Protein 5VXZ (pdb70)

Organism: Homo sapiens (NCBI:txid9606)

Radius of gyration: 40.59 Å; Cα contacts (8 Å, |Δi|>4): 2617; chains: 4; bounding box: 88×79×119 Å

CATH classification: 2.60.120.200 (+1 more: 2.60.120.200)

Solvent-accessible surface area: 42677 Å² total; per-residue (Å²): 215,49,61,10,80,16,16,131,53,78,42,81,162,1,1,41,4,28,33,7,95,60,9,25,1,0,0,45,9,84,3,30,39,84,128,99,36,139,1,25,1,76,0,23,0,17,5,30,1,44,48,0,0,0,0,0,0,0,16,102,66,111,25,10,0,0,1,0,0,0,57,87,4,110,0,3,0,1,4,53,27,128,64,115,27,136,47,52,70,47,21,60,72,0,27,60,17,130,74,9,36,0,19,0,28,10,88,112,178,33,0,12,0,73,10,75,201,94,66,26,15,135,15,65,21,96,45,96,0,4,65,91,96,158,46,1,43,38,3,54,0,4,0,1,0,10,57,27,116,44,128,55,9,43,76,75,13,22,2,71,3,13,3,4,0,84,81,38,38,21,21,108,41,129,40,54,0,9,88,87,6,0,129,113,39,85,174,2,12,6,37,41,83,27,62,156,12,11,16,4,46,23,59,6,31,0,50,15,90,54,123,8,110,139,5,58,0,44,4,44,4,69,0,63,0,0,15,54,48,0,0,0,2,0,0,20,7,44,142,128,125,15,1,0,0,3,5,2,0,34,132,95,49,0,4,0,0,0,40,78,32,26,4,6,46,29,125,5,109,1,47,70,9,98,89,6,45,2,32,3,23,0,73,104,40,71,26,19,2,44,7,76,62,84,153,16,144,79,93,22,56,81,79,93,32,90,93,22,5,57,34,0,37,170,17,10,157,66,106,14,38,0,4,1,0,0,3,26,111,5,12,40,10,15,0,45,8,45,41,77,0,69,0,8,2,43,8,64,5,33,192,185,122,27,42,9,17,104,19,76,79,37,44,68,62,3,26,5,28,7,1,4,28,42,79,164,226,50,58,8,74,14,16,132,54,72,39,86,143,1,1,47,4,24,13,8,98,67,11,24,2,1,1,53,7,80,4,18,43,73,129,91,36,108,1,25,0,74,0,20,0,16,5,34,0,41,44,0,0,0,1,0,0,0,16,107,59,106,33,12,0,0,1,0,1,0,55,89,3,97,0,4,0,1,2,51,12,131,54,16,16,58,54,63,63,46,26,60,70,0,28,52,16,119,73,8,47,0,10,0,19,12,87,90,132,20,0,9,0,64,11,85,216,89,57,24,12,153,15,15,4,59,19,63,0,6,65,84,106,182,56,5,56,32,4,51,0,4,0,4,0,8,49,32,117,42,124,56,9,41,68,74,8,24,4,78,4,11,5,4,0,89,84,51,46,19,19,104,45,124,40,66,2,11,73,81,8,0,138,120,33,86,142,3,8,5,42,44,81,26,58,157,11,12,15,4,43,27,58,6,36,0,46,13,93,50,126,11,103,158,19,40,0,40,4,39,3,68,0,56,2,0,24,44,40,0,0,1,0,0,0,31,9,50,142,128,147,14,0,0,0,2,4,1,0,35,124,93,47,0,4,0,0,0,36,110,30,32,3,6,51,34,130,11,145,1,46,63,12,103,84,17,47,2,38,1,19,0,75,107,61,58,26,32,2,44,6,78,66,80,173,16,158,62,95,24,59,79,77,94,32,118,87,22,6,60,39,0,36,166,19,9,139,66,118,10,41,0,4,2,0,0,6,26,143,13,77,149,103,16,2,57,8,49,43,76,0,60,0,9,2,41,8,56,5,26,169,171,122,30,35,8,20,107,19,77,90,58,48,62,65,4,26,7,23,8,1,6,27,41,81,162,207,75,18,20,102,41,60,7,42,94,30,96,24,71,157,42,68,74,15,49,5,58,0,26,0,76,9,144,12,110,15,15,62,10,43,5,15,66,94,60,113,66,19,96,101,8,23,7,21,12,2,24,0,0,48,24,125,67,51,118,21,52,0,15,0,1,2,19,5,73,14,83,63,7,76,117,70,34,46,10,61,4,27,0,15,0,103,52,70,200,115,62,40,67,3,123,38,0,76,0,114,94,209,77,19,18,102,40,64,8,41,96,28,98,22,79,184,44,80,71,19,49,6,60,0,23,0,72,11,147,20,146,20,13,55,3,35,3,16,70,92,62,130,70,28,79,106,10,20,5,20,10,2,22,0,0,40,26,38,80,56,129,16,56,4,25,0,1,1,17,4,74,11,86,65,3,94,121,66,30,37,19,63,4,25,0,17,0,112,39,94,186,122,73,50,67,7,120,35,0,79,0,132,91

Structure (mmCIF, N/CA/C/O backbone):
data_5VXZ
#
_entry.id   5VXZ
#
_cell.length_a   77.220
_cell.length_b   80.470
_cell.length_c   249.650
_cell.angle_alpha   90.000
_cell.angle_beta   90.000
_cell.angle_gamma   90.000
#
_symmetry.space_group_name_H-M   'P 21 21 21'
#
loop_
_entity.id
_entity.type
_entity.pdbx_description
1 polymer 'Growth arrest-specific protein 6'
2 polymer 'Tyrosine-protein kinase receptor UFO'
3 branched 2-acetamido-2-deoxy-beta-D-glucopyranose-(1-4)-2-acetamido-2-deoxy-beta-D-glucopyranose
4 non-polymer 'CALCIUM ION'
5 non-polymer 'CHLORIDE ION'
6 water water
#
loop_
_atom_site.group_PDB
_atom_site.id
_atom_site.type_symbol
_atom_site.label_atom_id
_atom_site.label_alt_id
_atom_site.label_comp_id
_atom_site.label_asym_id
_atom_site.label_entity_id
_atom_site.label_seq_id
_atom_site.pdbx_PDB_ins_code
_atom_site.Cartn_x
_atom_site.Cartn_y
_atom_site.Cartn_z
_atom_site.occupancy
_atom_site.B_iso_or_equiv
_atom_site.auth_seq_id
_atom_site.auth_comp_id
_atom_site.auth_asym_id
_atom_site.auth_atom_id
_atom_site.pdbx_PDB_model_num
ATOM 1 N N . LEU A 1 1 ? 30.779 -3.294 29.771 1.00 105.62 281 LEU A N 1
ATOM 2 C CA . LEU A 1 1 ? 31.938 -3.876 29.023 1.00 106.83 281 LEU A CA 1
ATOM 3 C C . LEU A 1 1 ? 31.482 -5.133 28.273 1.00 106.89 281 LEU A C 1
ATOM 4 O O . LEU A 1 1 ? 30.984 -6.061 28.912 1.00 105.61 281 LEU A O 1
ATOM 9 N N . PRO A 1 2 ? 31.627 -5.173 26.927 1.00 101.93 282 PRO A N 1
ATOM 10 C CA . PRO A 1 2 ? 31.101 -6.328 26.141 1.00 98.58 282 PRO A CA 1
ATOM 11 C C . PRO A 1 2 ? 31.669 -7.692 26.523 1.00 94.83 282 PRO A C 1
ATOM 12 O O . PRO A 1 2 ? 32.876 -7.832 26.582 1.00 92.15 282 PRO A O 1
ATOM 16 N N . CYS A 1 3 ? 30.810 -8.695 26.738 1.00 91.41 283 CYS A N 1
ATOM 17 C CA . CYS A 1 3 ? 31.295 -10.040 27.131 1.00 92.59 283 CYS A CA 1
ATOM 18 C C . CYS A 1 3 ? 32.148 -10.751 26.044 1.00 90.42 283 CYS A C 1
ATOM 19 O O . CYS A 1 3 ? 33.002 -11.552 26.376 1.00 97.59 283 CYS A O 1
ATOM 22 N N . VAL A 1 4 ? 31.957 -10.413 24.770 1.00 84.44 284 VAL A N 1
ATOM 23 C CA . VAL A 1 4 ? 32.599 -11.112 23.651 1.00 82.82 284 VAL A CA 1
ATOM 24 C C . VAL A 1 4 ? 33.255 -10.089 22.692 1.00 82.18 284 VAL A C 1
ATOM 25 O O . VAL A 1 4 ? 32.572 -9.468 21.881 1.00 78.87 284 VAL A O 1
ATOM 29 N N . PRO A 1 5 ? 34.586 -9.919 22.781 1.00 84.86 285 PRO A N 1
ATOM 30 C CA . PRO A 1 5 ? 35.326 -8.955 21.951 1.00 81.26 285 PRO A CA 1
ATOM 31 C C . PRO A 1 5 ? 35.434 -9.375 20.480 1.00 77.54 285 PRO A C 1
ATOM 32 O O . PRO A 1 5 ? 35.630 -10.553 20.179 1.00 75.58 285 PRO A O 1
ATOM 36 N N . PHE A 1 6 ? 35.292 -8.414 19.571 1.00 74.84 286 PHE A N 1
ATOM 37 C CA . PHE A 1 6 ? 35.471 -8.687 18.142 1.00 74.58 286 PHE A CA 1
ATOM 38 C C . PHE A 1 6 ? 36.827 -8.190 17.652 1.00 75.37 286 PHE A C 1
ATOM 39 O O . PHE A 1 6 ? 37.339 -7.213 18.194 1.00 77.81 286 PHE A O 1
ATOM 47 N N . SER A 1 7 ? 37.406 -8.890 16.663 1.00 74.45 287 SER A N 1
ATOM 48 C CA . SER A 1 7 ? 38.635 -8.454 15.958 1.00 73.27 287 SER A CA 1
ATOM 49 C C . SER A 1 7 ? 38.582 -7.013 15.420 1.00 72.32 287 SER A C 1
ATOM 50 O O . SER A 1 7 ? 37.647 -6.578 14.717 1.00 65.88 287 SER A O 1
ATOM 53 N N . VAL A 1 8 ? 39.669 -6.318 15.694 1.00 75.91 288 VAL A N 1
ATOM 54 C CA . VAL A 1 8 ? 39.809 -4.920 15.402 1.00 77.66 288 VAL A CA 1
ATOM 55 C C . VAL A 1 8 ? 40.893 -4.736 14.348 1.00 77.88 288 VAL A C 1
ATOM 56 O O . VAL A 1 8 ? 41.253 -3.602 13.976 1.00 78.28 288 VAL A O 1
ATOM 60 N N . ALA A 1 9 ? 41.357 -5.862 13.814 1.00 78.00 289 ALA A N 1
ATOM 61 C CA . ALA A 1 9 ? 42.507 -5.875 12.925 1.00 79.37 289 ALA A CA 1
ATOM 62 C C . ALA A 1 9 ? 42.134 -5.321 11.538 1.00 77.24 289 ALA A C 1
ATOM 63 O O . ALA A 1 9 ? 41.115 -5.696 10.964 1.00 74.98 289 ALA A O 1
ATOM 65 N N . LYS A 1 10 ? 42.961 -4.415 11.017 1.00 77.99 290 LYS A N 1
ATOM 66 C CA . LYS A 1 10 ? 42.749 -3.848 9.695 1.00 76.87 290 LYS A CA 1
ATOM 67 C C . LYS A 1 10 ? 43.972 -4.136 8.876 1.00 76.33 290 LYS A C 1
ATOM 68 O O . LYS A 1 10 ? 45.064 -4.251 9.433 1.00 82.60 290 LYS A O 1
ATOM 74 N N . SER A 1 11 ? 43.814 -4.286 7.564 1.00 72.40 291 SER A N 1
ATOM 75 C CA . SER A 1 11 ? 44.987 -4.426 6.696 1.00 74.94 291 SER A CA 1
ATOM 76 C C . SER A 1 11 ? 45.494 -3.034 6.211 1.00 76.62 291 SER A C 1
ATOM 77 O O . SER A 1 11 ? 44.713 -2.199 5.736 1.00 65.46 291 SER A O 1
ATOM 80 N N . VAL A 1 12 ? 46.793 -2.772 6.385 1.00 82.05 292 VAL A N 1
ATOM 81 C CA . VAL A 1 12 ? 47.338 -1.420 6.152 1.00 82.42 292 VAL A CA 1
ATOM 82 C C . VAL A 1 12 ? 47.352 -1.075 4.665 1.00 79.18 292 VAL A C 1
ATOM 83 O O . VAL A 1 12 ? 47.180 0.081 4.318 1.00 72.84 292 VAL A O 1
ATOM 87 N N . LYS A 1 13 ? 47.523 -2.098 3.819 1.00 80.40 293 LYS A N 1
ATOM 88 C CA . LYS A 1 13 ? 47.656 -1.957 2.361 1.00 78.60 293 LYS A CA 1
ATOM 89 C C . LYS A 1 13 ? 46.343 -2.221 1.641 1.00 72.75 293 LYS A C 1
ATOM 90 O O . LYS A 1 13 ? 46.312 -2.857 0.593 1.00 73.24 293 LYS A O 1
ATOM 96 N N . SER A 1 14 ? 45.249 -1.742 2.191 1.00 68.14 294 SER A N 1
ATOM 97 C CA . SER A 1 14 ? 43.964 -1.912 1.514 1.00 68.47 294 SER A CA 1
ATOM 98 C C . SER A 1 14 ? 43.332 -0.531 1.324 1.00 64.84 294 SER A C 1
ATOM 99 O O . SER A 1 14 ? 43.929 0.482 1.694 1.00 62.56 294 SER A O 1
ATOM 102 N N . LEU A 1 15 ? 42.172 -0.508 0.684 1.00 60.32 295 LEU A N 1
ATOM 103 C CA . LEU A 1 15 ? 41.409 0.695 0.482 1.00 57.56 295 LEU A CA 1
ATOM 104 C C . LEU A 1 15 ? 39.947 0.347 0.664 1.00 56.41 295 LEU A C 1
ATOM 105 O O . LEU A 1 15 ? 39.390 -0.493 -0.063 1.00 51.64 295 LEU A O 1
ATOM 110 N N . TYR A 1 16 ? 39.311 0.990 1.636 1.00 58.34 296 TYR A N 1
ATOM 111 C CA . TYR A 1 16 ? 37.893 0.754 1.855 1.00 56.91 296 TYR A CA 1
ATOM 112 C C . TYR A 1 16 ? 37.061 1.621 0.972 1.00 55.65 296 TYR A C 1
ATOM 113 O O . TYR A 1 16 ? 37.178 2.861 1.018 1.00 54.79 296 TYR A O 1
ATOM 122 N N . LEU A 1 17 ? 36.226 0.973 0.157 1.00 56.07 297 LEU A N 1
ATOM 123 C CA . LEU A 1 17 ? 35.385 1.690 -0.795 1.00 53.54 297 LEU A CA 1
ATOM 124 C C . LEU A 1 17 ? 34.077 2.248 -0.199 1.00 56.96 297 LEU A C 1
ATOM 125 O O . LEU A 1 17 ? 33.469 3.161 -0.773 1.00 59.00 297 LEU A O 1
ATOM 130 N N . GLY A 1 18 ? 33.620 1.696 0.927 1.00 58.75 298 GLY A N 1
ATOM 131 C CA . GLY A 1 18 ? 32.306 2.070 1.483 1.00 55.97 298 GLY A CA 1
ATOM 132 C C . GLY A 1 18 ? 32.345 3.142 2.551 1.00 55.95 298 GLY A C 1
ATOM 133 O O . GLY A 1 18 ? 31.384 3.302 3.273 1.00 60.71 298 GLY A O 1
ATOM 134 N N . ARG A 1 19 ? 33.431 3.905 2.630 1.00 55.14 299 ARG A N 1
ATOM 135 C CA . ARG A 1 19 ? 33.676 4.810 3.758 1.00 55.12 299 ARG A CA 1
ATOM 136 C C . ARG A 1 19 ? 32.839 6.105 3.730 1.00 61.19 299 ARG A C 1
ATOM 137 O O . ARG A 1 19 ? 32.559 6.670 4.793 1.00 60.25 299 ARG A O 1
ATOM 145 N N . MET A 1 20 ? 32.526 6.593 2.525 1.00 61.14 300 MET A N 1
ATOM 146 C CA . MET A 1 20 ? 31.769 7.822 2.315 1.00 60.27 300 MET A CA 1
ATOM 147 C C . MET A 1 20 ? 30.295 7.524 2.352 1.00 64.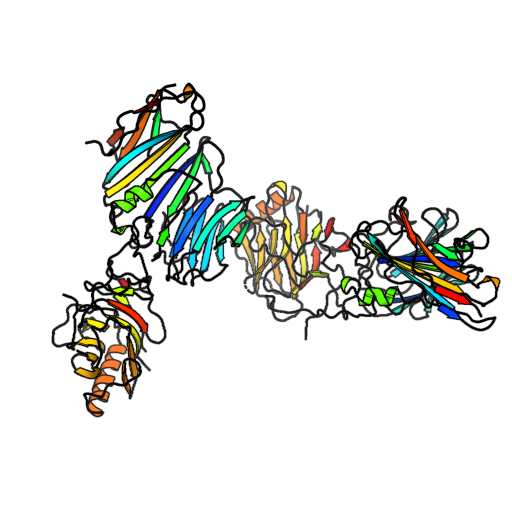13 300 MET A C 1
ATOM 148 O O . MET A 1 20 ? 29.855 6.471 1.899 1.00 67.60 300 MET A O 1
ATOM 153 N N . PHE A 1 21 ? 29.527 8.447 2.922 1.00 79.14 301 PHE A N 1
ATOM 154 C CA . PHE A 1 21 ? 28.166 8.136 3.354 1.00 95.36 301 PHE A CA 1
ATOM 155 C C . PHE A 1 21 ? 27.262 7.870 2.158 1.00 90.38 301 PHE A C 1
ATOM 156 O O . PHE A 1 21 ? 26.332 7.015 2.240 1.00 84.36 301 PHE A O 1
ATOM 164 N N . SER A 1 22 ? 27.573 8.538 1.046 1.00 79.28 302 SER A N 1
ATOM 165 C CA . SER A 1 22 ? 26.623 8.648 -0.024 1.00 81.26 302 SER A CA 1
ATOM 166 C C . SER A 1 22 ? 26.967 8.022 -1.373 1.00 79.54 302 SER A C 1
ATOM 167 O O . SER A 1 22 ? 26.271 8.295 -2.330 1.00 90.56 302 SER A O 1
ATOM 170 N N . GLY A 1 23 ? 27.987 7.169 -1.471 1.00 72.64 303 GLY A N 1
ATOM 171 C CA . GLY A 1 23 ? 28.475 6.720 -2.793 1.00 74.71 303 GLY A CA 1
ATOM 172 C C . GLY A 1 23 ? 29.193 7.814 -3.602 1.00 74.77 303 GLY A C 1
ATOM 173 O O . GLY A 1 23 ? 29.241 7.792 -4.851 1.00 90.03 303 GLY A O 1
ATOM 174 N N . THR A 1 24 ? 29.662 8.811 -2.858 1.00 64.04 304 THR A N 1
ATOM 175 C CA . THR A 1 24 ? 30.775 9.685 -3.149 1.00 57.51 304 THR A CA 1
ATOM 176 C C . THR A 1 24 ? 32.107 8.886 -3.191 1.00 56.52 304 THR A C 1
ATOM 177 O O . THR A 1 24 ? 32.386 8.057 -2.319 1.00 56.43 304 THR A O 1
ATOM 181 N N . PRO A 1 25 ? 32.939 9.114 -4.209 1.00 57.06 305 PRO A N 1
ATOM 182 C CA . PRO A 1 25 ? 34.163 8.318 -4.309 1.00 54.87 305 PRO A CA 1
ATOM 183 C C . PRO A 1 25 ? 35.158 8.551 -3.204 1.00 53.73 305 PRO A C 1
ATOM 184 O O . PRO A 1 25 ? 35.178 9.618 -2.627 1.00 54.75 305 PRO A O 1
ATOM 188 N N . VAL A 1 26 ? 35.950 7.528 -2.877 1.00 51.44 306 VAL A N 1
ATOM 189 C CA . VAL A 1 26 ? 36.950 7.635 -1.817 1.00 50.37 306 VAL A CA 1
ATOM 190 C C . VAL A 1 26 ? 38.294 8.100 -2.360 1.00 49.92 306 VAL A C 1
ATOM 191 O O . VAL A 1 26 ? 39.193 8.449 -1.606 1.00 47.77 306 VAL A O 1
ATOM 195 N N . ILE A 1 27 ? 38.433 8.063 -3.683 1.00 49.58 307 ILE A N 1
ATOM 196 C CA . ILE A 1 27 ? 39.599 8.587 -4.363 1.00 51.02 307 ILE A CA 1
ATOM 197 C C . ILE A 1 27 ? 39.200 9.260 -5.664 1.00 49.38 307 ILE A C 1
ATOM 198 O O . ILE A 1 27 ? 38.409 8.716 -6.415 1.00 49.86 307 ILE A O 1
ATOM 203 N N . ARG A 1 28 ? 39.767 10.423 -5.935 1.00 49.50 308 ARG A N 1
ATOM 204 C CA . ARG A 1 28 ? 39.677 11.046 -7.272 1.00 52.13 308 ARG A CA 1
ATOM 205 C C . ARG A 1 28 ? 41.053 11.290 -7.942 1.00 52.62 308 ARG A C 1
ATOM 206 O O . ARG A 1 28 ? 41.965 11.910 -7.355 1.00 49.49 308 ARG A O 1
ATOM 214 N N . LEU A 1 29 ? 41.195 10.811 -9.176 1.00 50.93 309 LEU A N 1
ATOM 215 C CA . LEU A 1 29 ? 42.424 10.924 -9.895 1.00 49.60 309 LEU A CA 1
ATOM 216 C C . LEU A 1 29 ? 42.119 11.674 -11.181 1.00 51.33 309 LEU A C 1
ATOM 217 O O . LEU A 1 29 ? 41.107 11.407 -11.852 1.00 53.42 309 LEU A O 1
ATOM 222 N N . ARG A 1 30 ? 43.030 12.542 -11.553 1.00 49.05 310 ARG A N 1
ATOM 223 C CA . ARG A 1 30 ? 42.968 13.243 -12.800 1.00 54.13 310 ARG A CA 1
ATOM 224 C C . ARG A 1 30 ? 44.332 13.091 -13.500 1.00 52.88 310 ARG A C 1
ATOM 225 O O . ARG A 1 30 ? 45.390 13.304 -12.880 1.00 49.11 310 ARG A O 1
ATOM 233 N N . PHE A 1 31 ? 44.298 12.644 -14.755 1.00 54.45 311 PHE A N 1
ATOM 234 C CA . PHE A 1 31 ? 45.497 12.426 -15.564 1.00 55.24 311 PHE A CA 1
ATOM 235 C C . PHE A 1 31 ? 45.624 13.429 -16.716 1.00 57.48 311 PHE A C 1
ATOM 236 O O . PHE A 1 31 ? 44.675 13.661 -17.460 1.00 59.43 311 PHE A O 1
ATOM 244 N N . LYS A 1 32 ? 46.784 14.040 -16.845 1.00 59.17 312 LYS A N 1
ATOM 245 C CA . LYS A 1 32 ? 47.148 14.723 -18.063 1.00 62.20 312 LYS A CA 1
ATOM 246 C C . LYS A 1 32 ? 48.294 13.942 -18.702 1.00 64.56 312 LYS A C 1
ATOM 247 O O . LYS A 1 32 ? 49.289 13.573 -18.033 1.00 58.48 312 LYS A O 1
ATOM 253 N N . ARG A 1 33 ? 48.164 13.678 -19.998 1.00 65.88 313 ARG A N 1
ATOM 254 C CA . ARG A 1 33 ? 49.202 12.923 -20.678 1.00 66.88 313 ARG A CA 1
ATOM 255 C C . ARG A 1 33 ? 49.609 13.581 -22.019 1.00 68.70 313 ARG A C 1
ATOM 256 O O . ARG A 1 33 ? 48.828 14.318 -22.654 1.00 64.65 313 ARG A O 1
ATOM 264 N N . LEU A 1 34 ? 50.872 13.375 -22.395 1.00 72.93 314 LEU A N 1
ATOM 265 C CA . LEU A 1 34 ? 51.456 14.043 -23.581 1.00 77.12 314 LEU A CA 1
ATOM 266 C C . LEU A 1 34 ? 51.288 13.278 -24.914 1.00 79.79 314 LEU A C 1
ATOM 267 O O . LEU A 1 34 ? 51.419 13.864 -25.978 1.00 82.24 314 LEU A O 1
ATOM 272 N N . GLN A 1 35 ? 50.993 11.987 -24.865 1.00 81.26 315 GLN A N 1
ATOM 273 C CA . GLN A 1 35 ? 50.806 11.224 -26.095 1.00 85.13 315 GLN A CA 1
ATOM 274 C C . GLN A 1 35 ? 49.551 10.376 -25.924 1.00 81.68 315 GLN A C 1
ATOM 275 O O . GLN A 1 35 ? 49.114 10.175 -24.779 1.00 79.71 315 GLN A O 1
ATOM 281 N N . PRO A 1 36 ? 48.936 9.902 -27.044 1.00 80.14 316 PRO A N 1
ATOM 282 C CA . PRO A 1 36 ? 47.699 9.117 -26.879 1.00 75.81 316 PRO A CA 1
ATOM 283 C C . PRO A 1 36 ? 47.868 8.011 -25.843 1.00 73.54 316 PRO A C 1
ATOM 284 O O . PRO A 1 36 ? 48.948 7.423 -25.702 1.00 71.92 316 PRO A O 1
ATOM 288 N N . THR A 1 37 ? 46.833 7.806 -25.042 1.00 72.57 317 THR A N 1
ATOM 289 C CA . THR A 1 37 ? 46.953 6.920 -23.911 1.00 71.65 317 THR A CA 1
ATOM 290 C C . THR A 1 37 ? 45.687 6.049 -23.824 1.00 75.72 317 THR A C 1
ATOM 291 O O . THR A 1 37 ? 44.551 6.521 -24.006 1.00 72.42 317 THR A O 1
ATOM 295 N N . ARG A 1 38 ? 45.896 4.762 -23.596 1.00 78.87 318 ARG A N 1
ATOM 296 C CA . ARG A 1 38 ? 44.766 3.859 -23.447 1.00 85.08 318 ARG A CA 1
ATOM 297 C C . ARG A 1 38 ? 44.576 3.566 -21.960 1.00 81.04 318 ARG A C 1
ATOM 298 O O . ARG A 1 38 ? 45.540 3.310 -21.224 1.00 81.16 318 ARG A O 1
ATOM 306 N N . LEU A 1 39 ? 43.327 3.627 -21.520 1.00 77.51 319 LEU A N 1
ATOM 307 C CA . LEU A 1 39 ? 42.976 3.204 -20.189 1.00 74.13 319 LEU A CA 1
ATOM 308 C C . LEU A 1 39 ? 43.431 1.785 -19.878 1.00 74.10 319 LEU A C 1
ATOM 309 O O . LEU A 1 39 ? 43.194 0.853 -20.641 1.00 76.69 319 LEU A O 1
ATOM 314 N N . VAL A 1 40 ? 44.066 1.642 -18.729 1.00 73.54 320 VAL A N 1
ATOM 315 C CA . VAL A 1 40 ? 44.347 0.362 -18.127 1.00 72.88 320 VAL A CA 1
ATOM 316 C C . VAL A 1 40 ? 44.233 0.525 -16.625 1.00 68.76 320 VAL A C 1
ATOM 317 O O . VAL A 1 40 ? 44.884 1.391 -16.042 1.00 67.92 320 VAL A O 1
ATOM 321 N N . ALA A 1 41 ? 43.427 -0.325 -16.006 1.00 67.82 321 ALA A N 1
ATOM 322 C CA . ALA A 1 41 ? 43.332 -0.360 -14.560 1.00 65.76 321 ALA A CA 1
ATOM 323 C C . ALA A 1 41 ? 43.166 -1.779 -14.080 1.00 66.71 321 ALA A C 1
ATOM 324 O O . ALA A 1 41 ? 42.397 -2.533 -14.639 1.00 66.14 321 ALA A O 1
ATOM 326 N N . GLU A 1 42 ? 43.850 -2.090 -12.993 1.00 66.69 322 GLU A N 1
ATOM 327 C CA . GLU A 1 42 ? 43.900 -3.412 -12.448 1.00 71.23 322 GLU A CA 1
ATOM 328 C C . GLU A 1 42 ? 43.941 -3.354 -10.909 1.00 67.59 322 GLU A C 1
ATOM 329 O O . GLU A 1 42 ? 44.779 -2.695 -10.274 1.00 65.94 322 GLU A O 1
ATOM 335 N N . PHE A 1 43 ? 43.036 -4.063 -10.285 1.00 66.44 323 PHE A N 1
ATOM 336 C CA . PHE A 1 43 ? 43.029 -4.070 -8.847 1.00 64.53 323 PHE A CA 1
ATOM 337 C C . PHE A 1 43 ? 42.517 -5.405 -8.407 1.00 64.20 323 PHE A C 1
ATOM 338 O O . PHE A 1 43 ? 41.751 -6.069 -9.137 1.00 65.95 323 PHE A O 1
ATOM 346 N N . ASP A 1 44 ? 42.935 -5.782 -7.210 1.00 62.93 324 ASP A N 1
ATOM 347 C CA . ASP A 1 44 ? 42.272 -6.834 -6.505 1.00 65.97 324 ASP A CA 1
ATOM 348 C C . ASP A 1 44 ? 41.066 -6.307 -5.721 1.00 65.06 324 ASP A C 1
ATOM 349 O O . ASP A 1 44 ? 41.067 -5.139 -5.281 1.00 63.54 324 ASP A O 1
ATOM 354 N N . PHE A 1 45 ? 40.062 -7.186 -5.542 1.00 65.41 325 PHE A N 1
ATOM 355 C CA . PHE A 1 45 ? 38.722 -6.832 -5.037 1.00 60.69 325 PHE A CA 1
ATOM 356 C C . PHE A 1 45 ? 38.108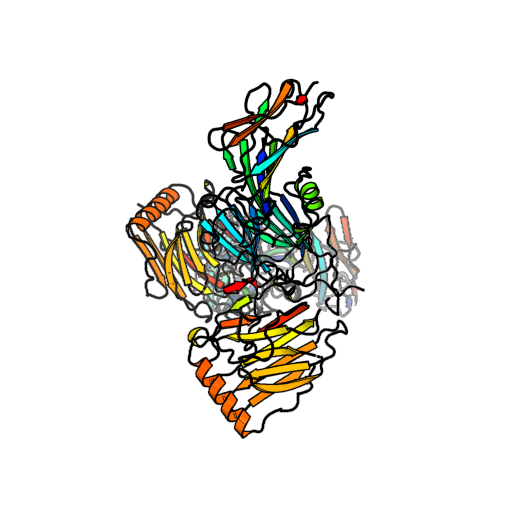 -7.946 -4.162 1.00 61.98 325 PHE A C 1
ATOM 357 O O . PHE A 1 45 ? 38.259 -9.126 -4.483 1.00 62.09 325 PHE A O 1
ATOM 365 N N . ARG A 1 46 ? 37.446 -7.543 -3.060 1.00 59.79 326 ARG A N 1
ATOM 366 C CA . ARG A 1 46 ? 36.748 -8.432 -2.092 1.00 60.73 326 ARG A CA 1
ATOM 367 C C . ARG A 1 46 ? 35.488 -7.729 -1.535 1.00 60.59 326 ARG A C 1
ATOM 368 O O . ARG A 1 46 ? 35.589 -6.609 -1.008 1.00 61.90 326 ARG A O 1
ATOM 376 N N . THR A 1 47 ? 34.315 -8.366 -1.664 1.00 61.85 327 THR A N 1
ATOM 377 C CA . THR A 1 47 ? 33.081 -7.868 -1.049 1.00 60.13 327 THR A CA 1
ATOM 378 C C . THR A 1 47 ? 32.110 -8.995 -0.858 1.00 63.98 327 THR A C 1
ATOM 379 O O . THR A 1 47 ? 32.257 -10.053 -1.460 1.00 64.26 327 THR A O 1
ATOM 383 N N . PHE A 1 48 ? 31.117 -8.781 -0.001 1.00 66.44 328 PHE A N 1
ATOM 384 C CA . PHE A 1 48 ? 29.933 -9.652 0.045 1.00 69.57 328 PHE A CA 1
ATOM 385 C C . PHE A 1 48 ? 28.700 -8.897 -0.556 1.00 67.50 328 PHE A C 1
ATOM 386 O O . PHE A 1 48 ? 27.720 -9.513 -0.977 1.00 63.13 328 PHE A O 1
ATOM 394 N N . ASP A 1 49 ? 28.787 -7.564 -0.556 1.00 64.03 329 ASP A N 1
ATOM 395 C CA . ASP A 1 49 ? 27.846 -6.617 -1.167 1.00 60.09 329 ASP A CA 1
ATOM 396 C C . ASP A 1 49 ? 27.472 -6.961 -2.602 1.00 62.31 329 ASP A C 1
ATOM 397 O O . ASP A 1 49 ? 28.348 -7.184 -3.410 1.00 63.90 329 ASP A O 1
ATOM 402 N N . PRO A 1 50 ? 26.160 -7.056 -2.923 1.00 65.70 330 PRO A N 1
ATOM 403 C CA . PRO A 1 50 ? 25.796 -7.482 -4.282 1.00 67.03 330 PRO A CA 1
ATOM 404 C C . PRO A 1 50 ? 25.648 -6.377 -5.294 1.00 65.85 330 PRO A C 1
ATOM 405 O O . PRO A 1 50 ? 25.475 -6.668 -6.485 1.00 68.19 330 PRO A O 1
ATOM 409 N N . GLU A 1 51 ? 25.690 -5.134 -4.826 1.00 65.09 331 GLU A N 1
ATOM 410 C CA . GLU A 1 51 ? 25.416 -3.971 -5.663 1.00 64.83 331 GLU A CA 1
ATOM 411 C C . GLU A 1 51 ? 26.225 -2.770 -5.168 1.00 62.43 331 GLU A C 1
ATOM 412 O O . GLU A 1 51 ? 26.280 -2.500 -3.944 1.00 58.02 331 GLU A O 1
ATOM 418 N N . GLY A 1 52 ? 26.854 -2.076 -6.133 1.00 64.62 332 GLY A N 1
ATOM 419 C CA . GLY A 1 52 ? 27.458 -0.721 -5.944 1.00 62.56 332 GLY A CA 1
ATOM 420 C C . GLY A 1 52 ? 28.566 -0.396 -6.963 1.00 62.82 332 GLY A C 1
ATOM 421 O O . GLY A 1 52 ? 28.903 -1.227 -7.818 1.00 59.88 332 GLY A O 1
ATOM 422 N N . ILE A 1 53 ? 29.164 0.795 -6.860 1.00 57.23 333 ILE A N 1
ATOM 423 C CA . ILE A 1 53 ? 30.092 1.242 -7.900 1.00 54.49 333 ILE A CA 1
ATOM 424 C C . ILE A 1 53 ? 31.544 1.035 -7.563 1.00 52.59 333 ILE A C 1
ATOM 425 O O . ILE A 1 53 ? 32.000 1.501 -6.522 1.00 53.82 333 ILE A O 1
ATOM 430 N N . LEU A 1 54 ? 32.279 0.375 -8.466 1.00 54.58 334 LEU A N 1
ATOM 431 C CA . LEU A 1 54 ? 33.720 0.082 -8.272 1.00 54.73 334 LEU A CA 1
ATOM 432 C C . LEU A 1 54 ? 34.512 1.264 -8.760 1.00 56.57 334 LEU A C 1
ATOM 433 O O . LEU A 1 54 ? 35.321 1.829 -8.014 1.00 52.95 334 LEU A O 1
ATOM 438 N N . LEU A 1 55 ? 34.305 1.631 -10.020 1.00 59.88 335 LEU A N 1
ATOM 439 C CA . LEU A 1 55 ? 34.958 2.820 -10.541 1.00 61.36 335 LEU A CA 1
ATOM 440 C C . LEU A 1 55 ? 34.311 3.436 -11.754 1.00 60.72 335 LEU A C 1
ATOM 441 O O . LEU A 1 55 ? 33.479 2.810 -12.452 1.00 59.00 335 LEU A O 1
ATOM 446 N N . PHE A 1 56 ? 34.755 4.675 -11.983 1.00 58.87 336 PHE A N 1
ATOM 447 C CA . PHE A 1 56 ? 34.339 5.534 -13.095 1.00 58.75 336 PHE A CA 1
ATOM 448 C C . PHE A 1 56 ? 35.572 6.010 -13.824 1.00 58.74 336 PHE A C 1
ATOM 449 O O . PHE A 1 56 ? 36.541 6.448 -13.212 1.00 55.32 336 PHE A O 1
ATOM 457 N N . ALA A 1 57 ? 35.530 5.975 -15.136 1.00 61.43 337 ALA A N 1
ATOM 458 C CA . ALA A 1 57 ? 36.620 6.574 -15.877 1.00 63.85 337 ALA A CA 1
ATOM 459 C C . ALA A 1 57 ? 36.113 7.311 -17.095 1.00 62.06 337 ALA A C 1
ATOM 460 O O . ALA A 1 57 ? 35.306 6.790 -17.843 1.00 65.18 337 ALA A O 1
ATOM 462 N N . GLY A 1 58 ? 36.624 8.496 -17.338 1.00 61.58 338 GLY A N 1
ATOM 463 C CA . GLY A 1 58 ? 36.253 9.227 -18.556 1.00 63.86 338 GLY A CA 1
ATOM 464 C C . GLY A 1 58 ? 36.293 10.712 -18.353 1.00 64.92 338 GLY A C 1
ATOM 465 O O . GLY A 1 58 ? 37.134 11.216 -17.616 1.00 65.99 338 GLY A O 1
ATOM 466 N N . GLY A 1 59 ? 35.361 11.412 -18.981 1.00 69.54 339 GLY A N 1
ATOM 467 C CA . GLY A 1 59 ? 35.347 12.859 -18.943 1.00 70.48 339 GLY A CA 1
ATOM 468 C C . GLY A 1 59 ? 34.353 13.344 -17.918 1.00 72.45 339 GLY A C 1
ATOM 469 O O . GLY A 1 59 ? 34.702 13.619 -16.777 1.00 73.81 339 GLY A O 1
ATOM 470 N N . HIS A 1 60 ? 33.102 13.436 -18.328 1.00 80.44 340 HIS A N 1
ATOM 471 C CA . HIS A 1 60 ? 32.091 14.035 -17.487 1.00 87.09 340 HIS A CA 1
ATOM 472 C C . HIS A 1 60 ? 30.656 13.728 -17.942 1.00 88.39 340 HIS A C 1
ATOM 473 O O . HIS A 1 60 ? 30.366 13.670 -19.125 1.00 89.16 340 HIS A O 1
ATOM 480 N N . GLN A 1 61 ? 29.774 13.571 -16.957 1.00 91.94 341 GLN A N 1
ATOM 481 C CA . GLN A 1 61 ? 28.340 13.327 -17.136 1.00 94.23 341 GLN A CA 1
ATOM 482 C C . GLN A 1 61 ? 27.800 13.146 -18.574 1.00 94.33 341 GLN A C 1
ATOM 483 O O . GLN A 1 61 ? 27.391 12.049 -18.964 1.00 89.68 341 GLN A O 1
ATOM 489 N N . ASP A 1 62 ? 27.768 14.218 -19.351 1.00 98.16 342 ASP A N 1
ATOM 490 C CA . ASP A 1 62 ? 27.159 14.150 -20.693 1.00 108.06 342 ASP A CA 1
ATOM 491 C C . ASP A 1 62 ? 28.255 14.333 -21.746 1.00 102.97 342 ASP A C 1
ATOM 492 O O . ASP A 1 62 ? 28.333 15.340 -22.444 1.00 108.79 342 ASP A O 1
ATOM 497 N N . SER A 1 63 ? 29.097 13.310 -21.816 1.00 95.38 343 SER A N 1
ATOM 498 C CA . SER A 1 63 ? 30.352 13.320 -22.544 1.00 90.81 343 SER A CA 1
ATOM 499 C C . SER A 1 63 ? 30.567 11.838 -22.784 1.00 85.08 343 SER A C 1
ATOM 500 O O . SER A 1 63 ? 29.628 11.165 -23.191 1.00 87.88 343 SER A O 1
ATOM 503 N N . THR A 1 64 ? 31.755 11.310 -22.518 1.00 79.04 344 THR A N 1
ATOM 504 C CA . THR A 1 64 ? 31.988 9.913 -22.761 1.00 78.63 344 THR A CA 1
ATOM 505 C C . THR A 1 64 ? 32.758 9.265 -21.607 1.00 75.02 344 THR A C 1
ATOM 506 O O . THR A 1 64 ? 33.796 9.759 -21.191 1.00 77.21 344 THR A O 1
ATOM 510 N N . TRP A 1 65 ? 32.205 8.177 -21.057 1.00 72.48 345 TRP A N 1
ATOM 511 C CA . TRP A 1 65 ? 32.794 7.517 -19.872 1.00 68.02 345 TRP A CA 1
ATOM 512 C C . TRP A 1 65 ? 32.361 6.066 -19.741 1.00 66.97 345 TRP A C 1
ATOM 513 O O . TRP A 1 65 ? 31.486 5.621 -20.433 1.00 66.55 345 TRP A O 1
ATOM 524 N N . ILE A 1 66 ? 32.987 5.354 -18.821 1.00 65.33 346 ILE A N 1
ATOM 525 C CA . ILE A 1 66 ? 32.506 4.068 -18.398 1.00 65.74 346 ILE A CA 1
ATOM 526 C C . ILE A 1 66 ? 32.329 4.072 -16.903 1.00 63.57 346 ILE A C 1
ATOM 527 O O . ILE A 1 66 ? 32.948 4.868 -16.210 1.00 67.59 346 ILE A O 1
ATOM 532 N N . VAL A 1 67 ? 31.475 3.186 -16.424 1.00 61.42 347 VAL A N 1
ATOM 533 C CA . VAL A 1 67 ? 31.352 2.895 -15.017 1.00 61.27 347 VAL A CA 1
ATOM 534 C C . VAL A 1 67 ? 31.249 1.388 -14.856 1.00 63.34 347 VAL A C 1
ATOM 535 O O . VAL A 1 67 ? 30.403 0.742 -15.493 1.00 62.13 347 VAL A O 1
ATOM 539 N N . LEU A 1 68 ? 32.126 0.843 -14.026 1.00 65.39 348 LEU A N 1
ATOM 540 C CA . LEU A 1 68 ? 32.142 -0.584 -13.719 1.00 67.05 348 LEU A CA 1
ATOM 541 C C . LEU A 1 68 ? 31.472 -0.729 -12.361 1.00 67.22 348 LEU A C 1
ATOM 542 O O . LEU A 1 68 ? 31.847 -0.010 -11.412 1.00 65.38 348 LEU A O 1
ATOM 547 N N . ALA A 1 69 ? 30.512 -1.665 -12.278 1.00 66.89 349 ALA A N 1
ATOM 548 C CA . ALA A 1 69 ? 29.685 -1.834 -11.106 1.00 64.47 349 ALA A CA 1
ATOM 549 C C . ALA A 1 69 ? 29.285 -3.261 -10.790 1.00 67.96 349 ALA A C 1
ATOM 550 O O . ALA A 1 69 ? 29.474 -4.188 -11.567 1.00 69.01 349 ALA A O 1
ATOM 552 N N . LEU A 1 70 ? 28.701 -3.411 -9.610 1.00 69.10 350 LEU A N 1
ATOM 553 C CA . LEU A 1 70 ? 28.029 -4.637 -9.215 1.00 71.79 350 LEU A CA 1
ATOM 554 C C . LEU A 1 70 ? 26.540 -4.408 -9.201 1.00 68.84 350 LEU A C 1
ATOM 555 O O . LEU A 1 70 ? 26.089 -3.436 -8.584 1.00 67.27 350 LEU A O 1
ATOM 560 N N . ARG A 1 71 ? 25.809 -5.291 -9.898 1.00 70.30 351 ARG A N 1
ATOM 561 C CA . ARG A 1 71 ? 24.360 -5.504 -9.704 1.00 69.47 351 ARG A CA 1
ATOM 562 C C . ARG A 1 71 ? 24.075 -7.001 -9.489 1.00 69.02 351 ARG A C 1
ATOM 563 O O . ARG A 1 71 ? 24.513 -7.837 -10.286 1.00 72.35 351 ARG A O 1
ATOM 571 N N . ALA A 1 72 ? 23.362 -7.351 -8.416 1.00 66.67 352 ALA A N 1
ATOM 572 C CA . ALA A 1 72 ? 23.024 -8.769 -8.161 1.00 70.46 352 ALA A CA 1
ATOM 573 C C . ALA A 1 72 ? 24.260 -9.728 -8.151 1.00 69.34 352 ALA A C 1
ATOM 574 O O . ALA A 1 72 ? 24.229 -10.785 -8.743 1.00 69.72 352 ALA A O 1
ATOM 576 N N . GLY A 1 73 ? 25.337 -9.331 -7.468 1.00 71.21 353 GLY A N 1
ATOM 577 C CA . GLY A 1 73 ? 26.550 -10.147 -7.333 1.00 70.16 353 GLY A CA 1
ATOM 578 C C . GLY A 1 73 ? 27.452 -10.187 -8.561 1.00 72.22 353 GLY A C 1
ATOM 579 O O . GLY A 1 73 ? 28.526 -10.786 -8.500 1.00 71.65 353 GLY A O 1
ATOM 580 N N . ARG A 1 74 ? 27.013 -9.594 -9.683 1.00 74.26 354 ARG A N 1
ATOM 581 C CA . ARG A 1 74 ? 27.717 -9.704 -10.958 1.00 76.40 354 ARG A CA 1
ATOM 582 C C . ARG A 1 74 ? 28.137 -8.337 -11.474 1.00 73.66 354 ARG A C 1
ATOM 583 O O . ARG A 1 74 ? 27.551 -7.311 -11.118 1.00 72.79 354 ARG A O 1
ATOM 591 N N . LEU A 1 75 ? 29.182 -8.337 -12.291 1.00 73.28 355 LEU A N 1
ATOM 592 C CA . LEU A 1 75 ? 29.741 -7.108 -12.871 1.00 74.14 355 LEU A CA 1
ATOM 593 C C . LEU A 1 75 ? 28.788 -6.544 -13.917 1.00 73.41 355 LEU A C 1
ATOM 594 O O . LEU A 1 75 ? 28.208 -7.284 -14.696 1.00 73.66 355 LEU A O 1
ATOM 599 N N . GLU A 1 76 ? 28.637 -5.228 -13.898 1.00 73.78 356 GLU A N 1
ATOM 600 C CA . GLU A 1 76 ? 27.833 -4.486 -14.860 1.00 74.74 356 GLU A CA 1
ATOM 601 C C . GLU A 1 76 ? 28.704 -3.350 -15.361 1.00 74.71 356 GLU A C 1
ATOM 602 O O . GLU A 1 76 ? 29.231 -2.574 -14.560 1.00 75.30 356 GLU A O 1
ATOM 608 N N . LEU A 1 77 ? 28.876 -3.270 -16.672 1.00 73.94 357 LEU A N 1
ATOM 609 C CA . LEU A 1 77 ? 29.480 -2.112 -17.290 1.00 72.42 357 LEU A CA 1
ATOM 610 C C . LEU A 1 77 ? 28.431 -1.196 -17.902 1.00 70.55 357 LEU A C 1
ATOM 611 O O . LEU A 1 77 ? 27.561 -1.654 -18.643 1.00 75.39 357 LEU A O 1
ATOM 616 N N . GLN A 1 78 ? 28.523 0.085 -17.603 1.00 67.62 358 GLN A N 1
ATOM 617 C CA . GLN A 1 78 ? 27.776 1.114 -18.309 1.00 70.25 358 GLN A CA 1
ATOM 618 C C . GLN A 1 78 ? 28.730 2.064 -19.066 1.00 74.54 358 GLN A C 1
ATOM 619 O O . GLN A 1 78 ? 29.784 2.447 -18.558 1.00 75.92 358 GLN A O 1
ATOM 625 N N . LEU A 1 79 ? 28.327 2.465 -20.269 1.00 78.47 359 LEU A N 1
ATOM 626 C CA . LEU A 1 79 ? 29.121 3.318 -21.155 1.00 79.23 359 LEU A CA 1
ATOM 627 C C . LEU A 1 79 ? 28.234 4.399 -21.725 1.00 79.98 359 LEU A C 1
ATOM 628 O O . LEU A 1 79 ? 27.077 4.126 -22.027 1.00 83.64 359 LEU A O 1
ATOM 633 N N . ARG A 1 80 ? 28.772 5.595 -21.911 1.00 78.30 360 ARG A N 1
ATOM 634 C CA . ARG A 1 80 ? 28.122 6.641 -22.704 1.00 83.10 360 ARG A CA 1
ATOM 635 C C . ARG A 1 80 ? 29.147 7.030 -23.768 1.00 84.39 360 ARG A C 1
ATOM 636 O O . ARG A 1 80 ? 30.256 7.406 -23.436 1.00 78.80 360 ARG A O 1
ATOM 644 N N . TYR A 1 81 ? 28.817 6.847 -25.046 1.00 90.78 361 TYR A N 1
ATOM 645 C CA . TYR A 1 81 ? 29.712 7.274 -26.144 1.00 94.26 361 TYR A CA 1
ATOM 646 C C . TYR A 1 81 ? 28.995 8.237 -27.057 1.00 101.15 361 TYR A C 1
ATOM 647 O O . TYR A 1 81 ? 28.036 7.863 -27.742 1.00 99.35 361 TYR A O 1
ATOM 656 N N . ASN A 1 82 ? 29.475 9.482 -27.021 1.00 109.22 362 ASN A N 1
ATOM 657 C CA . ASN A 1 82 ? 28.853 10.592 -27.718 1.00 114.37 362 ASN A CA 1
ATOM 658 C C . ASN A 1 82 ? 27.335 10.502 -27.613 1.00 113.99 362 ASN A C 1
ATOM 659 O O . ASN A 1 82 ? 26.652 10.035 -28.535 1.00 120.55 362 ASN A O 1
ATOM 664 N N . GLY A 1 83 ? 26.820 10.906 -26.458 1.00 107.56 363 GLY A N 1
ATOM 665 C CA . GLY A 1 83 ? 25.382 11.018 -26.264 1.00 106.90 363 GLY A CA 1
ATOM 666 C C . GLY A 1 83 ? 24.600 9.723 -26.123 1.00 103.78 363 GLY A C 1
ATOM 667 O O . GLY A 1 83 ? 23.499 9.756 -25.604 1.00 102.30 363 GLY A O 1
ATOM 668 N N . VAL A 1 84 ? 25.142 8.588 -26.568 1.00 102.40 364 VAL A N 1
ATOM 669 C CA . VAL A 1 84 ? 24.375 7.339 -26.564 1.00 102.17 364 VAL A CA 1
ATOM 670 C C . VAL A 1 84 ? 24.857 6.347 -25.509 1.00 98.55 364 VAL A C 1
ATOM 671 O O . VAL A 1 84 ? 26.006 5.902 -25.531 1.00 94.96 364 VAL A O 1
ATOM 675 N N . GLY A 1 85 ? 23.947 5.983 -24.611 1.00 95.70 365 GLY A N 1
ATOM 676 C CA . GLY A 1 85 ? 24.268 5.159 -23.453 1.00 93.10 365 GLY A CA 1
ATOM 677 C C . GLY A 1 85 ? 23.836 3.711 -23.580 1.00 94.33 365 GLY A C 1
ATOM 678 O O . GLY A 1 85 ? 22.878 3.398 -24.282 1.00 94.28 365 GLY A O 1
ATOM 679 N N . ARG A 1 86 ? 24.540 2.843 -22.858 1.00 94.26 366 ARG A N 1
ATOM 680 C CA . ARG A 1 86 ? 24.412 1.393 -22.989 1.00 97.37 366 ARG A CA 1
ATOM 681 C C . ARG A 1 86 ? 24.857 0.673 -21.695 1.00 93.00 366 ARG A C 1
ATOM 682 O O . ARG A 1 86 ? 25.716 1.180 -20.958 1.00 87.83 366 ARG A O 1
ATOM 690 N N . VAL A 1 87 ? 24.285 -0.503 -21.427 1.00 92.55 367 VAL A N 1
ATOM 691 C CA . VAL A 1 87 ? 24.679 -1.316 -20.272 1.00 90.55 367 VAL A CA 1
ATOM 692 C C . VAL A 1 87 ? 24.775 -2.797 -20.643 1.00 94.89 367 VAL A C 1
ATOM 693 O O . VAL A 1 87 ? 23.917 -3.306 -21.343 1.00 102.63 367 VAL A O 1
ATOM 697 N N . THR A 1 88 ? 25.845 -3.467 -20.211 1.00 96.54 368 THR A N 1
ATOM 698 C CA . THR A 1 88 ? 25.937 -4.934 -20.277 1.00 96.63 368 THR A CA 1
ATOM 699 C C . THR A 1 88 ? 26.227 -5.439 -18.895 1.00 95.97 368 THR A C 1
ATOM 700 O O . THR A 1 88 ? 26.650 -4.669 -18.027 1.00 89.61 368 THR A O 1
ATOM 704 N N . SER A 1 89 ? 26.022 -6.741 -18.712 1.00 97.38 369 SER A N 1
ATOM 705 C CA . SER A 1 89 ? 25.987 -7.347 -17.389 1.00 95.88 369 SER A CA 1
ATOM 706 C C . SER A 1 89 ? 26.300 -8.824 -17.533 1.00 96.94 369 SER A C 1
ATOM 707 O O . SER A 1 89 ? 25.452 -9.606 -17.971 1.00 99.37 369 SER A O 1
ATOM 710 N N . SER A 1 90 ? 27.511 -9.216 -17.155 1.00 92.63 370 SER A N 1
ATOM 711 C CA . SER A 1 90 ? 28.006 -10.539 -17.528 1.00 93.94 370 SER A CA 1
ATOM 712 C C . SER A 1 90 ? 29.062 -11.068 -16.563 1.00 90.81 370 SER A C 1
ATOM 713 O O . SER A 1 90 ? 29.601 -10.317 -15.742 1.00 84.85 370 SER A O 1
ATOM 716 N N . GLY A 1 91 ? 29.334 -12.369 -16.664 1.00 88.05 371 GLY A N 1
ATOM 717 C CA . GLY A 1 91 ? 30.416 -12.997 -15.918 1.00 88.18 371 GLY A CA 1
ATOM 718 C C . GLY A 1 91 ? 30.011 -13.642 -14.603 1.00 86.55 371 GLY A C 1
ATOM 719 O O . GLY A 1 91 ? 28.839 -13.650 -14.243 1.00 83.69 371 GLY A O 1
ATOM 720 N N . PRO A 1 92 ? 31.000 -14.163 -13.863 1.00 87.20 372 PRO A N 1
ATOM 721 C CA . PRO A 1 92 ? 30.778 -14.978 -12.686 1.00 86.13 372 PRO A CA 1
ATOM 722 C C . PRO A 1 92 ? 30.400 -14.201 -11.444 1.00 86.88 372 PRO A C 1
ATOM 723 O O . PRO A 1 92 ? 30.459 -12.960 -11.408 1.00 90.69 372 PRO A O 1
ATOM 727 N N . VAL A 1 93 ? 30.029 -14.924 -10.401 1.00 87.11 373 VAL A N 1
ATOM 728 C CA . VAL A 1 93 ? 29.671 -14.269 -9.163 1.00 86.48 373 VAL A CA 1
ATOM 729 C C . VAL A 1 93 ? 30.915 -13.635 -8.525 1.00 83.28 373 VAL A C 1
ATOM 730 O O . VAL A 1 93 ? 32.004 -14.220 -8.534 1.00 86.57 373 VAL A O 1
ATOM 734 N N . ILE A 1 94 ? 30.727 -12.435 -7.986 1.00 76.24 374 ILE A N 1
ATOM 735 C CA . ILE A 1 94 ? 31.840 -11.568 -7.531 1.00 74.39 374 ILE A CA 1
ATOM 736 C C . ILE A 1 94 ? 31.858 -11.404 -6.020 1.00 71.23 374 ILE A C 1
ATOM 737 O O . ILE A 1 94 ? 32.961 -11.338 -5.409 1.00 67.22 374 ILE A O 1
ATOM 742 N N . ASN A 1 95 ? 30.654 -11.362 -5.424 1.00 69.03 375 ASN A N 1
ATOM 743 C CA . ASN A 1 95 ? 30.504 -11.019 -4.009 1.00 68.63 375 ASN A CA 1
ATOM 744 C C . ASN A 1 95 ? 30.525 -12.203 -3.057 1.00 74.41 375 ASN A C 1
ATOM 745 O O . ASN A 1 95 ? 29.616 -12.376 -2.235 1.00 74.63 375 ASN A O 1
ATOM 750 N N . HIS A 1 96 ? 31.579 -13.010 -3.168 1.00 76.17 376 HIS A N 1
ATOM 751 C CA . HIS A 1 96 ? 31.714 -14.239 -2.364 1.00 79.45 376 HIS A CA 1
ATOM 752 C C . HIS A 1 96 ? 32.684 -14.040 -1.183 1.00 80.60 376 HIS A C 1
ATOM 753 O O . HIS A 1 96 ? 32.986 -14.993 -0.463 1.00 81.84 376 HIS A O 1
ATOM 760 N N . GLY A 1 97 ? 33.212 -12.821 -1.016 1.00 77.26 377 GLY A N 1
ATOM 761 C CA . GLY A 1 97 ? 34.163 -12.514 0.083 1.00 74.62 377 GLY A CA 1
ATOM 762 C C . GLY A 1 97 ? 35.588 -13.054 -0.041 1.00 75.73 377 GLY A C 1
ATOM 763 O O . GLY A 1 97 ? 36.359 -12.969 0.935 1.00 74.14 377 GLY A O 1
ATOM 764 N N . MET A 1 98 ? 35.909 -13.622 -1.214 1.00 73.32 378 MET A N 1
ATOM 765 C CA . MET A 1 98 ? 37.248 -14.035 -1.575 1.00 77.95 378 MET A CA 1
ATOM 766 C C . MET A 1 98 ? 37.909 -12.983 -2.493 1.00 77.41 378 MET A C 1
ATOM 767 O O . MET A 1 98 ? 37.275 -12.417 -3.384 1.00 74.93 378 MET A O 1
ATOM 772 N N . TRP A 1 99 ? 39.192 -12.738 -2.252 1.00 76.08 379 TRP A N 1
ATOM 773 C CA . TRP A 1 99 ? 40.030 -11.942 -3.138 1.00 73.94 379 TRP A CA 1
ATOM 774 C C . TRP A 1 99 ? 40.063 -12.453 -4.601 1.00 76.48 379 TRP A C 1
ATOM 775 O O . TRP A 1 99 ? 40.025 -13.639 -4.855 1.00 79.23 379 TRP A O 1
ATOM 786 N N . GLN A 1 100 ? 40.100 -11.519 -5.540 1.00 77.16 380 GLN A N 1
ATOM 787 C CA . GLN A 1 100 ? 40.101 -11.790 -6.979 1.00 78.63 380 GLN A CA 1
ATOM 788 C C . GLN A 1 100 ? 40.579 -10.510 -7.732 1.00 76.72 380 GLN A C 1
ATOM 789 O O . GLN A 1 100 ? 40.384 -9.378 -7.254 1.00 77.81 380 GLN A O 1
ATOM 795 N N . THR A 1 101 ? 41.166 -10.707 -8.908 1.00 79.08 381 THR A N 1
ATOM 796 C CA . THR A 1 101 ? 41.816 -9.648 -9.699 1.00 77.09 381 THR A CA 1
ATOM 797 C C . THR A 1 101 ? 40.850 -9.239 -10.803 1.00 72.86 381 THR A C 1
ATOM 798 O O . THR A 1 101 ? 40.322 -10.089 -11.541 1.00 70.88 381 THR A O 1
ATOM 802 N N . ILE A 1 102 ? 40.638 -7.933 -10.911 1.00 69.14 382 ILE A N 1
ATOM 803 C CA . ILE A 1 102 ? 39.830 -7.338 -11.980 1.00 68.94 382 ILE A CA 1
ATOM 804 C C . ILE A 1 102 ? 40.671 -6.345 -12.768 1.00 69.57 382 ILE A C 1
ATOM 805 O O . ILE A 1 102 ? 41.328 -5.462 -12.184 1.00 63.66 382 ILE A O 1
ATOM 810 N N . SER A 1 103 ? 40.657 -6.532 -14.088 1.00 72.14 383 SER A N 1
ATOM 811 C CA . SER A 1 103 ? 41.336 -5.657 -15.039 1.00 73.44 383 SER A CA 1
ATOM 812 C C . SER A 1 103 ? 40.258 -5.019 -15.897 1.00 73.11 383 SER A C 1
ATOM 813 O O . SER A 1 103 ? 39.246 -5.681 -16.233 1.00 71.79 383 SER A O 1
ATOM 816 N N . VAL A 1 104 ? 40.458 -3.735 -16.198 1.00 69.47 384 VAL A N 1
ATOM 817 C CA . VAL A 1 104 ? 39.643 -2.985 -17.142 1.00 70.93 384 VAL A CA 1
ATOM 818 C C . VAL A 1 104 ? 40.602 -2.370 -18.114 1.00 73.26 384 VAL A C 1
ATOM 819 O O . VAL A 1 104 ? 41.566 -1.762 -17.684 1.00 73.73 384 VAL A O 1
ATOM 823 N N . GLU A 1 105 ? 40.361 -2.519 -19.412 1.00 78.34 385 GLU A N 1
ATOM 824 C CA . GLU A 1 105 ? 41.367 -2.112 -20.408 1.00 81.07 385 GLU A CA 1
ATOM 825 C C . GLU A 1 105 ? 40.741 -1.723 -21.742 1.00 80.43 385 GLU A C 1
ATOM 826 O O . GLU A 1 105 ? 39.791 -2.345 -22.185 1.00 73.67 385 GLU A O 1
ATOM 832 N N . GLU A 1 106 ? 41.286 -0.669 -22.345 1.00 81.70 386 GLU A N 1
ATOM 833 C CA . GLU A 1 106 ? 40.895 -0.188 -23.675 1.00 86.44 386 GLU A CA 1
ATOM 834 C C . GLU A 1 106 ? 41.843 -0.831 -24.670 1.00 90.01 386 GLU A C 1
ATOM 835 O O . GLU A 1 106 ? 43.064 -0.742 -24.509 1.00 86.06 386 GLU A O 1
ATOM 841 N N . LEU A 1 107 ? 41.273 -1.479 -25.688 1.00 96.85 387 LEU A N 1
ATOM 842 C CA . LEU A 1 107 ? 42.010 -2.338 -26.622 1.00 102.33 387 LEU A CA 1
ATOM 843 C C . LEU A 1 107 ? 41.386 -2.273 -28.028 1.00 108.62 387 LEU A C 1
ATOM 844 O O . LEU A 1 107 ? 40.282 -2.804 -28.256 1.00 107.10 387 LEU A O 1
ATOM 849 N N . ALA A 1 108 ? 42.104 -1.630 -28.956 1.00 110.61 388 ALA A N 1
ATOM 850 C CA . ALA A 1 108 ? 41.633 -1.374 -30.331 1.00 109.20 388 ALA A CA 1
ATOM 851 C C . ALA A 1 108 ? 40.305 -0.590 -30.319 1.00 105.94 388 ALA A C 1
ATOM 852 O O . ALA A 1 108 ? 40.275 0.602 -29.938 1.00 94.53 388 ALA A O 1
ATOM 854 N N . ARG A 1 109 ? 39.232 -1.282 -30.711 1.00 104.88 389 ARG A N 1
ATOM 855 C CA . ARG A 1 109 ? 37.878 -0.744 -30.731 1.00 106.44 389 ARG A CA 1
ATOM 856 C C . ARG A 1 109 ? 37.010 -1.486 -29.696 1.00 102.33 389 ARG A C 1
ATOM 857 O O . ARG A 1 109 ? 35.778 -1.501 -29.772 1.00 103.80 389 ARG A O 1
ATOM 865 N N . ASN A 1 110 ? 37.670 -2.080 -28.710 1.00 96.56 390 ASN A N 1
ATOM 866 C CA . ASN A 1 110 ? 36.987 -2.791 -27.645 1.00 94.79 390 ASN A CA 1
ATOM 867 C C . ASN A 1 110 ? 37.362 -2.321 -26.219 1.00 89.27 390 ASN A C 1
ATOM 868 O O . ASN A 1 110 ? 38.409 -1.721 -26.013 1.00 93.41 390 ASN A O 1
ATOM 873 N N . LEU A 1 111 ? 36.480 -2.567 -25.260 1.00 85.69 391 LEU A N 1
ATOM 874 C CA . LEU A 1 111 ? 36.820 -2.560 -23.849 1.00 83.11 391 LEU A CA 1
ATOM 875 C C . LEU A 1 111 ? 36.794 -3.973 -23.315 1.00 84.45 391 LEU A C 1
ATOM 876 O O . LEU A 1 111 ? 35.824 -4.695 -23.521 1.00 84.16 391 LEU A O 1
ATOM 881 N N . VAL A 1 112 ? 37.818 -4.334 -22.565 1.00 83.01 392 VAL A N 1
ATOM 882 C CA . VAL A 1 112 ? 37.976 -5.679 -22.101 1.00 84.78 392 VAL A CA 1
ATOM 883 C C . VAL A 1 112 ? 38.0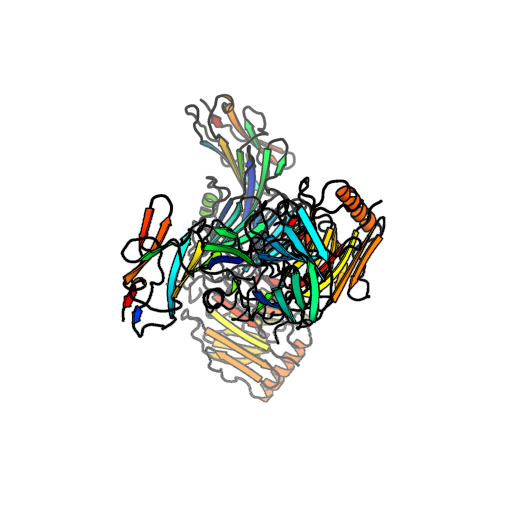34 -5.750 -20.590 1.00 83.29 392 VAL A C 1
ATOM 884 O O . VAL A 1 112 ? 38.998 -5.246 -19.977 1.00 81.68 392 VAL A O 1
ATOM 888 N N . ILE A 1 113 ? 37.037 -6.436 -20.013 1.00 81.25 393 ILE A N 1
ATOM 889 C CA . ILE A 1 113 ? 36.975 -6.676 -18.575 1.00 79.32 393 ILE A CA 1
ATOM 890 C C . ILE A 1 113 ? 37.319 -8.112 -18.265 1.00 80.15 393 ILE A C 1
ATOM 891 O O . ILE A 1 113 ? 36.707 -9.030 -18.797 1.00 84.31 393 ILE A O 1
ATOM 896 N N . LYS A 1 114 ? 38.307 -8.299 -17.401 1.00 79.19 394 LYS A N 1
ATOM 897 C CA . LYS A 1 114 ? 38.800 -9.627 -17.064 1.00 80.12 394 LYS A CA 1
ATOM 898 C C . LYS A 1 114 ? 38.691 -9.875 -15.573 1.00 76.64 394 LYS A C 1
ATOM 899 O O . LYS A 1 114 ? 38.986 -8.993 -14.775 1.00 74.58 394 LYS A O 1
ATOM 905 N N . VAL A 1 115 ? 38.269 -11.078 -15.210 1.00 75.64 395 VAL A N 1
ATOM 906 C CA . VAL A 1 115 ? 38.310 -11.546 -13.839 1.00 77.21 395 VAL A CA 1
ATOM 907 C C . VAL A 1 115 ? 39.288 -12.730 -13.725 1.00 82.38 395 VAL A C 1
ATOM 908 O O . VAL A 1 115 ? 39.240 -13.668 -14.536 1.00 90.03 395 VAL A O 1
ATOM 912 N N . ASN A 1 116 ? 40.154 -12.697 -12.708 1.00 83.85 396 ASN A N 1
ATOM 913 C CA . ASN A 1 116 ? 41.310 -13.637 -12.568 1.00 91.20 396 ASN A CA 1
ATOM 914 C C . ASN A 1 116 ? 42.020 -14.022 -13.858 1.00 92.88 396 ASN A C 1
ATOM 915 O O . ASN A 1 116 ? 42.393 -15.175 -14.065 1.00 104.77 396 ASN A O 1
ATOM 920 N N . ARG A 1 117 ? 42.214 -13.011 -14.696 1.00 93.70 397 ARG A N 1
ATOM 921 C CA . ARG A 1 117 ? 42.843 -13.087 -16.023 1.00 98.68 397 ARG A CA 1
ATOM 922 C C . ARG A 1 117 ? 41.933 -13.711 -17.103 1.00 101.66 397 ARG A C 1
ATOM 923 O O . ARG A 1 117 ? 42.338 -13.792 -18.259 1.00 100.81 397 ARG A O 1
ATOM 931 N N . ASP A 1 118 ? 40.705 -14.113 -16.732 1.00 99.16 398 ASP A N 1
ATOM 932 C CA . ASP A 1 118 ? 39.683 -14.516 -17.708 1.00 97.75 398 ASP A CA 1
ATOM 933 C C . ASP A 1 118 ? 38.911 -13.317 -18.215 1.00 91.90 398 ASP A C 1
ATOM 934 O O . ASP A 1 118 ? 38.289 -12.628 -17.426 1.00 87.22 398 ASP A O 1
ATOM 939 N N . ALA A 1 119 ? 38.921 -13.092 -19.525 1.00 91.88 399 ALA A N 1
ATOM 940 C CA . ALA A 1 119 ? 38.026 -12.117 -20.149 1.00 91.67 399 ALA A CA 1
ATOM 941 C C . ALA A 1 119 ? 36.564 -12.536 -19.955 1.00 94.58 399 ALA A C 1
ATOM 942 O O . ALA A 1 119 ? 36.142 -13.554 -20.474 1.00 95.95 399 ALA A O 1
ATOM 944 N N . VAL A 1 120 ? 35.800 -11.746 -19.212 1.00 92.72 400 VAL A N 1
ATOM 945 C CA . VAL A 1 120 ? 34.370 -11.999 -19.012 1.00 94.93 400 VAL A CA 1
ATOM 946 C C . VAL A 1 120 ? 33.464 -10.936 -19.639 1.00 90.92 400 VAL A C 1
ATOM 947 O O . VAL A 1 120 ? 32.256 -10.977 -19.460 1.00 87.02 400 VAL A O 1
ATOM 951 N N . MET A 1 121 ? 34.037 -9.961 -20.331 1.00 90.84 401 MET A N 1
ATOM 952 C CA . MET A 1 121 ? 33.243 -8.945 -21.019 1.00 93.54 401 MET A CA 1
ATOM 953 C C . MET A 1 121 ? 34.124 -8.214 -22.018 1.00 93.77 401 MET A C 1
ATOM 954 O O . MET A 1 121 ? 35.259 -7.874 -21.714 1.00 93.42 401 MET A O 1
ATOM 959 N N . LYS A 1 122 ? 33.591 -7.981 -23.209 1.00 95.00 402 LYS A N 1
ATOM 960 C CA . LYS A 1 122 ? 34.356 -7.454 -24.326 1.00 96.93 402 LYS A CA 1
ATOM 961 C C . LYS A 1 122 ? 33.345 -6.698 -25.169 1.00 96.48 402 LYS A C 1
ATOM 962 O O . LYS A 1 122 ? 32.447 -7.304 -25.731 1.00 99.80 402 LYS A O 1
ATOM 968 N N . ILE A 1 123 ? 33.441 -5.376 -25.224 1.00 94.19 403 ILE A N 1
ATOM 969 C CA . ILE A 1 123 ? 32.412 -4.597 -25.908 1.00 96.39 403 ILE A CA 1
ATOM 970 C C . ILE A 1 123 ? 33.000 -3.670 -26.920 1.00 93.97 403 ILE A C 1
ATOM 971 O O . ILE A 1 123 ? 33.990 -3.003 -26.659 1.00 91.82 403 ILE A O 1
ATOM 976 N N . ALA A 1 124 ? 32.352 -3.608 -28.070 1.00 96.79 404 ALA A N 1
ATOM 977 C CA . ALA A 1 124 ? 32.818 -2.767 -29.163 1.00 97.89 404 ALA A CA 1
ATOM 978 C C . ALA A 1 124 ? 32.427 -1.347 -28.844 1.00 93.52 404 ALA A C 1
ATOM 979 O O . ALA A 1 124 ? 31.341 -1.108 -28.345 1.00 95.87 404 ALA A O 1
ATOM 981 N N . VAL A 1 125 ? 33.323 -0.417 -29.114 1.00 91.68 405 VAL A N 1
ATOM 982 C CA . VAL A 1 125 ? 33.049 1.000 -28.916 1.00 91.90 405 VAL A CA 1
ATOM 983 C C . VAL A 1 125 ? 33.653 1.840 -30.036 1.00 93.67 405 VAL A C 1
ATOM 984 O O . VAL A 1 125 ? 34.694 1.475 -30.620 1.00 90.80 405 VAL A O 1
ATOM 988 N N . ALA A 1 126 ? 33.000 2.971 -30.305 1.00 95.60 406 ALA A N 1
ATOM 989 C CA . ALA A 1 126 ? 33.496 3.981 -31.242 1.00 98.35 406 ALA A CA 1
ATOM 990 C C . ALA A 1 126 ? 33.906 5.267 -30.514 1.00 98.09 406 ALA A C 1
ATOM 991 O O . ALA A 1 126 ? 33.059 6.159 -30.295 1.00 97.05 406 ALA A O 1
ATOM 993 N N . GLY A 1 127 ? 35.195 5.349 -30.151 1.00 94.43 407 GLY A N 1
ATOM 994 C CA . GLY A 1 127 ? 35.766 6.514 -29.474 1.00 91.95 407 GLY A CA 1
ATOM 995 C C . GLY A 1 127 ? 36.839 6.166 -28.450 1.00 89.76 407 GLY A C 1
ATOM 996 O O . GLY A 1 127 ? 37.063 5.002 -28.132 1.00 92.09 407 GLY A O 1
ATOM 997 N N . ASP A 1 128 ? 37.502 7.186 -27.926 1.00 87.64 408 ASP A N 1
ATOM 998 C CA . ASP A 1 128 ? 38.481 6.996 -26.848 1.00 86.50 408 ASP A CA 1
ATOM 999 C C . ASP A 1 128 ? 38.031 7.605 -25.544 1.00 80.36 408 ASP A C 1
ATOM 1000 O O . ASP A 1 128 ? 37.342 8.631 -25.527 1.00 80.34 408 ASP A O 1
ATOM 1005 N N . LEU A 1 129 ? 38.462 6.997 -24.443 1.00 76.50 409 LEU A N 1
ATOM 1006 C CA . LEU A 1 129 ? 38.148 7.544 -23.131 1.00 73.94 409 LEU A CA 1
ATOM 1007 C C . LEU A 1 129 ? 38.947 8.819 -22.821 1.00 69.53 409 LEU A C 1
ATOM 1008 O O . LEU A 1 129 ? 38.383 9.793 -22.332 1.00 69.90 409 LEU A O 1
ATOM 1013 N N . PHE A 1 130 ? 40.244 8.804 -23.096 1.00 67.60 410 PHE A N 1
ATOM 1014 C CA . PHE A 1 130 ? 41.042 10.018 -23.010 1.00 68.13 410 PHE A CA 1
ATOM 1015 C C . PHE A 1 130 ? 40.537 11.053 -23.988 1.00 71.43 410 PHE A C 1
ATOM 1016 O O . PHE A 1 130 ? 40.126 10.691 -25.069 1.00 74.39 410 PHE A O 1
ATOM 1024 N N . GLN A 1 131 ? 40.500 12.322 -23.578 1.00 73.09 411 GLN A N 1
ATOM 1025 C CA . GLN A 1 131 ? 39.915 13.389 -24.411 1.00 76.24 411 GLN A CA 1
ATOM 1026 C C . GLN A 1 131 ? 41.069 14.269 -24.795 1.00 78.21 411 GLN A C 1
ATOM 1027 O O . GLN A 1 131 ? 41.673 14.888 -23.916 1.00 73.17 411 GLN A O 1
ATOM 1033 N N . PRO A 1 132 ? 41.427 14.264 -26.096 1.00 81.41 412 PRO A N 1
ATOM 1034 C CA . PRO A 1 132 ? 42.430 15.187 -26.567 1.00 84.43 412 PRO A CA 1
ATOM 1035 C C . PRO A 1 132 ? 41.990 16.636 -26.459 1.00 84.39 412 PRO A C 1
ATOM 1036 O O . PRO A 1 132 ? 40.845 16.970 -26.725 1.00 84.08 412 PRO A O 1
ATOM 1040 N N . GLU A 1 133 ? 42.921 17.457 -26.001 1.00 84.62 413 GLU A N 1
ATOM 1041 C CA . GLU A 1 133 ? 42.818 18.900 -26.090 1.00 89.08 413 GLU A CA 1
ATOM 1042 C C . GLU A 1 133 ? 44.233 19.509 -26.249 1.00 89.40 413 GLU A C 1
ATOM 1043 O O . GLU A 1 133 ? 45.109 19.269 -25.440 1.00 85.23 413 GLU A O 1
ATOM 1049 N N . ARG A 1 134 ? 44.471 20.266 -27.311 1.00 95.79 414 ARG A N 1
ATOM 1050 C CA . ARG A 1 134 ? 45.738 21.009 -27.434 1.00 103.79 414 ARG A CA 1
ATOM 1051 C C . ARG A 1 134 ? 46.941 20.082 -27.560 1.00 94.34 414 ARG A C 1
ATOM 1052 O O . ARG A 1 134 ? 48.041 20.492 -27.266 1.00 91.24 414 ARG A O 1
ATOM 1060 N N . GLY A 1 135 ? 46.751 18.832 -27.962 1.00 90.71 415 GLY A N 1
ATOM 1061 C CA . GLY A 1 135 ? 47.819 17.813 -27.817 1.00 85.63 415 GLY A CA 1
ATOM 1062 C C . GLY A 1 135 ? 48.042 17.307 -26.380 1.00 81.58 415 GLY A C 1
ATOM 1063 O O . GLY A 1 135 ? 48.985 16.527 -26.140 1.00 78.56 415 GLY A O 1
ATOM 1064 N N . LEU A 1 136 ? 47.179 17.760 -25.440 1.00 77.34 416 LEU A N 1
ATOM 1065 C CA . LEU A 1 136 ? 47.062 17.218 -24.090 1.00 72.84 416 LEU A CA 1
ATOM 1066 C C . LEU A 1 136 ? 45.913 16.210 -24.045 1.00 73.64 416 LEU A C 1
ATOM 1067 O O . LEU A 1 136 ? 44.821 16.449 -24.553 1.00 75.74 416 LEU A O 1
ATOM 1072 N N . TYR A 1 137 ? 46.176 15.079 -23.429 1.00 69.27 417 TYR A N 1
ATOM 1073 C CA . TYR A 1 137 ? 45.214 14.012 -23.353 1.00 72.31 417 TYR A CA 1
ATOM 1074 C C . TYR A 1 137 ? 44.708 13.904 -21.874 1.00 68.91 417 TYR A C 1
ATOM 1075 O O . TYR A 1 137 ? 45.523 13.714 -20.955 1.00 65.67 417 TYR A O 1
ATOM 1084 N N . HIS A 1 138 ? 43.388 14.064 -21.659 1.00 67.18 418 HIS A N 1
ATOM 1085 C CA . HIS A 1 138 ? 42.771 14.183 -20.294 1.00 62.83 418 HIS A CA 1
ATOM 1086 C C . HIS A 1 138 ? 41.906 13.020 -19.934 1.00 61.34 418 HIS A C 1
ATOM 1087 O O . HIS A 1 138 ? 41.128 12.529 -20.761 1.00 63.73 418 HIS A O 1
ATOM 1094 N N . LEU A 1 139 ? 42.009 12.584 -18.688 1.00 58.80 419 LEU A N 1
ATOM 1095 C CA . LEU A 1 139 ? 41.061 11.586 -18.154 1.00 56.46 419 LEU A CA 1
ATOM 1096 C C . LEU A 1 139 ? 40.880 11.775 -16.643 1.00 54.33 419 LEU A C 1
ATOM 1097 O O . LEU A 1 139 ? 41.817 12.160 -15.925 1.00 51.62 419 LEU A O 1
ATOM 1102 N N . ASN A 1 140 ? 39.655 11.545 -16.196 1.00 53.56 420 ASN A N 1
ATOM 1103 C CA . ASN A 1 140 ? 39.314 11.551 -14.808 1.00 53.05 420 ASN A CA 1
ATOM 1104 C C . ASN A 1 140 ? 39.028 10.139 -14.443 1.00 52.39 420 ASN A C 1
ATOM 1105 O O . ASN A 1 140 ? 38.450 9.445 -15.206 1.00 52.10 420 ASN A O 1
ATOM 1110 N N . LEU A 1 141 ? 39.440 9.714 -13.276 1.00 51.44 421 LEU A N 1
ATOM 1111 C CA . LEU A 1 141 ? 39.054 8.443 -12.767 1.00 52.99 421 LEU A CA 1
ATOM 1112 C C . LEU A 1 141 ? 38.657 8.578 -11.263 1.00 54.81 421 LEU A C 1
ATOM 1113 O O . LEU A 1 141 ? 39.357 9.244 -10.469 1.00 55.35 421 LEU A O 1
ATOM 1118 N N . THR A 1 142 ? 37.520 7.976 -10.903 1.00 55.18 422 THR A N 1
ATOM 1119 C CA . THR A 1 142 ? 37.084 7.883 -9.494 1.00 53.00 422 THR A CA 1
ATOM 1120 C C . THR A 1 142 ? 36.836 6.409 -9.030 1.00 52.54 422 THR A C 1
ATOM 1121 O O . THR A 1 142 ? 36.359 5.551 -9.794 1.00 52.44 422 THR A O 1
ATOM 1125 N N . VAL A 1 143 ? 37.181 6.145 -7.780 1.00 48.65 423 VAL A N 1
ATOM 1126 C CA . VAL A 1 143 ? 37.056 4.838 -7.201 1.00 50.72 423 VAL A CA 1
ATOM 1127 C C . VAL A 1 143 ? 35.971 4.842 -6.143 1.00 49.29 423 VAL A C 1
ATOM 1128 O O . VAL A 1 143 ? 35.962 5.672 -5.249 1.00 48.15 423 VAL A O 1
ATOM 1132 N N . GLY A 1 144 ? 35.062 3.896 -6.201 1.00 52.48 424 GLY A N 1
ATOM 1133 C CA . GLY A 1 144 ? 34.170 3.668 -5.073 1.00 53.28 424 GLY A CA 1
ATOM 1134 C C . GLY A 1 144 ? 32.938 4.512 -5.251 1.00 54.43 424 GLY A C 1
ATOM 1135 O O . GLY A 1 144 ? 31.959 4.342 -4.536 1.00 58.89 424 GLY A O 1
ATOM 1136 N N . GLY A 1 145 ? 32.946 5.347 -6.277 1.00 53.55 425 GLY A N 1
ATOM 1137 C CA . GLY A 1 145 ? 31.746 6.093 -6.716 1.00 52.59 425 GLY A CA 1
ATOM 1138 C C . GLY A 1 145 ? 31.913 6.849 -8.025 1.00 52.27 425 GLY A C 1
ATOM 1139 O O . GLY A 1 145 ? 32.861 6.630 -8.740 1.00 51.21 425 GLY A O 1
ATOM 1140 N N . ILE A 1 146 ? 30.974 7.728 -8.343 1.00 55.98 426 ILE A N 1
ATOM 1141 C CA . ILE A 1 146 ? 30.969 8.488 -9.598 1.00 56.53 426 ILE A CA 1
ATOM 1142 C C . ILE A 1 146 ? 31.010 9.973 -9.275 1.00 58.78 426 ILE A C 1
ATOM 1143 O O . ILE A 1 146 ? 30.621 10.342 -8.186 1.00 59.47 426 ILE A O 1
ATOM 1148 N N . PRO A 1 147 ? 31.480 10.838 -10.222 1.00 56.72 427 PRO A N 1
ATOM 1149 C CA . PRO A 1 147 ? 31.571 12.242 -9.912 1.00 57.72 427 PRO A CA 1
ATOM 1150 C C . PRO A 1 147 ? 30.285 13.048 -10.153 1.00 59.99 427 PRO A C 1
ATOM 1151 O O . PRO A 1 147 ? 30.338 14.254 -10.080 1.00 59.41 427 PRO A O 1
ATOM 1155 N N . PHE A 1 148 ? 29.159 12.404 -10.405 1.00 62.13 428 PHE A N 1
ATOM 1156 C CA . PHE A 1 148 ? 27.892 13.091 -10.631 1.00 66.76 428 PHE A CA 1
ATOM 1157 C C . PHE A 1 148 ? 26.709 12.333 -9.979 1.00 73.24 428 PHE A C 1
ATOM 1158 O O . PHE A 1 148 ? 26.888 11.216 -9.537 1.00 67.34 428 PHE A O 1
ATOM 1166 N N . HIS A 1 149 ? 25.507 12.915 -9.902 1.00 81.18 429 HIS A N 1
ATOM 1167 C CA . HIS A 1 149 ? 24.386 12.236 -9.189 1.00 84.42 429 HIS A CA 1
ATOM 1168 C C . HIS A 1 149 ? 23.944 10.998 -9.984 1.00 81.55 429 HIS A C 1
ATOM 1169 O O . HIS A 1 149 ? 23.842 11.050 -11.202 1.00 85.45 429 HIS A O 1
ATOM 1176 N N . GLU A 1 150 ? 23.659 9.903 -9.293 1.00 83.43 430 GLU A N 1
ATOM 1177 C CA . GLU A 1 150 ? 23.333 8.617 -9.937 1.00 85.12 430 GLU A CA 1
ATOM 1178 C C . GLU A 1 150 ? 22.010 8.615 -10.744 1.00 88.18 430 GLU A C 1
ATOM 1179 O O . GLU A 1 150 ? 21.756 7.709 -11.545 1.00 91.68 430 GLU A O 1
ATOM 1185 N N . LYS A 1 151 ? 21.173 9.622 -10.526 1.00 94.82 431 LYS A N 1
ATOM 1186 C CA . LYS A 1 151 ? 20.082 9.944 -11.451 1.00 102.70 431 LYS A CA 1
ATOM 1187 C C . LYS A 1 151 ? 20.534 9.610 -12.863 1.00 100.51 431 LYS A C 1
ATOM 1188 O O . LYS A 1 151 ? 19.977 8.733 -13.512 1.00 105.65 431 LYS A O 1
ATOM 1194 N N . ASP A 1 152 ? 21.603 10.280 -13.284 1.00 94.16 432 ASP A N 1
ATOM 1195 C CA . ASP A 1 152 ? 21.930 10.454 -14.687 1.00 89.97 432 ASP A CA 1
ATOM 1196 C C . ASP A 1 152 ? 22.856 9.383 -15.256 1.00 84.28 432 ASP A C 1
ATOM 1197 O O . ASP A 1 152 ? 23.440 9.597 -16.311 1.00 82.31 432 ASP A O 1
ATOM 1202 N N . LEU A 1 153 ? 23.015 8.250 -14.562 1.00 79.48 433 LEU A N 1
ATOM 1203 C CA . LEU A 1 153 ? 23.614 7.049 -15.174 1.00 76.22 433 LEU A CA 1
ATOM 1204 C C . LEU A 1 153 ? 22.699 6.583 -16.272 1.00 74.81 433 LEU A C 1
ATOM 1205 O O . LEU A 1 153 ? 21.550 6.981 -16.338 1.00 70.71 433 LEU A O 1
ATOM 1210 N N . VAL A 1 154 ? 23.211 5.723 -17.133 1.00 76.88 434 VAL A N 1
ATOM 1211 C CA . VAL A 1 154 ? 22.366 5.107 -18.139 1.00 79.86 434 VAL A CA 1
ATOM 1212 C C . VAL A 1 154 ? 21.232 4.400 -17.432 1.00 79.16 434 VAL A C 1
ATOM 1213 O O . VAL A 1 154 ? 20.106 4.478 -17.857 1.00 81.33 434 VAL A O 1
ATOM 1217 N N . GLN A 1 155 ? 21.563 3.693 -16.353 1.00 79.77 435 GLN A N 1
ATOM 1218 C CA . GLN A 1 155 ? 20.597 2.922 -15.598 1.00 80.79 435 GLN A CA 1
ATOM 1219 C C . GLN A 1 155 ? 20.822 3.148 -14.104 1.00 77.98 435 GLN A C 1
ATOM 1220 O O . GLN A 1 155 ? 21.895 2.846 -13.590 1.00 76.10 435 GLN A O 1
ATOM 1226 N N . PRO A 1 156 ? 19.816 3.671 -13.390 1.00 76.92 436 PRO A N 1
ATOM 1227 C CA . PRO A 1 156 ? 20.127 4.048 -12.010 1.00 74.65 436 PRO A CA 1
ATOM 1228 C C . PRO A 1 156 ? 20.559 2.877 -11.110 1.00 67.57 436 PRO A C 1
ATOM 1229 O O . PRO A 1 156 ? 20.353 1.711 -11.451 1.00 64.52 436 PRO A O 1
ATOM 1233 N N . ILE A 1 157 ? 21.230 3.204 -10.009 1.00 63.58 437 ILE A N 1
ATOM 1234 C CA . ILE A 1 157 ? 21.792 2.180 -9.141 1.00 64.19 437 ILE A CA 1
ATOM 1235 C C . ILE A 1 157 ? 22.120 2.766 -7.791 1.00 61.37 437 ILE A C 1
ATOM 1236 O O . ILE A 1 157 ? 22.343 3.966 -7.672 1.00 61.32 437 ILE A O 1
ATOM 1241 N N . ASN A 1 158 ? 22.127 1.924 -6.770 1.00 60.54 438 ASN A N 1
ATOM 1242 C CA . ASN A 1 158 ? 22.595 2.362 -5.461 1.00 58.92 438 ASN A CA 1
ATOM 1243 C C . ASN A 1 158 ? 24.094 2.050 -5.388 1.00 58.30 438 ASN A C 1
ATOM 1244 O O . ASN A 1 158 ? 24.503 0.899 -5.360 1.00 62.10 438 ASN A O 1
ATOM 1249 N N . PRO A 1 159 ? 24.915 3.089 -5.378 1.00 60.30 439 PRO A N 1
ATOM 1250 C CA . PRO A 1 159 ? 26.340 2.932 -5.537 1.00 60.70 439 PRO A CA 1
ATOM 1251 C C . PRO A 1 159 ? 27.100 2.603 -4.262 1.00 64.11 439 PRO A C 1
ATOM 1252 O O . PRO A 1 159 ? 28.296 2.339 -4.351 1.00 65.53 439 PRO A O 1
ATOM 1256 N N . ARG A 1 160 ? 26.443 2.649 -3.096 1.00 64.03 440 ARG A N 1
ATOM 1257 C CA . ARG A 1 160 ? 27.103 2.331 -1.829 1.00 62.26 440 ARG A CA 1
ATOM 1258 C C . ARG A 1 160 ? 27.684 0.921 -1.919 1.00 55.67 440 ARG A C 1
ATOM 1259 O O . ARG A 1 160 ? 26.965 0.015 -2.241 1.00 52.67 440 ARG A O 1
ATOM 1267 N N . LEU A 1 161 ? 29.001 0.769 -1.721 1.00 52.93 441 LEU A N 1
ATOM 1268 C CA . LEU A 1 161 ? 29.679 -0.535 -1.959 1.00 54.69 441 LEU A CA 1
ATOM 1269 C C . LEU A 1 161 ? 30.618 -0.854 -0.809 1.00 55.63 441 LEU A C 1
ATOM 1270 O O . LEU A 1 161 ? 31.713 -0.261 -0.673 1.00 51.94 441 LEU A O 1
ATOM 1275 N N . ASP A 1 162 ? 30.137 -1.756 0.060 1.00 54.82 442 ASP A N 1
ATOM 1276 C CA . ASP A 1 162 ? 30.892 -2.183 1.223 1.00 57.64 442 ASP A CA 1
ATOM 1277 C C . ASP A 1 162 ? 31.921 -3.210 0.738 1.00 57.32 442 ASP A C 1
ATOM 1278 O O . ASP A 1 162 ? 31.735 -4.364 0.938 1.00 55.57 442 ASP A O 1
ATOM 1283 N N . GLY A 1 163 ? 32.979 -2.755 0.092 1.00 60.95 443 GLY A N 1
ATOM 1284 C CA . GLY A 1 163 ? 33.891 -3.619 -0.658 1.00 61.87 443 GLY A CA 1
ATOM 1285 C C . GLY A 1 163 ? 35.282 -3.090 -0.472 1.00 60.38 443 GLY A C 1
ATOM 1286 O O . GLY A 1 163 ? 35.463 -2.029 0.120 1.00 63.97 443 GLY A O 1
ATOM 1287 N N . CYS A 1 164 ? 36.259 -3.819 -0.974 1.00 62.19 444 CYS A N 1
ATOM 1288 C CA . CYS A 1 164 ? 37.633 -3.563 -0.615 1.00 67.43 444 CYS A CA 1
ATOM 1289 C C . CYS A 1 164 ? 38.554 -3.729 -1.840 1.00 64.09 444 CYS A C 1
ATOM 1290 O O . CYS A 1 164 ? 38.313 -4.581 -2.691 1.00 61.89 444 CYS A O 1
ATOM 1293 N N . MET A 1 165 ? 39.552 -2.846 -1.966 1.00 60.38 445 MET A N 1
ATOM 1294 C CA . MET A 1 165 ? 40.575 -2.998 -2.990 1.00 59.22 445 MET A CA 1
ATOM 1295 C C . MET A 1 165 ? 41.975 -3.164 -2.414 1.00 61.02 445 MET A C 1
ATOM 1296 O O . MET A 1 165 ? 42.304 -2.589 -1.355 1.00 57.56 445 MET A O 1
ATOM 1301 N N . ARG A 1 166 ? 42.806 -3.954 -3.108 1.00 63.02 446 ARG A N 1
ATOM 1302 C CA . ARG A 1 166 ? 44.250 -3.904 -2.848 1.00 66.32 446 ARG A CA 1
ATOM 1303 C C . ARG A 1 166 ? 45.076 -4.065 -4.126 1.00 66.93 446 ARG A C 1
ATOM 1304 O O . ARG A 1 166 ? 44.533 -4.487 -5.161 1.00 68.19 446 ARG A O 1
ATOM 1312 N N . SER A 1 167 ? 46.377 -3.763 -4.037 1.00 64.49 447 SER A N 1
ATOM 1313 C CA . SER A 1 167 ? 47.331 -3.949 -5.158 1.00 66.83 447 SER A CA 1
ATOM 1314 C C . SER A 1 167 ? 46.770 -3.372 -6.421 1.00 66.59 447 SER A C 1
ATOM 1315 O O . SER A 1 167 ? 46.659 -4.063 -7.417 1.00 68.64 447 SER A O 1
ATOM 1318 N N . TRP A 1 168 ? 46.367 -2.112 -6.353 1.00 65.86 448 TRP A N 1
ATOM 1319 C CA . TRP A 1 168 ? 45.770 -1.437 -7.479 1.00 65.81 448 TRP A CA 1
ATOM 1320 C C . TRP A 1 168 ? 46.887 -0.926 -8.371 1.00 68.70 448 TRP A C 1
ATOM 1321 O O . TRP A 1 168 ? 48.016 -0.711 -7.925 1.00 69.36 448 TRP A O 1
ATOM 1332 N N . ASN A 1 169 ? 46.539 -0.746 -9.638 1.00 70.82 449 ASN A N 1
ATOM 1333 C CA . ASN A 1 169 ? 47.374 -0.095 -10.589 1.00 69.91 449 ASN A CA 1
ATOM 1334 C C . ASN A 1 169 ? 46.559 0.682 -11.633 1.00 67.83 449 ASN A C 1
ATOM 1335 O O . ASN A 1 169 ? 45.798 0.096 -12.391 1.00 68.18 449 ASN A O 1
ATOM 1340 N N . TRP A 1 170 ? 46.729 2.001 -11.657 1.00 67.15 450 TRP A N 1
ATOM 1341 C CA . TRP A 1 170 ? 46.040 2.876 -12.604 1.00 65.77 450 TRP A CA 1
ATOM 1342 C C . TRP A 1 170 ? 47.056 3.333 -13.624 1.00 66.87 450 TRP A C 1
ATOM 1343 O O . TRP A 1 170 ? 48.055 3.948 -13.263 1.00 64.34 450 TRP A O 1
ATOM 1354 N N . LEU A 1 171 ? 46.831 2.982 -14.888 1.00 71.54 451 LEU A N 1
ATOM 1355 C CA . LEU A 1 171 ? 47.686 3.444 -16.005 1.00 78.64 451 LEU A CA 1
ATOM 1356 C C . LEU A 1 171 ? 49.211 3.169 -15.871 1.00 79.89 451 LEU A C 1
ATOM 1357 O O . LEU A 1 171 ? 50.036 3.831 -16.521 1.00 79.61 451 LEU A O 1
ATOM 1362 N N . ASN A 1 172 ? 49.545 2.146 -15.082 1.00 81.77 452 ASN A N 1
ATOM 1363 C CA . ASN A 1 172 ? 50.919 1.743 -14.741 1.00 84.04 452 ASN A CA 1
ATOM 1364 C C . ASN A 1 172 ? 51.756 2.840 -14.164 1.00 81.11 452 ASN A C 1
ATOM 1365 O O . ASN A 1 172 ? 52.952 2.843 -14.365 1.00 84.10 452 ASN A O 1
ATOM 1370 N N . GLY A 1 173 ? 51.138 3.771 -13.452 1.00 80.22 453 GLY A N 1
ATOM 1371 C CA . GLY A 1 173 ? 51.869 4.833 -12.842 1.00 78.18 453 GLY A CA 1
ATOM 1372 C C . GLY A 1 173 ? 52.571 4.356 -11.601 1.00 81.53 453 GLY A C 1
ATOM 1373 O O . GLY A 1 173 ? 52.209 3.346 -11.030 1.00 79.33 453 GLY A O 1
ATOM 1374 N N . GLU A 1 174 ? 53.569 5.117 -11.173 1.00 93.88 454 GLU A N 1
ATOM 1375 C CA . GLU A 1 174 ? 54.374 4.772 -10.002 1.00 99.00 454 GLU A CA 1
ATOM 1376 C C . GLU A 1 174 ? 54.054 5.688 -8.821 1.00 93.55 454 GLU A C 1
ATOM 1377 O O . GLU A 1 174 ? 54.823 5.754 -7.867 1.00 99.60 454 GLU A O 1
ATOM 1383 N N . ASP A 1 175 ? 52.934 6.396 -8.863 1.00 86.53 455 ASP A N 1
ATOM 1384 C CA . ASP A 1 175 ? 52.593 7.265 -7.737 1.00 83.32 455 ASP A CA 1
ATOM 1385 C C . ASP A 1 175 ? 52.069 6.440 -6.551 1.00 77.59 455 ASP A C 1
ATOM 1386 O O . ASP A 1 175 ? 51.224 5.573 -6.690 1.00 74.74 455 ASP A O 1
ATOM 1391 N N . THR A 1 176 ? 52.580 6.771 -5.379 1.00 75.54 456 THR A N 1
ATOM 1392 C CA . THR A 1 176 ? 52.423 5.991 -4.185 1.00 72.82 456 THR A CA 1
ATOM 1393 C C . THR A 1 176 ? 51.628 6.796 -3.150 1.00 72.05 456 THR A C 1
ATOM 1394 O O . THR A 1 176 ? 51.685 6.497 -1.951 1.00 71.53 456 THR A O 1
ATOM 1398 N N . THR A 1 177 ? 50.899 7.822 -3.612 1.00 68.67 457 THR A N 1
ATOM 1399 C CA . THR A 1 177 ? 50.139 8.717 -2.732 1.00 65.46 457 THR A CA 1
ATOM 1400 C C . THR A 1 177 ? 49.011 7.983 -2.050 1.00 64.91 457 THR A C 1
ATOM 1401 O O . THR A 1 177 ? 48.807 8.144 -0.847 1.00 65.46 457 THR A O 1
ATOM 1405 N N . ILE A 1 178 ? 48.274 7.181 -2.804 1.00 62.14 458 ILE A N 1
ATOM 1406 C CA . ILE A 1 178 ? 47.157 6.477 -2.211 1.00 62.28 458 ILE A CA 1
ATOM 1407 C C . ILE A 1 178 ? 47.587 5.595 -1.024 1.00 64.04 458 ILE A C 1
ATOM 1408 O O . ILE A 1 178 ? 46.961 5.661 0.055 1.00 60.88 458 ILE A O 1
ATOM 1413 N N . GLN A 1 179 ? 48.661 4.816 -1.230 1.00 68.20 459 GLN A N 1
ATOM 1414 C CA . GLN A 1 179 ? 49.192 3.863 -0.230 1.00 70.34 459 GLN A CA 1
ATOM 1415 C C . GLN A 1 179 ? 49.636 4.617 1.009 1.00 72.33 459 GLN A C 1
ATOM 1416 O O . GLN A 1 179 ? 49.176 4.338 2.127 1.00 68.29 459 GLN A O 1
ATOM 1422 N N . GLU A 1 180 ? 50.451 5.650 0.806 1.00 72.86 460 GLU A N 1
ATOM 1423 C CA . GLU A 1 180 ? 50.892 6.483 1.920 1.00 74.04 460 GLU A CA 1
ATOM 1424 C C . GLU A 1 180 ? 49.763 7.071 2.783 1.00 70.31 460 GLU A C 1
ATOM 1425 O O . GLU A 1 180 ? 49.912 7.112 4.011 1.00 68.83 460 GLU A O 1
ATOM 1431 N N . THR A 1 181 ? 48.629 7.473 2.190 1.00 64.58 461 THR A N 1
ATOM 1432 C CA . THR A 1 181 ? 47.622 8.181 2.997 1.00 62.36 461 THR A CA 1
ATOM 1433 C C . THR A 1 181 ? 46.630 7.235 3.636 1.00 63.07 461 THR A C 1
ATOM 1434 O O . THR A 1 181 ? 46.076 7.524 4.699 1.00 62.65 461 THR A O 1
ATOM 1438 N N . VAL A 1 182 ? 46.393 6.104 2.992 1.00 66.14 462 VAL A N 1
ATOM 1439 C CA . VAL A 1 182 ? 45.645 5.014 3.627 1.00 66.08 462 VAL A CA 1
ATOM 1440 C C . VAL A 1 182 ? 46.373 4.570 4.897 1.00 71.21 462 VAL A C 1
ATOM 1441 O O . VAL A 1 182 ? 45.749 4.333 5.939 1.00 71.68 462 VAL A O 1
ATOM 1445 N N . LYS A 1 183 ? 47.695 4.452 4.786 1.00 74.90 463 LYS A N 1
ATOM 1446 C CA . LYS A 1 183 ? 48.566 4.012 5.893 1.00 80.54 463 LYS A CA 1
ATOM 1447 C C . LYS A 1 183 ? 48.262 4.804 7.190 1.00 80.15 463 LYS A C 1
ATOM 1448 O O . LYS A 1 183 ? 48.205 4.251 8.287 1.00 85.37 463 LYS A O 1
ATOM 1454 N N . VAL A 1 184 ? 48.024 6.094 7.026 1.00 76.57 464 VAL A N 1
ATOM 1455 C CA . VAL A 1 184 ? 47.959 7.058 8.111 1.00 78.24 464 VAL A CA 1
ATOM 1456 C C . VAL A 1 184 ? 46.517 7.345 8.542 1.00 76.00 464 VAL A C 1
ATOM 1457 O O . VAL A 1 184 ? 46.293 8.132 9.449 1.00 83.32 464 VAL A O 1
ATOM 1461 N N . ASN A 1 185 ? 45.549 6.701 7.901 1.00 71.85 465 ASN A N 1
ATOM 1462 C CA . ASN A 1 185 ? 44.147 6.905 8.184 1.00 68.20 465 ASN A CA 1
ATOM 1463 C C . ASN A 1 185 ? 43.503 5.544 8.228 1.00 71.40 465 ASN A C 1
ATOM 1464 O O . ASN A 1 185 ? 42.924 5.085 7.237 1.00 68.20 465 ASN A O 1
ATOM 1469 N N . THR A 1 186 ? 43.592 4.894 9.381 1.00 71.89 466 THR A N 1
ATOM 1470 C CA . THR A 1 186 ? 42.939 3.588 9.595 1.00 69.71 466 THR A CA 1
ATOM 1471 C C . THR A 1 186 ? 41.485 3.469 9.069 1.00 67.43 466 THR A C 1
ATOM 1472 O O . THR A 1 186 ? 41.034 2.412 8.644 1.00 63.25 466 THR A O 1
ATOM 1476 N N . ARG A 1 187 ? 40.753 4.570 9.104 1.00 72.01 467 ARG A N 1
ATOM 1477 C CA . ARG A 1 187 ? 39.350 4.642 8.616 1.00 70.98 467 ARG A CA 1
ATOM 1478 C C . ARG A 1 187 ? 39.233 4.319 7.129 1.00 61.41 467 ARG A C 1
ATOM 1479 O O . ARG A 1 187 ? 38.176 3.983 6.644 1.00 61.56 467 ARG A O 1
ATOM 1487 N N . MET A 1 188 ? 40.330 4.465 6.403 1.00 59.90 468 MET A N 1
ATOM 1488 C CA . MET A 1 188 ? 40.367 4.156 4.992 1.00 61.14 468 MET A CA 1
ATOM 1489 C C . MET A 1 188 ? 40.779 2.689 4.726 1.00 58.02 468 MET A C 1
ATOM 1490 O O . MET A 1 188 ? 40.690 2.232 3.595 1.00 55.19 468 MET A O 1
ATOM 1495 N N . GLN A 1 189 ? 41.184 1.971 5.768 1.00 59.36 469 GLN A N 1
ATOM 1496 C CA . GLN A 1 189 ? 41.597 0.548 5.666 1.00 64.93 469 GLN A CA 1
ATOM 1497 C C . GLN A 1 189 ? 40.418 -0.382 5.937 1.00 64.07 469 GLN A C 1
ATOM 1498 O O . GLN A 1 189 ? 39.550 -0.048 6.719 1.00 67.67 469 GLN A O 1
ATOM 1504 N N . CYS A 1 190 ? 40.435 -1.559 5.331 1.00 70.12 470 CYS A N 1
ATOM 1505 C CA . CYS A 1 190 ? 39.404 -2.596 5.540 1.00 72.73 470 CYS A CA 1
ATOM 1506 C C . CYS A 1 190 ? 39.691 -3.597 6.690 1.00 72.54 470 CYS A C 1
ATOM 1507 O O . CYS A 1 190 ? 40.851 -3.884 7.006 1.00 72.69 470 CYS A O 1
ATOM 1510 N N . PHE A 1 191 ? 38.634 -4.159 7.278 1.00 66.11 471 PHE A N 1
ATOM 1511 C CA . PHE A 1 191 ? 38.807 -5.336 8.127 1.00 70.96 471 PHE A CA 1
ATOM 1512 C C . PHE A 1 191 ? 39.843 -6.285 7.504 1.00 69.42 471 PHE A C 1
ATOM 1513 O O . PHE A 1 191 ? 39.771 -6.589 6.316 1.00 67.92 471 PHE A O 1
ATOM 1521 N N . SER A 1 192 ? 40.824 -6.725 8.279 1.00 71.24 472 SER A N 1
ATOM 1522 C CA . SER A 1 192 ? 41.730 -7.775 7.782 1.00 73.44 472 SER A CA 1
ATOM 1523 C C . SER A 1 192 ? 40.942 -8.965 7.285 1.00 71.87 472 SER A C 1
ATOM 1524 O O . SER A 1 192 ? 41.250 -9.500 6.234 1.00 72.34 472 SER A O 1
ATOM 1527 N N . VAL A 1 193 ? 39.926 -9.359 8.056 1.00 69.88 473 VAL A N 1
ATOM 1528 C CA . VAL A 1 193 ? 39.122 -10.514 7.752 1.00 71.93 473 VAL A CA 1
ATOM 1529 C C . VAL A 1 193 ? 37.644 -10.137 7.892 1.00 69.98 473 VAL A C 1
ATOM 1530 O O . VAL A 1 193 ? 37.240 -9.558 8.887 1.00 70.03 473 VAL A O 1
ATOM 1534 N N . THR A 1 194 ? 36.844 -10.466 6.884 1.00 68.41 474 THR A N 1
ATOM 1535 C CA . THR A 1 194 ? 35.402 -10.283 6.919 1.00 66.55 474 THR A CA 1
ATOM 1536 C C . THR A 1 194 ? 34.634 -11.613 6.823 1.00 70.46 474 THR A C 1
ATOM 1537 O O . THR A 1 194 ? 34.973 -12.475 5.995 1.00 70.78 474 THR A O 1
ATOM 1541 N N . GLU A 1 195 ? 33.558 -11.723 7.602 1.00 71.55 475 GLU A N 1
ATOM 1542 C CA . GLU A 1 195 ? 32.528 -12.744 7.364 1.00 75.70 475 GLU A CA 1
ATOM 1543 C C . GLU A 1 195 ? 31.177 -12.050 7.181 1.00 72.73 475 GLU A C 1
ATOM 1544 O O . GLU A 1 195 ? 31.089 -10.815 7.289 1.00 67.18 475 GLU A O 1
ATOM 1550 N N . ARG A 1 196 ? 30.142 -12.835 6.881 1.00 70.30 476 ARG A N 1
ATOM 1551 C CA . ARG A 1 196 ? 28.881 -12.296 6.399 1.00 67.87 476 ARG A CA 1
ATOM 1552 C C . ARG A 1 196 ? 27.993 -11.679 7.469 1.00 65.56 476 ARG A C 1
ATOM 1553 O O . ARG A 1 196 ? 27.974 -12.106 8.622 1.00 71.03 476 ARG A O 1
ATOM 1561 N N . GLY A 1 197 ? 27.220 -10.691 7.047 1.00 61.70 477 GLY A N 1
ATOM 1562 C CA . GLY A 1 197 ? 26.235 -10.034 7.902 1.00 59.21 477 GLY A CA 1
ATOM 1563 C C . GLY A 1 197 ? 26.517 -8.563 7.905 1.00 57.11 477 GLY A C 1
ATOM 1564 O O . GLY A 1 197 ? 27.201 -8.077 7.040 1.00 60.93 477 GLY A O 1
ATOM 1565 N N . SER A 1 198 ? 26.021 -7.881 8.911 1.00 54.04 478 SER A N 1
ATOM 1566 C CA . SER A 1 198 ? 26.235 -6.509 9.096 1.00 53.26 478 SER A CA 1
ATOM 1567 C C . SER A 1 198 ? 26.742 -6.299 10.520 1.00 55.94 478 SER A C 1
ATOM 1568 O O . SER A 1 198 ? 26.181 -6.898 11.435 1.00 57.10 478 SER A O 1
ATOM 1571 N N . PHE A 1 199 ? 27.702 -5.380 10.728 1.00 53.78 479 PHE A N 1
ATOM 1572 C CA . PHE A 1 199 ? 28.245 -5.154 12.062 1.00 52.84 479 PHE A CA 1
ATOM 1573 C C . PHE A 1 199 ? 27.723 -3.908 12.710 1.00 54.04 479 PHE A C 1
ATOM 1574 O O . PHE A 1 199 ? 27.784 -2.814 12.132 1.00 54.60 479 PHE A O 1
ATOM 1582 N N . TYR A 1 200 ? 27.293 -4.077 13.958 1.00 52.77 480 TYR A N 1
ATOM 1583 C CA . TYR A 1 200 ? 26.746 -3.018 14.784 1.00 50.76 480 TYR A CA 1
ATOM 1584 C C . TYR A 1 200 ? 27.660 -2.816 15.999 1.00 52.09 480 TYR A C 1
ATOM 1585 O O . TYR A 1 200 ? 27.614 -3.630 16.922 1.00 51.71 480 TYR A O 1
ATOM 1594 N N . PRO A 1 201 ? 28.500 -1.758 16.004 1.00 51.14 481 PRO A N 1
ATOM 1595 C CA . PRO A 1 201 ? 29.431 -1.529 17.119 1.00 52.29 481 PRO A CA 1
ATOM 1596 C C . PRO A 1 201 ? 28.751 -1.049 18.371 1.00 52.59 481 PRO A C 1
ATOM 1597 O O . PRO A 1 201 ? 29.339 -1.045 19.449 1.00 53.38 481 PRO A O 1
ATOM 1601 N N . GLY A 1 202 ? 27.514 -0.629 18.245 1.00 56.84 482 GLY A N 1
ATOM 1602 C CA . GLY A 1 202 ? 26.673 -0.417 19.422 1.00 59.00 482 GLY A CA 1
ATOM 1603 C C . GLY A 1 202 ? 26.548 1.061 19.697 1.00 59.88 482 GLY A C 1
ATOM 1604 O O . GLY A 1 202 ? 26.330 1.477 20.839 1.00 64.44 482 GLY A O 1
ATOM 1605 N N . SER A 1 203 ? 26.657 1.861 18.651 1.00 59.77 483 SER A N 1
ATOM 1606 C CA . SER A 1 203 ? 26.534 3.302 18.826 1.00 61.38 483 SER A CA 1
ATOM 1607 C C . SER A 1 203 ? 25.347 3.933 18.040 1.00 61.19 483 SER A C 1
ATOM 1608 O O . SER A 1 203 ? 25.246 5.153 17.971 1.00 61.29 483 SER A O 1
ATOM 1611 N N . GLY A 1 204 ? 24.463 3.122 17.459 1.00 57.72 484 GLY A N 1
ATOM 1612 C CA . GLY A 1 204 ? 23.419 3.636 16.544 1.00 55.39 484 GLY A CA 1
ATOM 1613 C C . GLY A 1 204 ? 22.600 2.546 15.881 1.00 55.03 484 GLY A C 1
ATOM 1614 O O . GLY A 1 204 ? 22.741 1.380 16.224 1.00 56.40 484 GLY A O 1
ATOM 1615 N N . PHE A 1 205 ? 21.730 2.930 14.953 1.00 49.73 485 PHE A N 1
ATOM 1616 C CA . PHE A 1 205 ? 20.718 2.065 14.425 1.00 46.45 485 PHE A CA 1
ATOM 1617 C C . PHE A 1 205 ? 20.567 2.416 12.984 1.00 46.28 485 PHE A C 1
ATOM 1618 O O . PHE A 1 205 ? 21.212 3.389 12.493 1.00 43.68 485 PHE A O 1
ATOM 1626 N N . ALA A 1 206 ? 19.796 1.575 12.286 1.00 42.56 486 ALA A N 1
ATOM 1627 C CA . ALA A 1 206 ? 19.217 1.925 11.011 1.00 41.32 486 ALA A CA 1
ATOM 1628 C C . ALA A 1 206 ? 17.687 1.841 11.097 1.00 42.95 486 ALA A C 1
ATOM 1629 O O . ALA A 1 206 ? 17.166 1.128 11.979 1.00 47.26 486 ALA A O 1
ATOM 1631 N N . PHE A 1 207 ? 16.974 2.622 10.284 1.00 42.58 487 PHE A N 1
ATOM 1632 C CA . PHE A 1 207 ? 15.550 2.476 10.154 1.00 42.94 487 PHE A CA 1
ATOM 1633 C C . PHE A 1 207 ? 15.039 2.438 8.740 1.00 44.60 487 PHE A C 1
ATOM 1634 O O . PHE A 1 207 ? 15.727 2.861 7.809 1.00 48.04 487 PHE A O 1
ATOM 1642 N N . TYR A 1 208 ? 13.838 1.874 8.600 1.00 44.59 488 TYR A N 1
ATOM 1643 C CA . TYR A 1 208 ? 13.166 1.718 7.322 1.00 45.76 488 TYR A CA 1
ATOM 1644 C C . TYR A 1 208 ? 11.711 2.061 7.458 1.00 45.36 488 TYR A C 1
ATOM 1645 O O . TYR A 1 208 ? 11.151 2.007 8.544 1.00 47.38 488 TYR A O 1
ATOM 1654 N N . SER A 1 209 ? 11.097 2.264 6.311 1.00 48.98 489 SER A N 1
ATOM 1655 C CA . SER A 1 209 ? 9.684 2.498 6.181 1.00 54.14 489 SER A CA 1
ATOM 1656 C C . SER A 1 209 ? 8.967 1.284 5.527 1.00 55.03 489 SER A C 1
ATOM 1657 O O . SER A 1 209 ? 8.891 1.178 4.321 1.00 56.37 489 SER A O 1
ATOM 1660 N N . LEU A 1 210 ? 8.424 0.393 6.338 1.00 55.66 490 LEU A N 1
ATOM 1661 C CA . LEU A 1 210 ? 7.871 -0.858 5.822 1.00 57.15 490 LEU A CA 1
ATOM 1662 C C . LEU A 1 210 ? 6.432 -0.950 6.173 1.00 58.29 490 LEU A C 1
ATOM 1663 O O . LEU A 1 210 ? 6.052 -0.636 7.285 1.00 56.45 490 LEU A O 1
ATOM 1668 N N . ASP A 1 211 ? 5.635 -1.449 5.238 1.00 67.08 491 ASP A N 1
ATOM 1669 C CA . ASP A 1 211 ? 4.198 -1.705 5.476 1.00 70.80 491 ASP A CA 1
ATOM 1670 C C . ASP A 1 211 ? 4.013 -3.119 6.030 1.00 67.37 491 ASP A C 1
ATOM 1671 O O . ASP A 1 211 ? 4.653 -4.056 5.565 1.00 65.91 491 ASP A O 1
ATOM 1676 N N . TYR A 1 212 ? 3.158 -3.268 7.034 1.00 65.46 492 TYR A N 1
ATOM 1677 C CA . TYR A 1 212 ? 2.858 -4.579 7.567 1.00 64.51 492 TYR A CA 1
ATOM 1678 C C . TYR A 1 212 ? 1.344 -4.982 7.430 1.00 70.47 492 TYR A C 1
ATOM 1679 O O . TYR A 1 212 ? 0.885 -5.935 8.080 1.00 68.05 492 TYR A O 1
ATOM 1688 N N . MET A 1 213 ? 0.571 -4.263 6.606 1.00 79.08 493 MET A N 1
ATOM 1689 C CA . MET A 1 213 ? -0.905 -4.496 6.503 1.00 85.63 493 MET A CA 1
ATOM 1690 C C . MET A 1 213 ? -1.256 -5.395 5.316 1.00 83.40 493 MET A C 1
ATOM 1691 O O . MET A 1 213 ? -0.557 -5.378 4.306 1.00 81.62 493 MET A O 1
ATOM 1696 N N . THR A 1 224 ? -6.239 -7.892 7.451 1.00 93.69 504 THR A N 1
ATOM 1697 C CA . THR A 1 224 ? -5.282 -8.428 8.412 1.00 91.73 504 THR A CA 1
ATOM 1698 C C . THR A 1 224 ? -3.839 -7.950 8.106 1.00 88.62 504 THR A C 1
ATOM 1699 O O . THR A 1 224 ? -3.556 -7.307 7.091 1.00 90.58 504 THR A O 1
ATOM 1703 N N . TRP A 1 225 ? -2.930 -8.338 8.984 1.00 81.98 505 TRP A N 1
ATOM 1704 C CA . TRP A 1 225 ? -1.600 -7.755 9.066 1.00 77.11 505 TRP A CA 1
ATOM 1705 C C . TRP A 1 225 ? -0.642 -8.869 9.403 1.00 74.28 505 TRP A C 1
ATOM 1706 O O . TRP A 1 225 ? -1.046 -10.001 9.655 1.00 73.92 505 TRP A O 1
ATOM 1717 N N . GLU A 1 226 ? 0.634 -8.555 9.418 1.00 72.61 506 GLU A N 1
ATOM 1718 C CA . GLU A 1 226 ? 1.632 -9.588 9.519 1.00 71.86 506 GLU A CA 1
ATOM 1719 C C . GLU A 1 226 ? 2.994 -9.010 9.912 1.00 63.53 506 GLU A C 1
ATOM 1720 O O . GLU A 1 226 ? 3.481 -8.120 9.268 1.00 57.88 506 GLU A O 1
ATOM 1726 N N . VAL A 1 227 ? 3.622 -9.574 10.928 1.00 58.88 507 VAL A N 1
ATOM 1727 C CA . VAL A 1 227 ? 5.022 -9.313 11.140 1.00 57.59 507 VAL A CA 1
ATOM 1728 C C . VAL A 1 227 ? 5.801 -10.612 11.272 1.00 57.01 507 VAL A C 1
ATOM 1729 O O . VAL A 1 227 ? 5.582 -11.350 12.230 1.00 56.94 507 VAL A O 1
ATOM 1733 N N . GLU A 1 228 ? 6.728 -10.852 10.345 1.00 56.54 508 GLU A N 1
ATOM 1734 C CA . GLU A 1 228 ? 7.681 -11.968 10.482 1.00 60.31 508 GLU A CA 1
ATOM 1735 C C . GLU A 1 228 ? 9.086 -11.455 10.415 1.00 55.89 508 GLU A C 1
ATOM 1736 O O . GLU A 1 228 ? 9.408 -10.707 9.511 1.00 58.51 508 GLU A O 1
ATOM 1742 N N . VAL A 1 229 ? 9.919 -11.851 11.367 1.00 53.89 509 VAL A N 1
ATOM 1743 C CA . VAL A 1 229 ? 11.306 -11.477 11.356 1.00 51.93 509 VAL A CA 1
ATOM 1744 C C . VAL A 1 229 ? 12.159 -12.698 11.606 1.00 53.21 509 VAL A C 1
ATOM 1745 O O . VAL A 1 229 ? 11.906 -13.469 12.543 1.00 54.65 509 VAL A O 1
ATOM 1749 N N . VAL A 1 230 ? 13.169 -12.867 10.766 1.00 52.59 510 VAL A N 1
ATOM 1750 C CA . VAL A 1 230 ? 14.224 -13.798 11.053 1.00 53.37 510 VAL A CA 1
ATOM 1751 C C . VAL A 1 230 ? 15.504 -13.046 11.239 1.00 51.26 510 VAL A C 1
ATOM 1752 O O . VAL A 1 230 ? 15.904 -12.337 10.384 1.00 49.73 510 VAL A O 1
ATOM 1756 N N . ALA A 1 231 ? 16.163 -13.262 12.354 1.00 52.11 511 ALA A N 1
ATOM 1757 C CA . ALA A 1 231 ? 17.369 -12.602 12.635 1.00 51.58 511 ALA A CA 1
ATOM 1758 C C . ALA A 1 231 ? 18.497 -13.581 12.855 1.00 54.32 511 ALA A C 1
ATOM 1759 O O . ALA A 1 231 ? 18.414 -14.393 13.743 1.00 58.41 511 ALA A O 1
ATOM 1761 N N . HIS A 1 232 ? 19.573 -13.472 12.089 1.00 55.67 512 HIS A N 1
ATOM 1762 C CA . HIS A 1 232 ? 20.795 -14.228 12.368 1.00 58.39 512 HIS A CA 1
ATOM 1763 C C . HIS A 1 232 ? 21.802 -13.388 13.091 1.00 55.16 512 HIS A C 1
ATOM 1764 O O . HIS A 1 232 ? 22.304 -12.423 12.506 1.00 54.49 512 HIS A O 1
ATOM 1771 N N . ILE A 1 233 ? 22.121 -13.779 14.325 1.00 54.78 513 ILE A N 1
ATOM 1772 C CA . ILE A 1 233 ? 22.959 -12.998 15.192 1.00 55.86 513 ILE A CA 1
ATOM 1773 C C . ILE A 1 233 ? 24.163 -13.706 15.837 1.00 60.03 513 ILE A C 1
ATOM 1774 O O . ILE A 1 233 ? 24.093 -14.840 16.292 1.00 61.38 513 ILE A O 1
ATOM 1779 N N . ARG A 1 234 ? 25.257 -12.970 15.927 1.00 61.94 514 ARG A N 1
ATOM 1780 C CA . ARG A 1 234 ? 26.423 -13.365 16.662 1.00 66.20 514 ARG A CA 1
ATOM 1781 C C . ARG A 1 234 ? 26.801 -12.111 17.486 1.00 66.05 514 ARG A C 1
ATOM 1782 O O . ARG A 1 234 ? 27.488 -11.210 17.014 1.00 64.62 514 ARG A O 1
ATOM 1790 N N . PRO A 1 235 ? 26.346 -12.049 18.727 1.00 63.41 515 PRO A N 1
ATOM 1791 C CA . PRO A 1 235 ? 26.468 -10.865 19.570 1.00 61.42 515 PRO A CA 1
ATOM 1792 C C . PRO A 1 235 ? 27.796 -10.647 20.276 1.00 63.84 515 PRO A C 1
ATOM 1793 O O . PRO A 1 235 ? 28.510 -11.598 20.555 1.00 65.83 515 PRO A O 1
ATOM 1797 N N . ALA A 1 236 ? 28.086 -9.392 20.606 1.00 62.36 516 ALA A N 1
ATOM 1798 C CA . ALA A 1 236 ? 29.212 -9.039 21.458 1.00 66.76 516 ALA A CA 1
ATOM 1799 C C . ALA A 1 236 ? 28.777 -8.782 22.906 1.00 69.98 516 ALA A C 1
ATOM 1800 O O . ALA A 1 236 ? 29.599 -8.884 23.836 1.00 73.30 516 ALA A O 1
ATOM 1802 N N . ALA A 1 237 ? 27.495 -8.467 23.105 1.00 69.35 517 ALA A N 1
ATOM 1803 C CA . ALA A 1 237 ? 26.998 -8.053 24.423 1.00 69.35 517 ALA A CA 1
ATOM 1804 C C . ALA A 1 237 ? 25.692 -8.737 24.746 1.00 68.20 517 ALA A C 1
ATOM 1805 O O . ALA A 1 237 ? 24.928 -9.054 23.854 1.00 67.96 517 ALA A O 1
ATOM 1807 N N . ASP A 1 238 ? 25.418 -8.888 26.032 1.00 70.66 518 ASP A N 1
ATOM 1808 C CA . ASP A 1 238 ? 24.225 -9.555 26.511 1.00 74.39 518 ASP A CA 1
ATOM 1809 C C . ASP A 1 238 ? 22.936 -8.722 26.443 1.00 73.60 518 ASP A C 1
ATOM 1810 O O . ASP A 1 238 ? 21.874 -9.211 26.811 1.00 73.07 518 ASP A O 1
ATOM 1815 N N . THR A 1 239 ? 23.019 -7.489 25.961 1.00 72.08 519 THR A N 1
ATOM 1816 C CA . THR A 1 239 ? 21.875 -6.602 25.956 1.00 73.85 519 THR A CA 1
ATOM 1817 C C . THR A 1 239 ? 21.848 -5.821 24.628 1.00 71.23 519 THR A C 1
ATOM 1818 O O . THR A 1 239 ? 22.897 -5.602 23.977 1.00 66.97 519 THR A O 1
ATOM 1822 N N . GLY A 1 240 ? 20.647 -5.465 24.180 1.00 67.09 520 GLY A N 1
ATOM 1823 C CA . GLY A 1 240 ? 20.527 -4.693 22.932 1.00 60.55 520 GLY A CA 1
ATOM 1824 C C . GLY A 1 240 ? 19.269 -5.021 22.131 1.00 59.12 520 GLY A C 1
ATOM 1825 O O . GLY A 1 240 ? 18.802 -6.185 22.113 1.00 55.28 520 GLY A O 1
ATOM 1826 N N . VAL A 1 241 ? 18.737 -3.981 21.474 1.00 53.62 521 VAL A N 1
ATOM 1827 C CA . VAL A 1 241 ? 17.590 -4.109 20.642 1.00 52.11 521 VAL A CA 1
ATOM 1828 C C . VAL A 1 241 ? 18.014 -4.639 19.293 1.00 49.48 521 VAL A C 1
ATOM 1829 O O . VAL A 1 241 ? 18.877 -4.057 18.634 1.00 47.88 521 VAL A O 1
ATOM 1833 N N . LEU A 1 242 ? 17.371 -5.717 18.879 1.00 47.30 522 LEU A N 1
ATOM 1834 C CA . LEU A 1 242 ? 17.638 -6.302 17.563 1.00 47.51 522 LEU A CA 1
ATOM 1835 C C . LEU A 1 242 ? 16.745 -5.701 16.519 1.00 45.30 522 LEU A C 1
ATOM 1836 O O . LEU A 1 242 ? 17.201 -5.277 15.472 1.00 45.02 522 LEU A O 1
ATOM 1841 N N . PHE A 1 243 ? 15.443 -5.752 16.778 1.00 45.05 523 PHE A N 1
ATOM 1842 C CA . PHE A 1 243 ? 14.467 -5.248 15.840 1.00 44.56 523 PHE A CA 1
ATOM 1843 C C . PHE A 1 243 ? 13.366 -4.592 16.606 1.00 43.67 523 PHE A C 1
ATOM 1844 O O . PHE A 1 243 ? 12.991 -5.088 17.678 1.00 42.25 523 PHE A O 1
ATOM 1852 N N . ALA A 1 244 ? 12.804 -3.525 16.045 1.00 42.73 524 ALA A N 1
ATOM 1853 C CA . ALA A 1 244 ? 11.677 -2.888 16.727 1.00 43.99 524 ALA A CA 1
ATOM 1854 C C . ALA A 1 244 ? 10.847 -2.020 15.828 1.00 45.04 524 ALA A C 1
ATOM 1855 O O . ALA A 1 244 ? 11.340 -1.413 14.870 1.00 45.02 524 ALA A O 1
ATOM 1857 N N . LEU A 1 245 ? 9.593 -1.872 16.178 1.00 48.61 525 LEU A N 1
ATOM 1858 C CA . LEU A 1 245 ? 8.782 -0.852 15.527 1.00 52.27 525 LEU A CA 1
ATOM 1859 C C . LEU A 1 245 ? 8.632 0.366 16.429 1.00 56.73 525 LEU A C 1
ATOM 1860 O O . LEU A 1 245 ? 8.536 0.238 17.660 1.00 57.61 525 LEU A O 1
ATOM 1865 N N . TRP A 1 246 ? 8.540 1.540 15.817 1.00 54.30 526 TRP A N 1
ATOM 1866 C CA . TRP A 1 246 ? 8.385 2.748 16.611 1.00 54.71 526 TRP A CA 1
ATOM 1867 C C . TRP A 1 246 ? 7.392 3.626 15.924 1.00 55.92 526 TRP A C 1
ATOM 1868 O O . TRP A 1 246 ? 7.577 3.975 14.726 1.00 55.40 526 TRP A O 1
ATOM 1879 N N . ALA A 1 247 ? 6.357 3.986 16.686 1.00 56.57 527 ALA A N 1
ATOM 1880 C CA . ALA A 1 247 ? 5.266 4.845 16.220 1.00 59.61 527 ALA A CA 1
ATOM 1881 C C . ALA A 1 247 ? 5.528 6.294 16.666 1.00 63.42 527 ALA A C 1
ATOM 1882 O O . ALA A 1 247 ? 5.192 6.639 17.798 1.00 61.19 527 ALA A O 1
ATOM 1884 N N . PRO A 1 248 ? 6.117 7.137 15.790 1.00 68.86 528 PRO A N 1
ATOM 1885 C CA . PRO A 1 248 ? 6.550 8.506 16.213 1.00 71.31 528 PRO A CA 1
ATOM 1886 C C . PRO A 1 248 ? 5.468 9.360 16.897 1.00 72.34 528 PRO A C 1
ATOM 1887 O O . PRO A 1 248 ? 5.706 9.877 17.973 1.00 71.93 528 PRO A O 1
ATOM 1891 N N . ASP A 1 249 ? 4.285 9.470 16.297 1.00 78.08 529 ASP A N 1
ATOM 1892 C CA . ASP A 1 249 ? 3.193 10.319 16.832 1.00 82.42 529 ASP A CA 1
ATOM 1893 C C . ASP A 1 249 ? 2.851 10.019 18.295 1.00 82.21 529 ASP A C 1
ATOM 1894 O O . ASP A 1 249 ? 2.752 10.943 19.078 1.00 83.76 529 ASP A O 1
ATOM 1899 N N . LEU A 1 250 ? 2.691 8.753 18.683 1.00 80.61 530 LEU A N 1
ATOM 1900 C CA . LEU A 1 250 ? 2.461 8.426 20.106 1.00 80.35 530 LEU A CA 1
ATOM 1901 C C . LEU A 1 250 ? 3.736 8.193 20.955 1.00 78.06 530 LEU A C 1
ATOM 1902 O O . LEU A 1 250 ? 3.639 7.881 22.143 1.00 76.99 530 LEU A O 1
ATOM 1907 N N . ARG A 1 251 ? 4.912 8.353 20.367 1.00 77.78 531 ARG A N 1
ATOM 1908 C CA . ARG A 1 251 ? 6.184 8.015 21.030 1.00 84.12 531 ARG A CA 1
ATOM 1909 C C . ARG A 1 251 ? 6.082 6.688 21.814 1.00 80.45 531 ARG A C 1
ATOM 1910 O O . ARG A 1 251 ? 6.386 6.615 23.001 1.00 81.34 531 ARG A O 1
ATOM 1918 N N . ALA A 1 252 ? 5.642 5.647 21.109 1.00 74.64 532 ALA A N 1
ATOM 1919 C CA . ALA A 1 252 ? 5.473 4.302 21.640 1.00 68.08 532 ALA A CA 1
ATOM 1920 C C . ALA A 1 252 ? 6.310 3.286 20.828 1.00 65.41 532 ALA A C 1
ATOM 1921 O O . ALA A 1 252 ? 6.737 3.567 19.682 1.00 63.23 532 ALA A O 1
ATOM 1923 N N . VAL A 1 253 ? 6.539 2.110 21.434 1.00 61.62 533 VAL A N 1
ATOM 1924 C CA . VAL A 1 253 ? 7.305 1.006 20.832 1.00 57.05 533 VAL A CA 1
ATOM 1925 C C . VAL A 1 253 ? 6.389 -0.200 20.780 1.00 56.36 533 VAL A C 1
ATOM 1926 O O . VAL A 1 253 ? 6.375 -1.017 21.707 1.00 56.07 533 VAL A O 1
ATOM 1930 N N . PRO A 1 254 ? 5.587 -0.287 19.727 1.00 55.96 534 PRO A N 1
ATOM 1931 C CA . PRO A 1 254 ? 4.557 -1.303 19.620 1.00 56.41 534 PRO A CA 1
ATOM 1932 C C . PRO A 1 254 ? 5.102 -2.704 19.493 1.00 56.00 534 PRO A C 1
ATOM 1933 O O . PRO A 1 254 ? 4.419 -3.685 19.837 1.00 57.92 534 PRO A O 1
ATOM 1937 N N . LEU A 1 255 ? 6.327 -2.839 19.028 1.00 53.83 535 LEU A N 1
ATOM 1938 C CA . LEU A 1 255 ? 6.889 -4.183 19.022 1.00 51.99 535 LEU A CA 1
ATOM 1939 C C . LEU A 1 255 ? 8.379 -4.121 19.134 1.00 48.97 535 LEU A C 1
ATOM 1940 O O . LEU A 1 255 ? 8.997 -3.271 18.496 1.00 45.60 535 LEU A O 1
ATOM 1945 N N . SER A 1 256 ? 8.963 -5.043 19.901 1.00 49.48 536 SER A N 1
ATOM 1946 C CA . SER A 1 256 ? 10.412 -5.153 19.949 1.00 50.05 536 SER A CA 1
ATOM 1947 C C . SER A 1 256 ? 10.856 -6.569 20.178 1.00 50.43 536 SER A C 1
ATOM 1948 O O . SER A 1 256 ? 10.159 -7.349 20.826 1.00 53.33 536 SER A O 1
ATOM 1951 N N . VAL A 1 257 ? 12.022 -6.886 19.630 1.00 49.85 537 VAL A N 1
ATOM 1952 C CA . VAL A 1 257 ? 12.712 -8.152 19.888 1.00 51.04 537 VAL A CA 1
ATOM 1953 C C . VAL A 1 257 ? 14.107 -7.826 20.335 1.00 50.31 537 VAL A C 1
ATOM 1954 O O . VAL A 1 257 ? 14.810 -7.158 19.630 1.00 48.17 537 VAL A O 1
ATOM 1958 N N . ALA A 1 258 ? 14.545 -8.347 21.475 1.00 53.58 538 ALA A N 1
ATOM 1959 C CA . ALA A 1 258 ? 15.782 -7.857 22.068 1.00 53.52 538 ALA A CA 1
ATOM 1960 C C . ALA A 1 258 ? 16.477 -8.859 22.941 1.00 54.39 538 ALA A C 1
ATOM 1961 O O . ALA A 1 258 ? 15.859 -9.787 23.414 1.00 55.04 538 ALA A O 1
ATOM 1963 N N . LEU A 1 259 ? 17.772 -8.642 23.150 1.00 54.04 539 LEU A N 1
ATOM 1964 C CA . LEU A 1 259 ? 18.519 -9.420 24.115 1.00 57.78 539 LEU A CA 1
ATOM 1965 C C . LEU A 1 259 ? 18.521 -8.670 25.437 1.00 61.34 539 LEU A C 1
ATOM 1966 O O . LEU A 1 259 ? 18.710 -7.444 25.445 1.00 65.89 539 LEU A O 1
ATOM 1971 N N . VAL A 1 260 ? 18.351 -9.394 26.536 1.00 65.46 540 VAL A N 1
ATOM 1972 C CA . VAL A 1 260 ? 18.362 -8.813 27.876 1.00 69.42 540 VAL A CA 1
ATOM 1973 C C . VAL A 1 260 ? 18.875 -9.821 28.896 1.00 74.94 540 VAL A C 1
ATOM 1974 O O . VAL A 1 260 ? 18.816 -11.032 28.625 1.00 76.50 540 VAL A O 1
ATOM 1978 N N . ASP A 1 261 ? 19.358 -9.322 30.051 1.00 82.86 541 ASP A N 1
ATOM 1979 C CA . ASP A 1 261 ? 19.442 -10.093 31.337 1.00 87.98 541 ASP A CA 1
ATOM 1980 C C . ASP A 1 261 ? 18.298 -9.725 32.297 1.00 86.04 541 ASP A C 1
ATOM 1981 O O . ASP A 1 261 ? 17.978 -10.454 33.236 1.00 93.21 541 ASP A O 1
ATOM 1986 N N . GLN A 1 271 ? 20.333 -14.848 30.712 1.00 78.51 551 GLN A N 1
ATOM 1987 C CA . GLN A 1 271 ? 20.575 -14.429 29.314 1.00 78.76 551 GLN A CA 1
ATOM 1988 C C . GLN A 1 271 ? 19.404 -14.789 28.365 1.00 75.63 551 GLN A C 1
ATOM 1989 O O . GLN A 1 271 ? 19.217 -15.932 27.994 1.00 74.98 551 GLN A O 1
ATOM 1995 N N . LEU A 1 272 ? 18.640 -13.796 27.928 1.00 73.04 552 LEU A N 1
ATOM 1996 C CA . LEU A 1 272 ? 17.359 -14.079 27.302 1.00 69.95 552 LEU A CA 1
ATOM 1997 C C . LEU A 1 272 ? 17.102 -13.269 26.042 1.00 65.97 552 LEU A C 1
ATOM 1998 O O . LEU A 1 272 ? 17.730 -12.238 25.798 1.00 64.43 552 LEU A O 1
ATOM 2003 N N . VAL A 1 273 ? 16.177 -13.763 25.226 1.00 63.47 553 VAL A N 1
ATOM 2004 C CA . VAL A 1 273 ? 15.612 -12.983 24.159 1.00 59.52 553 VAL A CA 1
ATOM 2005 C C . VAL A 1 273 ? 14.196 -12.699 24.598 1.00 60.15 553 VAL A C 1
ATOM 2006 O O . VAL A 1 273 ? 13.545 -13.591 25.206 1.00 57.86 553 VAL A O 1
ATOM 2010 N N . VAL A 1 274 ? 13.734 -11.468 24.332 1.00 56.90 554 VAL A N 1
ATOM 2011 C CA . VAL A 1 274 ? 12.389 -11.046 24.731 1.00 57.15 554 VAL A CA 1
ATOM 2012 C C . VAL A 1 274 ? 11.681 -10.557 23.524 1.00 55.75 554 VAL A C 1
ATOM 2013 O O . VAL A 1 274 ? 12.295 -9.922 22.688 1.00 56.65 554 VAL A O 1
ATOM 2017 N N . LEU A 1 275 ? 10.419 -10.933 23.386 1.00 56.35 555 LEU A N 1
ATOM 2018 C CA . LEU A 1 275 ? 9.585 -10.436 22.334 1.00 56.32 555 LEU A CA 1
ATOM 2019 C C . LEU A 1 275 ? 8.535 -9.653 23.058 1.00 57.03 555 LEU A C 1
ATOM 2020 O O . LEU A 1 275 ? 7.901 -10.195 23.970 1.00 59.60 555 LEU A O 1
ATOM 2025 N N . ALA A 1 276 ? 8.330 -8.399 22.668 1.00 56.24 556 ALA A N 1
ATOM 2026 C CA . ALA A 1 276 ? 7.466 -7.494 23.483 1.00 57.90 556 ALA A CA 1
ATOM 2027 C C . ALA A 1 276 ? 6.575 -6.600 22.694 1.00 56.19 556 ALA A C 1
ATOM 2028 O O . ALA A 1 276 ? 6.878 -6.266 21.560 1.00 52.77 556 ALA A O 1
ATOM 2030 N N . VAL A 1 277 ? 5.483 -6.206 23.341 1.00 58.88 557 VAL A N 1
ATOM 2031 C CA . VAL A 1 277 ? 4.552 -5.233 22.791 1.00 60.66 557 VAL A CA 1
ATOM 2032 C C . VAL A 1 277 ? 4.458 -4.014 23.769 1.00 61.18 557 VAL A C 1
ATOM 2033 O O . VAL A 1 277 ? 3.991 -4.129 24.879 1.00 61.01 557 VAL A O 1
ATOM 2037 N N . GLU A 1 278 ? 4.953 -2.862 23.368 1.00 60.76 558 GLU A N 1
ATOM 2038 C CA . GLU A 1 278 ? 5.196 -1.818 24.336 1.00 64.06 558 GLU A CA 1
ATOM 2039 C C . GLU A 1 278 ? 6.044 -2.453 25.441 1.00 64.38 558 GLU A C 1
ATOM 2040 O O . GLU A 1 278 ? 7.047 -3.119 25.153 1.00 63.29 558 GLU A O 1
ATOM 2046 N N . HIS A 1 279 ? 5.648 -2.269 26.690 1.00 64.14 559 HIS A N 1
ATOM 2047 C CA . HIS A 1 279 ? 6.442 -2.755 27.809 1.00 66.37 559 HIS A CA 1
ATOM 2048 C C . HIS A 1 279 ? 6.221 -4.265 28.153 1.00 66.19 559 HIS A C 1
ATOM 2049 O O . HIS A 1 279 ? 7.034 -4.875 28.860 1.00 66.97 559 HIS A O 1
ATOM 2056 N N . THR A 1 280 ? 5.149 -4.886 27.679 1.00 65.42 560 THR A N 1
ATOM 2057 C CA . THR A 1 280 ? 4.877 -6.226 28.176 1.00 66.07 560 THR A CA 1
ATOM 2058 C C . THR A 1 280 ? 5.513 -7.276 27.262 1.00 61.74 560 THR A C 1
ATOM 2059 O O . THR A 1 280 ? 5.361 -7.254 26.030 1.00 62.62 560 THR A O 1
ATOM 2063 N N . ALA A 1 281 ? 6.316 -8.120 27.904 1.00 59.93 561 ALA A N 1
ATOM 2064 C CA . ALA A 1 281 ? 6.949 -9.290 27.292 1.00 61.14 561 ALA A CA 1
ATOM 2065 C C . ALA A 1 281 ? 5.891 -10.317 26.982 1.00 59.53 561 ALA A C 1
ATOM 2066 O O . ALA A 1 281 ? 5.151 -10.651 27.876 1.00 62.30 561 ALA A O 1
ATOM 2068 N N . LEU A 1 282 ? 5.788 -10.767 25.736 1.00 58.35 562 LEU A N 1
ATOM 2069 C CA . LEU A 1 282 ? 4.873 -11.881 25.365 1.00 60.06 562 LEU A CA 1
ATOM 2070 C C . LEU A 1 282 ? 5.516 -13.219 25.495 1.00 60.86 562 LEU A C 1
ATOM 2071 O O . LEU A 1 282 ? 4.860 -14.193 25.842 1.00 62.87 562 LEU A O 1
ATOM 2076 N N . ALA A 1 283 ? 6.801 -13.274 25.178 1.00 60.99 563 ALA A N 1
ATOM 2077 C CA . ALA A 1 283 ? 7.569 -14.513 25.282 1.00 60.83 563 ALA A CA 1
ATOM 2078 C C . ALA A 1 283 ? 9.038 -14.224 25.598 1.00 61.79 563 ALA A C 1
ATOM 2079 O O . ALA A 1 283 ? 9.568 -13.122 25.273 1.00 58.23 563 ALA A O 1
ATOM 2081 N N . LEU A 1 284 ? 9.657 -15.216 26.246 1.00 63.44 564 LEU A N 1
ATOM 2082 C CA . LEU A 1 284 ? 11.090 -15.284 26.497 1.00 65.89 564 LEU A CA 1
ATOM 2083 C C . LEU A 1 284 ? 11.695 -16.636 26.057 1.00 68.49 564 LEU A C 1
ATOM 2084 O O . LEU A 1 284 ? 11.018 -17.669 26.117 1.00 67.27 564 LEU A O 1
ATOM 2089 N N . MET A 1 285 ? 12.942 -16.613 25.592 1.00 68.18 565 MET A N 1
ATOM 2090 C CA . MET A 1 285 ? 13.698 -17.820 25.292 1.00 71.13 565 MET A CA 1
ATOM 2091 C C . MET A 1 285 ? 15.106 -17.547 25.803 1.00 70.64 565 MET A C 1
ATOM 2092 O O . MET A 1 285 ? 15.587 -16.434 25.674 1.00 69.54 565 MET A O 1
ATOM 2097 N N . GLU A 1 286 ? 15.742 -18.547 26.403 1.00 73.66 566 GLU A N 1
ATOM 2098 C CA . GLU A 1 286 ? 17.134 -18.493 26.865 1.00 74.64 566 GLU A CA 1
ATOM 2099 C C . GLU A 1 286 ? 18.025 -18.574 25.657 1.00 72.68 566 GLU A C 1
ATOM 2100 O O . GLU A 1 286 ? 17.639 -19.115 24.621 1.00 68.30 566 GLU A O 1
ATOM 2106 N N . ILE A 1 287 ? 19.218 -18.011 25.785 1.00 72.51 567 ILE A N 1
ATOM 2107 C CA . ILE A 1 287 ? 20.140 -18.003 24.701 1.00 73.18 567 ILE A CA 1
ATOM 2108 C C . ILE A 1 287 ? 21.530 -17.901 25.275 1.00 75.74 567 ILE A C 1
ATOM 2109 O O . ILE A 1 287 ? 21.735 -17.215 26.272 1.00 76.29 567 ILE A O 1
ATOM 2114 N N . LYS A 1 288 ? 22.490 -18.545 24.626 1.00 79.87 568 LYS A N 1
ATOM 2115 C CA . LYS A 1 288 ? 23.892 -18.438 25.000 1.00 84.86 568 LYS A CA 1
ATOM 2116 C C . LYS A 1 288 ? 24.525 -17.286 24.225 1.00 85.00 568 LYS A C 1
ATOM 2117 O O . LYS A 1 288 ? 25.289 -17.473 23.274 1.00 82.75 568 LYS A O 1
ATOM 2123 N N . VAL A 1 289 ? 24.166 -16.072 24.630 1.00 87.86 569 VAL A N 1
ATOM 2124 C CA . VAL A 1 289 ? 24.673 -14.838 24.008 1.00 86.43 569 VAL A CA 1
ATOM 2125 C C . VAL A 1 289 ? 26.202 -14.667 24.020 1.00 87.83 569 VAL A C 1
ATOM 2126 O O . VAL A 1 289 ? 26.786 -14.033 23.078 1.00 87.84 569 VAL A O 1
ATOM 2130 N N . CYS A 1 290 ? 26.827 -15.192 25.078 1.00 84.02 570 CYS A N 1
ATOM 2131 C CA . CYS A 1 290 ? 28.225 -14.889 25.385 1.00 90.16 570 CYS A CA 1
ATOM 2132 C C . CYS A 1 290 ? 29.217 -15.949 24.945 1.00 89.03 570 CYS A C 1
ATOM 2133 O O . CYS A 1 290 ? 30.341 -15.955 25.453 1.00 91.82 570 CYS A O 1
ATOM 2136 N N . ASP A 1 291 ? 28.841 -16.794 23.976 1.00 87.92 571 ASP A N 1
ATOM 2137 C CA . ASP A 1 291 ? 29.715 -17.914 23.527 1.00 90.20 571 ASP A CA 1
ATOM 2138 C C . ASP A 1 291 ? 30.321 -17.737 22.121 1.00 89.07 571 ASP A C 1
ATOM 2139 O O . ASP A 1 291 ? 31.084 -18.588 21.653 1.00 97.00 571 ASP A O 1
ATOM 2144 N N . GLY A 1 292 ? 29.977 -16.645 21.459 1.00 84.93 572 GLY A N 1
ATOM 2145 C CA . GLY A 1 292 ? 30.567 -16.266 20.161 1.00 82.24 572 GLY A CA 1
ATOM 2146 C C . GLY A 1 292 ? 29.978 -17.027 18.994 1.00 80.34 572 GLY A C 1
ATOM 2147 O O . GLY A 1 292 ? 30.473 -16.946 17.846 1.00 77.73 572 GLY A O 1
ATOM 2148 N N . GLN A 1 293 ? 28.918 -17.769 19.290 1.00 80.67 573 GLN A N 1
ATOM 2149 C CA . GLN A 1 293 ? 28.278 -18.621 18.311 1.00 83.62 573 GLN A CA 1
ATOM 2150 C C . GLN A 1 293 ? 27.169 -17.821 17.692 1.00 80.97 573 GLN A C 1
ATOM 2151 O O . GLN A 1 293 ? 26.604 -16.936 18.377 1.00 73.17 573 GLN A O 1
ATOM 2157 N N . GLU A 1 294 ? 26.904 -18.150 16.415 1.00 81.29 574 GLU A N 1
ATOM 2158 C CA . GLU A 1 294 ? 25.771 -17.680 15.645 1.00 79.13 574 GLU A CA 1
ATOM 2159 C C . GLU A 1 294 ? 24.480 -18.279 16.191 1.00 75.24 574 GLU A C 1
ATOM 2160 O O . GLU A 1 294 ? 24.484 -19.338 16.706 1.00 80.05 574 GLU A O 1
ATOM 2166 N N . HIS A 1 295 ? 23.384 -17.540 16.121 1.00 72.12 575 HIS A N 1
ATOM 2167 C CA . HIS A 1 295 ? 22.077 -17.998 16.538 1.00 69.16 575 HIS A CA 1
ATOM 2168 C C . HIS A 1 295 ? 21.075 -17.410 15.576 1.00 67.35 575 HIS A C 1
ATOM 2169 O O . HIS A 1 295 ? 21.357 -16.390 14.941 1.00 65.23 575 HIS A O 1
ATOM 2176 N N . VAL A 1 296 ? 19.918 -18.052 15.487 1.00 65.05 576 VAL A N 1
ATOM 2177 C CA . VAL A 1 296 ? 18.832 -17.677 14.595 1.00 63.14 576 VAL A CA 1
ATOM 2178 C C . VAL A 1 296 ? 17.608 -17.375 15.430 1.00 62.11 576 VAL A C 1
ATOM 2179 O O . VAL A 1 296 ? 17.078 -18.283 16.069 1.00 61.14 576 VAL A O 1
ATOM 2183 N N . VAL A 1 297 ? 17.133 -16.128 15.410 1.00 58.02 577 VAL A N 1
ATOM 2184 C CA . VAL A 1 297 ? 15.969 -15.771 16.218 1.00 57.33 577 VAL A CA 1
ATOM 2185 C C . VAL A 1 297 ? 14.801 -15.479 15.295 1.00 56.61 577 VAL A C 1
ATOM 2186 O O . VAL A 1 297 ? 14.901 -14.705 14.371 1.00 54.95 577 VAL A O 1
ATOM 2190 N N . THR A 1 298 ? 13.681 -16.123 15.489 1.00 59.25 578 THR A N 1
ATOM 2191 C CA . THR A 1 298 ? 12.601 -15.855 14.558 1.00 59.54 578 THR A CA 1
ATOM 2192 C C . THR A 1 298 ? 11.325 -15.509 15.325 1.00 59.00 578 THR A C 1
ATOM 2193 O O . THR A 1 298 ? 11.086 -15.956 16.454 1.00 58.75 578 THR A O 1
ATOM 2197 N N . VAL A 1 299 ? 10.540 -14.641 14.726 1.00 55.88 579 VAL A N 1
ATOM 2198 C CA . VAL A 1 299 ? 9.407 -14.145 15.419 1.00 55.66 579 VAL A CA 1
ATOM 2199 C C . VAL A 1 299 ? 8.348 -14.018 14.399 1.00 53.75 579 VAL A C 1
ATOM 2200 O O . VAL A 1 299 ? 8.583 -13.633 13.278 1.00 51.39 579 VAL A O 1
ATOM 2204 N N . SER A 1 300 ? 7.159 -14.323 14.822 1.00 56.30 580 SER A N 1
ATOM 2205 C CA . SER A 1 300 ? 6.062 -14.449 13.912 1.00 62.50 580 SER A CA 1
ATOM 2206 C C . SER A 1 300 ? 4.836 -13.940 14.634 1.00 65.02 580 SER A C 1
ATOM 2207 O O . SER A 1 300 ? 4.468 -14.477 15.715 1.00 67.34 580 SER A O 1
ATOM 2210 N N . LEU A 1 301 ? 4.217 -12.893 14.100 1.00 62.81 581 LEU A N 1
ATOM 2211 C CA . LEU A 1 301 ? 2.918 -12.562 14.630 1.00 63.83 581 LEU A CA 1
ATOM 2212 C C . LEU A 1 301 ? 1.883 -12.054 13.636 1.00 64.01 581 LEU A C 1
ATOM 2213 O O . LEU A 1 301 ? 2.191 -11.494 12.586 1.00 61.32 581 LEU A O 1
ATOM 2218 N N . ARG A 1 302 ? 0.632 -12.313 14.013 1.00 69.57 582 ARG A N 1
ATOM 2219 C CA . ARG A 1 302 ? -0.544 -12.131 13.174 1.00 71.91 582 ARG A CA 1
ATOM 2220 C C . ARG A 1 302 ? -1.753 -12.224 14.080 1.00 71.94 582 ARG A C 1
ATOM 2221 O O . ARG A 1 302 ? -1.625 -12.307 15.321 1.00 66.69 582 ARG A O 1
ATOM 2229 N N . ASP A 1 303 ? -2.934 -12.169 13.484 1.00 75.94 583 ASP A N 1
ATOM 2230 C CA . ASP A 1 303 ? -4.159 -12.114 14.292 1.00 84.34 583 ASP A CA 1
ATOM 2231 C C . ASP A 1 303 ? -4.306 -13.318 15.270 1.00 82.18 583 ASP A C 1
ATOM 2232 O O . ASP A 1 303 ? -4.366 -14.465 14.856 1.00 76.90 583 ASP A O 1
ATOM 2237 N N . GLY A 1 304 ? -4.332 -13.033 16.570 1.00 84.59 584 GLY A N 1
ATOM 2238 C CA . GLY A 1 304 ? -4.430 -14.085 17.594 1.00 85.56 584 GLY A CA 1
ATOM 2239 C C . GLY A 1 304 ? -3.263 -15.075 17.620 1.00 86.65 584 GLY A C 1
ATOM 2240 O O . GLY A 1 304 ? -3.424 -16.213 18.074 1.00 85.74 584 GLY A O 1
ATOM 2241 N N . GLU A 1 305 ? -2.080 -14.655 17.156 1.00 84.35 585 GLU A N 1
ATOM 2242 C CA . GLU A 1 305 ? -0.886 -15.503 17.236 1.00 82.28 585 GLU A CA 1
ATOM 2243 C C . GLU A 1 305 ? 0.392 -14.656 17.461 1.00 78.30 585 GLU A C 1
ATOM 2244 O O . GLU A 1 305 ? 0.573 -13.604 16.822 1.00 70.84 585 GLU A O 1
ATOM 2250 N N . ALA A 1 306 ? 1.257 -15.125 18.370 1.00 71.48 586 ALA A N 1
ATOM 2251 C CA . ALA A 1 306 ? 2.582 -14.597 18.536 1.00 67.65 586 ALA A CA 1
ATOM 2252 C C . ALA A 1 306 ? 3.561 -15.676 18.936 1.00 68.08 586 ALA A C 1
ATOM 2253 O O . ALA A 1 306 ? 3.365 -16.333 19.956 1.00 68.50 586 ALA A O 1
ATOM 2255 N N . THR A 1 307 ? 4.652 -15.840 18.189 1.00 67.15 587 THR A N 1
ATOM 2256 C CA . THR A 1 307 ? 5.616 -16.868 18.562 1.00 68.16 587 THR A CA 1
ATOM 2257 C C . THR A 1 307 ? 7.097 -16.427 18.437 1.00 64.29 587 THR A C 1
ATOM 2258 O O . THR A 1 307 ? 7.456 -15.694 17.565 1.00 60.12 587 THR A O 1
ATOM 2262 N N . LEU A 1 308 ? 7.922 -16.927 19.340 1.00 63.73 588 LEU A N 1
ATOM 2263 C CA . LEU A 1 308 ? 9.329 -16.669 19.393 1.00 63.92 588 LEU A CA 1
ATOM 2264 C C . LEU A 1 308 ? 10.065 -17.980 19.381 1.00 66.75 588 LEU A C 1
ATOM 2265 O O . LEU A 1 308 ? 9.767 -18.870 20.195 1.00 67.50 588 LEU A O 1
ATOM 2270 N N . GLU A 1 309 ? 11.029 -18.079 18.466 1.00 67.03 589 GLU A N 1
ATOM 2271 C CA . GLU A 1 309 ? 11.896 -19.217 18.339 1.00 69.86 589 GLU A CA 1
ATOM 2272 C C . GLU A 1 309 ? 13.310 -18.771 18.471 1.00 69.13 589 GLU A C 1
ATOM 2273 O O . GLU A 1 309 ? 13.684 -17.710 17.962 1.00 66.97 589 GLU A O 1
ATOM 2279 N N . VAL A 1 310 ? 14.104 -19.591 19.133 1.00 70.10 590 VAL A N 1
ATOM 2280 C CA . VAL A 1 310 ? 15.545 -19.465 19.090 1.00 70.72 590 VAL A CA 1
ATOM 2281 C C . VAL A 1 310 ? 16.156 -20.828 18.700 1.00 72.99 590 VAL A C 1
ATOM 2282 O O . VAL A 1 310 ? 16.115 -21.801 19.491 1.00 74.19 590 VAL A O 1
ATOM 2286 N N . ASP A 1 311 ? 16.702 -20.892 17.484 1.00 72.74 591 ASP A N 1
ATOM 2287 C CA . ASP A 1 311 ? 17.347 -22.104 16.927 1.00 76.48 591 ASP A CA 1
ATOM 2288 C C . ASP A 1 311 ? 16.424 -23.338 16.885 1.00 80.33 591 ASP A C 1
ATOM 2289 O O . ASP A 1 311 ? 16.856 -24.451 17.144 1.00 77.86 591 ASP A O 1
ATOM 2294 N N . GLY A 1 312 ? 15.151 -23.120 16.555 1.00 80.25 592 GLY A N 1
ATOM 2295 C CA . GLY A 1 312 ? 14.226 -24.209 16.393 1.00 81.84 592 GLY A CA 1
ATOM 2296 C C . GLY A 1 312 ? 13.393 -24.487 17.621 1.00 82.91 592 GLY A C 1
ATOM 2297 O O . GLY A 1 312 ? 12.377 -25.151 17.504 1.00 82.27 592 GLY A O 1
ATOM 2298 N N . THR A 1 313 ? 13.791 -23.989 18.795 1.00 81.75 593 THR A N 1
ATOM 2299 C CA . THR A 1 313 ? 12.986 -24.231 20.027 1.00 80.38 593 THR A CA 1
ATOM 2300 C C . THR A 1 313 ? 12.136 -22.992 20.306 1.00 78.23 593 THR A C 1
ATOM 2301 O O . THR A 1 313 ? 12.579 -21.873 20.080 1.00 71.93 593 THR A O 1
ATOM 2305 N N . ARG A 1 314 ? 10.919 -23.218 20.790 1.00 80.84 594 ARG A N 1
ATOM 2306 C CA . ARG A 1 314 ? 9.977 -22.148 21.075 1.00 81.21 594 ARG A CA 1
ATOM 2307 C C . ARG A 1 314 ? 10.021 -21.754 22.520 1.00 81.97 594 ARG A C 1
ATOM 2308 O O . ARG A 1 314 ? 10.037 -22.626 23.387 1.00 76.90 594 ARG A O 1
ATOM 2316 N N . GLY A 1 315 ? 9.995 -20.437 22.769 1.00 80.14 595 GLY A N 1
ATOM 2317 C CA . GLY A 1 315 ? 9.876 -19.902 24.127 1.00 83.91 595 GLY A CA 1
ATOM 2318 C C . GLY A 1 315 ? 8.481 -19.987 24.743 1.00 87.36 595 GLY A C 1
ATOM 2319 O O . GLY A 1 315 ? 7.474 -19.992 24.040 1.00 90.49 595 GLY A O 1
ATOM 2320 N N . GLN A 1 316 ? 8.422 -20.029 26.069 1.00 88.75 596 GLN A N 1
ATOM 2321 C CA . GLN A 1 316 ? 7.143 -20.103 26.757 1.00 91.28 596 GLN A CA 1
ATOM 2322 C C . GLN A 1 316 ? 6.458 -18.740 26.677 1.00 86.68 596 GLN A C 1
ATOM 2323 O O . GLN A 1 316 ? 7.129 -17.702 26.784 1.00 85.10 596 GLN A O 1
ATOM 2329 N N . SER A 1 317 ? 5.127 -18.756 26.528 1.00 85.00 597 SER A N 1
ATOM 2330 C CA . SER A 1 317 ? 4.303 -17.545 26.647 1.00 80.76 597 SER A CA 1
ATOM 2331 C C . SER A 1 317 ? 4.466 -16.987 28.041 1.00 80.17 597 SER A C 1
ATOM 2332 O O . SER A 1 317 ? 4.590 -17.747 28.984 1.00 84.85 597 SER A O 1
ATOM 2335 N N . GLU A 1 318 ? 4.494 -15.664 28.148 1.00 76.64 598 GLU A N 1
ATOM 2336 C CA . GLU A 1 318 ? 4.659 -14.964 29.410 1.00 78.42 598 GLU A CA 1
ATOM 2337 C C . GLU A 1 318 ? 3.317 -14.365 29.794 1.00 82.14 598 GLU A C 1
ATOM 2338 O O . GLU A 1 318 ? 3.174 -13.748 30.851 1.00 87.40 598 GLU A O 1
ATOM 2344 N N . VAL A 1 319 ? 2.328 -14.543 28.930 1.00 81.68 599 VAL A N 1
ATOM 2345 C CA . VAL A 1 319 ? 1.039 -13.916 29.133 1.00 84.86 599 VAL A CA 1
ATOM 2346 C C . VAL A 1 319 ? -0.149 -14.877 28.942 1.00 85.24 599 VAL A C 1
ATOM 2347 O O . VAL A 1 319 ? -0.056 -15.868 28.210 1.00 82.40 599 VAL A O 1
ATOM 2351 N N . SER A 1 320 ? -1.271 -14.565 29.578 1.00 85.73 600 SER A N 1
ATOM 2352 C CA . SER A 1 320 ? -2.477 -15.380 29.376 1.00 92.80 600 SER A CA 1
ATOM 2353 C C . SER A 1 320 ? -2.981 -15.162 27.973 1.00 90.96 600 SER A C 1
ATOM 2354 O O . SER A 1 320 ? -2.646 -14.151 27.358 1.00 91.90 600 SER A O 1
ATOM 2357 N N . ALA A 1 321 ? -3.768 -16.123 27.483 1.00 90.60 601 ALA A N 1
ATOM 2358 C CA . ALA A 1 321 ? -4.558 -15.993 26.242 1.00 89.90 601 ALA A CA 1
ATOM 2359 C C . ALA A 1 321 ? -5.363 -14.688 26.181 1.00 88.08 601 ALA A C 1
ATOM 2360 O O . ALA A 1 321 ? -5.475 -14.041 25.138 1.00 85.50 601 ALA A O 1
ATOM 2362 N N . ALA A 1 322 ? -5.939 -14.318 27.313 1.00 89.96 602 ALA A N 1
ATOM 2363 C CA . ALA A 1 322 ? -6.682 -13.068 27.421 1.00 92.24 602 ALA A CA 1
ATOM 2364 C C . ALA A 1 322 ? -5.797 -11.814 27.229 1.00 88.84 602 ALA A C 1
ATOM 2365 O O . ALA A 1 322 ? -6.214 -10.875 26.556 1.00 89.89 602 ALA A O 1
ATOM 2367 N N . GLN A 1 323 ? -4.604 -11.801 27.826 1.00 87.92 603 GLN A N 1
ATOM 2368 C CA . GLN A 1 323 ? -3.688 -10.635 27.736 1.00 87.58 603 GLN A CA 1
ATOM 2369 C C . GLN A 1 323 ? -3.057 -10.521 26.362 1.00 82.84 603 GLN A C 1
ATOM 2370 O O . GLN A 1 323 ? -2.747 -9.416 25.922 1.00 83.46 603 GLN A O 1
ATOM 2376 N N . LEU A 1 324 ? -2.830 -11.665 25.714 1.00 80.90 604 LEU A N 1
ATOM 2377 C CA . LEU A 1 324 ? -2.321 -11.687 24.335 1.00 81.00 604 LEU A CA 1
ATOM 2378 C C . LEU A 1 324 ? -3.288 -10.922 23.418 1.00 83.06 604 LEU A C 1
ATOM 2379 O O . LEU A 1 324 ? -2.901 -9.958 22.769 1.00 84.40 604 LEU A O 1
ATOM 2384 N N . GLN A 1 325 ? -4.559 -11.304 23.412 1.00 87.14 605 GLN A N 1
ATOM 2385 C CA . GLN A 1 325 ? -5.514 -10.652 22.516 1.00 87.27 605 GLN A CA 1
ATOM 2386 C C . GLN A 1 325 ? -5.502 -9.160 22.775 1.00 80.12 605 GLN A C 1
ATOM 2387 O O . GLN A 1 325 ? -5.534 -8.383 21.842 1.00 77.10 605 GLN A O 1
ATOM 2393 N N . GLU A 1 326 ? -5.422 -8.757 24.039 1.00 81.80 606 GLU A N 1
ATOM 2394 C CA . GLU A 1 326 ? -5.318 -7.324 24.386 1.00 82.40 606 GLU A CA 1
ATOM 2395 C C . GLU A 1 326 ? -4.060 -6.718 23.774 1.00 79.54 606 GLU A C 1
ATOM 2396 O O . GLU A 1 326 ? -4.104 -5.632 23.194 1.00 79.71 606 GLU A O 1
ATOM 2402 N N . ARG A 1 327 ? -2.940 -7.430 23.880 1.00 78.78 607 ARG A N 1
ATOM 2403 C CA . ARG A 1 327 ? -1.664 -6.907 23.360 1.00 75.97 607 ARG A CA 1
ATOM 2404 C C . ARG A 1 327 ? -1.649 -6.914 21.847 1.00 76.17 607 ARG A C 1
ATOM 2405 O O . ARG A 1 327 ? -1.216 -5.939 21.231 1.00 75.21 607 ARG A O 1
ATOM 2413 N N . LEU A 1 328 ? -2.113 -7.999 21.232 1.00 74.35 608 LEU A N 1
ATOM 2414 C CA . LEU A 1 328 ? -2.086 -8.056 19.778 1.00 72.24 608 LEU A CA 1
ATOM 2415 C C . LEU A 1 328 ? -3.036 -7.049 19.156 1.00 72.52 608 LEU A C 1
ATOM 2416 O O . LEU A 1 328 ? -2.791 -6.574 18.069 1.00 70.79 608 LEU A O 1
ATOM 2421 N N . ALA A 1 329 ? -4.122 -6.744 19.848 1.00 75.55 609 ALA A N 1
ATOM 2422 C CA . ALA A 1 329 ? -5.110 -5.793 19.358 1.00 76.48 609 ALA A CA 1
ATOM 2423 C C . ALA A 1 329 ? -4.573 -4.367 19.448 1.00 74.30 609 ALA A C 1
ATOM 2424 O O . ALA A 1 329 ? -4.811 -3.584 18.550 1.00 77.82 609 ALA A O 1
ATOM 2426 N N . VAL A 1 330 ? -3.837 -4.044 20.506 1.00 74.57 610 VAL A N 1
ATOM 2427 C CA . VAL A 1 330 ? -3.050 -2.779 20.576 1.00 73.43 610 VAL A CA 1
ATOM 2428 C C . VAL A 1 330 ? -1.994 -2.647 19.452 1.00 72.58 610 VAL A C 1
ATOM 2429 O O . VAL A 1 330 ? -1.828 -1.584 18.847 1.00 76.70 610 VAL A O 1
ATOM 2433 N N . LEU A 1 331 ? -1.260 -3.722 19.188 1.00 70.74 611 LEU A N 1
ATOM 2434 C CA . LEU A 1 331 ? -0.292 -3.760 18.087 1.00 67.76 611 LEU A CA 1
ATOM 2435 C C . LEU A 1 331 ? -0.990 -3.564 16.747 1.00 69.14 611 LEU A C 1
ATOM 2436 O O . LEU A 1 331 ? -0.530 -2.782 15.910 1.00 64.84 611 LEU A O 1
ATOM 2441 N N . GLU A 1 332 ? -2.100 -4.287 16.562 1.00 70.26 612 GLU A N 1
ATOM 2442 C CA . GLU A 1 332 ? -2.982 -4.127 15.384 1.00 77.06 612 GLU A CA 1
ATOM 2443 C C . GLU A 1 332 ? -3.388 -2.660 15.176 1.00 73.02 612 GLU A C 1
ATOM 2444 O O . GLU A 1 332 ? -3.193 -2.111 14.100 1.00 68.13 612 GLU A O 1
ATOM 2450 N N . ARG A 1 333 ? -3.911 -2.032 16.225 1.00 75.51 613 ARG A N 1
ATOM 2451 C CA . ARG A 1 333 ? -4.234 -0.605 16.199 1.00 81.35 613 ARG A CA 1
ATOM 2452 C C . ARG A 1 333 ? -3.016 0.166 15.732 1.00 76.45 613 ARG A C 1
ATOM 2453 O O . ARG A 1 333 ? -3.090 0.905 14.764 1.00 76.27 613 ARG A O 1
ATOM 2461 N N . HIS A 1 334 ? -1.879 -0.045 16.388 1.00 74.54 614 HIS A N 1
ATOM 2462 C CA . HIS A 1 334 ? -0.655 0.698 16.046 1.00 72.63 614 HIS A CA 1
ATOM 2463 C C . HIS A 1 334 ? -0.253 0.575 14.579 1.00 72.84 614 HIS A C 1
ATOM 2464 O O . HIS A 1 334 ? 0.252 1.543 13.969 1.00 75.35 614 HIS A O 1
ATOM 2471 N N . LEU A 1 335 ? -0.452 -0.603 13.996 1.00 73.07 615 LEU A N 1
ATOM 2472 C CA . LEU A 1 335 ? 0.040 -0.810 12.628 1.00 74.42 615 LEU A CA 1
ATOM 2473 C C . LEU A 1 335 ? -0.791 -0.067 11.578 1.00 76.51 615 LEU A C 1
ATOM 2474 O O . LEU A 1 335 ? -0.393 -0.027 10.429 1.00 77.20 615 LEU A O 1
ATOM 2479 N N . ARG A 1 336 ? -1.918 0.532 11.971 1.00 82.07 616 ARG A N 1
ATOM 2480 C CA . ARG A 1 336 ? -2.799 1.237 11.017 1.00 86.17 616 ARG A CA 1
ATOM 2481 C C . ARG A 1 336 ? -2.283 2.619 10.730 1.00 84.53 616 ARG A C 1
ATOM 2482 O O . ARG A 1 336 ? -2.649 3.229 9.740 1.00 87.43 616 ARG A O 1
ATOM 2490 N N . SER A 1 337 ? -1.412 3.096 11.599 1.00 84.80 617 SER A N 1
ATOM 2491 C CA . SER A 1 337 ? -0.777 4.388 11.440 1.00 85.33 617 SER A CA 1
ATOM 2492 C C . SER A 1 337 ? 0.686 4.163 11.062 1.00 82.87 617 SER A C 1
ATOM 2493 O O . SER A 1 337 ? 1.129 3.007 10.996 1.00 80.45 617 SER A O 1
ATOM 2496 N N . PRO A 1 338 ? 1.433 5.252 10.779 1.00 81.08 618 PRO A N 1
ATOM 2497 C CA . PRO A 1 338 ? 2.816 5.041 10.350 1.00 77.14 618 PRO A CA 1
ATOM 2498 C C . PRO A 1 338 ? 3.676 4.504 11.492 1.00 72.57 618 PRO A C 1
ATOM 2499 O O . PRO A 1 338 ? 3.488 4.930 12.654 1.00 71.12 618 PRO A O 1
ATOM 2503 N N . VAL A 1 339 ? 4.556 3.545 11.159 1.00 61.92 619 VAL A N 1
ATOM 2504 C CA . VAL A 1 339 ? 5.567 3.058 12.061 1.00 58.17 619 VAL A CA 1
ATOM 2505 C C . VAL A 1 339 ? 6.847 2.988 11.305 1.00 54.24 619 VAL A C 1
ATOM 2506 O O . VAL A 1 339 ? 6.839 2.792 10.144 1.00 52.15 619 VAL A O 1
ATOM 2510 N N . LEU A 1 340 ? 7.959 3.181 11.993 1.00 53.67 620 LEU A N 1
ATOM 2511 C CA . LEU A 1 340 ? 9.273 3.011 11.421 1.00 50.75 620 LEU A CA 1
ATOM 2512 C C . LEU A 1 340 ? 9.816 1.743 11.996 1.00 46.88 620 LEU A C 1
ATOM 2513 O O . LEU A 1 340 ? 9.557 1.410 13.152 1.00 46.20 620 LEU A O 1
ATOM 2518 N N . THR A 1 341 ? 10.594 1.066 11.175 1.00 44.39 621 THR A N 1
ATOM 2519 C CA . THR A 1 341 ? 11.167 -0.161 11.567 1.00 44.55 621 THR A CA 1
ATOM 2520 C C . THR A 1 341 ? 12.613 0.015 11.878 1.00 42.38 621 THR A C 1
ATOM 2521 O O . THR A 1 341 ? 13.383 0.399 11.027 1.00 40.80 621 THR A O 1
ATOM 2525 N N . PHE A 1 342 ? 13.010 -0.341 13.078 1.00 44.12 622 PHE A N 1
ATOM 2526 C CA . PHE A 1 342 ? 14.361 -0.064 13.508 1.00 44.90 622 PHE A CA 1
ATOM 2527 C C . PHE A 1 342 ? 15.135 -1.353 13.668 1.00 45.02 622 PHE A C 1
ATOM 2528 O O . PHE A 1 342 ? 14.579 -2.299 14.206 1.00 47.93 622 PHE A O 1
ATOM 2536 N N . ALA A 1 343 ? 16.399 -1.350 13.220 1.00 44.02 623 ALA A N 1
ATOM 2537 C CA . ALA A 1 343 ? 17.366 -2.410 13.426 1.00 43.46 623 ALA A CA 1
ATOM 2538 C C . ALA A 1 343 ? 18.548 -1.976 14.294 1.00 45.59 623 ALA A C 1
ATOM 2539 O O . ALA A 1 343 ? 19.208 -0.979 13.972 1.00 45.80 623 ALA A O 1
ATOM 2541 N N . GLY A 1 344 ? 18.860 -2.721 15.346 1.00 43.89 624 GLY A N 1
ATOM 2542 C CA . GLY A 1 344 ? 20.062 -2.481 16.119 1.00 45.63 624 GLY A CA 1
ATOM 2543 C C . GLY A 1 344 ? 19.954 -1.490 17.277 1.00 47.42 624 GLY A C 1
ATOM 2544 O O . GLY A 1 344 ? 20.899 -1.347 18.050 1.00 48.83 624 GLY A O 1
ATOM 2545 N N . GLY A 1 345 ? 18.808 -0.831 17.425 1.00 48.09 625 GLY A N 1
ATOM 2546 C CA . GLY A 1 345 ? 18.598 0.114 18.500 1.00 47.90 625 GLY A CA 1
ATOM 2547 C C . GLY A 1 345 ? 17.297 0.897 18.338 1.00 47.86 625 GLY A C 1
ATOM 2548 O O . GLY A 1 345 ? 16.579 0.640 17.429 1.00 47.19 625 GLY A O 1
ATOM 2549 N N . LEU A 1 346 ? 17.025 1.836 19.260 1.00 49.59 626 LEU A N 1
ATOM 2550 C CA . LEU A 1 346 ? 15.868 2.704 19.269 1.00 50.15 626 LEU A CA 1
ATOM 2551 C C . LEU A 1 346 ? 16.273 4.197 19.453 1.00 51.47 626 LEU A C 1
ATOM 2552 O O . LEU A 1 346 ? 17.327 4.467 19.904 1.00 50.92 626 LEU A O 1
ATOM 2557 N N . PRO A 1 347 ? 15.415 5.159 19.067 1.00 52.86 627 PRO A N 1
ATOM 2558 C CA . PRO A 1 347 ? 15.834 6.574 19.110 1.00 53.64 627 PRO A CA 1
ATOM 2559 C C . PRO A 1 347 ? 15.626 7.187 20.482 1.00 54.72 627 PRO A C 1
ATOM 2560 O O . PRO A 1 347 ? 14.693 7.948 20.709 1.00 61.62 627 PRO A O 1
ATOM 2564 N N . ASP A 1 348 ? 16.473 6.839 21.414 1.00 53.86 628 ASP A N 1
ATOM 2565 C CA . ASP A 1 348 ? 16.405 7.413 22.742 1.00 52.09 628 ASP A CA 1
ATOM 2566 C C . ASP A 1 348 ? 14.987 7.553 23.355 1.00 52.95 628 ASP A C 1
ATOM 2567 O O . ASP A 1 348 ? 14.578 8.600 23.892 1.00 55.39 628 ASP A O 1
ATOM 2572 N N . VAL A 1 349 ? 14.291 6.435 23.405 1.00 50.63 629 VAL A N 1
ATOM 2573 C CA . VAL A 1 349 ? 12.908 6.412 23.793 1.00 50.63 629 VAL A CA 1
ATOM 2574 C C . VAL A 1 349 ? 12.724 6.349 25.286 1.00 52.14 629 VAL A C 1
ATOM 2575 O O . VAL A 1 349 ? 13.661 6.156 26.021 1.00 53.12 629 VAL A O 1
ATOM 2579 N N . PRO A 1 350 ? 11.493 6.533 25.749 1.00 53.33 630 PRO A N 1
ATOM 2580 C CA . PRO A 1 350 ? 11.383 6.443 27.172 1.00 55.41 630 PRO A CA 1
ATOM 2581 C C . PRO A 1 350 ? 11.741 5.078 27.741 1.00 56.03 630 PRO A C 1
ATOM 2582 O O . PRO A 1 350 ? 11.307 4.036 27.259 1.00 56.16 630 PRO A O 1
ATOM 2586 N N . VAL A 1 351 ? 12.469 5.107 28.827 1.00 55.76 631 VAL A N 1
ATOM 2587 C CA . VAL A 1 351 ? 12.891 3.924 29.472 1.00 57.29 631 VAL A CA 1
ATOM 2588 C C . VAL A 1 351 ? 11.688 2.970 29.762 1.00 58.82 631 VAL A C 1
ATOM 2589 O O . VAL A 1 351 ? 11.801 1.734 29.760 1.00 57.93 631 VAL A O 1
ATOM 2593 N N . THR A 1 352 ? 10.511 3.535 29.962 1.00 57.59 632 THR A N 1
ATOM 2594 C CA . THR A 1 352 ? 9.333 2.716 30.251 1.00 58.27 632 THR A CA 1
ATOM 2595 C C . THR A 1 352 ? 8.569 2.197 28.992 1.00 56.37 632 THR A C 1
ATOM 2596 O O . THR A 1 352 ? 7.553 1.525 29.121 1.00 55.98 632 THR A O 1
ATOM 2600 N N . SER A 1 353 ? 9.070 2.517 27.811 1.00 56.33 633 SER A N 1
ATOM 2601 C CA . SER A 1 353 ? 8.424 2.208 26.539 1.00 58.54 633 SER A CA 1
ATOM 2602 C C . SER A 1 353 ? 8.444 0.763 26.113 1.00 59.10 633 SER A C 1
ATOM 2603 O O . SER A 1 353 ? 7.548 0.321 25.373 1.00 59.60 633 SER A O 1
ATOM 2606 N N . ALA A 1 354 ? 9.517 0.086 26.512 1.00 59.53 634 ALA A N 1
ATOM 2607 C CA . ALA A 1 354 ? 9.900 -1.223 25.998 1.00 59.23 634 ALA A CA 1
ATOM 2608 C C . ALA A 1 354 ? 10.823 -1.825 27.045 1.00 59.57 634 ALA A C 1
ATOM 2609 O O . ALA A 1 354 ? 11.408 -1.052 27.813 1.00 58.07 634 ALA A O 1
ATOM 2611 N N . PRO A 1 355 ? 10.971 -3.168 27.076 1.00 57.86 635 PRO A N 1
ATOM 2612 C CA . PRO A 1 355 ? 11.896 -3.835 28.017 1.00 60.16 635 PRO A CA 1
ATOM 2613 C C . PRO A 1 355 ? 13.372 -3.428 27.895 1.00 59.68 635 PRO A C 1
ATOM 2614 O O . PRO A 1 355 ? 14.065 -3.269 28.903 1.00 63.03 635 PRO A O 1
ATOM 2618 N N . VAL A 1 356 ? 13.838 -3.218 26.678 1.00 56.79 636 VAL A N 1
ATOM 2619 C CA . VAL A 1 356 ? 15.242 -3.011 26.425 1.00 56.23 636 VAL A CA 1
ATOM 2620 C C . VAL A 1 356 ? 15.297 -1.795 25.495 1.00 57.94 636 VAL A C 1
ATOM 2621 O O . VAL A 1 356 ? 14.504 -1.710 24.529 1.00 57.91 636 VAL A O 1
ATOM 2625 N N . THR A 1 357 ? 16.189 -0.842 25.768 1.00 56.36 637 THR A N 1
ATOM 2626 C CA . THR A 1 357 ? 16.263 0.296 24.881 1.00 57.11 637 THR A CA 1
ATOM 2627 C C . THR A 1 357 ? 17.644 0.540 24.401 1.00 57.03 637 THR A C 1
ATOM 2628 O O . THR A 1 357 ? 17.853 1.437 23.615 1.00 61.34 637 THR A O 1
ATOM 2632 N N . ALA A 1 358 ? 18.574 -0.279 24.849 1.00 58.58 638 ALA A N 1
ATOM 2633 C CA . ALA A 1 358 ? 19.975 -0.188 24.483 1.00 58.08 638 ALA A CA 1
ATOM 2634 C C . ALA A 1 358 ? 20.281 -0.596 23.063 1.00 56.76 638 ALA A C 1
ATOM 2635 O O . ALA A 1 358 ? 19.572 -1.379 22.464 1.00 57.18 638 ALA A O 1
ATOM 2637 N N . PHE A 1 359 ? 21.395 -0.116 22.551 1.00 56.59 639 PHE A N 1
ATOM 2638 C CA . PHE A 1 359 ? 21.904 -0.540 21.255 1.00 56.20 639 PHE A CA 1
ATOM 2639 C C . PHE A 1 359 ? 22.408 -1.952 21.237 1.00 57.25 639 PHE A C 1
ATOM 2640 O O . PHE A 1 359 ? 22.921 -2.414 22.230 1.00 62.16 639 PHE A O 1
ATOM 2648 N N . TYR A 1 360 ? 22.277 -2.627 20.097 1.00 56.43 640 TYR A N 1
ATOM 2649 C CA . TYR A 1 360 ? 22.914 -3.921 19.845 1.00 53.76 640 TYR A CA 1
ATOM 2650 C C . TYR A 1 360 ? 24.366 -3.707 19.536 1.00 54.73 640 TYR A C 1
ATOM 2651 O O . TYR A 1 360 ? 24.753 -2.724 18.868 1.00 56.11 640 TYR A O 1
ATOM 2660 N N . ARG A 1 361 ? 25.183 -4.628 20.023 1.00 55.48 641 ARG A N 1
ATOM 2661 C CA . ARG A 1 361 ? 26.559 -4.755 19.634 1.00 58.70 641 ARG A CA 1
ATOM 2662 C C . ARG A 1 361 ? 26.690 -6.135 19.019 1.00 58.62 641 ARG A C 1
ATOM 2663 O O . ARG A 1 361 ? 26.498 -7.145 19.712 1.00 55.66 641 ARG A O 1
ATOM 2671 N N . GLY A 1 362 ? 27.092 -6.202 17.759 1.00 57.44 642 GLY A N 1
ATOM 2672 C CA . GLY A 1 362 ? 27.554 -7.478 17.212 1.00 58.30 642 GLY A CA 1
ATOM 2673 C C . GLY A 1 362 ? 27.215 -7.642 15.756 1.00 58.59 642 GLY A C 1
ATOM 2674 O O . GLY A 1 362 ? 26.980 -6.679 15.054 1.00 57.16 642 GLY A O 1
ATOM 2675 N N . CYS A 1 363 ? 27.187 -8.878 15.301 1.00 60.48 643 CYS A N 1
ATOM 2676 C CA . CYS A 1 363 ? 26.872 -9.174 13.927 1.00 61.39 643 CYS A CA 1
ATOM 2677 C C . CYS A 1 363 ? 25.389 -9.548 13.808 1.00 59.80 643 CYS A C 1
ATOM 2678 O O . CYS A 1 363 ? 24.856 -10.230 14.670 1.00 58.92 643 CYS A O 1
ATOM 2681 N N . MET A 1 364 ? 24.725 -9.083 12.750 1.00 57.44 644 MET A N 1
ATOM 2682 C CA . MET A 1 364 ? 23.311 -9.399 12.516 1.00 54.75 644 MET A CA 1
ATOM 2683 C C . MET A 1 364 ? 22.841 -9.196 11.086 1.00 52.02 644 MET A C 1
ATOM 2684 O O . MET A 1 364 ? 23.119 -8.177 10.455 1.00 49.84 644 MET A O 1
ATOM 2689 N N . THR A 1 365 ? 22.056 -10.147 10.631 1.00 50.79 645 THR A N 1
ATOM 2690 C CA . THR A 1 365 ? 21.335 -10.072 9.381 1.00 49.42 645 THR A CA 1
ATOM 2691 C C . THR A 1 365 ? 19.855 -10.243 9.662 1.00 50.60 645 THR A C 1
ATOM 2692 O O . THR A 1 365 ? 19.440 -11.058 10.526 1.00 50.87 645 THR A O 1
ATOM 2696 N N . LEU A 1 366 ? 19.039 -9.484 8.950 1.00 51.52 646 LEU A N 1
ATOM 2697 C CA . LEU A 1 366 ? 17.612 -9.413 9.259 1.00 50.93 646 LEU A CA 1
ATOM 2698 C C . LEU A 1 366 ? 16.860 -9.607 8.019 1.00 50.75 646 LEU A C 1
ATOM 2699 O O . LEU A 1 366 ? 17.191 -9.002 6.998 1.00 47.66 646 LEU A O 1
ATOM 2704 N N . GLU A 1 367 ? 15.789 -10.374 8.138 1.00 50.13 647 GLU A N 1
ATOM 2705 C CA . GLU A 1 367 ? 14.870 -10.508 7.061 1.00 53.37 647 GLU A CA 1
ATOM 2706 C C . GLU A 1 367 ? 13.472 -10.279 7.640 1.00 50.92 647 GLU A C 1
ATOM 2707 O O . GLU A 1 367 ? 13.165 -10.813 8.706 1.00 50.85 647 GLU A O 1
ATOM 2713 N N . VAL A 1 368 ? 12.639 -9.496 6.955 1.00 48.20 648 VAL A N 1
ATOM 2714 C CA . VAL A 1 368 ? 11.342 -9.013 7.516 1.00 48.02 648 VAL A CA 1
ATOM 2715 C C . VAL A 1 368 ? 10.302 -9.234 6.482 1.00 49.72 648 VAL A C 1
ATOM 2716 O O . VAL A 1 368 ? 10.513 -8.901 5.333 1.00 48.41 648 VAL A O 1
ATOM 2720 N N . ASN A 1 369 ? 9.181 -9.822 6.881 1.00 55.51 649 ASN A N 1
ATOM 2721 C CA . ASN A 1 369 ? 8.159 -10.334 5.930 1.00 58.50 649 ASN A CA 1
ATOM 2722 C C . ASN A 1 369 ? 8.808 -10.928 4.698 1.00 60.95 649 ASN A C 1
ATOM 2723 O O . ASN A 1 369 ? 8.466 -10.627 3.563 1.00 61.40 649 ASN A O 1
ATOM 2728 N N . ARG A 1 370 ? 9.786 -11.780 4.972 1.00 64.98 650 ARG A N 1
ATOM 2729 C CA . ARG A 1 370 ? 10.413 -12.640 3.965 1.00 70.83 650 ARG A CA 1
ATOM 2730 C C . ARG A 1 370 ? 11.260 -11.855 2.978 1.00 68.95 650 ARG A C 1
ATOM 2731 O O . ARG A 1 370 ? 11.479 -12.318 1.903 1.00 71.28 650 ARG A O 1
ATOM 2739 N N . ARG A 1 371 ? 11.742 -10.679 3.360 1.00 70.39 651 ARG A N 1
ATOM 2740 C CA . ARG A 1 371 ? 12.666 -9.885 2.516 1.00 68.99 651 ARG A CA 1
ATOM 2741 C C . ARG A 1 371 ? 13.951 -9.589 3.274 1.00 61.33 651 ARG A C 1
ATOM 2742 O O . ARG A 1 371 ? 13.936 -9.053 4.357 1.00 60.40 651 ARG A O 1
ATOM 2750 N N . LEU A 1 372 ? 15.071 -10.001 2.727 1.00 58.82 652 LEU A N 1
ATOM 2751 C CA . LEU A 1 372 ? 16.348 -9.611 3.267 1.00 58.13 652 LEU A CA 1
ATOM 2752 C C . LEU A 1 372 ? 16.441 -8.082 3.307 1.00 57.51 652 LEU A C 1
ATOM 2753 O O . LEU A 1 372 ? 16.118 -7.446 2.331 1.00 59.50 652 LEU A O 1
ATOM 2758 N N . LEU A 1 373 ? 16.845 -7.497 4.435 1.00 55.14 653 LEU A N 1
ATOM 2759 C CA . LEU A 1 373 ? 17.009 -6.058 4.515 1.00 53.48 653 LEU A CA 1
ATOM 2760 C C . LEU A 1 373 ? 18.393 -5.743 4.113 1.00 53.82 653 LEU A C 1
ATOM 2761 O O . LEU A 1 373 ? 19.343 -6.218 4.716 1.00 60.37 653 LEU A O 1
ATOM 2766 N N . ASP A 1 374 ? 18.516 -4.941 3.086 1.00 54.13 654 ASP A N 1
ATOM 2767 C CA . ASP A 1 374 ? 19.819 -4.401 2.686 1.00 53.53 654 ASP A CA 1
ATOM 2768 C C . ASP A 1 374 ? 20.054 -3.034 3.397 1.00 50.77 654 ASP A C 1
ATOM 2769 O O . ASP A 1 374 ? 19.290 -2.120 3.225 1.00 50.04 654 ASP A O 1
ATOM 2774 N N . LEU A 1 375 ? 21.099 -2.921 4.194 1.00 48.28 655 LEU A N 1
ATOM 2775 C CA . LEU A 1 375 ? 21.319 -1.748 4.977 1.00 48.52 655 LEU A CA 1
ATOM 2776 C C . LEU A 1 375 ? 21.740 -0.565 4.116 1.00 51.94 655 LEU A C 1
ATOM 2777 O O . LEU A 1 375 ? 21.616 0.526 4.581 1.00 48.55 655 LEU A O 1
ATOM 2782 N N . ASP A 1 376 ? 22.263 -0.792 2.907 1.00 52.70 656 ASP A N 1
ATOM 2783 C CA . ASP A 1 376 ? 22.458 0.277 1.917 1.00 55.93 656 ASP A CA 1
ATOM 2784 C C . ASP A 1 376 ? 21.143 0.948 1.534 1.00 54.47 656 ASP A C 1
ATOM 2785 O O . ASP A 1 376 ? 21.161 1.973 0.911 1.00 60.76 656 ASP A O 1
ATOM 2790 N N . GLU A 1 377 ? 20.004 0.357 1.856 1.00 52.39 657 GLU A N 1
ATOM 2791 C CA . GLU A 1 377 ? 18.705 0.870 1.409 1.00 50.17 657 GLU A CA 1
ATOM 2792 C C . GLU A 1 377 ? 17.917 1.434 2.580 1.00 46.73 657 GLU A C 1
ATOM 2793 O O . GLU A 1 377 ? 16.799 1.808 2.443 1.00 46.82 657 GLU A O 1
ATOM 2799 N N . ALA A 1 378 ? 18.501 1.521 3.751 1.00 46.37 658 ALA A N 1
ATOM 2800 C CA . ALA A 1 378 ? 17.763 2.102 4.841 1.00 48.72 658 ALA A CA 1
ATOM 2801 C C . ALA A 1 378 ? 17.405 3.572 4.539 1.00 49.63 658 ALA A C 1
ATOM 2802 O O . ALA A 1 378 ? 17.998 4.190 3.713 1.00 48.87 658 ALA A O 1
ATOM 2804 N N . ALA A 1 379 ? 16.361 4.065 5.166 1.00 49.53 659 ALA A N 1
ATOM 2805 C CA . ALA A 1 379 ? 15.982 5.434 5.053 1.00 49.91 659 ALA A CA 1
ATOM 2806 C C . ALA A 1 379 ? 17.153 6.221 5.742 1.00 51.12 659 ALA A C 1
ATOM 2807 O O . ALA A 1 379 ? 17.672 7.190 5.198 1.00 50.57 659 ALA A O 1
ATOM 2809 N N . TYR A 1 380 ? 17.571 5.706 6.909 1.00 52.31 660 TYR A N 1
ATOM 2810 C CA . TYR A 1 380 ? 18.728 6.142 7.681 1.00 49.92 660 TYR A CA 1
ATOM 2811 C C . TYR A 1 380 ? 19.563 4.913 8.191 1.00 52.41 660 TYR A C 1
ATOM 2812 O O . TYR A 1 380 ? 19.008 3.940 8.786 1.00 46.68 660 TYR A O 1
ATOM 2821 N N . LYS A 1 381 ? 20.875 4.987 7.928 1.00 52.33 661 LYS A N 1
ATOM 2822 C CA . LYS A 1 381 ? 21.905 4.130 8.504 1.00 52.69 661 LYS A CA 1
ATOM 2823 C C . LYS A 1 381 ? 23.055 4.900 9.162 1.00 53.48 661 LYS A C 1
ATOM 2824 O O . LYS A 1 381 ? 23.774 5.587 8.494 1.00 51.02 661 LYS A O 1
ATOM 2830 N N . HIS A 1 382 ? 23.216 4.760 10.479 1.00 56.27 662 HIS A N 1
ATOM 2831 C CA . HIS A 1 382 ? 24.370 5.306 11.204 1.00 53.67 662 HIS A CA 1
ATOM 2832 C C . HIS A 1 382 ? 25.637 4.836 10.550 1.00 52.77 662 HIS A C 1
ATOM 2833 O O . HIS A 1 382 ? 25.770 3.659 10.270 1.00 57.90 662 HIS A O 1
ATOM 2840 N N . SER A 1 383 ? 26.588 5.734 10.304 1.00 53.71 663 SER A N 1
ATOM 2841 C CA . SER A 1 383 ? 27.706 5.448 9.345 1.00 54.57 663 SER A CA 1
ATOM 2842 C C . SER A 1 383 ? 28.716 4.401 9.828 1.00 50.45 663 SER A C 1
ATOM 2843 O O . SER A 1 383 ? 29.401 3.760 9.041 1.00 49.77 663 SER A O 1
ATOM 2846 N N . ASP A 1 384 ? 28.756 4.196 11.136 1.00 52.36 664 ASP A N 1
ATOM 2847 C CA . ASP A 1 384 ? 29.615 3.198 11.752 1.00 53.58 664 ASP A CA 1
ATOM 2848 C C . ASP A 1 384 ? 29.073 1.797 11.667 1.00 54.50 664 ASP A C 1
ATOM 2849 O O . ASP A 1 384 ? 29.776 0.868 12.035 1.00 58.02 664 ASP A O 1
ATOM 2854 N N . ILE A 1 385 ? 27.847 1.607 11.179 1.00 53.47 665 ILE A N 1
ATOM 2855 C CA . ILE A 1 385 ? 27.395 0.215 10.903 1.00 53.46 665 ILE A CA 1
ATOM 2856 C C . ILE A 1 385 ? 27.922 -0.175 9.566 1.00 52.29 665 ILE A C 1
ATOM 2857 O O . ILE A 1 385 ? 27.666 0.545 8.605 1.00 55.33 665 ILE A O 1
ATOM 2862 N N . THR A 1 386 ? 28.621 -1.297 9.469 1.00 53.26 666 THR A N 1
ATOM 2863 C CA . THR A 1 386 ? 29.059 -1.802 8.148 1.00 52.18 666 THR A CA 1
ATOM 2864 C C . THR A 1 386 ? 28.002 -2.760 7.573 1.00 52.88 666 THR A C 1
ATOM 2865 O O . THR A 1 386 ? 27.556 -3.726 8.226 1.00 56.15 666 THR A O 1
ATOM 2869 N N . ALA A 1 387 ? 27.594 -2.453 6.343 1.00 54.04 667 ALA A N 1
ATOM 2870 C CA . ALA A 1 387 ? 26.342 -2.921 5.760 1.00 53.58 667 ALA A CA 1
ATOM 2871 C C . ALA A 1 387 ? 26.374 -4.372 5.427 1.00 52.38 667 ALA A C 1
ATOM 2872 O O . ALA A 1 387 ? 25.334 -4.996 5.496 1.00 55.25 667 ALA A O 1
ATOM 2874 N N . HIS A 1 388 ? 27.552 -4.899 5.090 1.00 54.30 668 HIS A N 1
ATOM 2875 C CA . HIS A 1 388 ? 27.689 -6.216 4.410 1.00 53.11 668 HIS A CA 1
ATOM 2876 C C . HIS A 1 388 ? 28.905 -7.040 4.844 1.00 54.46 668 HIS A C 1
ATOM 2877 O O . HIS A 1 388 ? 29.348 -7.942 4.149 1.00 58.75 668 HIS A O 1
ATOM 2884 N N . SER A 1 389 ? 29.413 -6.782 6.034 1.00 56.21 669 SER A N 1
ATOM 2885 C CA . SER A 1 389 ? 30.487 -7.592 6.596 1.00 56.41 669 SER A CA 1
ATOM 2886 C C . SER A 1 389 ? 30.669 -7.325 8.069 1.00 57.67 669 SER A C 1
ATOM 2887 O O . SER A 1 389 ? 30.306 -6.249 8.594 1.00 52.58 669 SER A O 1
ATOM 2890 N N . CYS A 1 390 ? 31.246 -8.330 8.716 1.00 60.19 670 CYS A N 1
ATOM 2891 C CA . CYS A 1 390 ? 31.489 -8.348 10.131 1.00 64.88 670 CYS A CA 1
ATOM 2892 C C . CYS A 1 390 ? 32.902 -8.847 10.243 1.00 63.92 670 CYS A C 1
ATOM 2893 O O . CYS A 1 390 ? 33.297 -9.723 9.466 1.00 61.84 670 CYS A O 1
ATOM 2896 N N . PRO A 1 391 ? 33.650 -8.311 11.215 1.00 64.71 671 PRO A N 1
ATOM 2897 C CA . PRO A 1 391 ? 34.928 -8.856 11.579 1.00 66.41 671 PRO A CA 1
ATOM 2898 C C . PRO A 1 391 ? 34.693 -10.134 12.364 1.00 66.34 671 PRO A C 1
ATOM 2899 O O . PRO A 1 391 ? 33.666 -10.273 13.005 1.00 63.47 671 PRO A O 1
ATOM 2903 N N . PRO A 1 392 ? 35.663 -11.036 12.367 1.00 68.27 672 PRO A N 1
ATOM 2904 C CA . PRO A 1 392 ? 35.416 -12.234 13.153 1.00 71.39 672 PRO A CA 1
ATOM 2905 C C . PRO A 1 392 ? 35.481 -11.960 14.646 1.00 72.91 672 PRO A C 1
ATOM 2906 O O . PRO A 1 392 ? 35.928 -10.904 15.105 1.00 72.23 672 PRO A O 1
ATOM 2910 N N . VAL A 1 393 ? 35.044 -12.941 15.400 1.00 79.90 673 VAL A N 1
ATOM 2911 C CA . VAL A 1 393 ? 35.217 -12.935 16.830 1.00 83.26 673 VAL A CA 1
ATOM 2912 C C . VAL A 1 393 ? 36.720 -13.008 17.118 1.00 86.56 673 VAL A C 1
ATOM 2913 O O . VAL A 1 393 ? 37.482 -13.631 16.372 1.00 83.77 673 VAL A O 1
ATOM 2917 N N . GLU A 1 394 ? 37.135 -12.340 18.186 1.00 93.11 674 GLU A N 1
ATOM 2918 C CA . GLU A 1 394 ? 38.553 -12.216 18.531 1.00 101.01 674 GLU A CA 1
ATOM 2919 C C . GLU A 1 394 ? 39.039 -13.497 19.210 1.00 103.26 674 GLU A C 1
ATOM 2920 O O . GLU A 1 394 ? 38.547 -13.794 20.276 1.00 101.44 674 GLU A O 1
ATOM 2926 N N . PRO A 1 395 ? 39.969 -14.272 18.585 1.00 112.08 675 PRO A N 1
ATOM 2927 C CA . PRO A 1 395 ? 40.577 -15.458 19.285 1.00 120.73 675 PRO A CA 1
ATOM 2928 C C . PRO A 1 395 ? 41.198 -15.182 20.659 1.00 115.81 675 PRO A C 1
ATOM 2929 O O . PRO A 1 395 ? 40.900 -15.898 21.606 1.00 115.10 675 PRO A O 1
ATOM 2933 N N . LEU B 1 1 ? 29.225 8.142 86.348 1.00 85.57 281 LEU B N 1
ATOM 2934 C CA . LEU B 1 1 ? 29.396 8.762 85.009 1.00 84.71 281 LEU B CA 1
ATOM 2935 C C . LEU B 1 1 ? 30.288 7.883 84.163 1.00 77.48 281 LEU B C 1
ATOM 2936 O O . LEU B 1 1 ? 30.965 7.011 84.682 1.00 85.89 281 LEU B O 1
ATOM 2941 N N . PRO B 1 2 ? 30.254 8.085 82.844 1.00 70.75 282 PRO B N 1
ATOM 2942 C CA . PRO B 1 2 ? 31.192 7.455 81.941 1.00 65.73 282 PRO B CA 1
ATOM 2943 C C . PRO B 1 2 ? 32.579 8.109 81.986 1.00 62.26 282 PRO B C 1
ATOM 2944 O O . PRO B 1 2 ? 32.704 9.335 82.061 1.00 61.33 282 PRO B O 1
ATOM 2948 N N . CYS B 1 3 ? 33.598 7.266 81.907 1.00 58.27 283 CYS B N 1
ATOM 2949 C CA . CYS B 1 3 ? 35.001 7.686 81.983 1.00 58.35 283 CYS B CA 1
ATOM 2950 C C . CYS B 1 3 ? 35.416 8.485 80.749 1.00 55.59 283 CYS B C 1
ATOM 2951 O O . CYS B 1 3 ? 36.286 9.303 80.844 1.00 56.70 283 CYS B O 1
ATOM 2954 N N . VAL B 1 4 ? 34.770 8.279 79.603 1.00 52.30 284 VAL B N 1
ATOM 2955 C CA . VAL B 1 4 ? 35.144 9.004 78.405 1.00 49.73 284 VAL B CA 1
ATOM 2956 C C . VAL B 1 4 ? 33.897 9.626 77.782 1.00 48.67 284 VAL B C 1
ATOM 2957 O O . VAL B 1 4 ? 33.053 8.904 77.266 1.00 48.18 284 VAL B O 1
ATOM 2961 N N . PRO B 1 5 ? 33.801 10.954 77.815 1.00 48.99 285 PRO B N 1
ATOM 2962 C CA . PRO B 1 5 ? 32.680 11.656 77.252 1.00 49.35 285 PRO B CA 1
ATOM 2963 C C . PRO B 1 5 ? 32.819 11.843 75.732 1.00 48.98 285 PRO B C 1
ATOM 2964 O O . PRO B 1 5 ? 33.944 11.974 75.183 1.00 48.36 285 PRO B O 1
ATOM 2968 N N . PHE B 1 6 ? 31.659 11.839 75.062 1.00 45.67 286 PHE B N 1
ATOM 2969 C CA . PHE B 1 6 ? 31.592 11.930 73.612 1.00 43.67 286 PHE B CA 1
ATOM 2970 C C . PHE B 1 6 ? 31.007 13.267 73.231 1.00 44.23 286 PHE B C 1
ATOM 2971 O O . PHE B 1 6 ? 30.231 13.806 73.993 1.00 42.74 286 PHE B O 1
ATOM 2979 N N . SER B 1 7 ? 31.446 13.825 72.105 1.00 42.97 287 SER B N 1
ATOM 2980 C 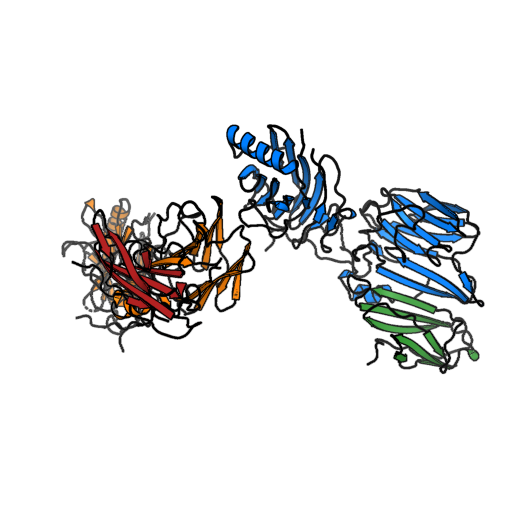CA . SER B 1 7 ? 30.937 15.157 71.685 1.00 42.98 287 SER B CA 1
ATOM 2981 C C . SER B 1 7 ? 29.436 15.056 71.482 1.00 45.09 287 SER B C 1
ATOM 2982 O O . SER B 1 7 ? 28.910 14.095 70.886 1.00 44.75 287 SER B O 1
ATOM 2985 N N . VAL B 1 8 ? 28.749 16.073 71.959 1.00 47.00 288 VAL B N 1
ATOM 2986 C CA . VAL B 1 8 ? 27.324 16.163 71.883 1.00 48.36 288 VAL B CA 1
ATOM 2987 C C . VAL B 1 8 ? 26.930 17.264 70.897 1.00 49.34 288 VAL B C 1
ATOM 2988 O O . VAL B 1 8 ? 25.746 17.595 70.772 1.00 55.93 288 VAL B O 1
ATOM 2992 N N . ALA B 1 9 ? 27.908 17.799 70.136 1.00 46.31 289 ALA B N 1
ATOM 2993 C CA . ALA B 1 9 ? 27.679 18.905 69.186 1.00 45.23 289 ALA B CA 1
ATOM 2994 C C . ALA B 1 9 ? 26.912 18.512 67.892 1.00 46.10 289 ALA B C 1
ATOM 2995 O O . ALA B 1 9 ? 27.123 17.436 67.313 1.00 44.16 289 ALA B O 1
ATOM 2997 N N . LYS B 1 10 ? 26.074 19.431 67.422 1.00 46.94 290 LYS B N 1
ATOM 2998 C CA . LYS B 1 10 ? 25.184 19.233 66.306 1.00 47.51 290 LYS B CA 1
ATOM 2999 C C . LYS B 1 10 ? 25.259 20.427 65.404 1.00 47.05 290 LYS B C 1
ATOM 3000 O O . LYS B 1 10 ? 25.463 21.552 65.888 1.00 46.90 290 LYS B O 1
ATOM 3006 N N . SER B 1 11 ? 24.925 20.221 64.133 1.00 46.26 291 SER B N 1
ATOM 3007 C CA . SER B 1 11 ? 24.787 21.297 63.173 1.00 48.20 291 SER B CA 1
ATOM 3008 C C . SER B 1 11 ? 23.360 21.827 63.157 1.00 47.27 291 SER B C 1
ATOM 3009 O O . SER B 1 11 ? 22.398 21.142 62.719 1.00 43.41 291 SER B O 1
ATOM 3012 N N . VAL B 1 12 ? 23.205 23.057 63.617 1.00 47.42 292 VAL B N 1
ATOM 3013 C CA . VAL B 1 12 ? 21.896 23.685 63.605 1.00 48.74 292 VAL B CA 1
ATOM 3014 C C . VAL B 1 12 ? 21.281 23.725 62.179 1.00 45.40 292 VAL B C 1
ATOM 3015 O O . VAL B 1 12 ? 20.077 23.532 61.983 1.00 43.23 292 VAL B O 1
ATOM 3019 N N . LYS B 1 13 ? 22.101 23.898 61.177 1.00 44.78 293 LYS B N 1
ATOM 3020 C CA . LYS B 1 13 ? 21.632 23.988 59.839 1.00 43.47 293 LYS B CA 1
ATOM 3021 C C . LYS B 1 13 ? 21.798 22.649 59.113 1.00 44.17 293 LYS B C 1
ATOM 3022 O O . LYS B 1 13 ? 22.339 22.599 58.000 1.00 46.17 293 LYS B O 1
ATOM 3028 N N . SER B 1 14 ? 21.361 21.555 59.734 1.00 40.85 294 SER B N 1
ATOM 3029 C CA . SER B 1 14 ? 21.327 20.280 59.044 1.00 38.57 294 SER B CA 1
ATOM 3030 C C . SER B 1 14 ? 19.983 19.622 59.217 1.00 38.55 294 SER B C 1
ATOM 3031 O O . SER B 1 14 ? 19.151 20.047 60.035 1.00 40.09 294 SER B O 1
ATOM 3034 N N . LEU B 1 15 ? 19.783 18.534 58.498 1.00 37.74 295 LEU B N 1
ATOM 3035 C CA . LEU B 1 15 ? 18.537 17.742 58.610 1.00 36.12 295 LEU B CA 1
ATOM 3036 C C . LEU B 1 15 ? 18.902 16.280 58.684 1.00 33.35 295 LEU B C 1
ATOM 3037 O O . LEU B 1 15 ? 19.574 15.773 57.791 1.00 32.44 295 LEU B O 1
ATOM 3042 N N . TYR B 1 16 ? 18.544 15.650 59.787 1.00 33.32 296 TYR B N 1
ATOM 3043 C CA . TYR B 1 16 ? 18.841 14.263 60.027 1.00 34.27 296 TYR B CA 1
ATOM 3044 C C . TYR B 1 16 ? 17.742 13.447 59.389 1.00 34.73 296 TYR B C 1
ATOM 3045 O O . TYR B 1 16 ? 16.555 13.609 59.735 1.00 32.18 296 TYR B O 1
ATOM 3054 N N . LEU B 1 17 ? 18.119 12.616 58.422 1.00 34.45 297 LEU B N 1
ATOM 3055 C CA . LEU B 1 17 ? 17.153 11.751 57.748 1.00 34.31 297 LEU B CA 1
ATOM 3056 C C . LEU B 1 17 ? 16.752 10.496 58.471 1.00 33.58 297 LEU B C 1
ATOM 3057 O O . LEU B 1 17 ? 15.737 9.889 58.131 1.00 34.68 297 LEU B O 1
ATOM 3062 N N . GLY B 1 18 ? 17.540 10.030 59.404 1.00 34.68 298 GLY B N 1
ATOM 3063 C CA . GLY B 1 18 ? 17.218 8.695 60.060 1.00 34.53 298 GLY B CA 1
ATOM 3064 C C . GLY B 1 18 ? 16.364 8.735 61.321 1.00 34.57 298 GLY B C 1
ATOM 3065 O O . GLY B 1 18 ? 16.187 7.761 61.991 1.00 36.41 298 GLY B O 1
ATOM 3066 N N . ARG B 1 19 ? 15.737 9.864 61.597 1.00 35.82 299 ARG B N 1
ATOM 3067 C CA . ARG B 1 19 ? 15.092 10.113 62.864 1.00 35.29 299 ARG B CA 1
ATOM 3068 C C . ARG B 1 19 ? 13.855 9.271 62.998 1.00 36.63 299 ARG B C 1
ATOM 3069 O O . ARG B 1 19 ? 13.617 8.721 64.059 1.00 33.27 299 ARG B O 1
ATOM 3077 N N . MET B 1 20 ? 12.976 9.286 61.987 1.00 39.64 300 MET B N 1
ATOM 3078 C CA . MET B 1 20 ? 11.754 8.471 62.126 1.00 43.08 300 MET B CA 1
ATOM 3079 C C . MET B 1 20 ? 12.137 6.998 61.940 1.00 45.39 300 MET B C 1
ATOM 3080 O O . MET B 1 20 ? 13.035 6.626 61.194 1.00 47.88 300 MET B O 1
ATOM 3085 N N . PHE B 1 21 ? 11.455 6.153 62.642 1.00 56.25 301 PHE B N 1
ATOM 3086 C CA . PHE B 1 21 ? 11.933 4.778 62.945 1.00 61.65 301 PHE B CA 1
ATOM 3087 C C . PHE B 1 21 ? 12.024 3.681 61.901 1.00 63.68 301 PHE B C 1
ATOM 3088 O O . PHE B 1 21 ? 12.977 2.744 61.950 1.00 51.71 301 PHE B O 1
ATOM 3096 N N . SER B 1 22 ? 11.057 3.788 60.993 1.00 59.28 302 SER B N 1
ATOM 3097 C CA . SER B 1 22 ? 10.784 2.732 60.067 1.00 62.96 302 SER B CA 1
ATOM 3098 C C . SER B 1 22 ? 10.931 3.168 58.653 1.00 61.58 302 SER B C 1
ATOM 3099 O O . SER B 1 22 ? 10.345 2.519 57.842 1.00 64.22 302 SER B O 1
ATOM 3102 N N . GLY B 1 23 ? 11.593 4.272 58.306 1.00 63.14 303 GLY B N 1
ATOM 3103 C CA . GLY B 1 23 ? 11.371 4.814 56.884 1.00 67.93 303 GLY B CA 1
ATOM 3104 C C . GLY B 1 23 ? 10.080 5.645 56.532 1.00 58.49 303 GLY B C 1
ATOM 3105 O O . GLY B 1 23 ? 9.608 5.835 55.322 1.00 57.26 303 GLY B O 1
ATOM 3106 N N . THR B 1 24 ? 9.584 6.251 57.591 1.00 45.31 304 THR B N 1
ATOM 3107 C CA . THR B 1 24 ? 8.717 7.423 57.539 1.00 41.29 304 THR B CA 1
ATOM 3108 C C . THR B 1 24 ? 9.577 8.666 57.141 1.00 37.04 304 THR B C 1
ATOM 3109 O O . THR B 1 24 ? 10.642 8.845 57.644 1.00 34.69 304 THR B O 1
ATOM 3113 N N . PRO B 1 25 ? 9.092 9.498 56.256 1.00 35.70 305 PRO B N 1
ATOM 3114 C CA . PRO B 1 25 ? 9.759 10.756 55.919 1.00 35.12 305 PRO B CA 1
ATOM 3115 C C . PRO B 1 25 ? 9.959 11.710 57.122 1.00 33.17 305 PRO B C 1
ATOM 3116 O O . PRO B 1 25 ? 9.151 11.742 58.010 1.00 33.39 305 PRO B O 1
ATOM 3120 N N . VAL B 1 26 ? 11.010 12.504 57.114 1.00 31.39 306 VAL B N 1
ATOM 3121 C CA . VAL B 1 26 ? 11.192 13.470 58.153 1.00 31.62 306 VAL B CA 1
ATOM 3122 C C . VAL B 1 26 ? 10.581 14.808 57.741 1.00 31.59 306 VAL B C 1
ATOM 3123 O O . VAL B 1 26 ? 10.420 15.687 58.554 1.00 31.10 306 VAL B O 1
ATOM 3127 N N . ILE B 1 27 ? 10.212 14.935 56.480 1.00 32.26 307 ILE B N 1
ATOM 3128 C CA . ILE B 1 27 ? 9.602 16.150 55.949 1.00 33.67 307 ILE B CA 1
ATOM 3129 C C . ILE B 1 27 ? 8.698 15.709 54.834 1.00 32.23 307 ILE B C 1
ATOM 3130 O O . ILE B 1 27 ? 9.125 14.874 54.062 1.00 30.69 307 ILE B O 1
ATOM 3135 N N . ARG B 1 28 ? 7.520 16.323 54.731 1.00 32.83 308 ARG B N 1
ATOM 3136 C CA . ARG B 1 28 ? 6.581 16.107 53.566 1.00 36.14 308 ARG B CA 1
ATOM 3137 C C . ARG B 1 28 ? 6.215 17.455 52.992 1.00 35.56 308 ARG B C 1
ATOM 3138 O O . ARG B 1 28 ? 5.824 18.392 53.727 1.00 37.66 308 ARG B O 1
ATOM 3146 N N . LEU B 1 29 ? 6.418 17.567 51.705 1.00 33.73 309 LEU B N 1
ATOM 3147 C CA . LEU B 1 29 ? 6.116 18.715 51.011 1.00 33.64 309 LEU B CA 1
ATOM 3148 C C . LEU B 1 29 ? 5.030 18.473 49.977 1.00 33.67 309 LEU B C 1
ATOM 3149 O O . LEU B 1 29 ? 5.019 17.480 49.271 1.00 33.32 309 LEU B O 1
ATOM 3154 N N . ARG B 1 30 ? 4.197 19.473 49.803 1.00 35.69 310 ARG B N 1
ATOM 3155 C CA . ARG B 1 30 ? 3.132 19.457 48.814 1.00 36.40 310 ARG B CA 1
ATOM 3156 C C . ARG B 1 30 ? 3.130 20.841 48.100 1.00 35.97 310 ARG B C 1
ATOM 3157 O O . ARG B 1 30 ? 3.035 21.848 48.752 1.00 35.09 310 ARG B O 1
ATOM 3165 N N . PHE B 1 31 ? 3.275 20.828 46.780 1.00 36.01 311 PHE B N 1
ATOM 3166 C CA . PHE B 1 31 ? 3.443 21.980 45.934 1.00 37.80 311 PHE B CA 1
ATOM 3167 C C . PHE B 1 31 ? 2.207 22.096 44.998 1.00 39.32 311 PHE B C 1
ATOM 3168 O O . PHE B 1 31 ? 1.663 21.062 44.528 1.00 41.96 311 PHE B O 1
ATOM 3176 N N . LYS B 1 32 ? 1.764 23.328 44.810 1.00 39.76 312 LYS B N 1
ATOM 3177 C CA . LYS B 1 32 ? 0.682 23.735 43.920 1.00 43.15 312 LYS B CA 1
ATOM 3178 C C . LYS B 1 32 ? 1.245 24.873 43.113 1.00 45.69 312 LYS B C 1
ATOM 3179 O O . LYS B 1 32 ? 1.878 25.761 43.649 1.00 41.09 312 LYS B O 1
ATOM 3185 N N . ARG B 1 33 ? 1.038 24.839 41.806 1.00 47.89 313 ARG B N 1
ATOM 3186 C CA . ARG B 1 33 ? 1.763 25.732 40.971 1.00 48.71 313 ARG B CA 1
ATOM 3187 C C . ARG B 1 33 ? 0.842 26.068 39.765 1.00 52.28 313 ARG B C 1
ATOM 3188 O O . ARG B 1 33 ? 0.030 25.228 39.262 1.00 45.37 313 ARG B O 1
ATOM 3196 N N . LEU B 1 34 ? 0.924 27.332 39.346 1.00 53.98 314 LEU B N 1
ATOM 3197 C CA . LEU B 1 34 ? 0.040 27.923 38.325 1.00 54.89 314 LEU B CA 1
ATOM 3198 C C . LEU B 1 34 ? 0.475 27.531 36.919 1.00 56.28 314 LEU B C 1
ATOM 3199 O O . LEU B 1 34 ? -0.353 27.369 36.058 1.00 61.29 314 LEU B O 1
ATOM 3204 N N . GLN B 1 35 ? 1.782 27.455 36.695 1.00 58.65 315 GLN B N 1
ATOM 3205 C CA . GLN B 1 35 ? 2.403 27.084 35.419 1.00 59.45 315 GLN B CA 1
ATOM 3206 C C . GLN B 1 35 ? 3.015 25.671 35.479 1.00 58.23 315 GLN B C 1
ATOM 3207 O O . GLN B 1 35 ? 3.414 25.194 36.543 1.00 48.60 315 GLN B O 1
ATOM 3213 N N . PRO B 1 36 ? 3.139 25.024 34.312 1.00 57.70 316 PRO B N 1
ATOM 3214 C CA . PRO B 1 36 ? 3.963 23.842 34.293 1.00 54.60 316 PRO B CA 1
ATOM 3215 C C . PRO B 1 36 ? 5.289 24.145 34.960 1.00 53.48 316 PRO B C 1
ATOM 3216 O O . PRO B 1 36 ? 5.910 25.180 34.699 1.00 52.28 316 PRO B O 1
ATOM 3220 N N . THR B 1 37 ? 5.710 23.234 35.827 1.00 49.82 317 THR B N 1
ATOM 3221 C CA . THR B 1 37 ? 6.944 23.376 36.566 1.00 47.32 317 THR B CA 1
ATOM 3222 C C . THR B 1 37 ? 7.761 22.076 36.467 1.00 48.72 317 THR B C 1
ATOM 3223 O O . THR B 1 37 ? 7.209 20.953 36.443 1.00 47.11 317 THR B O 1
ATOM 3227 N N . ARG B 1 38 ? 9.068 22.241 36.396 1.00 46.96 318 ARG B N 1
ATOM 3228 C CA . ARG B 1 38 ? 9.959 21.126 36.309 1.00 47.60 318 ARG B CA 1
ATOM 3229 C C . ARG B 1 38 ? 10.598 20.930 37.689 1.00 46.50 318 ARG B C 1
ATOM 3230 O O . ARG B 1 38 ? 10.795 21.894 38.432 1.00 43.23 318 ARG B O 1
ATOM 3238 N N . LEU B 1 39 ? 10.879 19.670 38.022 1.00 41.71 319 LEU B N 1
ATOM 3239 C CA . LEU B 1 39 ? 11.388 19.336 39.309 1.00 40.37 319 LEU B CA 1
ATOM 3240 C C . LEU B 1 39 ? 12.846 19.705 39.340 1.00 38.42 319 LEU B C 1
ATOM 3241 O O . LEU B 1 39 ? 13.544 19.325 38.446 1.00 38.93 319 LEU B O 1
ATOM 3246 N N . VAL B 1 40 ? 13.287 20.415 40.375 1.00 37.76 320 VAL B N 1
ATOM 3247 C CA . VAL B 1 40 ? 14.680 20.691 40.675 1.00 39.13 320 VAL B CA 1
ATOM 3248 C C . VAL B 1 40 ? 14.809 20.519 42.161 1.00 38.11 320 VAL B C 1
ATOM 3249 O O . VAL B 1 40 ? 14.014 21.028 42.955 1.00 40.30 320 VAL B O 1
ATOM 3253 N N . ALA B 1 41 ? 15.757 19.727 42.538 1.00 38.01 321 ALA B N 1
ATOM 3254 C CA . ALA B 1 41 ? 16.044 19.451 43.929 1.00 38.98 321 ALA B CA 1
ATOM 3255 C C . ALA B 1 41 ? 17.538 19.271 44.107 1.00 40.03 321 ALA B C 1
ATOM 3256 O O . ALA B 1 41 ? 18.197 18.478 43.409 1.00 43.11 321 ALA B O 1
ATOM 3258 N N . GLU B 1 42 ? 18.098 20.009 45.026 1.00 42.00 322 GLU B N 1
ATOM 3259 C CA . GLU B 1 42 ? 19.525 19.926 45.212 1.00 42.68 322 GLU B CA 1
ATOM 3260 C C . GLU B 1 42 ? 19.832 19.908 46.687 1.00 40.10 322 GLU B C 1
ATOM 3261 O O . GLU B 1 42 ? 19.215 20.620 47.444 1.00 38.05 322 GLU B O 1
ATOM 3267 N N . PHE B 1 43 ? 20.834 19.141 47.097 1.00 37.05 323 PHE B N 1
ATOM 3268 C CA . PHE B 1 43 ? 21.203 19.190 48.476 1.00 34.96 323 PHE B CA 1
ATOM 3269 C C . PHE B 1 43 ? 22.613 18.675 48.683 1.00 36.24 323 PHE B C 1
ATOM 3270 O O . PHE B 1 43 ? 23.158 17.907 47.880 1.00 34.59 323 PHE B O 1
ATOM 3278 N N . ASP B 1 44 ? 23.220 19.064 49.799 1.00 36.97 324 ASP B N 1
ATOM 3279 C CA . ASP B 1 44 ? 24.409 18.320 50.236 1.00 36.06 324 ASP B CA 1
ATOM 3280 C C . ASP B 1 44 ? 24.027 17.109 51.050 1.00 33.94 324 ASP B C 1
ATOM 3281 O O . ASP B 1 44 ? 23.097 17.181 51.859 1.00 32.72 324 ASP B O 1
ATOM 3286 N N . PHE B 1 45 ? 24.865 16.084 51.003 1.00 33.08 325 PHE B N 1
ATOM 3287 C CA . PHE B 1 45 ? 24.550 14.819 51.650 1.00 32.02 325 PHE B CA 1
ATOM 3288 C C . PHE B 1 45 ? 25.811 14.139 52.218 1.00 33.51 325 PHE B C 1
ATOM 3289 O O . PHE B 1 45 ? 26.859 14.068 51.547 1.00 33.85 325 PHE B O 1
ATOM 3297 N N . ARG B 1 46 ? 25.689 13.608 53.435 1.00 32.49 326 ARG B N 1
ATOM 3298 C CA . ARG B 1 46 ? 26.747 12.880 54.096 1.00 32.64 326 ARG B CA 1
ATOM 3299 C C . ARG B 1 46 ? 26.168 11.632 54.719 1.00 31.38 326 ARG B C 1
ATOM 3300 O O . ARG B 1 46 ? 25.190 11.736 55.453 1.00 29.08 326 ARG B O 1
ATOM 3308 N N . THR B 1 47 ? 26.846 10.479 54.500 1.00 31.01 327 THR B N 1
ATOM 3309 C CA . THR B 1 47 ? 26.544 9.281 55.208 1.00 31.12 327 THR B CA 1
ATOM 3310 C C . THR B 1 47 ? 27.648 8.170 55.061 1.00 32.29 327 THR B C 1
ATOM 3311 O O . THR B 1 47 ? 28.441 8.157 54.064 1.00 31.71 327 THR B O 1
ATOM 3315 N N . PHE B 1 48 ? 27.671 7.252 56.035 1.00 32.41 328 PHE B N 1
ATOM 3316 C CA . PHE B 1 48 ? 28.413 5.998 55.892 1.00 34.20 328 PHE B CA 1
ATOM 3317 C C . PHE B 1 48 ? 27.383 4.841 55.617 1.00 33.90 328 PHE B C 1
ATOM 3318 O O . PHE B 1 48 ? 27.761 3.692 55.401 1.00 36.47 328 PHE B O 1
ATOM 3326 N N . ASP B 1 49 ? 26.093 5.140 55.586 1.00 32.07 329 ASP B N 1
ATOM 3327 C CA . ASP B 1 49 ? 25.092 4.120 55.429 1.00 30.79 329 ASP B CA 1
ATOM 3328 C C . ASP B 1 49 ? 24.987 3.570 54.023 1.00 31.30 329 ASP B C 1
ATOM 3329 O O . ASP B 1 49 ? 24.826 4.322 53.092 1.00 30.84 329 ASP B O 1
ATOM 3334 N N . PRO B 1 50 ? 25.005 2.233 53.846 1.00 31.50 330 PRO B N 1
ATOM 3335 C CA . PRO B 1 50 ? 25.046 1.827 52.423 1.00 32.50 330 PRO B CA 1
ATOM 3336 C C . PRO B 1 50 ? 23.696 1.778 51.785 1.00 31.11 330 PRO B C 1
ATOM 3337 O O . PRO B 1 50 ? 23.603 1.515 50.592 1.00 33.09 330 PRO B O 1
ATOM 3341 N N . GLU B 1 51 ? 22.641 1.935 52.542 1.00 29.67 331 GLU B N 1
ATOM 3342 C CA . GLU B 1 51 ? 21.325 1.683 51.953 1.00 29.99 331 GLU B CA 1
ATOM 3343 C C . GLU B 1 51 ? 20.237 2.425 52.664 1.00 30.19 331 GLU B C 1
ATOM 3344 O O . GLU B 1 51 ? 20.257 2.530 53.946 1.00 30.99 331 GLU B O 1
ATOM 3350 N N . GLY B 1 52 ? 19.298 2.912 51.827 1.00 29.45 332 GLY B N 1
ATOM 3351 C CA . GLY B 1 52 ? 18.133 3.606 52.248 1.00 29.10 332 GLY B CA 1
ATOM 3352 C C . GLY B 1 52 ? 17.643 4.726 51.319 1.00 29.95 332 GLY B C 1
ATOM 3353 O O . GLY B 1 52 ? 18.154 4.904 50.237 1.00 29.54 332 GLY B O 1
ATOM 3354 N N . ILE B 1 53 ? 16.641 5.497 51.766 1.00 30.40 333 ILE B N 1
ATOM 3355 C CA . ILE B 1 53 ? 15.894 6.315 50.837 1.00 31.46 333 ILE B CA 1
ATOM 3356 C C . ILE B 1 53 ? 16.169 7.782 51.135 1.00 31.55 333 ILE B C 1
ATOM 3357 O O . ILE B 1 53 ? 15.919 8.233 52.238 1.00 31.55 333 ILE B O 1
ATOM 3362 N N . LEU B 1 54 ? 16.618 8.494 50.119 1.00 31.07 334 LEU B N 1
ATOM 3363 C CA . LEU B 1 54 ? 16.804 9.935 50.206 1.00 33.30 334 LEU B CA 1
ATOM 3364 C C . LEU B 1 54 ? 15.500 10.737 50.029 1.00 32.05 334 LEU B C 1
ATOM 3365 O O . LEU B 1 54 ? 15.252 11.672 50.805 1.00 30.11 334 LEU B O 1
ATOM 3370 N N . LEU B 1 55 ? 14.793 10.472 48.921 1.00 32.76 335 LEU B N 1
ATOM 3371 C CA . LEU B 1 55 ? 13.585 11.136 48.631 1.00 34.64 335 LEU B CA 1
ATOM 3372 C C . LEU B 1 55 ? 12.677 10.533 47.641 1.00 34.81 335 LEU B C 1
ATOM 3373 O O . LEU B 1 55 ? 13.103 9.674 46.828 1.00 34.31 335 LEU B O 1
ATOM 3378 N N . PHE B 1 56 ? 11.437 11.033 47.681 1.00 32.13 336 PHE B N 1
ATOM 3379 C CA . PHE B 1 56 ? 10.373 10.657 46.755 1.00 32.10 336 PHE B CA 1
ATOM 3380 C C . PHE B 1 56 ? 9.837 11.954 46.117 1.00 32.44 336 PHE B C 1
ATOM 3381 O O . PHE B 1 56 ? 9.675 12.928 46.797 1.00 30.98 336 PHE B O 1
ATOM 3389 N N . ALA B 1 57 ? 9.511 11.931 44.850 1.00 33.17 337 ALA B N 1
ATOM 3390 C CA . ALA B 1 57 ? 8.862 13.053 44.241 1.00 34.51 337 ALA B CA 1
ATOM 3391 C C . ALA B 1 57 ? 7.844 12.492 43.295 1.00 35.71 337 ALA B C 1
ATOM 3392 O O . ALA B 1 57 ? 8.112 11.540 42.548 1.00 36.82 337 ALA B O 1
ATOM 3394 N N . GLY B 1 58 ? 6.652 13.070 43.318 1.00 37.69 338 GLY B N 1
ATOM 3395 C CA . GLY B 1 58 ? 5.653 12.784 42.292 1.00 38.29 338 GLY B CA 1
ATOM 3396 C C . GLY B 1 58 ? 4.302 12.739 42.888 1.00 40.04 338 GLY B C 1
ATOM 3397 O O . GLY B 1 58 ? 3.992 13.562 43.720 1.00 38.79 338 GLY B O 1
ATOM 3398 N N . GLY B 1 59 ? 3.476 11.793 42.441 1.00 43.16 339 GLY B N 1
ATOM 3399 C CA . GLY B 1 59 ? 2.080 11.840 42.787 1.00 45.22 339 GLY B CA 1
ATOM 3400 C C . GLY B 1 59 ? 1.805 10.962 43.978 1.00 50.36 339 GLY B C 1
ATOM 3401 O O . GLY B 1 59 ? 1.842 11.414 45.164 1.00 54.30 339 GLY B O 1
ATOM 3402 N N . HIS B 1 60 ? 1.553 9.706 43.688 1.00 54.06 340 HIS B N 1
ATOM 3403 C CA . HIS B 1 60 ? 1.239 8.745 44.729 1.00 57.11 340 HIS B CA 1
ATOM 3404 C C . HIS B 1 60 ? 1.392 7.331 44.186 1.00 54.89 340 HIS B C 1
ATOM 3405 O O . HIS B 1 60 ? 1.493 7.124 42.984 1.00 54.25 340 HIS B O 1
ATOM 3412 N N . GLN B 1 61 ? 1.307 6.373 45.088 1.00 53.41 341 GLN B N 1
ATOM 3413 C CA . GLN B 1 61 ? 1.822 5.033 44.838 1.00 55.82 341 GLN B CA 1
ATOM 3414 C C . GLN B 1 61 ? 1.497 4.530 43.413 1.00 58.57 341 GLN B C 1
ATOM 3415 O O . GLN B 1 61 ? 2.335 3.987 42.721 1.00 55.38 341 GLN B O 1
ATOM 3421 N N . ASP B 1 62 ? 0.255 4.694 42.985 1.00 59.95 342 ASP B N 1
ATOM 3422 C CA . ASP B 1 62 ? -0.181 4.090 41.746 1.00 69.60 342 ASP B CA 1
ATOM 3423 C C . ASP B 1 62 ? 0.128 4.823 40.452 1.00 70.60 342 ASP B C 1
ATOM 3424 O O . ASP B 1 62 ? 0.316 4.150 39.411 1.00 72.60 342 ASP B O 1
ATOM 3429 N N . SER B 1 63 ? 0.295 6.155 40.531 1.00 64.55 343 SER B N 1
ATOM 3430 C CA . SER B 1 63 ? 0.415 6.990 39.328 1.00 61.99 343 SER B CA 1
ATOM 3431 C C . SER B 1 63 ? 1.905 7.097 38.975 1.00 56.71 343 SER B C 1
ATOM 3432 O O . SER B 1 63 ? 2.536 6.076 38.676 1.00 56.69 343 SER B O 1
ATOM 3435 N N . THR B 1 64 ? 2.473 8.308 38.995 1.00 48.51 344 THR B N 1
ATOM 3436 C CA . THR B 1 64 ? 3.829 8.500 38.520 1.00 45.78 344 THR B CA 1
ATOM 3437 C C . THR B 1 64 ? 4.772 9.218 39.516 1.00 40.40 344 THR B C 1
ATOM 3438 O O . THR B 1 64 ? 4.422 10.160 40.223 1.00 39.56 344 THR B O 1
ATOM 3442 N N . TRP B 1 65 ? 5.951 8.676 39.641 1.00 39.05 345 TRP B N 1
ATOM 3443 C CA . TRP B 1 65 ? 6.876 9.082 40.707 1.00 37.95 345 TRP B CA 1
ATOM 3444 C C . TRP B 1 65 ? 8.318 8.591 40.505 1.00 36.88 345 TRP B C 1
ATOM 3445 O O . TRP B 1 65 ? 8.561 7.641 39.763 1.00 36.68 345 TRP B O 1
ATOM 3456 N N . ILE B 1 66 ? 9.218 9.158 41.299 1.00 35.13 346 ILE B N 1
ATOM 3457 C CA . ILE B 1 66 ? 10.550 8.675 41.441 1.00 35.70 346 ILE B CA 1
ATOM 3458 C C . ILE B 1 66 ? 10.931 8.609 42.890 1.00 34.50 346 ILE B C 1
ATOM 3459 O O . ILE B 1 66 ? 10.415 9.378 43.725 1.00 34.06 346 ILE B O 1
ATOM 3464 N N . VAL B 1 67 ? 11.903 7.744 43.159 1.00 33.73 347 VAL B N 1
ATOM 3465 C CA . VAL B 1 67 ? 12.540 7.671 44.442 1.00 33.14 347 VAL B CA 1
ATOM 3466 C C . VAL B 1 67 ? 14.061 7.588 44.225 1.00 32.71 347 VAL B C 1
ATOM 3467 O O . VAL B 1 67 ? 14.540 6.794 43.406 1.00 33.88 347 VAL B O 1
ATOM 3471 N N . LEU B 1 68 ? 14.816 8.369 44.992 1.00 32.66 348 LEU B N 1
ATOM 3472 C CA . LEU B 1 68 ? 16.216 8.318 44.971 1.00 32.22 348 LEU B CA 1
ATOM 3473 C C . LEU B 1 68 ? 16.630 7.664 46.222 1.00 31.46 348 LEU B C 1
ATOM 3474 O O . LEU B 1 68 ? 16.231 8.083 47.331 1.00 31.14 348 LEU B O 1
ATOM 3479 N N . ALA B 1 69 ? 17.459 6.656 46.055 1.00 31.03 349 ALA B N 1
ATOM 3480 C CA . ALA B 1 69 ? 17.916 5.876 47.164 1.00 32.89 349 ALA B CA 1
ATOM 3481 C C . ALA B 1 69 ? 19.424 5.511 47.021 1.00 34.06 349 ALA B C 1
ATOM 3482 O O . ALA B 1 69 ? 20.096 5.917 46.055 1.00 33.97 349 ALA B O 1
ATOM 3484 N N . LEU B 1 70 ? 19.966 4.989 48.108 1.00 33.71 350 LEU B N 1
ATOM 3485 C CA . LEU B 1 70 ? 21.236 4.290 48.134 1.00 34.40 350 LEU B CA 1
ATOM 3486 C C . LEU B 1 70 ? 20.964 2.773 48.226 1.00 32.83 350 LEU B C 1
ATOM 3487 O O . LEU B 1 70 ? 20.159 2.341 49.056 1.00 31.42 350 LEU B O 1
ATOM 3492 N N . ARG B 1 71 ? 21.704 2.028 47.444 1.00 32.86 351 ARG B N 1
ATOM 3493 C CA . ARG B 1 71 ? 21.904 0.618 47.595 1.00 33.32 351 ARG B CA 1
ATOM 3494 C C . ARG B 1 71 ? 23.408 0.238 47.366 1.00 35.06 351 ARG B C 1
ATOM 3495 O O . ARG B 1 71 ? 24.046 0.666 46.415 1.00 34.87 351 ARG B O 1
ATOM 3503 N N . ALA B 1 72 ? 23.918 -0.614 48.261 1.00 36.65 352 ALA B N 1
ATOM 3504 C CA . ALA B 1 72 ? 25.293 -1.089 48.261 1.00 37.24 352 ALA B CA 1
ATOM 3505 C C . ALA B 1 72 ? 26.160 0.121 48.043 1.00 37.86 352 ALA B C 1
ATOM 3506 O O . ALA B 1 72 ? 27.128 0.053 47.295 1.00 38.60 352 ALA B O 1
ATOM 3508 N N . GLY B 1 73 ? 25.762 1.250 48.662 1.00 37.65 353 GLY B N 1
ATOM 3509 C CA . GLY B 1 73 ? 26.596 2.458 48.726 1.00 36.51 353 GLY B CA 1
ATOM 3510 C C . GLY B 1 73 ? 26.548 3.402 47.538 1.00 37.67 353 GLY B C 1
ATOM 3511 O O . GLY B 1 73 ? 27.344 4.352 47.502 1.00 36.19 353 GLY B O 1
ATOM 3512 N N . ARG B 1 74 ? 25.709 3.096 46.545 1.00 37.57 354 ARG B N 1
ATOM 3513 C CA . ARG B 1 74 ? 25.621 3.874 45.335 1.00 38.94 354 ARG B CA 1
ATOM 3514 C C . ARG B 1 74 ? 24.181 4.301 45.110 1.00 38.65 354 ARG B C 1
ATOM 3515 O O . ARG B 1 74 ? 23.247 3.684 45.623 1.00 37.32 354 ARG B O 1
ATOM 3523 N N . LEU B 1 75 ? 24.018 5.356 44.336 1.00 37.19 355 LEU B N 1
ATOM 3524 C CA . LEU B 1 75 ? 22.720 5.864 44.084 1.00 37.02 355 LEU B CA 1
ATOM 3525 C C . LEU B 1 75 ? 21.915 4.840 43.304 1.00 37.15 355 LEU B C 1
ATOM 3526 O O . LEU B 1 75 ? 22.445 4.135 42.423 1.00 38.07 355 LEU B O 1
ATOM 3531 N N . GLU B 1 76 ? 20.631 4.821 43.624 1.00 34.35 356 GLU B N 1
ATOM 3532 C CA . GLU B 1 76 ? 19.658 3.979 42.949 1.00 36.43 356 GLU B CA 1
ATOM 3533 C C . GLU B 1 76 ? 18.447 4.836 42.667 1.00 35.82 356 GLU B C 1
ATOM 3534 O O . GLU B 1 76 ? 17.934 5.527 43.548 1.00 33.62 356 GLU B O 1
ATOM 3540 N N . LEU B 1 77 ? 17.991 4.779 41.430 1.00 36.99 357 LEU B N 1
ATOM 3541 C CA . LEU B 1 77 ? 16.805 5.514 41.049 1.00 39.11 357 LEU B CA 1
ATOM 3542 C C . LEU B 1 77 ? 15.685 4.520 40.701 1.00 38.71 357 LEU B C 1
ATOM 3543 O O . LEU B 1 77 ? 15.855 3.689 39.836 1.00 38.02 357 LEU B O 1
ATOM 3548 N N . GLN B 1 78 ? 14.521 4.682 41.323 1.00 38.10 358 GLN B N 1
ATOM 3549 C CA . GLN B 1 78 ? 13.385 3.846 40.990 1.00 37.85 358 GLN B CA 1
ATOM 3550 C C . GLN B 1 78 ? 12.389 4.806 40.414 1.00 37.84 358 GLN B C 1
ATOM 3551 O O . GLN B 1 78 ? 12.249 5.922 40.909 1.00 36.30 358 GLN B O 1
ATOM 3557 N N . LEU B 1 79 ? 11.661 4.363 39.403 1.00 39.68 359 LEU B N 1
ATOM 3558 C CA . LEU B 1 79 ? 10.608 5.179 38.829 1.00 40.73 359 LEU B CA 1
ATOM 3559 C C . LEU B 1 79 ? 9.415 4.367 38.336 1.00 42.10 359 LEU B C 1
ATOM 3560 O O . LEU B 1 79 ? 9.562 3.242 37.903 1.00 39.86 359 LEU B O 1
ATOM 3565 N N . ARG B 1 80 ? 8.257 5.026 38.344 1.00 44.99 360 ARG B N 1
ATOM 3566 C CA . ARG B 1 80 ? 7.013 4.479 37.818 1.00 49.26 360 ARG B CA 1
ATOM 3567 C C . ARG B 1 80 ? 6.420 5.566 36.940 1.00 47.35 360 ARG B C 1
ATOM 3568 O O . ARG B 1 80 ? 6.199 6.672 37.417 1.00 45.01 360 ARG B O 1
ATOM 3576 N N . TYR B 1 81 ? 6.260 5.285 35.646 1.00 47.41 361 TYR B N 1
ATOM 3577 C CA . TYR B 1 81 ? 5.499 6.145 34.718 1.00 50.20 361 TYR B CA 1
ATOM 3578 C C . TYR B 1 81 ? 4.394 5.313 34.105 1.00 55.14 361 TYR B C 1
ATOM 3579 O O . TYR B 1 81 ? 4.639 4.241 33.592 1.00 53.96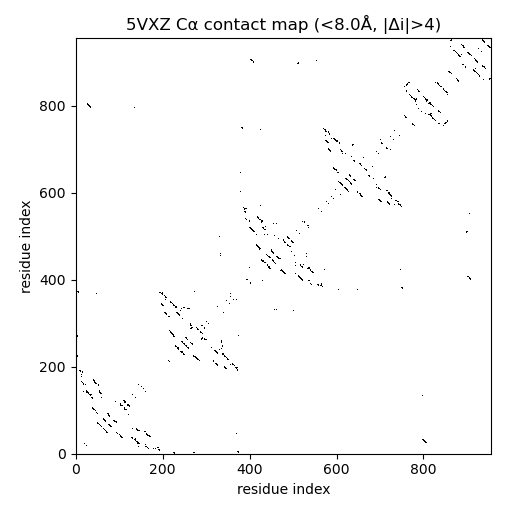 361 TYR B O 1
ATOM 3588 N N . ASN B 1 82 ? 3.179 5.834 34.233 1.00 63.04 362 ASN B N 1
ATOM 3589 C CA . ASN B 1 82 ? 1.922 5.086 34.113 1.00 67.86 362 ASN B CA 1
ATOM 3590 C C . ASN B 1 82 ? 1.960 3.554 34.306 1.00 63.79 362 ASN B C 1
ATOM 3591 O O . ASN B 1 82 ? 1.847 2.771 33.389 1.00 56.66 362 ASN B O 1
ATOM 3596 N N . GLY B 1 83 ? 2.137 3.139 35.544 1.00 67.06 363 GLY B N 1
ATOM 3597 C CA . GLY B 1 83 ? 2.118 1.711 35.862 1.00 63.62 363 GLY B CA 1
ATOM 3598 C C . GLY B 1 83 ? 3.440 1.004 35.635 1.00 62.42 363 GLY B C 1
ATOM 3599 O O . GLY B 1 83 ? 3.660 -0.068 36.212 1.00 71.46 363 GLY B O 1
ATOM 3600 N N . VAL B 1 84 ? 4.332 1.577 34.815 1.00 55.68 364 VAL B N 1
ATOM 3601 C CA . VAL B 1 84 ? 5.553 0.863 34.436 1.00 51.36 364 VAL B CA 1
ATOM 3602 C C . VAL B 1 84 ? 6.702 1.254 35.353 1.00 46.61 364 VAL B C 1
ATOM 3603 O O . VAL B 1 84 ? 7.043 2.423 35.451 1.00 43.16 364 VAL B O 1
ATOM 3607 N N . GLY B 1 85 ? 7.312 0.278 35.997 1.00 44.05 365 GLY B N 1
ATOM 3608 C CA . GLY B 1 85 ? 8.384 0.522 36.945 1.00 42.00 365 GLY B CA 1
ATOM 3609 C C . GLY B 1 85 ? 9.759 0.190 36.392 1.00 42.04 365 GLY B C 1
ATOM 3610 O O . GLY B 1 85 ? 9.879 -0.738 35.655 1.00 43.92 365 GLY B O 1
ATOM 3611 N N . ARG B 1 86 ? 10.787 0.944 36.755 1.00 41.07 366 ARG B N 1
ATOM 3612 C CA . ARG B 1 86 ? 12.149 0.680 36.348 1.00 41.93 366 ARG B CA 1
ATOM 3613 C C . ARG B 1 86 ? 13.016 1.016 37.511 1.00 41.98 366 ARG B C 1
ATOM 3614 O O . ARG B 1 86 ? 12.674 1.938 38.277 1.00 39.70 366 ARG B O 1
ATOM 3622 N N . VAL B 1 87 ? 14.114 0.278 37.670 1.00 43.10 367 VAL B N 1
ATOM 3623 C CA . VAL B 1 87 ? 15.129 0.627 38.639 1.00 45.74 367 VAL B CA 1
ATOM 3624 C C . VAL B 1 87 ? 16.500 0.700 37.992 1.00 49.72 367 VAL B C 1
ATOM 3625 O O . VAL B 1 87 ? 16.841 -0.178 37.249 1.00 53.19 367 VAL B O 1
ATOM 3629 N N . THR B 1 88 ? 17.248 1.799 38.208 1.00 50.84 368 THR B N 1
ATOM 3630 C CA . THR B 1 88 ? 18.674 1.879 37.769 1.00 54.66 368 THR B CA 1
ATOM 3631 C C . THR B 1 88 ? 19.592 2.291 38.899 1.00 51.97 368 THR B C 1
ATOM 3632 O O . THR B 1 88 ? 19.189 2.995 39.807 1.00 47.91 368 THR B O 1
ATOM 3636 N N . SER B 1 89 ? 20.832 1.834 38.794 1.00 52.93 369 SER B N 1
ATOM 3637 C CA . SER B 1 89 ? 21.901 2.184 39.703 1.00 52.28 369 SER B CA 1
ATOM 3638 C C . SER B 1 89 ? 23.133 2.455 38.897 1.00 52.22 369 SER B C 1
ATOM 3639 O O . SER B 1 89 ? 23.531 1.663 38.031 1.00 48.89 369 SER B O 1
ATOM 3642 N N . SER B 1 90 ? 23.797 3.521 39.273 1.00 47.98 370 SER B N 1
ATOM 3643 C CA . SER B 1 90 ? 25.022 3.930 38.584 1.00 49.19 370 SER B CA 1
ATOM 3644 C C . SER B 1 90 ? 25.870 4.887 39.494 1.00 45.86 370 SER B C 1
ATOM 3645 O O . SER B 1 90 ? 25.445 5.265 40.603 1.00 44.15 370 SER B O 1
ATOM 3648 N N . GLY B 1 91 ? 27.049 5.257 39.052 1.00 42.86 371 GLY B N 1
ATOM 3649 C CA . GLY B 1 91 ? 27.726 6.419 39.607 1.00 41.78 371 GLY B CA 1
ATOM 3650 C C . GLY B 1 91 ? 28.708 5.990 40.639 1.00 40.46 371 GLY B C 1
ATOM 3651 O O . GLY B 1 91 ? 28.904 4.820 40.798 1.00 39.82 371 GLY B O 1
ATOM 3652 N N . PRO B 1 92 ? 29.267 6.911 41.420 1.00 39.89 372 PRO B N 1
ATOM 3653 C CA . PRO B 1 92 ? 30.346 6.549 42.372 1.00 38.98 372 PRO B CA 1
ATOM 3654 C C . PRO B 1 92 ? 29.836 6.227 43.741 1.00 38.38 372 PRO B C 1
ATOM 3655 O O . PRO B 1 92 ? 28.640 6.333 44.040 1.00 39.04 372 PRO B O 1
ATOM 3659 N N . VAL B 1 93 ? 30.724 5.740 44.580 1.00 37.82 373 VAL B N 1
ATOM 3660 C CA . VAL B 1 93 ? 30.444 5.530 45.988 1.00 37.46 373 VAL B CA 1
ATOM 3661 C C . VAL B 1 93 ? 30.013 6.866 46.650 1.00 37.56 373 VAL B C 1
ATOM 3662 O O . VAL B 1 93 ? 30.522 7.925 46.295 1.00 36.28 373 VAL B O 1
ATOM 3666 N N . ILE B 1 94 ? 28.949 6.791 47.460 1.00 36.70 374 ILE B N 1
ATOM 3667 C CA . ILE B 1 94 ? 28.288 7.905 48.079 1.00 35.55 374 ILE B CA 1
ATOM 3668 C C . ILE B 1 94 ? 28.540 7.766 49.541 1.00 35.56 374 ILE B C 1
ATOM 3669 O O . ILE B 1 94 ? 28.661 8.759 50.234 1.00 35.97 374 ILE B O 1
ATOM 3674 N N . ASN B 1 95 ? 28.698 6.540 50.055 1.00 35.08 375 ASN B N 1
ATOM 3675 C CA . ASN B 1 95 ? 28.711 6.392 51.493 1.00 33.51 375 ASN B CA 1
ATOM 3676 C C . ASN B 1 95 ? 30.084 6.355 52.151 1.00 34.92 375 ASN B C 1
ATOM 3677 O O . ASN B 1 95 ? 30.316 5.619 53.093 1.00 33.31 375 ASN B O 1
ATOM 3682 N N . HIS B 1 96 ? 30.928 7.325 51.760 1.00 37.53 376 HIS B N 1
ATOM 3683 C CA . HIS B 1 96 ? 32.331 7.474 52.226 1.00 36.31 376 HIS B CA 1
ATOM 3684 C C . HIS B 1 96 ? 32.441 8.530 53.343 1.00 38.24 376 HIS B C 1
ATOM 3685 O O . HIS B 1 96 ? 33.517 8.919 53.730 1.00 37.28 376 HIS B O 1
ATOM 3692 N N . GLY B 1 97 ? 31.301 9.016 53.832 1.00 38.74 377 GLY B N 1
ATOM 3693 C CA . GLY B 1 97 ? 31.294 9.932 55.004 1.00 36.68 377 GLY B CA 1
ATOM 3694 C C . GLY B 1 97 ? 31.724 11.328 54.754 1.00 35.88 377 GLY B C 1
ATOM 3695 O O . GLY B 1 97 ? 31.845 12.091 55.679 1.00 37.74 377 GLY B O 1
ATOM 3696 N N . MET B 1 98 ? 31.941 11.676 53.515 1.00 35.99 378 MET B N 1
ATOM 3697 C CA . MET B 1 98 ? 32.256 13.009 53.138 1.00 37.70 378 MET B CA 1
ATOM 3698 C C . MET B 1 98 ? 31.013 13.749 52.547 1.00 36.94 378 MET B C 1
ATOM 3699 O O . MET B 1 98 ? 30.203 13.158 51.788 1.00 32.91 378 MET B O 1
ATOM 3704 N N . TRP B 1 99 ? 30.924 15.080 52.786 1.00 36.06 379 TRP B N 1
ATOM 3705 C CA . TRP B 1 99 ? 29.879 15.867 52.156 1.00 36.71 379 TRP B CA 1
ATOM 3706 C C . TRP B 1 99 ? 30.019 15.810 50.642 1.00 37.70 379 TRP B C 1
ATOM 3707 O O . TRP B 1 99 ? 31.105 15.941 50.114 1.00 38.11 379 TRP B O 1
ATOM 3718 N N . GLN B 1 100 ? 28.912 15.727 49.931 1.00 35.37 380 GLN B N 1
ATOM 3719 C CA . GLN B 1 100 ? 28.929 15.859 48.495 1.00 34.10 380 GLN B CA 1
ATOM 3720 C C . GLN B 1 100 ? 27.635 16.625 48.155 1.00 35.39 380 GLN B C 1
ATOM 3721 O O . GLN B 1 100 ? 26.729 16.766 49.002 1.00 34.73 380 GLN B O 1
ATOM 3727 N N . THR B 1 101 ? 27.552 17.140 46.947 1.00 37.85 381 THR B N 1
ATOM 3728 C CA . THR B 1 101 ? 26.359 17.816 46.496 1.00 40.58 381 THR B CA 1
ATOM 3729 C C . THR B 1 101 ? 25.620 16.903 45.563 1.00 39.15 381 THR B C 1
ATOM 3730 O O . THR B 1 101 ? 26.239 16.282 44.711 1.00 41.92 381 THR B O 1
ATOM 3734 N N . ILE B 1 102 ? 24.333 16.693 45.809 1.00 36.28 382 ILE B N 1
ATOM 3735 C CA . ILE B 1 102 ? 23.563 15.824 44.916 1.00 36.89 382 ILE B CA 1
ATOM 3736 C C . ILE B 1 102 ? 22.395 16.603 44.297 1.00 37.98 382 ILE B C 1
ATOM 3737 O O . ILE B 1 102 ? 21.728 17.350 45.019 1.00 37.20 382 ILE B O 1
ATOM 3742 N N . SER B 1 103 ? 22.156 16.460 42.987 1.00 38.86 383 SER B N 1
ATOM 3743 C CA . SER B 1 103 ? 20.901 16.962 42.439 1.00 41.42 383 SER B CA 1
ATOM 3744 C C . SER B 1 103 ? 20.132 15.999 41.580 1.00 41.01 383 SER B C 1
ATOM 3745 O O . SER B 1 103 ? 20.720 15.148 40.903 1.00 39.88 383 SER B O 1
ATOM 3748 N N . VAL B 1 104 ? 18.818 16.210 41.582 1.00 41.10 384 VAL B N 1
ATOM 3749 C CA . VAL B 1 104 ? 17.882 15.523 40.735 1.00 41.18 384 VAL B CA 1
ATOM 3750 C C . VAL B 1 104 ? 17.047 16.575 40.037 1.00 43.22 384 VAL B C 1
ATOM 3751 O O . VAL B 1 104 ? 16.443 17.486 40.703 1.00 42.48 384 VAL B O 1
ATOM 3755 N N . GLU B 1 105 ? 16.878 16.398 38.736 1.00 42.87 385 GLU B N 1
ATOM 3756 C CA . GLU B 1 105 ? 16.036 17.316 38.011 1.00 46.47 385 GLU B CA 1
ATOM 3757 C C . GLU B 1 105 ? 15.431 16.718 36.774 1.00 43.52 385 GLU B C 1
ATOM 3758 O O . GLU B 1 105 ? 15.934 15.734 36.258 1.00 42.67 385 GLU B O 1
ATOM 3764 N N . GLU B 1 106 ? 14.370 17.364 36.295 1.00 41.28 386 GLU B N 1
ATOM 3765 C CA . GLU B 1 106 ? 13.873 17.116 34.966 1.00 41.41 386 GLU B CA 1
ATOM 3766 C C . GLU B 1 106 ? 14.497 18.115 34.024 1.00 43.81 386 GLU B C 1
ATOM 3767 O O . GLU B 1 106 ? 14.330 19.314 34.223 1.00 45.10 386 GLU B O 1
ATOM 3773 N N . LEU B 1 107 ? 15.214 17.643 33.002 1.00 46.60 387 LEU B N 1
ATOM 3774 C CA . LEU B 1 107 ? 15.786 18.504 31.998 1.00 46.49 387 LEU B CA 1
ATOM 3775 C C . LEU B 1 107 ? 15.615 17.905 30.635 1.00 46.15 387 LEU B C 1
ATOM 3776 O O . LEU B 1 107 ? 16.075 16.830 30.392 1.00 43.49 387 LEU B O 1
ATOM 3781 N N . ALA B 1 108 ? 14.904 18.599 29.747 1.00 49.09 388 ALA B N 1
ATOM 3782 C CA . ALA B 1 108 ? 14.798 18.181 28.356 1.00 51.79 388 ALA B CA 1
ATOM 3783 C C . ALA B 1 108 ? 14.200 16.804 28.266 1.00 50.01 388 ALA B C 1
ATOM 3784 O O . ALA B 1 108 ? 14.679 15.971 27.524 1.00 50.14 388 ALA B O 1
ATOM 3786 N N . ARG B 1 109 ? 13.177 16.568 29.066 1.00 51.07 389 ARG B N 1
ATOM 3787 C CA . ARG B 1 109 ? 12.495 15.257 29.091 1.00 52.00 389 ARG B CA 1
ATOM 3788 C C . ARG B 1 109 ? 13.385 14.051 29.473 1.00 49.07 389 ARG B C 1
ATOM 3789 O O . ARG B 1 109 ? 13.022 12.904 29.271 1.00 47.62 389 ARG B O 1
ATOM 3797 N N . ASN B 1 110 ? 14.518 14.320 30.131 1.00 48.66 390 ASN B N 1
ATOM 3798 C CA . ASN B 1 110 ? 15.181 13.315 30.936 1.00 47.42 390 ASN B CA 1
ATOM 3799 C C . ASN B 1 110 ? 15.113 13.593 32.420 1.00 46.08 390 ASN B C 1
ATOM 3800 O O . ASN B 1 110 ? 14.804 14.715 32.854 1.00 48.84 390 ASN B O 1
ATOM 3805 N N . LEU B 1 111 ? 15.412 12.563 33.211 1.00 43.60 391 LEU B N 1
ATOM 3806 C CA . LEU B 1 111 ? 15.775 12.755 34.595 1.00 43.44 391 LEU B CA 1
ATOM 3807 C C . LEU B 1 111 ? 17.273 12.782 34.593 1.00 43.63 391 LEU B C 1
ATOM 3808 O O . LEU B 1 111 ? 17.906 11.844 34.061 1.00 43.80 391 LEU B O 1
ATOM 3813 N N . VAL B 1 112 ? 17.835 13.831 35.195 1.00 40.78 392 VAL B N 1
ATOM 3814 C CA . VAL B 1 112 ? 19.270 13.989 35.284 1.00 40.76 392 VAL B CA 1
ATOM 3815 C C . VAL B 1 112 ? 19.652 14.004 36.778 1.00 39.63 392 VAL B C 1
ATOM 3816 O O . VAL B 1 112 ? 19.044 14.728 37.568 1.00 37.26 392 VAL B O 1
ATOM 3820 N N . ILE B 1 113 ? 20.594 13.156 37.155 1.00 37.97 393 ILE B N 1
ATOM 3821 C CA . ILE B 1 113 ? 21.066 13.084 38.518 1.00 39.35 393 ILE B CA 1
ATOM 3822 C C . ILE B 1 113 ? 22.569 13.362 38.504 1.00 40.67 393 ILE B C 1
ATOM 3823 O O . ILE B 1 113 ? 23.323 12.764 37.713 1.00 42.06 393 ILE B O 1
ATOM 3828 N N . LYS B 1 114 ? 22.997 14.210 39.418 1.00 40.28 394 LYS B N 1
ATOM 3829 C CA . LYS B 1 114 ? 24.404 14.606 39.492 1.00 41.68 394 LYS B CA 1
ATOM 3830 C C . LYS B 1 114 ? 24.947 14.441 40.847 1.00 38.48 394 LYS B C 1
ATOM 3831 O O . LYS B 1 114 ? 24.243 14.677 41.797 1.00 37.11 394 LYS B O 1
ATOM 3837 N N . VAL B 1 115 ? 26.227 14.100 40.900 1.00 37.96 395 VAL B N 1
ATOM 3838 C CA . VAL B 1 115 ? 26.966 14.089 42.103 1.00 38.15 395 VAL B CA 1
ATOM 3839 C C . VAL B 1 115 ? 28.205 15.018 41.924 1.00 39.68 395 VAL B C 1
ATOM 3840 O O . VAL B 1 115 ? 28.981 14.867 40.978 1.00 38.26 395 VAL B O 1
ATOM 3844 N N . ASN B 1 116 ? 28.379 15.937 42.851 1.00 41.12 396 ASN B N 1
ATOM 3845 C CA . ASN B 1 116 ? 29.379 16.984 42.706 1.00 44.96 396 ASN B CA 1
ATOM 3846 C C . ASN B 1 116 ? 29.460 17.509 41.285 1.00 48.35 396 ASN B C 1
ATOM 3847 O O . ASN B 1 116 ? 30.510 17.434 40.638 1.00 51.16 396 ASN B O 1
ATOM 3852 N N . ARG B 1 117 ? 28.348 18.009 40.786 1.00 56.07 397 ARG B N 1
ATOM 3853 C CA . ARG B 1 117 ? 28.257 18.642 39.441 1.00 64.89 397 ARG B CA 1
ATOM 3854 C C . ARG B 1 117 ? 28.432 17.665 38.234 1.00 65.85 397 ARG B C 1
ATOM 3855 O O . ARG B 1 117 ? 28.160 18.032 37.092 1.00 64.29 397 ARG B O 1
ATOM 3863 N N . ASP B 1 118 ? 28.805 16.418 38.502 1.00 63.86 398 ASP B N 1
ATOM 3864 C CA . ASP B 1 118 ? 28.936 15.382 37.462 1.00 63.83 398 ASP B CA 1
ATOM 3865 C C . ASP B 1 118 ? 27.641 14.474 37.238 1.00 55.36 398 ASP B C 1
ATOM 3866 O O . ASP B 1 118 ? 27.127 13.802 38.148 1.00 49.74 398 ASP B O 1
ATOM 3871 N N . ALA B 1 119 ? 27.100 14.507 36.027 1.00 52.57 399 ALA B N 1
ATOM 3872 C CA . ALA B 1 119 ? 25.878 13.745 35.671 1.00 51.02 399 ALA B CA 1
ATOM 3873 C C . ALA B 1 119 ? 26.222 12.265 35.703 1.00 49.01 399 ALA B C 1
ATOM 3874 O O . ALA B 1 119 ? 27.145 11.876 35.051 1.00 50.12 399 ALA B O 1
ATOM 3876 N N . VAL B 1 120 ? 25.582 11.487 36.570 1.00 46.27 400 VAL B N 1
ATOM 3877 C CA . VAL B 1 120 ? 25.823 10.053 36.621 1.00 44.57 400 VAL B CA 1
ATOM 3878 C C . VAL B 1 120 ? 24.653 9.226 36.140 1.00 43.56 400 VAL B C 1
ATOM 3879 O O . VAL B 1 120 ? 24.800 8.059 35.944 1.00 44.47 400 VAL B O 1
ATOM 3883 N N . MET B 1 121 ? 23.479 9.830 35.934 1.00 45.64 401 MET B N 1
ATOM 3884 C CA . MET B 1 121 ? 22.329 9.160 35.306 1.00 45.39 401 MET B CA 1
ATOM 3885 C C . MET B 1 121 ? 21.616 10.202 34.446 1.00 46.19 401 MET B C 1
ATOM 3886 O O . MET B 1 121 ? 21.378 11.369 34.889 1.00 45.92 401 MET B O 1
ATOM 3891 N N . LYS B 1 122 ? 21.213 9.787 33.250 1.00 47.01 402 LYS B N 1
ATOM 3892 C CA . LYS B 1 122 ? 20.424 10.619 32.348 1.00 49.13 402 LYS B CA 1
ATOM 3893 C C . LYS B 1 122 ? 19.400 9.674 31.772 1.00 48.43 402 LYS B C 1
ATOM 3894 O O . LYS B 1 122 ? 19.739 8.769 31.005 1.00 49.56 402 LYS B O 1
ATOM 3900 N N . ILE B 1 123 ? 18.153 9.825 32.167 1.00 46.05 403 ILE B N 1
ATOM 3901 C CA . ILE B 1 123 ? 17.179 8.786 31.865 1.00 45.78 403 ILE B CA 1
ATOM 3902 C C . ILE B 1 123 ? 16.016 9.391 31.155 1.00 43.28 403 ILE B C 1
ATOM 3903 O O . ILE B 1 123 ? 15.438 10.320 31.663 1.00 40.62 403 ILE B O 1
ATOM 3908 N N . ALA B 1 124 ? 15.738 8.926 29.940 1.00 42.87 404 ALA B N 1
ATOM 3909 C CA . ALA B 1 124 ? 14.647 9.479 29.165 1.00 43.06 404 ALA B CA 1
ATOM 3910 C C . ALA B 1 124 ? 13.355 8.951 29.735 1.00 42.84 404 ALA B C 1
ATOM 3911 O O . ALA B 1 124 ? 13.258 7.763 30.056 1.00 41.71 404 ALA B O 1
ATOM 3913 N N . VAL B 1 125 ? 12.375 9.839 29.876 1.00 42.49 405 VAL B N 1
ATOM 3914 C CA . VAL B 1 125 ? 11.127 9.515 30.536 1.00 41.94 405 VAL B CA 1
ATOM 3915 C C . VAL B 1 125 ? 10.014 10.058 29.708 1.00 43.02 405 VAL B C 1
ATOM 3916 O O . VAL B 1 125 ? 10.253 10.864 28.829 1.00 42.80 405 VAL B O 1
ATOM 3920 N N . ALA B 1 126 ? 8.809 9.556 29.946 1.00 44.67 406 ALA B N 1
ATOM 3921 C CA . ALA B 1 126 ? 7.712 9.725 29.005 1.00 48.29 406 ALA B CA 1
ATOM 3922 C C . ALA B 1 126 ? 6.802 10.839 29.405 1.00 48.73 406 ALA B C 1
ATOM 3923 O O . ALA B 1 126 ? 5.901 11.138 28.653 1.00 57.06 406 ALA B O 1
ATOM 3925 N N . GLY B 1 127 ? 6.972 11.437 30.577 1.00 47.91 407 GLY B N 1
ATOM 3926 C CA . GLY B 1 127 ? 6.090 12.554 31.008 1.00 46.36 407 GLY B CA 1
ATOM 3927 C C . GLY B 1 127 ? 6.762 13.383 32.086 1.00 47.18 407 GLY B C 1
ATOM 3928 O O . GLY B 1 127 ? 7.931 13.156 32.429 1.00 47.32 407 GLY B O 1
ATOM 3929 N N . ASP B 1 128 ? 6.010 14.309 32.654 1.00 47.48 408 ASP B N 1
ATOM 3930 C CA . ASP B 1 128 ? 6.471 15.166 33.740 1.00 47.76 408 ASP B CA 1
ATOM 3931 C C . ASP B 1 128 ? 5.983 14.694 35.087 1.00 45.47 408 ASP B C 1
ATOM 3932 O O . ASP B 1 128 ? 4.947 14.074 35.170 1.00 43.94 408 ASP B O 1
ATOM 3937 N N . LEU B 1 129 ? 6.683 15.060 36.159 1.00 41.45 409 LEU B N 1
ATOM 3938 C CA . LEU B 1 129 ? 6.249 14.642 37.490 1.00 40.66 409 LEU B CA 1
ATOM 3939 C C . LEU B 1 129 ? 5.154 15.533 38.085 1.00 42.07 409 LEU B C 1
ATOM 3940 O O . LEU B 1 129 ? 4.326 15.035 38.803 1.00 43.42 409 LEU B O 1
ATOM 3945 N N . PHE B 1 130 ? 5.173 16.846 37.824 1.00 42.93 410 PHE B N 1
ATOM 3946 C CA . PHE B 1 130 ? 4.034 17.679 38.150 1.00 43.79 410 PHE B CA 1
ATOM 3947 C C . PHE B 1 130 ? 2.814 17.211 37.341 1.00 45.08 410 PHE B C 1
ATOM 3948 O O . PHE B 1 130 ? 2.942 16.984 36.161 1.00 47.25 410 PHE B O 1
ATOM 3956 N N . GLN B 1 131 ? 1.686 16.974 38.021 1.00 46.19 411 GLN B N 1
ATOM 3957 C CA . GLN B 1 131 ? 0.428 16.544 37.434 1.00 49.01 411 GLN B CA 1
ATOM 3958 C C . GLN B 1 131 ? -0.619 17.654 37.414 1.00 50.51 411 GLN B C 1
ATOM 3959 O O . GLN B 1 131 ? -0.882 18.264 38.448 1.00 47.59 411 GLN B O 1
ATOM 3965 N N . PRO B 1 132 ? -1.251 17.896 36.264 1.00 51.44 412 PRO B N 1
ATOM 3966 C CA . PRO B 1 132 ? -2.346 18.896 36.195 1.00 54.33 412 PRO B CA 1
ATOM 3967 C C . PRO B 1 132 ? -3.641 18.388 36.748 1.00 53.78 412 PRO B C 1
ATOM 3968 O O . PRO B 1 132 ? -3.945 17.254 36.552 1.00 53.57 412 PRO B O 1
ATOM 3972 N N . GLU B 1 133 ? -4.407 19.242 37.393 1.00 55.02 413 GLU B N 1
ATOM 3973 C CA . GLU B 1 133 ? -5.693 18.860 37.934 1.00 61.64 413 GLU B CA 1
ATOM 3974 C C . GLU B 1 133 ? -6.405 20.175 38.112 1.00 60.53 413 GLU B C 1
ATOM 3975 O O . GLU B 1 133 ? -5.919 21.062 38.792 1.00 63.37 413 GLU B O 1
ATOM 3981 N N . ARG B 1 134 ? -7.479 20.371 37.375 1.00 61.28 414 ARG B N 1
ATOM 3982 C CA . ARG B 1 134 ? -8.258 21.574 37.515 1.00 64.48 414 ARG B CA 1
ATOM 3983 C C . ARG B 1 134 ? -7.486 22.835 37.116 1.00 59.28 414 ARG B C 1
ATOM 3984 O O . ARG B 1 134 ? -7.626 23.897 37.719 1.00 60.27 414 ARG B O 1
ATOM 3992 N N . GLY B 1 135 ? -6.657 22.728 36.094 1.00 55.94 415 GLY B N 1
ATOM 3993 C CA . GLY B 1 135 ? -5.884 23.897 35.638 1.00 56.34 415 GLY B CA 1
ATOM 3994 C C . GLY B 1 135 ? -4.719 24.293 36.564 1.00 56.56 415 GLY B C 1
ATOM 3995 O O . GLY B 1 135 ? -4.061 25.308 36.336 1.00 57.64 415 GLY B O 1
ATOM 3996 N N . LEU B 1 136 ? -4.456 23.479 37.590 1.00 53.74 416 LEU B N 1
ATOM 3997 C CA . LEU B 1 136 ? -3.413 23.742 38.606 1.00 55.07 416 LEU B CA 1
ATOM 3998 C C . LEU B 1 136 ? -2.381 22.600 38.476 1.00 54.24 416 LEU B C 1
ATOM 3999 O O . LEU B 1 136 ? -2.804 21.455 38.205 1.00 52.90 416 LEU B O 1
ATOM 4004 N N . TYR B 1 137 ? -1.085 22.848 38.697 1.00 49.10 417 TYR B N 1
ATOM 4005 C CA . TYR B 1 137 ? -0.089 21.741 38.611 1.00 45.82 417 TYR B CA 1
ATOM 4006 C C . TYR B 1 137 ? 0.302 21.263 40.001 1.00 44.97 417 TYR B C 1
ATOM 4007 O O . TYR B 1 137 ? 0.573 22.070 40.858 1.00 46.71 417 TYR B O 1
ATOM 4016 N N . HIS B 1 138 ? 0.371 19.948 40.218 1.00 44.91 418 HIS B N 1
ATOM 4017 C CA . HIS B 1 138 ? 0.519 19.339 41.549 1.00 44.04 418 HIS B CA 1
ATOM 4018 C C . HIS B 1 138 ? 1.736 18.434 41.665 1.00 43.06 418 HIS B C 1
ATOM 4019 O O . HIS B 1 138 ? 2.075 17.727 40.682 1.00 42.29 418 HIS B O 1
ATOM 4026 N N . LEU B 1 139 ? 2.424 18.500 42.839 1.00 40.72 419 LEU B N 1
ATOM 4027 C CA . LEU B 1 139 ? 3.576 17.638 43.168 1.00 39.20 419 LEU B CA 1
ATOM 4028 C C . LEU B 1 139 ? 3.710 17.415 44.644 1.00 38.64 419 LEU B C 1
ATOM 4029 O O . LEU B 1 139 ? 3.606 18.355 45.436 1.00 36.48 419 LEU B O 1
ATOM 4034 N N . ASN B 1 140 ? 3.963 16.156 45.009 1.00 38.32 420 ASN B N 1
ATOM 4035 C CA . ASN B 1 140 ? 4.363 15.843 46.357 1.00 39.55 420 ASN B CA 1
ATOM 4036 C C . ASN B 1 140 ? 5.844 15.468 46.394 1.00 38.64 420 ASN B C 1
ATOM 4037 O O . ASN B 1 140 ? 6.367 14.850 45.492 1.00 37.75 420 ASN B O 1
ATOM 4042 N N . LEU B 1 141 ? 6.492 15.793 47.497 1.00 38.02 421 LEU B N 1
ATOM 4043 C CA . LEU B 1 141 ? 7.898 15.468 47.711 1.00 35.76 421 LEU B CA 1
ATOM 4044 C C . LEU B 1 141 ? 8.091 15.126 49.174 1.00 33.94 421 LEU B C 1
ATOM 4045 O O . LEU B 1 141 ? 7.650 15.904 50.053 1.00 33.63 421 LEU B O 1
ATOM 4050 N N . THR B 1 142 ? 8.682 13.960 49.430 1.00 33.02 422 THR B N 1
ATOM 4051 C CA . THR B 1 142 ? 9.027 13.587 50.785 1.00 34.11 422 THR B CA 1
ATOM 4052 C C . THR B 1 142 ? 10.509 13.307 50.997 1.00 34.10 422 THR B C 1
ATOM 4053 O O . THR B 1 142 ? 11.173 12.795 50.126 1.00 35.81 422 THR B O 1
ATOM 4057 N N . VAL B 1 143 ? 11.032 13.677 52.148 1.00 34.56 423 VAL B N 1
ATOM 4058 C CA . VAL B 1 143 ? 12.497 13.655 52.357 1.00 35.52 423 VAL B CA 1
ATOM 4059 C C . VAL B 1 143 ? 12.778 12.642 53.459 1.00 35.61 423 VAL B C 1
ATOM 4060 O O . VAL B 1 143 ? 12.101 12.628 54.517 1.00 34.58 423 VAL B O 1
ATOM 4064 N N . GLY B 1 144 ? 13.738 11.787 53.167 1.00 36.20 424 GLY B N 1
ATOM 4065 C CA . GLY B 1 144 ? 14.183 10.685 54.042 1.00 36.88 424 GLY B CA 1
ATOM 4066 C C . GLY B 1 144 ? 13.177 9.617 54.289 1.00 38.26 424 GLY B C 1
ATOM 4067 O O . GLY B 1 144 ? 13.049 9.146 55.405 1.00 46.36 424 GLY B O 1
ATOM 4068 N N . GLY B 1 145 ? 12.460 9.244 53.239 1.00 38.34 425 GLY B N 1
ATOM 4069 C CA . GLY B 1 145 ? 11.365 8.270 53.290 1.00 35.70 425 GLY B CA 1
ATOM 4070 C C . GLY B 1 145 ? 10.407 8.541 52.135 1.00 37.13 425 GLY B C 1
ATOM 4071 O O . GLY B 1 145 ? 10.511 9.538 51.386 1.00 36.37 425 GLY B O 1
ATOM 4072 N N . ILE B 1 146 ? 9.468 7.620 52.027 1.00 37.42 426 ILE B N 1
ATOM 4073 C CA . ILE B 1 146 ? 8.361 7.600 51.113 1.00 37.42 426 ILE B CA 1
ATOM 4074 C C . ILE B 1 146 ? 7.023 7.648 51.779 1.00 37.28 426 ILE B C 1
ATOM 4075 O O . ILE B 1 146 ? 6.843 7.267 52.906 1.00 35.38 426 ILE B O 1
ATOM 4080 N N . PRO B 1 147 ? 6.036 8.131 51.059 1.00 37.29 427 PRO B N 1
ATOM 4081 C CA . PRO B 1 147 ? 4.779 8.237 51.723 1.00 37.35 427 PRO B CA 1
ATOM 4082 C C . PRO B 1 147 ? 3.837 7.028 51.518 1.00 41.42 427 PRO B C 1
ATOM 4083 O O . PRO B 1 147 ? 2.682 7.217 51.791 1.00 44.89 427 PRO B O 1
ATOM 4087 N N . PHE B 1 148 ? 4.286 5.890 50.978 1.00 42.04 428 PHE B N 1
ATOM 4088 C CA . PHE B 1 148 ? 3.514 4.606 50.938 1.00 45.85 428 PHE B CA 1
ATOM 4089 C C . PHE B 1 148 ? 4.402 3.501 51.510 1.00 48.08 428 PHE B C 1
ATOM 4090 O O . PHE B 1 148 ? 5.489 3.815 52.008 1.00 48.38 428 PHE B O 1
ATOM 4098 N N . HIS B 1 149 ? 3.975 2.237 51.456 1.00 49.66 429 HIS B N 1
ATOM 4099 C CA . HIS B 1 149 ? 4.725 1.157 52.157 1.00 52.84 429 HIS B CA 1
ATOM 4100 C C . HIS B 1 149 ? 5.795 0.702 51.194 1.00 50.29 429 HIS B C 1
ATOM 4101 O O . HIS B 1 149 ? 5.569 0.660 49.980 1.00 47.08 429 HIS B O 1
ATOM 4108 N N . GLU B 1 150 ? 6.946 0.333 51.729 1.00 50.78 430 GLU B N 1
ATOM 4109 C CA . GLU B 1 150 ? 8.089 -0.004 50.910 1.00 55.15 430 GLU B CA 1
ATOM 4110 C C . GLU B 1 150 ? 7.840 -1.223 49.998 1.00 58.02 430 GLU B C 1
ATOM 4111 O O . GLU B 1 150 ? 8.641 -1.497 49.069 1.00 54.14 430 GLU B O 1
ATOM 4117 N N . LYS B 1 151 ? 6.727 -1.909 50.230 1.00 64.81 431 LYS B N 1
ATOM 4118 C CA . LYS B 1 151 ? 6.373 -3.163 49.515 1.00 73.94 431 LYS B CA 1
ATOM 4119 C C . LYS B 1 151 ? 5.944 -2.883 48.105 1.00 66.49 431 LYS B C 1
ATOM 4120 O O . LYS B 1 151 ? 5.931 -3.760 47.283 1.00 65.46 431 LYS B O 1
ATOM 4126 N N . ASP B 1 152 ? 5.590 -1.652 47.825 1.00 63.03 432 ASP B N 1
ATOM 4127 C CA . ASP B 1 152 ? 5.044 -1.289 46.538 1.00 59.34 432 ASP B CA 1
ATOM 4128 C C . ASP B 1 152 ? 5.982 -0.405 45.702 1.00 56.66 432 ASP B C 1
ATOM 4129 O O . ASP B 1 152 ? 5.601 0.137 44.665 1.00 54.25 432 ASP B O 1
ATOM 4134 N N . LEU B 1 153 ? 7.235 -0.274 46.174 1.00 47.96 433 LEU B N 1
ATOM 4135 C CA . LEU B 1 153 ? 8.354 0.213 45.360 1.00 43.31 433 LEU B CA 1
ATOM 4136 C C . LEU B 1 153 ? 8.522 -0.716 44.196 1.00 42.88 433 LEU B C 1
ATOM 4137 O O . LEU B 1 153 ? 7.990 -1.744 44.184 1.00 39.39 433 LEU B O 1
ATOM 4142 N N . VAL B 1 154 ? 9.281 -0.329 43.197 1.00 44.26 434 VAL B N 1
ATOM 4143 C CA . VAL B 1 154 ? 9.589 -1.243 42.115 1.00 41.46 434 VAL B CA 1
ATOM 4144 C C . VAL B 1 154 ? 10.472 -2.355 42.635 1.00 43.04 434 VAL B C 1
ATOM 4145 O O . VAL B 1 154 ? 10.305 -3.498 42.231 1.00 41.05 434 VAL B O 1
ATOM 4149 N N . GLN B 1 155 ? 11.450 -2.037 43.510 1.00 44.23 435 GLN B N 1
ATOM 4150 C CA . GLN B 1 155 ? 12.277 -3.104 44.107 1.00 46.14 435 GLN B CA 1
ATOM 4151 C C . GLN B 1 155 ? 12.398 -2.838 45.583 1.00 44.38 435 GLN B C 1
ATOM 4152 O O . GLN B 1 155 ? 12.701 -1.732 45.975 1.00 41.87 435 GLN B O 1
ATOM 4158 N N . PRO B 1 156 ? 12.125 -3.861 46.410 1.00 44.12 436 PRO B N 1
ATOM 4159 C CA . PRO B 1 156 ? 12.129 -3.680 47.869 1.00 40.45 436 PRO B CA 1
ATOM 4160 C C . PRO B 1 156 ? 13.464 -3.107 48.372 1.00 36.63 436 PRO B C 1
ATOM 4161 O O . PRO B 1 156 ? 14.487 -3.459 47.838 1.00 34.58 436 PRO B O 1
ATOM 4165 N N . ILE B 1 157 ? 13.439 -2.365 49.468 1.00 34.03 437 ILE B N 1
ATOM 4166 C CA . ILE B 1 157 ? 14.645 -1.804 50.049 1.00 33.96 437 ILE B CA 1
ATOM 4167 C C . ILE B 1 157 ? 14.360 -1.577 51.481 1.00 33.33 437 ILE B C 1
ATOM 4168 O O . ILE B 1 157 ? 13.226 -1.369 51.856 1.00 33.32 437 ILE B O 1
ATOM 4173 N N . ASN B 1 158 ? 15.393 -1.541 52.286 1.00 34.28 438 ASN B N 1
ATOM 4174 C CA . ASN B 1 158 ? 15.251 -1.091 53.690 1.00 33.99 438 ASN B CA 1
ATOM 4175 C C . ASN B 1 158 ? 15.430 0.419 53.782 1.00 34.95 438 ASN B C 1
ATOM 4176 O O . ASN B 1 158 ? 16.564 0.971 53.662 1.00 33.68 438 ASN B O 1
ATOM 4181 N N . PRO B 1 159 ? 14.341 1.130 53.995 1.00 36.58 439 PRO B N 1
ATOM 4182 C CA . PRO B 1 159 ? 14.413 2.614 53.802 1.00 37.05 439 PRO B CA 1
ATOM 4183 C C . PRO B 1 159 ? 15.217 3.384 54.833 1.00 37.62 439 PRO B C 1
ATOM 4184 O O . PRO B 1 159 ? 15.555 4.507 54.591 1.00 36.98 439 PRO B O 1
ATOM 4188 N N . ARG B 1 160 ? 15.584 2.766 55.949 1.00 40.18 440 ARG B N 1
ATOM 4189 C CA . ARG B 1 160 ? 16.217 3.475 57.076 1.00 35.96 440 ARG B CA 1
ATOM 4190 C C . ARG B 1 160 ? 17.557 4.073 56.616 1.00 34.57 440 ARG B C 1
ATOM 4191 O O . ARG B 1 160 ? 18.418 3.377 56.146 1.00 32.25 440 ARG B O 1
ATOM 4199 N N . LEU B 1 161 ? 17.717 5.389 56.704 1.00 33.90 441 LEU B N 1
ATOM 4200 C CA . LEU B 1 161 ? 18.907 6.022 56.204 1.00 34.71 441 LEU B CA 1
ATOM 4201 C C . LEU B 1 161 ? 19.523 6.937 57.242 1.00 34.00 441 LEU B C 1
ATOM 4202 O O . LEU B 1 161 ? 18.921 7.931 57.578 1.00 31.98 441 LEU B O 1
ATOM 4207 N N . ASP B 1 162 ? 20.667 6.509 57.817 1.00 32.67 442 ASP B N 1
ATOM 4208 C CA . ASP B 1 162 ? 21.391 7.239 58.826 1.00 32.84 442 ASP B CA 1
ATOM 4209 C C . ASP B 1 162 ? 22.300 8.198 58.104 1.00 32.99 442 ASP B C 1
ATOM 4210 O O . ASP B 1 162 ? 23.477 7.921 57.855 1.00 34.37 442 ASP B O 1
ATOM 4215 N N . GLY B 1 163 ? 21.737 9.290 57.630 1.00 31.76 443 GLY B N 1
ATOM 4216 C CA . GLY B 1 163 ? 22.521 10.279 56.830 1.00 32.00 443 GLY B CA 1
ATOM 4217 C C . GLY B 1 163 ? 21.959 11.676 57.007 1.00 33.43 443 GLY B C 1
ATOM 4218 O O . GLY B 1 163 ? 20.985 11.876 57.702 1.00 31.87 443 GLY B O 1
ATOM 4219 N N . CYS B 1 164 ? 22.559 12.657 56.353 1.00 35.34 444 CYS B N 1
ATOM 4220 C CA . CYS B 1 164 ? 22.381 14.025 56.764 1.00 37.58 444 CYS B CA 1
ATOM 4221 C C . CYS B 1 164 ? 22.309 14.902 55.527 1.00 35.49 444 CYS B C 1
ATOM 4222 O O . CYS B 1 164 ? 23.078 14.660 54.567 1.00 34.96 444 CYS B O 1
ATOM 4225 N N . MET B 1 165 ? 21.444 15.909 55.539 1.00 32.57 445 MET B N 1
ATOM 4226 C CA . MET B 1 165 ? 21.370 16.855 54.416 1.00 33.48 445 MET B CA 1
ATOM 4227 C C . MET B 1 165 ? 21.697 18.258 54.942 1.00 32.83 445 MET B C 1
ATOM 4228 O O . MET B 1 165 ? 21.366 18.540 56.069 1.00 32.14 445 MET B O 1
ATOM 4233 N N . ARG B 1 166 ? 22.368 19.089 54.164 1.00 33.33 446 ARG B N 1
ATOM 4234 C CA . ARG B 1 166 ? 22.433 20.562 54.437 1.00 34.13 446 ARG B CA 1
ATOM 4235 C C . ARG B 1 166 ? 22.281 21.296 53.084 1.00 33.47 446 ARG B C 1
ATOM 4236 O O . ARG B 1 166 ? 22.260 20.652 52.022 1.00 31.81 446 ARG B O 1
ATOM 4244 N N . SER B 1 167 ? 22.054 22.603 53.133 1.00 34.32 447 SER B N 1
ATOM 4245 C CA . SER B 1 167 ? 21.945 23.434 51.923 1.00 35.01 447 SER B CA 1
ATOM 4246 C C . SER B 1 167 ? 21.044 22.849 50.876 1.00 34.98 447 SER B C 1
ATOM 4247 O O . SER B 1 167 ? 21.474 22.602 49.726 1.00 35.58 447 SER B O 1
ATOM 4250 N N . TRP B 1 168 ? 19.820 22.551 51.296 1.00 35.74 448 TRP B N 1
ATOM 4251 C CA . TRP B 1 168 ? 18.832 21.989 50.394 1.00 36.34 448 TRP B CA 1
ATOM 4252 C C . TRP B 1 168 ? 18.173 23.091 49.618 1.00 38.45 448 TRP B C 1
ATOM 4253 O O . TRP B 1 168 ? 17.960 24.175 50.089 1.00 40.21 448 TRP B O 1
ATOM 4264 N N . ASN B 1 169 ? 17.755 22.752 48.428 1.00 41.80 449 ASN B N 1
ATOM 4265 C CA . ASN B 1 169 ? 17.024 23.630 47.591 1.00 42.13 449 ASN B CA 1
ATOM 4266 C C . ASN B 1 169 ? 15.940 22.820 46.856 1.00 39.86 449 ASN B C 1
ATOM 4267 O O . ASN B 1 169 ? 16.264 22.030 45.952 1.00 37.52 449 ASN B O 1
ATOM 4272 N N . TRP B 1 170 ? 14.697 22.996 47.279 1.00 39.01 450 TRP B N 1
ATOM 4273 C CA . TRP B 1 170 ? 13.555 22.360 46.657 1.00 42.07 450 TRP B CA 1
ATOM 4274 C C . TRP B 1 170 ? 12.876 23.305 45.696 1.00 43.11 450 TRP B C 1
ATOM 4275 O O . TRP B 1 170 ? 12.227 24.262 46.123 1.00 45.42 450 TRP B O 1
ATOM 4286 N N . LEU B 1 171 ? 13.007 23.037 44.406 1.00 44.79 451 LEU B N 1
ATOM 4287 C CA . LEU B 1 171 ? 12.303 23.830 43.410 1.00 48.42 451 LEU B CA 1
ATOM 4288 C C . LEU B 1 171 ? 12.617 25.333 43.440 1.00 49.24 451 LEU B C 1
ATOM 4289 O O . LEU B 1 171 ? 11.765 26.153 43.041 1.00 48.58 451 LEU B O 1
ATOM 4294 N N . ASN B 1 172 ? 13.840 25.699 43.862 1.00 49.78 452 ASN B N 1
ATOM 4295 C CA . ASN B 1 172 ? 14.281 27.117 43.939 1.00 50.73 452 ASN B CA 1
ATOM 4296 C C . ASN B 1 172 ? 13.365 27.975 44.779 1.00 52.74 452 ASN B C 1
ATOM 4297 O O . ASN B 1 172 ? 13.106 29.125 44.453 1.00 54.88 452 ASN B O 1
ATOM 4302 N N . GLY B 1 173 ? 12.800 27.382 45.819 1.00 55.32 453 GLY B N 1
ATOM 4303 C CA . GLY B 1 173 ? 11.839 28.071 46.665 1.00 57.40 453 GLY B CA 1
ATOM 4304 C C . GLY B 1 173 ? 12.543 28.879 47.703 1.00 59.37 453 GLY B C 1
ATOM 4305 O O . GLY B 1 173 ? 13.728 28.695 47.910 1.00 65.81 453 GLY B O 1
ATOM 4306 N N . GLU B 1 174 ? 11.821 29.758 48.381 1.00 65.12 454 GLU B N 1
ATOM 4307 C CA . GLU B 1 174 ? 12.403 30.618 49.450 1.00 61.42 454 GLU B CA 1
ATOM 4308 C C . GLU B 1 174 ? 11.649 30.454 50.766 1.00 62.09 454 GLU B C 1
ATOM 4309 O O . GLU B 1 174 ? 11.719 31.314 51.625 1.00 75.92 454 GLU B O 1
ATOM 4315 N N . ASP B 1 175 ? 10.931 29.339 50.921 1.00 60.32 455 ASP B N 1
ATOM 4316 C CA . ASP B 1 175 ? 10.281 28.933 52.175 1.00 57.66 455 ASP B CA 1
ATOM 4317 C C . ASP B 1 175 ? 11.370 28.453 53.147 1.00 56.56 455 ASP B C 1
ATOM 4318 O O . ASP B 1 175 ? 12.161 27.589 52.799 1.00 52.51 455 ASP B O 1
ATOM 4323 N N . THR B 1 176 ? 11.386 28.981 54.365 1.00 53.46 456 THR B N 1
ATOM 4324 C CA . THR B 1 176 ? 12.387 28.625 55.350 1.00 52.12 456 THR B CA 1
ATOM 4325 C C . THR B 1 176 ? 11.814 27.795 56.524 1.00 51.41 456 THR B C 1
ATOM 4326 O O . THR B 1 176 ? 12.454 27.681 57.569 1.00 48.58 456 THR B O 1
ATOM 4330 N N . THR B 1 177 ? 10.613 27.242 56.389 1.00 48.52 457 THR B N 1
ATOM 4331 C CA . THR B 1 177 ? 9.999 26.516 57.515 1.00 49.07 457 THR B CA 1
ATOM 4332 C C . THR B 1 177 ? 10.805 25.336 58.084 1.00 47.94 457 THR B C 1
ATOM 4333 O O . THR B 1 177 ? 10.842 25.093 59.312 1.00 46.31 457 THR B O 1
ATOM 4337 N N . ILE B 1 178 ? 11.419 24.566 57.198 1.00 46.82 458 ILE B N 1
ATOM 4338 C CA . ILE B 1 178 ? 12.280 23.400 57.635 1.00 43.56 458 ILE B CA 1
ATOM 4339 C C . ILE B 1 178 ? 13.439 23.907 58.491 1.00 42.67 458 ILE B C 1
ATOM 4340 O O . ILE B 1 178 ? 13.742 23.394 59.588 1.00 39.08 458 ILE B O 1
ATOM 4345 N N . GLN B 1 179 ? 14.137 24.902 57.964 1.00 43.76 459 GLN B N 1
ATOM 4346 C CA . GLN B 1 179 ? 15.297 25.450 58.701 1.00 48.18 459 GLN B CA 1
ATOM 4347 C C . GLN B 1 179 ? 14.876 25.990 60.082 1.00 49.00 459 GLN B C 1
ATOM 4348 O O . GLN B 1 179 ? 15.496 25.631 61.124 1.00 46.37 459 GLN B O 1
ATOM 4354 N N . GLU B 1 180 ? 13.758 26.724 60.132 1.00 47.10 460 GLU B N 1
ATOM 4355 C CA . GLU B 1 180 ? 13.293 27.271 61.421 1.00 50.34 460 GLU B CA 1
ATOM 4356 C C . GLU B 1 180 ? 12.829 26.165 62.324 1.00 46.17 460 GLU B C 1
ATOM 4357 O O . GLU B 1 180 ? 12.992 26.223 63.523 1.00 48.09 460 GLU B O 1
ATOM 4363 N N . THR B 1 181 ? 12.223 25.143 61.778 1.00 44.07 461 THR B N 1
ATOM 4364 C CA . THR B 1 181 ? 11.730 24.074 62.636 1.00 43.31 461 THR B CA 1
ATOM 4365 C C . THR B 1 181 ? 12.901 23.276 63.187 1.00 44.52 461 THR B C 1
ATOM 4366 O O . THR B 1 181 ? 12.900 22.821 64.335 1.00 45.64 461 THR B O 1
ATOM 4370 N N . VAL B 1 182 ? 13.889 23.063 62.358 1.00 45.30 462 VAL B N 1
ATOM 4371 C CA . VAL B 1 182 ? 15.032 22.170 62.779 1.00 48.31 462 VAL B CA 1
ATOM 4372 C C . VAL B 1 182 ? 15.843 22.848 63.881 1.00 50.92 462 VAL B C 1
ATOM 4373 O O . VAL B 1 182 ? 16.310 22.188 64.804 1.00 49.77 462 VAL B O 1
ATOM 4377 N N . LYS B 1 183 ? 15.948 24.177 63.800 1.00 55.59 463 LYS B N 1
ATOM 4378 C CA . LYS B 1 183 ? 16.598 25.014 64.834 1.00 60.56 463 LYS B CA 1
ATOM 4379 C C . LYS B 1 183 ? 16.150 24.754 66.262 1.00 61.19 463 LYS B C 1
ATOM 4380 O O . LYS B 1 183 ? 16.960 24.721 67.184 1.00 63.14 463 LYS B O 1
ATOM 4386 N N . VAL B 1 184 ? 14.860 24.556 66.421 1.00 61.50 464 VAL B N 1
ATOM 4387 C CA . VAL B 1 184 ? 14.178 24.535 67.705 1.00 60.79 464 VAL B CA 1
ATOM 4388 C C . VAL B 1 184 ? 13.850 23.090 68.077 1.00 60.71 464 VAL B C 1
ATOM 4389 O O . VAL B 1 184 ? 13.223 22.844 69.091 1.00 64.67 464 VAL B O 1
ATOM 4393 N N . ASN B 1 185 ? 14.278 22.123 67.250 1.00 56.02 465 ASN B N 1
ATOM 4394 C CA . ASN B 1 185 ? 14.135 20.687 67.551 1.00 52.06 465 ASN B CA 1
ATOM 4395 C C . ASN B 1 185 ? 15.466 20.000 67.287 1.00 52.35 465 ASN B C 1
ATOM 4396 O O . ASN B 1 185 ? 15.706 19.507 66.142 1.00 50.16 465 ASN B O 1
ATOM 4401 N N . THR B 1 186 ? 16.316 19.919 68.324 1.00 52.21 466 THR B N 1
ATOM 4402 C CA . THR B 1 186 ? 17.698 19.434 68.127 1.00 52.41 466 THR B CA 1
ATOM 4403 C C . THR B 1 186 ? 17.765 17.973 67.669 1.00 47.82 466 THR B C 1
ATOM 4404 O O . THR B 1 186 ? 18.704 17.575 67.018 1.00 45.50 466 THR B O 1
ATOM 4408 N N . ARG B 1 187 ? 16.728 17.202 67.936 1.00 49.98 467 ARG B N 1
ATOM 4409 C CA . ARG B 1 187 ? 16.641 15.787 67.480 1.00 50.21 467 ARG B CA 1
ATOM 4410 C C . ARG B 1 187 ? 16.565 15.686 65.952 1.00 44.44 467 ARG B C 1
ATOM 4411 O O . ARG B 1 187 ? 16.766 14.634 65.410 1.00 41.88 467 ARG B O 1
ATOM 4419 N N . MET B 1 188 ? 16.202 16.783 65.262 1.00 41.41 468 MET B N 1
ATOM 4420 C CA . MET B 1 188 ? 16.176 16.809 63.788 1.00 38.96 468 MET B CA 1
ATOM 4421 C C . MET B 1 188 ? 17.513 17.239 63.226 1.00 39.01 468 MET B C 1
ATOM 4422 O O . MET B 1 188 ? 17.675 17.282 62.002 1.00 38.39 468 MET B O 1
ATOM 4427 N N . GLN B 1 189 ? 18.466 17.522 64.098 1.00 38.59 469 GLN B N 1
ATOM 4428 C CA . GLN B 1 189 ? 19.786 17.977 63.662 1.00 40.49 469 GLN B CA 1
ATOM 4429 C C . GLN B 1 189 ? 20.752 16.816 63.713 1.00 40.59 469 GLN B C 1
ATOM 4430 O O . GLN B 1 189 ? 20.627 15.963 64.549 1.00 39.30 469 GLN B O 1
ATOM 4436 N N . CYS B 1 190 ? 21.703 16.793 62.793 1.00 43.03 470 CYS B N 1
ATOM 4437 C CA . CYS B 1 190 ? 22.832 15.847 62.766 1.00 42.52 470 CYS B CA 1
ATOM 4438 C C . CYS B 1 190 ? 24.020 16.110 63.691 1.00 40.96 470 CYS B C 1
ATOM 4439 O O . CYS B 1 190 ? 24.333 17.269 64.039 1.00 38.64 470 CYS B O 1
ATOM 4442 N N . PHE B 1 191 ? 24.739 15.048 64.038 1.00 41.66 471 PHE B N 1
ATOM 4443 C CA . PHE B 1 191 ? 26.035 15.192 64.732 1.00 41.64 471 PHE B CA 1
ATOM 4444 C C . PHE B 1 191 ? 26.866 16.092 63.817 1.00 41.81 471 PHE B C 1
ATOM 4445 O O . PHE B 1 191 ? 26.831 15.894 62.593 1.00 40.16 471 PHE B O 1
ATOM 4453 N N . SER B 1 192 ? 27.612 17.051 64.351 1.00 41.25 472 SER B N 1
ATOM 4454 C CA . SER B 1 192 ? 28.500 17.853 63.492 1.00 43.37 472 SER B CA 1
ATOM 4455 C C . SER B 1 192 ? 29.529 17.032 62.794 1.00 41.10 472 SER B C 1
ATOM 4456 O O . SER B 1 192 ? 29.773 17.255 61.648 1.00 39.05 472 SER B O 1
ATOM 4459 N N . VAL B 1 193 ? 30.163 16.109 63.518 1.00 41.27 473 VAL B N 1
ATOM 4460 C CA . VAL B 1 193 ? 31.223 15.272 62.986 1.00 40.27 473 VAL B CA 1
ATOM 4461 C C . VAL B 1 193 ? 30.763 13.857 63.204 1.00 40.13 473 VAL B C 1
ATOM 4462 O O . VAL B 1 193 ? 30.287 13.507 64.270 1.00 40.47 473 VAL B O 1
ATOM 4466 N N . THR B 1 194 ? 30.863 13.042 62.167 1.00 38.97 474 THR B N 1
ATOM 4467 C CA . THR B 1 194 ? 30.530 11.646 62.321 1.00 39.32 474 THR B CA 1
ATOM 4468 C C . THR B 1 194 ? 31.822 10.826 62.070 1.00 39.13 474 THR B C 1
ATOM 4469 O O . THR B 1 194 ? 32.491 11.120 61.121 1.00 38.33 474 THR B O 1
ATOM 4473 N N . GLU B 1 195 ? 32.026 9.732 62.815 1.00 38.09 475 GLU B N 1
ATOM 4474 C CA . GLU B 1 195 ? 33.021 8.690 62.502 1.00 39.99 475 GLU B CA 1
ATOM 4475 C C . GLU B 1 195 ? 32.278 7.347 62.213 1.00 38.54 475 GLU B C 1
ATOM 4476 O O . GLU B 1 195 ? 31.107 7.222 62.522 1.00 35.78 475 GLU B O 1
ATOM 4482 N N . ARG B 1 196 ? 32.975 6.369 61.684 1.00 38.72 476 ARG B N 1
ATOM 4483 C CA . ARG B 1 196 ? 32.440 5.018 61.428 1.00 41.28 476 ARG B CA 1
ATOM 4484 C C . ARG B 1 196 ? 32.125 4.240 62.664 1.00 39.06 476 ARG B C 1
ATOM 4485 O O . ARG B 1 196 ? 32.809 4.326 63.611 1.00 42.45 476 ARG B O 1
ATOM 4493 N N . GLY B 1 197 ? 31.055 3.474 62.627 1.00 38.61 477 GLY B N 1
ATOM 4494 C CA . GLY B 1 197 ? 30.638 2.699 63.768 1.00 37.64 477 GLY B CA 1
ATOM 4495 C C . GLY B 1 197 ? 29.157 2.867 63.983 1.00 36.89 477 GLY B C 1
ATOM 4496 O O . GLY B 1 197 ? 28.516 3.513 63.168 1.00 38.12 477 GLY B O 1
ATOM 4497 N N . SER B 1 198 ? 28.636 2.187 65.015 1.00 34.03 478 SER B N 1
ATOM 4498 C CA . SER B 1 198 ? 27.338 2.422 65.538 1.00 33.01 478 SER B CA 1
ATOM 4499 C C . SER B 1 198 ? 27.541 2.994 66.898 1.00 32.61 478 SER B C 1
ATOM 4500 O O . SER B 1 198 ? 28.445 2.617 67.560 1.00 31.38 478 SER B O 1
ATOM 4503 N N . PHE B 1 199 ? 26.701 3.925 67.336 1.00 33.45 479 PHE B N 1
ATOM 4504 C CA . PHE B 1 199 ? 26.825 4.471 68.678 1.00 34.45 479 PHE B CA 1
ATOM 4505 C C . PHE B 1 199 ? 25.758 3.952 69.583 1.00 34.18 479 PHE B C 1
ATOM 4506 O O . PHE B 1 199 ? 24.590 4.076 69.269 1.00 34.32 479 PHE B O 1
ATOM 4514 N N . TYR B 1 200 ? 26.203 3.452 70.733 1.00 34.57 480 TYR B N 1
ATOM 4515 C CA . TYR B 1 200 ? 25.432 2.823 71.736 1.00 34.20 480 TYR B CA 1
ATOM 4516 C C . TYR B 1 200 ? 25.467 3.747 72.939 1.00 35.68 480 TYR B C 1
ATOM 4517 O O . TYR B 1 200 ? 26.459 3.837 73.602 1.00 37.23 480 TYR B O 1
ATOM 4526 N N . PRO B 1 201 ? 24.358 4.430 73.263 1.00 37.54 481 PRO B N 1
ATOM 4527 C CA . PRO B 1 201 ? 24.403 5.367 74.409 1.00 37.80 481 PRO B CA 1
ATOM 4528 C C . PRO B 1 201 ? 24.345 4.734 75.763 1.00 37.68 481 PRO B C 1
ATOM 4529 O O . PRO B 1 201 ? 24.619 5.389 76.777 1.00 37.66 481 PRO B O 1
ATOM 4533 N N . GLY B 1 202 ? 24.056 3.432 75.814 1.00 37.54 482 GLY B N 1
ATOM 4534 C CA . GLY B 1 202 ? 24.113 2.707 77.079 1.00 37.36 482 GLY B CA 1
ATOM 4535 C C . GLY B 1 202 ? 22.771 2.493 77.727 1.00 38.86 482 GLY B C 1
ATOM 4536 O O . GLY B 1 202 ? 22.662 2.198 78.904 1.00 40.95 482 GLY B O 1
ATOM 4537 N N . SER B 1 203 ? 21.715 2.609 76.966 1.00 40.20 483 SER B N 1
ATOM 4538 C CA . SER B 1 203 ? 20.399 2.410 77.498 1.00 41.90 483 SER B CA 1
ATOM 4539 C C . SER B 1 203 ? 19.644 1.186 76.867 1.00 41.58 483 SER B C 1
ATOM 4540 O O . SER B 1 203 ? 18.474 0.938 77.179 1.00 43.47 483 SER B O 1
ATOM 4543 N N . GLY B 1 204 ? 20.250 0.495 75.926 1.00 42.13 484 GLY B N 1
ATOM 4544 C CA . GLY B 1 204 ? 19.571 -0.606 75.262 1.00 41.75 484 GLY B CA 1
ATOM 4545 C C . GLY B 1 204 ? 20.516 -1.465 74.437 1.00 41.69 484 GLY B C 1
ATOM 4546 O O . GLY B 1 204 ? 21.703 -1.283 74.497 1.00 36.82 484 GLY B O 1
ATOM 4547 N N . PHE B 1 205 ? 19.945 -2.400 73.642 1.00 40.87 485 PHE B N 1
ATOM 4548 C CA . PHE B 1 205 ? 20.730 -3.315 72.841 1.00 37.36 485 PHE B CA 1
ATOM 4549 C C . PHE B 1 205 ? 20.027 -3.525 71.498 1.00 36.89 485 PHE B C 1
ATOM 4550 O O . PHE B 1 205 ? 18.988 -2.866 71.158 1.00 37.04 485 PHE B O 1
ATOM 4558 N N . ALA B 1 206 ? 20.657 -4.334 70.670 1.00 35.02 486 ALA B N 1
ATOM 4559 C CA . ALA B 1 206 ? 20.068 -4.814 69.422 1.00 33.32 486 ALA B CA 1
ATOM 4560 C C . ALA B 1 206 ? 20.241 -6.337 69.396 1.00 33.80 486 ALA B C 1
ATOM 4561 O O . ALA B 1 206 ? 21.169 -6.872 70.008 1.00 31.89 486 ALA B O 1
ATOM 4563 N N . PHE B 1 207 ? 19.333 -7.051 68.742 1.00 34.03 487 PHE B N 1
ATOM 4564 C CA . PHE B 1 207 ? 19.586 -8.492 68.515 1.00 33.63 487 PHE B CA 1
ATOM 4565 C C . PHE B 1 207 ? 19.259 -8.997 67.117 1.00 34.01 487 PHE B C 1
ATOM 4566 O O . PHE B 1 207 ? 18.510 -8.374 66.325 1.00 32.79 487 PHE B O 1
ATOM 4574 N N . TYR B 1 208 ? 19.919 -10.112 66.797 1.00 34.62 488 TYR B N 1
ATOM 4575 C CA . TYR B 1 208 ? 19.762 -10.777 65.545 1.00 35.42 488 TYR B CA 1
ATOM 4576 C C . TYR B 1 208 ? 19.549 -12.313 65.714 1.00 37.07 488 TYR B C 1
ATOM 4577 O O . TYR B 1 208 ? 19.965 -12.918 66.678 1.00 36.38 488 TYR B O 1
ATOM 4586 N N . SER B 1 209 ? 19.028 -12.917 64.677 1.00 40.06 489 SER B N 1
ATOM 4587 C CA . SER B 1 209 ? 18.833 -14.359 64.577 1.00 44.27 489 SER B CA 1
ATOM 4588 C C . SER B 1 209 ? 19.868 -14.849 63.585 1.00 44.49 489 SER B C 1
ATOM 4589 O O . SER B 1 209 ? 19.713 -14.617 62.410 1.00 45.42 489 SER B O 1
ATOM 4592 N N . LEU B 1 210 ? 20.992 -15.381 64.060 1.00 45.77 490 LEU B N 1
ATOM 4593 C CA . LEU B 1 210 ? 22.107 -15.677 63.166 1.00 45.22 490 LEU B CA 1
ATOM 4594 C C . LEU B 1 210 ? 22.372 -17.153 63.396 1.00 45.78 490 LEU B C 1
ATOM 4595 O O . LEU B 1 210 ? 22.216 -17.610 64.520 1.00 44.33 490 LEU B O 1
ATOM 4600 N N . ASP B 1 211 ? 22.766 -17.875 62.354 1.00 50.07 491 ASP B N 1
ATOM 4601 C CA . ASP B 1 211 ? 23.121 -19.327 62.474 1.00 55.35 491 ASP B CA 1
ATOM 4602 C C . ASP B 1 211 ? 24.639 -19.505 62.547 1.00 50.14 491 ASP B C 1
ATOM 4603 O O . ASP B 1 211 ? 25.399 -18.848 61.827 1.00 46.85 491 ASP B O 1
ATOM 4608 N N . TYR B 1 212 ? 25.088 -20.339 63.480 1.00 49.21 492 TYR B N 1
ATOM 4609 C CA . TYR B 1 212 ? 26.518 -20.578 63.688 1.00 46.62 492 TYR B CA 1
ATOM 4610 C C . TYR B 1 212 ? 26.978 -21.989 63.239 1.00 51.20 492 TYR B C 1
ATOM 4611 O O . TYR B 1 212 ? 28.169 -22.316 63.264 1.00 49.25 492 TYR B O 1
ATOM 4620 N N . MET B 1 213 ? 26.042 -22.815 62.810 1.00 59.98 493 MET B N 1
ATOM 4621 C CA . MET B 1 213 ? 26.315 -24.252 62.536 1.00 65.70 493 MET B CA 1
ATOM 4622 C C . MET B 1 213 ? 26.587 -24.587 61.062 1.00 64.01 493 MET B C 1
ATOM 4623 O O . MET B 1 213 ? 25.876 -24.107 60.201 1.00 66.66 493 MET B O 1
ATOM 4628 N N . THR B 1 224 ? 29.207 -28.961 61.700 1.00 66.25 504 THR B N 1
ATOM 4629 C CA . THR B 1 224 ? 30.282 -28.180 62.320 1.00 64.69 504 THR B CA 1
ATOM 4630 C C . THR B 1 224 ? 29.852 -26.737 62.683 1.00 60.00 504 THR B C 1
ATOM 4631 O O . THR B 1 224 ? 28.798 -26.260 62.229 1.00 62.71 504 THR B O 1
ATOM 4635 N N . TRP B 1 225 ? 30.689 -26.050 63.475 1.00 50.35 505 TRP B N 1
ATOM 4636 C CA . TRP B 1 225 ? 30.351 -24.787 64.054 1.00 46.90 505 TRP B CA 1
ATOM 4637 C C . TRP B 1 225 ? 31.616 -23.943 64.256 1.00 46.27 505 TRP B C 1
ATOM 4638 O O . TRP B 1 225 ? 32.764 -24.481 64.302 1.00 44.79 505 TRP B O 1
ATOM 4649 N N . GLU B 1 226 ? 31.415 -22.635 64.255 1.00 42.64 506 GLU B N 1
ATOM 4650 C CA . GLU B 1 226 ? 32.409 -21.695 64.721 1.00 42.96 506 GLU B CA 1
ATOM 4651 C C . GLU B 1 226 ? 31.753 -20.382 65.089 1.00 40.29 506 GLU B C 1
ATOM 4652 O O . GLU B 1 226 ? 30.657 -20.107 64.652 1.00 36.85 506 GLU B O 1
ATOM 4658 N N . VAL B 1 227 ? 32.419 -19.601 65.932 1.00 39.54 507 VAL B N 1
ATOM 4659 C CA . VAL B 1 227 ? 32.006 -18.282 66.169 1.00 38.84 507 VAL B CA 1
ATOM 4660 C C . VAL B 1 227 ? 33.216 -17.383 66.047 1.00 40.74 507 VAL B C 1
ATOM 4661 O O . VAL B 1 227 ? 34.205 -17.538 66.821 1.00 41.12 507 VAL B O 1
ATOM 4665 N N . GLU B 1 228 ? 33.202 -16.484 65.053 1.00 40.16 508 GLU B N 1
ATOM 4666 C CA . GLU B 1 228 ? 34.312 -15.584 64.804 1.00 41.46 508 GLU B CA 1
ATOM 4667 C C . GLU B 1 228 ? 33.732 -14.140 64.921 1.00 42.40 508 GLU B C 1
ATOM 4668 O O . GLU B 1 228 ? 32.742 -13.802 64.232 1.00 43.27 508 GLU B O 1
ATOM 4674 N N . VAL B 1 229 ? 34.302 -13.327 65.808 1.00 38.51 509 VAL B N 1
ATOM 4675 C CA . VAL B 1 229 ? 33.782 -12.021 66.054 1.00 36.86 509 VAL B CA 1
ATOM 4676 C C . VAL B 1 229 ? 34.950 -11.085 65.955 1.00 36.93 509 VAL B C 1
ATOM 4677 O O . VAL B 1 229 ? 36.008 -11.422 66.473 1.00 35.88 509 VAL B O 1
ATOM 4681 N N . VAL B 1 230 ? 34.747 -9.935 65.289 1.00 35.97 510 VAL B N 1
ATOM 4682 C CA . VAL B 1 230 ? 35.697 -8.828 65.272 1.00 35.13 510 VAL B CA 1
ATOM 4683 C C . VAL B 1 230 ? 34.946 -7.603 65.629 1.00 36.01 510 VAL B C 1
ATOM 4684 O O . VAL B 1 230 ? 33.975 -7.198 64.921 1.00 37.28 510 VAL B O 1
ATOM 4688 N N . ALA B 1 231 ? 35.372 -6.987 66.740 1.00 35.92 511 ALA B N 1
ATOM 4689 C CA . ALA B 1 231 ? 34.734 -5.850 67.300 1.00 33.58 511 ALA B CA 1
ATOM 4690 C C . ALA B 1 231 ? 35.681 -4.667 67.392 1.00 35.01 511 ALA B C 1
ATOM 4691 O O . ALA B 1 231 ? 36.712 -4.713 68.112 1.00 34.12 511 ALA B O 1
ATOM 4693 N N . HIS B 1 232 ? 35.344 -3.609 66.668 1.00 34.79 512 HIS B N 1
ATOM 4694 C CA . HIS B 1 232 ? 36.138 -2.365 66.698 1.00 36.88 512 HIS B CA 1
ATOM 4695 C C . HIS B 1 232 ? 35.384 -1.411 67.648 1.00 34.66 512 HIS B C 1
ATOM 4696 O O . HIS B 1 232 ? 34.254 -1.070 67.372 1.00 33.07 512 HIS B O 1
ATOM 4703 N N . ILE B 1 233 ? 35.994 -1.051 68.764 1.00 33.96 513 ILE B N 1
ATOM 4704 C CA . ILE B 1 233 ? 35.289 -0.351 69.849 1.00 32.75 513 ILE B CA 1
ATOM 4705 C C . ILE B 1 233 ? 36.078 0.844 70.240 1.00 33.72 513 ILE B C 1
ATOM 4706 O O . ILE B 1 233 ? 37.331 0.858 70.121 1.00 33.40 513 ILE B O 1
ATOM 4711 N N . ARG B 1 234 ? 35.319 1.873 70.623 1.00 35.17 514 ARG B N 1
ATOM 4712 C CA . ARG B 1 234 ? 35.794 3.058 71.224 1.00 35.69 514 ARG B CA 1
ATOM 4713 C C . ARG B 1 234 ? 34.886 3.378 72.402 1.00 35.18 514 ARG B C 1
ATOM 4714 O O . ARG B 1 234 ? 33.942 4.087 72.270 1.00 35.34 514 ARG B O 1
ATOM 4722 N N . PRO B 1 235 ? 35.183 2.830 73.570 1.00 37.32 515 PRO B N 1
ATOM 4723 C CA . PRO B 1 235 ? 34.224 2.836 74.675 1.00 38.85 515 PRO B CA 1
ATOM 4724 C C . PRO B 1 235 ? 34.127 4.125 75.427 1.00 41.55 515 PRO B C 1
ATOM 4725 O O . PRO B 1 235 ? 35.075 4.894 75.439 1.00 43.66 515 PRO B O 1
ATOM 4729 N N . ALA B 1 236 ? 32.984 4.345 76.055 1.00 42.39 516 ALA B N 1
ATOM 4730 C CA . ALA B 1 236 ? 32.732 5.508 76.900 1.00 44.74 516 ALA B CA 1
ATOM 4731 C C . ALA B 1 236 ? 32.790 5.149 78.357 1.00 48.35 516 ALA B C 1
ATOM 4732 O O . ALA B 1 236 ? 33.047 6.012 79.215 1.00 51.94 516 ALA B O 1
ATOM 4734 N N . ALA B 1 237 ? 32.606 3.865 78.641 1.00 49.71 517 ALA B N 1
ATOM 4735 C CA . ALA B 1 237 ? 32.566 3.379 80.011 1.00 48.87 517 ALA B CA 1
ATOM 4736 C C . ALA B 1 237 ? 33.273 2.071 80.087 1.00 48.12 517 ALA B C 1
ATOM 4737 O O . ALA B 1 237 ? 33.288 1.282 79.104 1.00 47.27 517 ALA B O 1
A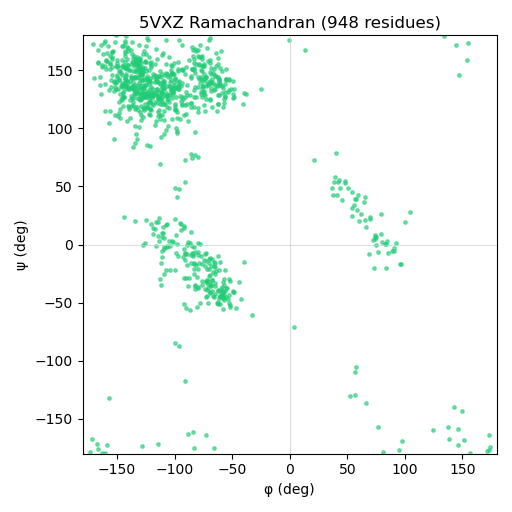TOM 4739 N N . ASP B 1 238 ? 33.759 1.805 81.285 1.00 48.53 518 ASP B N 1
ATOM 4740 C CA . ASP B 1 238 ? 34.669 0.704 81.547 1.00 51.72 518 ASP B CA 1
ATOM 4741 C C . ASP B 1 238 ? 34.000 -0.668 81.671 1.00 50.26 518 ASP B C 1
ATOM 4742 O O . ASP B 1 238 ? 34.692 -1.691 81.922 1.00 47.21 518 ASP B O 1
ATOM 4747 N N . THR B 1 239 ? 32.671 -0.706 81.504 1.00 49.69 519 THR B N 1
ATOM 4748 C CA . THR B 1 239 ? 31.888 -1.949 81.785 1.00 51.44 519 THR B CA 1
ATOM 4749 C C . THR B 1 239 ? 30.756 -2.096 80.778 1.00 49.74 519 THR B C 1
ATOM 4750 O O . THR B 1 239 ? 30.134 -1.116 80.428 1.00 51.16 519 THR B O 1
ATOM 4754 N N . GLY B 1 240 ? 30.528 -3.309 80.272 1.00 46.40 520 GLY B N 1
ATOM 4755 C CA . GLY B 1 240 ? 29.460 -3.551 79.341 1.00 41.78 520 GLY B CA 1
ATOM 4756 C C . GLY B 1 240 ? 29.639 -4.720 78.393 1.00 39.29 520 GLY B C 1
ATOM 4757 O O . GLY B 1 240 ? 30.706 -5.088 78.043 1.00 39.35 520 GLY B O 1
ATOM 4758 N N . VAL B 1 241 ? 28.549 -5.212 77.863 1.00 38.51 521 VAL B N 1
ATOM 4759 C CA . VAL B 1 241 ? 28.548 -6.370 77.001 1.00 38.55 521 VAL B CA 1
ATOM 4760 C C . VAL B 1 241 ? 28.719 -5.871 75.588 1.00 37.68 521 VAL B C 1
ATOM 4761 O O . VAL B 1 241 ? 27.993 -4.962 75.173 1.00 35.46 521 VAL B O 1
ATOM 4765 N N . LEU B 1 242 ? 29.652 -6.469 74.853 1.00 35.56 522 LEU B N 1
ATOM 4766 C CA . LEU B 1 242 ? 29.832 -6.148 73.471 1.00 36.29 522 LEU B CA 1
ATOM 4767 C C . LEU B 1 242 ? 29.017 -7.048 72.557 1.00 36.36 522 LEU B C 1
ATOM 4768 O O . LEU B 1 242 ? 28.338 -6.536 71.691 1.00 37.14 522 LEU B O 1
ATOM 4773 N N . PHE B 1 243 ? 29.136 -8.375 72.749 1.00 35.18 523 PHE B N 1
ATOM 4774 C CA . PHE B 1 243 ? 28.548 -9.395 71.927 1.00 34.32 523 PHE B CA 1
ATOM 4775 C C . PHE B 1 243 ? 28.152 -10.553 72.849 1.00 36.02 523 PHE B C 1
ATOM 4776 O O . PHE B 1 243 ? 28.945 -10.941 73.723 1.00 36.98 523 PHE B O 1
ATOM 4784 N N . ALA B 1 244 ? 26.980 -11.125 72.659 1.00 36.44 524 ALA B N 1
ATOM 4785 C CA . ALA B 1 244 ? 26.562 -12.313 73.447 1.00 37.74 524 ALA B CA 1
ATOM 4786 C C . ALA B 1 244 ? 25.531 -13.112 72.736 1.00 37.73 524 ALA B C 1
ATOM 4787 O O . ALA B 1 244 ? 24.838 -12.626 71.828 1.00 36.67 524 ALA B O 1
ATOM 4789 N N . LEU B 1 245 ? 25.478 -14.385 73.096 1.00 38.63 525 LEU B N 1
ATOM 4790 C CA . LEU B 1 245 ? 24.449 -15.285 72.590 1.00 37.97 525 LEU B CA 1
ATOM 4791 C C . LEU B 1 245 ? 23.515 -15.578 73.731 1.00 39.27 525 LEU B C 1
ATOM 4792 O O . LEU B 1 245 ? 23.993 -15.780 74.826 1.00 38.88 525 LEU B O 1
ATOM 4797 N N . TRP B 1 246 ? 22.211 -15.605 73.476 1.00 39.02 526 TRP B N 1
ATOM 4798 C CA . TRP B 1 246 ? 21.229 -15.816 74.504 1.00 41.74 526 TRP B CA 1
ATOM 4799 C C . TRP B 1 246 ? 20.308 -16.946 74.023 1.00 42.55 526 TRP B C 1
ATOM 4800 O O . TRP B 1 246 ? 19.811 -16.905 72.884 1.00 42.17 526 TRP B O 1
ATOM 4811 N N . ALA B 1 247 ? 20.115 -17.936 74.894 1.00 42.57 527 ALA B N 1
ATOM 4812 C CA . ALA B 1 247 ? 19.203 -19.075 74.630 1.00 47.19 527 ALA B CA 1
ATOM 4813 C C . ALA B 1 247 ? 17.893 -18.855 75.407 1.00 49.13 527 ALA B C 1
ATOM 4814 O O . ALA B 1 247 ? 17.848 -18.969 76.633 1.00 48.35 527 ALA B O 1
ATOM 4816 N N . PRO B 1 248 ? 16.842 -18.538 74.702 1.00 51.97 528 PRO B N 1
ATOM 4817 C CA . PRO B 1 248 ? 15.611 -18.154 75.403 1.00 60.53 528 PRO B CA 1
ATOM 4818 C C . PRO B 1 248 ? 15.004 -19.251 76.265 1.00 62.50 528 PRO B C 1
ATOM 4819 O O . PRO B 1 248 ? 14.721 -18.996 77.413 1.00 63.99 528 PRO B O 1
ATOM 4823 N N . ASP B 1 249 ? 14.817 -20.450 75.731 1.00 68.51 529 ASP B N 1
ATOM 4824 C CA . ASP B 1 249 ? 14.206 -21.543 76.525 1.00 72.41 529 ASP B CA 1
ATOM 4825 C C . ASP B 1 249 ? 14.859 -21.633 77.928 1.00 73.11 529 ASP B C 1
ATOM 4826 O O . ASP B 1 249 ? 14.167 -21.580 78.959 1.00 69.03 529 ASP B O 1
ATOM 4831 N N . LEU B 1 250 ? 16.189 -21.753 77.981 1.00 67.79 530 LEU B N 1
ATOM 4832 C CA . LEU B 1 250 ? 16.835 -21.986 79.259 1.00 68.77 530 LEU B CA 1
ATOM 4833 C C . LEU B 1 250 ? 17.260 -20.675 79.954 1.00 64.95 530 LEU B C 1
ATOM 4834 O O . LEU B 1 250 ? 17.795 -20.710 81.052 1.00 61.90 530 LEU B O 1
ATOM 4839 N N . ARG B 1 251 ? 17.067 -19.524 79.311 1.00 64.31 531 ARG B N 1
ATOM 4840 C CA . ARG B 1 251 ? 17.482 -18.238 79.912 1.00 66.64 531 ARG B CA 1
ATOM 4841 C C . ARG B 1 251 ? 19.019 -18.225 80.271 1.00 62.77 531 ARG B C 1
ATOM 4842 O O . ARG B 1 251 ? 19.438 -17.742 81.335 1.00 62.64 531 ARG B O 1
ATOM 4850 N N . ALA B 1 252 ? 19.816 -18.814 79.384 1.00 51.64 532 ALA B N 1
ATOM 4851 C CA . ALA B 1 252 ? 21.241 -18.954 79.539 1.00 51.29 532 ALA B CA 1
ATOM 4852 C C . ALA B 1 252 ? 21.998 -18.073 78.518 1.00 47.36 532 ALA B C 1
ATOM 4853 O O . ALA B 1 252 ? 21.482 -17.676 77.475 1.00 46.71 532 ALA B O 1
ATOM 4855 N N . VAL B 1 253 ? 23.250 -17.867 78.795 1.00 45.89 533 VAL B N 1
ATOM 4856 C CA . VAL B 1 253 ? 24.100 -17.025 77.962 1.00 43.86 533 VAL B CA 1
ATOM 4857 C C . VAL B 1 253 ? 25.274 -17.927 77.582 1.00 42.80 533 VAL B C 1
ATOM 4858 O O . VAL B 1 253 ? 26.276 -17.946 78.257 1.00 39.27 533 VAL B O 1
ATOM 4862 N N . PRO B 1 254 ? 25.104 -18.700 76.525 1.00 41.65 534 PRO B N 1
ATOM 4863 C CA . PRO B 1 254 ? 26.108 -19.634 76.091 1.00 43.01 534 PRO B CA 1
ATOM 4864 C C . PRO B 1 254 ? 27.459 -18.996 75.797 1.00 43.20 534 PRO B C 1
ATOM 4865 O O . PRO B 1 254 ? 28.456 -19.684 75.885 1.00 42.42 534 PRO B O 1
ATOM 4869 N N . LEU B 1 255 ? 27.479 -17.723 75.364 1.00 43.58 535 LEU B N 1
ATOM 4870 C CA . LEU B 1 255 ? 28.738 -17.031 75.045 1.00 41.83 535 LEU B CA 1
ATOM 4871 C C . LEU B 1 255 ? 28.594 -15.540 75.258 1.00 41.78 535 LEU B C 1
ATOM 4872 O O . LEU B 1 255 ? 27.552 -14.990 74.947 1.00 41.97 535 LEU B O 1
ATOM 4877 N N . SER B 1 256 ? 29.604 -14.889 75.817 1.00 38.26 536 SER B N 1
ATOM 4878 C CA . SER B 1 256 ? 29.552 -13.441 75.926 1.00 38.24 536 SER B CA 1
ATOM 4879 C C . SER B 1 256 ? 31.016 -12.888 75.859 1.00 37.93 536 SER B C 1
ATOM 4880 O O . SER B 1 256 ? 31.979 -13.595 76.259 1.00 37.08 536 SER B O 1
ATOM 4883 N N . VAL B 1 257 ? 31.167 -11.709 75.264 1.00 36.68 537 VAL B N 1
ATOM 4884 C CA . VAL B 1 257 ? 32.425 -10.976 75.259 1.00 36.40 537 VAL B CA 1
ATOM 4885 C C . VAL B 1 257 ? 32.108 -9.628 75.887 1.00 38.00 537 VAL B C 1
ATOM 4886 O O . VAL B 1 257 ? 31.199 -8.906 75.433 1.00 39.46 537 VAL B O 1
ATOM 4890 N N . ALA B 1 258 ? 32.807 -9.276 76.953 1.00 38.83 538 ALA B N 1
ATOM 4891 C CA . ALA B 1 258 ? 32.451 -8.074 77.618 1.00 39.37 538 ALA B CA 1
ATOM 4892 C C . ALA B 1 258 ? 33.586 -7.258 78.238 1.00 39.38 538 ALA B C 1
ATOM 4893 O O . ALA B 1 258 ? 34.632 -7.760 78.472 1.00 40.33 538 ALA B O 1
ATOM 4895 N N . LEU B 1 259 ? 33.343 -5.966 78.472 1.00 39.40 539 LEU B N 1
ATOM 4896 C CA . LEU B 1 259 ? 34.236 -5.149 79.257 1.00 40.73 539 LEU B CA 1
ATOM 4897 C C . LEU B 1 259 ? 33.827 -5.325 80.714 1.00 44.12 539 LEU B C 1
ATOM 4898 O O . LEU B 1 259 ? 32.646 -5.303 80.977 1.00 46.57 539 LEU B O 1
ATOM 4903 N N . VAL B 1 260 ? 34.769 -5.655 81.606 1.00 46.40 540 VAL B N 1
ATOM 4904 C CA . VAL B 1 260 ? 34.602 -5.601 83.083 1.00 50.18 540 VAL B CA 1
ATOM 4905 C C . VAL B 1 260 ? 35.748 -4.828 83.771 1.00 53.49 540 VAL B C 1
ATOM 4906 O O . VAL B 1 260 ? 36.847 -4.826 83.250 1.00 52.92 540 VAL B O 1
ATOM 4910 N N . ASP B 1 261 ? 35.463 -4.310 84.974 1.00 58.97 541 ASP B N 1
ATOM 4911 C CA . ASP B 1 261 ? 36.414 -3.757 85.967 1.00 68.20 541 ASP B CA 1
ATOM 4912 C C . ASP B 1 261 ? 36.437 -4.573 87.295 1.00 64.73 541 ASP B C 1
ATOM 4913 O O . ASP B 1 261 ? 37.256 -5.467 87.478 1.00 69.87 541 ASP B O 1
ATOM 4918 N N . GLN B 1 271 ? 40.963 -3.252 84.516 1.00 53.73 551 GLN B N 1
ATOM 4919 C CA . GLN B 1 271 ? 40.189 -3.007 83.289 1.00 54.08 551 GLN B CA 1
ATOM 4920 C C . GLN B 1 271 ? 40.427 -4.073 82.222 1.00 49.45 551 GLN B C 1
ATOM 4921 O O . GLN B 1 271 ? 41.550 -4.179 81.659 1.00 46.06 551 GLN B O 1
ATOM 4927 N N . LEU B 1 272 ? 39.366 -4.828 81.907 1.00 45.58 552 LEU B N 1
ATOM 4928 C CA . LEU B 1 272 ? 39.549 -6.055 81.164 1.00 46.95 552 LEU B CA 1
ATOM 4929 C C . LEU B 1 272 ? 38.490 -6.312 80.139 1.00 44.49 552 LEU B C 1
ATOM 4930 O O . LEU B 1 272 ? 37.398 -5.782 80.245 1.00 45.01 552 LEU B O 1
ATOM 4935 N N . VAL B 1 273 ? 38.828 -7.171 79.176 1.00 42.04 553 VAL B N 1
ATOM 4936 C CA . VAL B 1 273 ? 37.885 -7.804 78.322 1.00 40.60 553 VAL B CA 1
ATOM 4937 C C . VAL B 1 273 ? 37.741 -9.214 78.800 1.00 39.63 553 VAL B C 1
ATOM 4938 O O . VAL B 1 273 ? 38.708 -9.828 79.081 1.00 41.59 553 VAL B O 1
ATOM 4942 N N . VAL B 1 274 ? 36.533 -9.766 78.826 1.00 38.92 554 VAL B N 1
ATOM 4943 C CA . VAL B 1 274 ? 36.351 -11.136 79.348 1.00 39.16 554 VAL B CA 1
ATOM 4944 C C . VAL B 1 274 ? 35.604 -11.904 78.259 1.00 37.46 554 VAL B C 1
ATOM 4945 O O . VAL B 1 274 ? 34.634 -11.380 77.713 1.00 36.46 554 VAL B O 1
ATOM 4949 N N . LEU B 1 275 ? 36.099 -13.072 77.886 1.00 35.95 555 LEU B N 1
ATOM 4950 C CA . LEU B 1 275 ? 35.363 -13.999 76.998 1.00 35.35 555 LEU B CA 1
ATOM 4951 C C . LEU B 1 275 ? 34.895 -15.140 77.911 1.00 35.34 555 LEU B C 1
ATOM 4952 O O . LEU B 1 275 ? 35.683 -15.712 78.661 1.00 34.24 555 LEU B O 1
ATOM 4957 N N . ALA B 1 276 ? 33.599 -15.405 77.921 1.00 36.58 556 ALA B N 1
ATOM 4958 C CA . ALA B 1 276 ? 32.997 -16.376 78.839 1.00 37.59 556 ALA B CA 1
ATOM 4959 C C . ALA B 1 276 ? 32.028 -17.361 78.181 1.00 36.85 556 ALA B C 1
ATOM 4960 O O . ALA B 1 276 ? 31.514 -17.060 77.160 1.00 36.14 556 ALA B O 1
ATOM 4962 N N . VAL B 1 277 ? 31.894 -18.568 78.727 1.00 37.36 557 VAL B N 1
ATOM 4963 C CA . VAL B 1 277 ? 30.804 -19.492 78.299 1.00 38.64 557 VAL B CA 1
ATOM 4964 C C . VAL B 1 277 ? 29.909 -19.645 79.510 1.00 38.82 557 VAL B C 1
ATOM 4965 O O . VAL B 1 277 ? 30.379 -20.079 80.524 1.00 36.10 5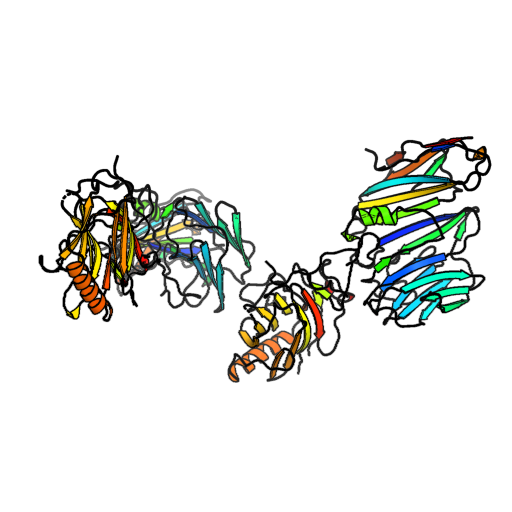57 VAL B O 1
ATOM 4969 N N . GLU B 1 278 ? 28.686 -19.085 79.435 1.00 39.24 558 GLU B N 1
ATOM 4970 C CA . GLU B 1 278 ? 27.813 -18.981 80.599 1.00 40.80 558 GLU B CA 1
ATOM 4971 C C . GLU B 1 278 ? 28.548 -18.236 81.672 1.00 43.69 558 GLU B C 1
ATOM 4972 O O . GLU B 1 278 ? 29.068 -17.185 81.443 1.00 45.55 558 GLU B O 1
ATOM 4978 N N . HIS B 1 279 ? 28.610 -18.752 82.874 1.00 49.56 559 HIS B N 1
ATOM 4979 C CA . HIS B 1 279 ? 29.228 -17.986 83.978 1.00 50.99 559 HIS B CA 1
ATOM 4980 C C . HIS B 1 279 ? 30.738 -18.087 84.023 1.00 47.90 559 HIS B C 1
ATOM 4981 O O . HIS B 1 279 ? 31.387 -17.434 84.836 1.00 49.85 559 HIS B O 1
ATOM 4988 N N . THR B 1 280 ? 31.335 -18.917 83.186 1.00 46.37 560 THR B N 1
ATOM 4989 C CA . THR B 1 280 ? 32.730 -19.168 83.367 1.00 45.88 560 THR B CA 1
ATOM 4990 C C . THR B 1 280 ? 33.645 -18.406 82.371 1.00 43.44 560 THR B C 1
ATOM 4991 O O . THR B 1 280 ? 33.501 -18.439 81.141 1.00 41.01 560 THR B O 1
ATOM 4995 N N . ALA B 1 281 ? 34.586 -17.683 82.941 1.00 42.51 561 ALA B N 1
ATOM 4996 C CA . ALA B 1 281 ? 35.523 -16.914 82.146 1.00 41.46 561 ALA B CA 1
ATOM 4997 C C . ALA B 1 281 ? 36.547 -17.878 81.495 1.00 42.35 561 ALA B C 1
ATOM 4998 O O . ALA B 1 281 ? 37.282 -18.587 82.181 1.00 41.96 561 ALA B O 1
ATOM 5000 N N . LEU B 1 282 ? 36.600 -17.882 80.174 1.00 42.05 562 LEU B N 1
ATOM 5001 C CA . LEU B 1 282 ? 37.610 -18.627 79.417 1.00 41.49 562 LEU B CA 1
ATOM 5002 C C . LEU B 1 282 ? 38.953 -17.909 79.279 1.00 42.14 562 LEU B C 1
ATOM 5003 O O . LEU B 1 282 ? 40.017 -18.530 79.281 1.00 43.53 562 LEU B O 1
ATOM 5008 N N . ALA B 1 283 ? 38.897 -16.591 79.141 1.00 40.40 563 ALA B N 1
ATOM 5009 C CA . ALA B 1 283 ? 40.087 -15.814 78.924 1.00 41.57 563 ALA B CA 1
ATOM 5010 C C . ALA B 1 283 ? 39.828 -14.386 79.292 1.00 41.88 563 ALA B C 1
ATOM 5011 O O . ALA B 1 283 ? 38.698 -13.912 79.218 1.00 41.79 563 ALA B O 1
ATOM 5013 N N . LEU B 1 284 ? 40.875 -13.704 79.714 1.00 44.54 564 LEU B N 1
ATOM 5014 C CA . LEU B 1 284 ? 40.815 -12.297 80.113 1.00 44.60 564 LEU B CA 1
ATOM 5015 C C . LEU B 1 284 ? 41.948 -11.519 79.481 1.00 45.05 564 LEU B C 1
ATOM 5016 O O . LEU B 1 284 ? 43.019 -12.030 79.332 1.00 43.43 564 LEU B O 1
ATOM 5021 N N . MET B 1 285 ? 41.761 -10.235 79.178 1.00 48.51 565 MET B N 1
ATOM 5022 C CA . MET B 1 285 ? 42.829 -9.530 78.489 1.00 49.28 565 MET B CA 1
ATOM 5023 C C . MET B 1 285 ? 42.722 -8.093 78.850 1.00 51.76 565 MET B C 1
ATOM 5024 O O . MET B 1 285 ? 41.617 -7.509 78.855 1.00 56.11 565 MET B O 1
ATOM 5029 N N . GLU B 1 286 ? 43.843 -7.513 79.226 1.00 52.52 566 GLU B N 1
ATOM 5030 C CA . GLU B 1 286 ? 43.890 -6.087 79.578 1.00 56.11 566 GLU B CA 1
ATOM 5031 C C . GLU B 1 286 ? 43.557 -5.120 78.440 1.00 51.11 566 GLU B C 1
ATOM 5032 O O . GLU B 1 286 ? 43.915 -5.333 77.280 1.00 51.51 566 GLU B O 1
ATOM 5038 N N . ILE B 1 287 ? 42.885 -4.039 78.792 1.00 46.19 567 ILE B N 1
ATOM 5039 C CA . ILE B 1 287 ? 42.607 -3.041 77.810 1.00 46.09 567 ILE B CA 1
ATOM 5040 C C . ILE B 1 287 ? 42.567 -1.632 78.465 1.00 48.66 567 ILE B C 1
ATOM 5041 O O . ILE B 1 287 ? 42.051 -1.442 79.588 1.00 47.54 567 ILE B O 1
ATOM 5046 N N . LYS B 1 288 ? 43.094 -0.649 77.761 1.00 51.92 568 LYS B N 1
ATOM 5047 C CA . LYS B 1 288 ? 42.968 0.733 78.199 1.00 53.57 568 LYS B CA 1
ATOM 5048 C C . LYS B 1 288 ? 41.635 1.313 77.800 1.00 51.74 568 LYS B C 1
ATOM 5049 O O . LYS B 1 288 ? 41.522 2.115 76.829 1.00 48.15 568 LYS B O 1
ATOM 5055 N N . VAL B 1 289 ? 40.611 0.928 78.564 1.00 51.61 569 VAL B N 1
ATOM 5056 C CA . VAL B 1 289 ? 39.237 1.230 78.181 1.00 53.19 569 VAL B CA 1
ATOM 5057 C C . VAL B 1 289 ? 38.856 2.670 78.270 1.00 54.14 569 VAL B C 1
ATOM 5058 O O . VAL B 1 289 ? 37.779 3.029 77.720 1.00 51.08 569 VAL B O 1
ATOM 5062 N N . CYS B 1 290 ? 39.665 3.461 78.974 1.00 51.63 570 CYS B N 1
ATOM 5063 C CA . CYS B 1 290 ? 39.338 4.852 79.261 1.00 54.67 570 CYS B CA 1
ATOM 5064 C C . CYS B 1 290 ? 40.272 5.849 78.604 1.00 53.65 570 CYS B C 1
ATOM 5065 O O . CYS B 1 290 ? 40.298 6.988 79.012 1.00 49.76 570 CYS B O 1
ATOM 5068 N N . ASP B 1 291 ? 41.005 5.453 77.568 1.00 51.91 571 ASP B N 1
ATOM 5069 C CA . ASP B 1 291 ? 41.950 6.400 76.981 1.00 50.14 571 ASP B CA 1
ATOM 5070 C C . ASP B 1 291 ? 41.389 6.983 75.677 1.00 48.24 571 ASP B C 1
ATOM 5071 O O . ASP B 1 291 ? 42.050 7.733 74.993 1.00 47.36 571 ASP B O 1
ATOM 5076 N N . GLY B 1 292 ? 40.168 6.630 75.307 1.00 46.37 572 GLY B N 1
ATOM 5077 C CA . GLY B 1 292 ? 39.497 7.289 74.126 1.00 45.13 572 GLY B CA 1
ATOM 5078 C C . GLY B 1 292 ? 39.929 6.672 72.795 1.00 42.71 572 GLY B C 1
ATOM 5079 O O . GLY B 1 292 ? 39.519 7.104 71.723 1.00 41.26 572 GLY B O 1
ATOM 5080 N N . GLN B 1 293 ? 40.797 5.674 72.859 1.00 42.19 573 GLN B N 1
ATOM 5081 C CA . GLN B 1 293 ? 41.327 5.086 71.650 1.00 43.87 573 GLN B CA 1
ATOM 5082 C C . GLN B 1 293 ? 40.401 3.972 71.170 1.00 43.08 573 GLN B C 1
ATOM 5083 O O . GLN B 1 293 ? 39.604 3.430 71.959 1.00 41.04 573 GLN B O 1
ATOM 5089 N N . GLU B 1 294 ? 40.532 3.660 69.877 1.00 42.80 574 GLU B N 1
ATOM 5090 C CA . GLU B 1 294 ? 39.883 2.550 69.231 1.00 44.54 574 GLU B CA 1
ATOM 5091 C C . GLU B 1 294 ? 40.674 1.281 69.465 1.00 43.13 574 GLU B C 1
ATOM 5092 O O . GLU B 1 294 ? 41.807 1.268 69.221 1.00 45.33 574 GLU B O 1
ATOM 5098 N N . HIS B 1 295 ? 40.034 0.197 69.852 1.00 43.41 575 HIS B N 1
ATOM 5099 C CA . HIS B 1 295 ? 40.668 -1.096 70.111 1.00 40.59 575 HIS B CA 1
ATOM 5100 C C . HIS B 1 295 ? 39.976 -2.101 69.260 1.00 39.74 575 HIS B C 1
ATOM 5101 O O . HIS B 1 295 ? 38.774 -2.011 69.028 1.00 41.35 575 HIS B O 1
ATOM 5108 N N . VAL B 1 296 ? 40.699 -3.113 68.856 1.00 39.88 576 VAL B N 1
ATOM 5109 C CA . VAL B 1 296 ? 40.156 -4.235 68.075 1.00 37.97 576 VAL B CA 1
ATOM 5110 C C . VAL B 1 296 ? 40.168 -5.486 68.950 1.00 37.07 576 VAL B C 1
ATOM 5111 O O . VAL B 1 296 ? 41.212 -5.963 69.377 1.00 36.49 576 VAL B O 1
ATOM 5115 N N . VAL B 1 297 ? 38.983 -6.040 69.147 1.00 36.03 577 VAL B N 1
ATOM 5116 C CA . VAL B 1 297 ? 38.733 -7.159 69.959 1.00 35.37 577 VAL B CA 1
ATOM 5117 C C . VAL B 1 297 ? 38.287 -8.214 69.027 1.00 36.81 577 VAL B C 1
ATOM 5118 O O . VAL B 1 297 ? 37.289 -8.013 68.272 1.00 36.73 577 VAL B O 1
ATOM 5122 N N . THR B 1 298 ? 38.981 -9.350 69.092 1.00 36.33 578 THR B N 1
ATOM 5123 C CA . THR B 1 298 ? 38.555 -10.471 68.326 1.00 38.02 578 THR B CA 1
ATOM 5124 C C . THR B 1 298 ? 38.488 -11.718 69.185 1.00 38.78 578 THR B C 1
ATOM 5125 O O . THR B 1 298 ? 39.232 -11.921 70.153 1.00 39.65 578 THR B O 1
ATOM 5129 N N . VAL B 1 299 ? 37.643 -12.611 68.767 1.00 38.42 579 VAL B N 1
ATOM 5130 C CA . VAL B 1 299 ? 37.426 -13.814 69.465 1.00 37.60 579 VAL B CA 1
ATOM 5131 C C . VAL B 1 299 ? 37.147 -14.863 68.429 1.00 37.28 579 VAL B C 1
ATOM 5132 O O . VAL B 1 299 ? 36.528 -14.611 67.409 1.00 33.94 579 VAL B O 1
ATOM 5136 N N . SER B 1 300 ? 37.584 -16.090 68.704 1.00 39.95 580 SER B N 1
ATOM 5137 C CA . SER B 1 300 ? 37.562 -17.079 67.690 1.00 42.42 580 SER B CA 1
ATOM 5138 C C . SER B 1 300 ? 37.328 -18.434 68.363 1.00 41.31 580 SER B C 1
ATOM 5139 O O . SER B 1 300 ? 38.088 -18.846 69.230 1.00 44.76 580 SER B O 1
ATOM 5142 N N . LEU B 1 301 ? 36.193 -19.064 68.126 1.00 40.55 581 LEU B N 1
ATOM 5143 C CA . LEU B 1 301 ? 35.879 -20.316 68.800 1.00 40.01 581 LEU B CA 1
ATOM 5144 C C . LEU B 1 301 ? 35.385 -21.381 67.822 1.00 42.08 581 LEU B C 1
ATOM 5145 O O . LEU B 1 301 ? 34.724 -21.092 66.837 1.00 43.26 581 LEU B O 1
ATOM 5150 N N . ARG B 1 302 ? 35.772 -22.615 68.107 1.00 44.64 582 ARG B N 1
ATOM 5151 C CA . ARG B 1 302 ? 35.446 -23.855 67.338 1.00 46.98 582 ARG B CA 1
ATOM 5152 C C . ARG B 1 302 ? 35.933 -25.029 68.220 1.00 44.87 582 ARG B C 1
ATOM 5153 O O . ARG B 1 302 ? 36.614 -24.797 69.267 1.00 41.97 582 ARG B O 1
ATOM 5161 N N . ASP B 1 303 ? 35.629 -26.264 67.837 1.00 46.27 583 ASP B N 1
ATOM 5162 C CA . ASP B 1 303 ? 36.249 -27.422 68.525 1.00 48.09 583 ASP B CA 1
ATOM 5163 C C . ASP B 1 303 ? 37.746 -27.213 68.608 1.00 46.62 583 ASP B C 1
ATOM 5164 O O . ASP B 1 303 ? 38.383 -26.974 67.563 1.00 43.55 583 ASP B O 1
ATOM 5169 N N . GLY B 1 304 ? 38.259 -27.305 69.835 1.00 45.05 584 GLY B N 1
ATOM 5170 C CA . GLY B 1 304 ? 39.656 -27.268 70.132 1.00 46.77 584 GLY B CA 1
ATOM 5171 C C . GLY B 1 304 ? 40.197 -25.855 70.406 1.00 48.62 584 GLY B C 1
ATOM 5172 O O . GLY B 1 304 ? 41.359 -25.702 70.772 1.00 48.18 584 GLY B O 1
ATOM 5173 N N . GLU B 1 305 ? 39.369 -24.821 70.283 1.00 45.76 585 GLU B N 1
ATOM 5174 C CA . GLU B 1 305 ? 39.910 -23.445 70.274 1.00 45.79 585 GLU B CA 1
ATOM 5175 C C . GLU B 1 305 ? 39.048 -22.403 70.942 1.00 42.19 585 GLU B C 1
ATOM 5176 O O . GLU B 1 305 ? 37.854 -22.302 70.666 1.00 39.59 585 GLU B O 1
ATOM 5182 N N . ALA B 1 306 ? 39.647 -21.605 71.822 1.00 42.38 586 ALA B N 1
ATOM 5183 C CA . ALA B 1 306 ? 39.032 -20.316 72.213 1.00 42.01 586 ALA B CA 1
ATOM 5184 C C . ALA B 1 306 ? 40.144 -19.328 72.306 1.00 42.99 586 ALA B C 1
ATOM 5185 O O . ALA B 1 306 ? 41.064 -19.524 73.135 1.00 44.27 586 ALA B O 1
ATOM 5187 N N . THR B 1 307 ? 40.080 -18.298 71.469 1.00 41.20 587 THR B N 1
ATOM 5188 C CA . THR B 1 307 ? 41.130 -17.308 71.416 1.00 41.88 587 THR B CA 1
ATOM 5189 C C . THR B 1 307 ? 40.514 -15.966 71.563 1.00 40.96 587 THR B C 1
ATOM 5190 O O . THR B 1 307 ? 39.506 -15.646 70.907 1.00 40.11 587 THR B O 1
ATOM 5194 N N . LEU B 1 308 ? 41.093 -15.197 72.472 1.00 39.40 588 LEU B N 1
ATOM 5195 C CA . LEU B 1 308 ? 40.673 -13.860 72.732 1.00 38.56 588 LEU B CA 1
ATOM 5196 C C . LEU B 1 308 ? 41.850 -13.023 72.454 1.00 39.25 588 LEU B C 1
ATOM 5197 O O . LEU B 1 308 ? 42.889 -13.307 73.019 1.00 40.69 588 LEU B O 1
ATOM 5202 N N . GLU B 1 309 ? 41.691 -11.948 71.662 1.00 41.37 589 GLU B N 1
ATOM 5203 C CA . GLU B 1 309 ? 42.768 -10.999 71.419 1.00 43.12 589 GLU B CA 1
ATOM 5204 C C . GLU B 1 309 ? 42.333 -9.566 71.480 1.00 42.66 589 GLU B C 1
ATOM 5205 O O . GLU B 1 309 ? 41.241 -9.207 71.078 1.00 42.45 589 GLU B O 1
ATOM 5211 N N . VAL B 1 310 ? 43.242 -8.725 71.898 1.00 40.88 590 VAL B N 1
ATOM 5212 C CA . VAL B 1 310 ? 43.017 -7.319 71.871 1.00 42.85 590 VAL B CA 1
ATOM 5213 C C . VAL B 1 310 ? 44.222 -6.679 71.161 1.00 42.22 590 VAL B C 1
ATOM 5214 O O . VAL B 1 310 ? 45.346 -6.958 71.496 1.00 40.58 590 VAL B O 1
ATOM 5218 N N . ASP B 1 311 ? 43.959 -5.817 70.185 1.00 42.85 591 ASP B N 1
ATOM 5219 C CA . ASP B 1 311 ? 45.012 -5.159 69.416 1.00 43.90 591 ASP B CA 1
ATOM 5220 C C . ASP B 1 311 ? 46.170 -6.128 69.074 1.00 43.28 591 ASP B C 1
ATOM 5221 O O . ASP B 1 311 ? 47.312 -5.769 69.159 1.00 40.90 591 ASP B O 1
ATOM 5226 N N . GLY B 1 312 ? 45.823 -7.358 68.680 1.00 44.28 592 GLY B N 1
ATOM 5227 C CA . GLY B 1 312 ? 46.810 -8.331 68.241 1.00 46.73 592 GLY B CA 1
ATOM 5228 C C . GLY B 1 312 ? 47.515 -9.143 69.344 1.00 47.87 592 GLY B C 1
ATOM 5229 O O . GLY B 1 312 ? 48.340 -9.998 69.038 1.00 50.22 592 GLY B O 1
ATOM 5230 N N . THR B 1 313 ? 47.192 -8.932 70.621 1.00 49.01 593 THR B N 1
ATOM 5231 C CA . THR B 1 313 ? 47.868 -9.685 71.689 1.00 50.56 593 THR B CA 1
ATOM 5232 C C . THR B 1 313 ? 46.832 -10.619 72.284 1.00 48.11 593 THR B C 1
ATOM 5233 O O . THR B 1 313 ? 45.808 -10.148 72.605 1.00 44.99 593 THR B O 1
ATOM 5237 N N . ARG B 1 314 ? 47.115 -11.920 72.373 1.00 47.64 594 ARG B N 1
ATOM 5238 C CA . ARG B 1 314 ? 46.241 -12.972 72.930 1.00 49.31 594 ARG B CA 1
ATOM 5239 C C . ARG B 1 314 ? 46.119 -12.859 74.428 1.00 49.91 594 ARG B C 1
ATOM 5240 O O . ARG B 1 314 ? 47.115 -12.702 75.065 1.00 51.94 594 ARG B O 1
ATOM 5248 N N . GLY B 1 315 ? 44.942 -13.012 75.011 1.00 49.72 595 GLY B N 1
ATOM 5249 C CA . GLY B 1 315 ? 44.886 -13.119 76.475 1.00 54.48 595 GLY B CA 1
ATOM 5250 C C . GLY B 1 315 ? 45.264 -14.526 76.933 1.00 57.96 595 GLY B C 1
ATOM 5251 O O . GLY B 1 315 ? 45.199 -15.450 76.125 1.00 60.14 595 GLY B O 1
ATOM 5252 N N . GLN B 1 316 ? 45.640 -14.710 78.204 1.00 57.15 596 GLN B N 1
ATOM 5253 C CA . GLN B 1 316 ? 45.923 -16.047 78.690 1.00 58.56 596 GLN B CA 1
ATOM 5254 C C . GLN B 1 316 ? 44.642 -16.794 79.114 1.00 51.66 596 GLN B C 1
ATOM 5255 O O . GLN B 1 316 ? 43.629 -16.213 79.566 1.00 49.17 596 GLN B O 1
ATOM 5261 N N . SER B 1 317 ? 44.723 -18.099 78.994 1.00 49.46 597 SER B N 1
ATOM 5262 C CA . SER B 1 317 ? 43.641 -18.936 79.411 1.00 49.47 597 SER B CA 1
ATOM 5263 C C . SER B 1 317 ? 43.448 -18.938 80.919 1.00 49.98 597 SER B C 1
ATOM 5264 O O . SER B 1 317 ? 44.426 -18.973 81.656 1.00 50.39 597 SER B O 1
ATOM 5267 N N . GLU B 1 318 ? 42.185 -18.811 81.350 1.00 46.78 598 GLU B N 1
ATOM 5268 C CA . GLU B 1 318 ? 41.833 -18.926 82.738 1.00 48.32 598 GLU B CA 1
ATOM 5269 C C . GLU B 1 318 ? 41.474 -20.346 83.153 1.00 48.06 598 GLU B C 1
ATOM 5270 O O . GLU B 1 318 ? 41.200 -20.540 84.331 1.00 53.19 598 GLU B O 1
ATOM 5276 N N . VAL B 1 319 ? 41.353 -21.297 82.216 1.00 44.07 599 VAL B N 1
ATOM 5277 C CA . VAL B 1 319 ? 40.891 -22.651 82.549 1.00 41.89 599 VAL B CA 1
ATOM 5278 C C . VAL B 1 319 ? 41.914 -23.632 82.023 1.00 41.30 599 VAL B C 1
ATOM 5279 O O . VAL B 1 319 ? 42.730 -23.282 81.190 1.00 40.59 599 VAL B O 1
ATOM 5283 N N . SER B 1 320 ? 41.810 -24.877 82.467 1.00 40.22 600 SER B N 1
ATOM 5284 C CA . SER B 1 320 ? 42.664 -25.963 82.002 1.00 39.55 600 SER B CA 1
ATOM 5285 C C . SER B 1 320 ? 42.098 -26.417 80.663 1.00 38.50 600 SER B C 1
ATOM 5286 O O . SER B 1 320 ? 40.938 -26.094 80.275 1.00 38.16 600 SER B O 1
ATOM 5289 N N . ALA B 1 321 ? 42.898 -27.116 79.915 1.00 37.85 601 ALA B N 1
ATOM 5290 C CA . ALA B 1 321 ? 42.410 -27.640 78.647 1.00 38.25 601 ALA B CA 1
ATOM 5291 C C . ALA B 1 321 ? 41.111 -28.519 78.809 1.00 39.36 601 ALA B C 1
ATOM 5292 O O . ALA B 1 321 ? 40.144 -28.341 78.051 1.00 38.89 601 ALA B O 1
ATOM 5294 N N . ALA B 1 322 ? 41.068 -29.416 79.794 1.00 40.29 602 ALA B N 1
ATOM 5295 C CA . ALA B 1 322 ? 39.857 -30.189 79.989 1.00 42.07 602 ALA B CA 1
ATOM 5296 C C . ALA B 1 322 ? 38.608 -29.353 80.296 1.00 42.57 602 ALA B C 1
ATOM 5297 O O . ALA B 1 322 ? 37.560 -29.696 79.808 1.00 42.95 602 ALA B O 1
ATOM 5299 N N . GLN B 1 323 ? 38.697 -28.301 81.111 1.00 43.16 603 GLN B N 1
ATOM 5300 C CA . GLN B 1 323 ? 37.564 -27.445 81.340 1.00 44.24 603 GLN B CA 1
ATOM 5301 C C . GLN B 1 323 ? 37.163 -26.721 80.058 1.00 42.54 603 GLN B C 1
ATOM 5302 O O . GLN B 1 323 ? 36.003 -26.495 79.811 1.00 40.48 603 GLN B O 1
ATOM 5308 N N . LEU B 1 324 ? 38.139 -26.351 79.241 1.00 43.39 604 LEU B N 1
ATOM 5309 C CA . LEU B 1 324 ? 37.829 -25.628 78.031 1.00 43.26 604 LEU B CA 1
ATOM 5310 C C . LEU B 1 324 ? 37.103 -26.590 77.056 1.00 43.66 604 LEU B C 1
ATOM 5311 O O . LEU B 1 324 ? 36.115 -26.224 76.454 1.00 44.83 604 LEU B O 1
ATOM 5316 N N . GLN B 1 325 ? 37.530 -27.825 76.960 1.00 45.20 605 GLN B N 1
ATOM 5317 C CA . GLN B 1 325 ? 36.746 -28.805 76.145 1.00 49.15 605 GLN B CA 1
ATOM 5318 C C . GLN B 1 325 ? 35.321 -28.962 76.607 1.00 46.30 605 GLN B C 1
ATOM 5319 O O . GLN B 1 325 ? 34.401 -29.027 75.750 1.00 44.55 605 GLN B O 1
ATOM 5325 N N . GLU B 1 326 ? 35.152 -28.990 77.929 1.00 44.51 606 GLU B N 1
ATOM 5326 C CA . GLU B 1 326 ? 33.812 -29.062 78.515 1.00 45.72 606 GLU B CA 1
ATOM 5327 C C . GLU B 1 326 ? 32.966 -27.832 78.154 1.00 43.92 606 GLU B C 1
ATOM 5328 O O . GLU B 1 326 ? 31.866 -27.980 77.686 1.00 46.89 606 GLU B O 1
ATOM 5334 N N . ARG B 1 327 ? 33.493 -26.620 78.328 1.00 43.23 607 ARG B N 1
ATOM 5335 C CA . ARG B 1 327 ? 32.770 -25.380 77.965 1.00 40.09 607 ARG B CA 1
ATOM 5336 C C . ARG B 1 327 ? 32.499 -25.341 76.460 1.00 39.34 607 ARG B C 1
ATOM 5337 O O . ARG B 1 327 ? 31.421 -24.955 76.059 1.00 39.30 607 ARG B O 1
ATOM 5345 N N . LEU B 1 328 ? 33.454 -25.769 75.603 1.00 39.98 608 LEU B N 1
ATOM 5346 C CA . LEU B 1 328 ? 33.222 -25.791 74.142 1.00 39.28 608 LEU B CA 1
ATOM 5347 C C . LEU B 1 328 ? 32.129 -26.770 73.798 1.00 39.52 608 LEU B C 1
ATOM 5348 O O . LEU B 1 328 ? 31.348 -26.530 72.876 1.00 38.28 608 LEU B O 1
ATOM 5353 N N . ALA B 1 329 ? 32.021 -27.840 74.545 1.00 39.87 609 ALA B N 1
ATOM 5354 C CA . ALA B 1 329 ? 30.944 -28.828 74.217 1.00 41.57 609 ALA B CA 1
ATOM 5355 C C . ALA B 1 329 ? 29.608 -28.280 74.685 1.00 41.51 609 ALA B C 1
ATOM 5356 O O . ALA B 1 329 ? 28.589 -28.506 74.063 1.00 43.32 609 ALA B O 1
ATOM 5358 N N . VAL B 1 330 ? 29.600 -27.572 75.793 1.00 42.03 610 VAL B N 1
ATOM 5359 C CA . VAL B 1 330 ? 28.339 -26.947 76.210 1.00 44.27 610 VAL B CA 1
ATOM 5360 C C . VAL B 1 330 ? 27.917 -25.780 75.246 1.00 44.96 610 VAL B C 1
ATOM 5361 O O . VAL B 1 330 ? 26.751 -25.623 74.938 1.00 45.05 610 VAL B O 1
ATOM 5365 N N . LEU B 1 331 ? 28.869 -24.947 74.811 1.00 43.50 611 LEU B N 1
ATOM 5366 C CA . LEU B 1 331 ? 28.568 -23.979 73.779 1.00 43.48 611 LEU B CA 1
ATOM 5367 C C . LEU B 1 331 ? 28.041 -24.697 72.546 1.00 44.28 611 LEU B C 1
ATOM 5368 O O . LEU B 1 331 ? 27.105 -24.259 71.931 1.00 42.14 611 LEU B O 1
ATOM 5373 N N . GLU B 1 332 ? 28.670 -25.761 72.108 1.00 47.36 612 GLU B N 1
ATOM 5374 C CA . GLU B 1 332 ? 28.206 -26.313 70.837 1.00 50.69 612 GLU B CA 1
ATOM 5375 C C . GLU B 1 332 ? 26.805 -26.945 70.970 1.00 49.51 612 GLU B C 1
ATOM 5376 O O . GLU B 1 332 ? 26.023 -26.871 70.027 1.00 48.89 612 GLU B O 1
ATOM 5382 N N . ARG B 1 333 ? 26.486 -27.542 72.113 1.00 50.54 613 ARG B N 1
ATOM 5383 C CA . ARG B 1 333 ? 25.106 -28.051 72.364 1.00 54.05 613 ARG B CA 1
ATOM 5384 C C . ARG B 1 333 ? 24.043 -26.898 72.263 1.00 52.61 613 ARG B C 1
ATOM 5385 O O . ARG B 1 333 ? 23.057 -27.022 71.566 1.00 50.12 613 ARG B O 1
ATOM 5393 N N . HIS B 1 334 ? 24.320 -25.746 72.880 1.00 49.41 614 HIS B N 1
ATOM 5394 C CA . HIS B 1 334 ? 23.423 -24.582 72.762 1.00 48.75 614 HIS B CA 1
ATOM 5395 C C . HIS B 1 334 ? 23.287 -24.188 71.323 1.00 48.09 614 HIS B C 1
ATOM 5396 O O . HIS B 1 334 ? 22.220 -23.838 70.898 1.00 51.61 614 HIS B O 1
ATOM 5403 N N . LEU B 1 335 ? 24.342 -24.298 70.533 1.00 48.36 615 LEU B N 1
ATOM 5404 C CA . LEU B 1 335 ? 24.249 -23.846 69.125 1.00 47.23 615 LEU B CA 1
ATOM 5405 C C . LEU B 1 335 ? 23.412 -24.824 68.240 1.00 49.83 615 LEU B C 1
ATOM 5406 O O . LEU B 1 335 ? 23.127 -24.499 67.108 1.00 48.51 615 LEU B O 1
ATOM 5411 N N . ARG B 1 336 ? 23.023 -25.999 68.730 1.00 51.04 616 ARG B N 1
ATOM 5412 C CA . ARG B 1 336 ? 22.159 -26.891 67.920 1.00 57.13 616 ARG B CA 1
ATOM 5413 C C . ARG B 1 336 ? 20.646 -26.502 68.042 1.00 58.06 616 ARG B C 1
ATOM 5414 O O . ARG B 1 336 ? 19.770 -27.158 67.479 1.00 61.88 616 ARG B O 1
ATOM 5422 N N . SER B 1 337 ? 20.378 -25.496 68.864 1.00 58.03 617 SER B N 1
ATOM 5423 C CA . SER B 1 337 ? 19.059 -24.868 69.061 1.00 57.76 617 SER B CA 1
ATOM 5424 C C . SER B 1 337 ? 19.151 -23.349 68.827 1.00 54.71 617 SER B C 1
ATOM 5425 O O . SER B 1 337 ? 20.224 -22.832 68.716 1.00 52.34 617 SER B O 1
ATOM 5428 N N . PRO B 1 338 ? 18.025 -22.663 68.776 1.00 56.27 618 PRO B N 1
ATOM 5429 C CA . PRO B 1 338 ? 18.093 -21.274 68.365 1.00 57.46 618 PRO B CA 1
ATOM 5430 C C . PRO B 1 338 ? 18.547 -20.381 69.501 1.00 54.53 618 PRO B C 1
ATOM 5431 O O . PRO B 1 338 ? 18.227 -20.602 70.725 1.00 51.94 618 PRO B O 1
ATOM 5435 N N . VAL B 1 339 ? 19.451 -19.500 69.100 1.00 47.16 619 VAL B N 1
ATOM 5436 C CA . VAL B 1 339 ? 20.008 -18.570 69.993 1.00 44.84 619 VAL B CA 1
ATOM 5437 C C . VAL B 1 339 ? 19.781 -17.228 69.368 1.00 41.83 619 VAL B C 1
ATOM 5438 O O . VAL B 1 339 ? 19.748 -17.110 68.144 1.00 37.86 619 VAL B O 1
ATOM 5442 N N . LEU B 1 340 ? 19.680 -16.199 70.198 1.00 40.86 620 LEU B N 1
ATOM 5443 C CA . LEU B 1 340 ? 19.659 -14.830 69.649 1.00 38.57 620 LEU B CA 1
ATOM 5444 C C . LEU B 1 340 ? 21.072 -14.240 69.812 1.00 36.89 620 LEU B C 1
ATOM 5445 O O . LEU B 1 340 ? 21.692 -14.441 70.838 1.00 37.00 620 LEU B O 1
ATOM 5450 N N . THR B 1 341 ? 21.531 -13.460 68.842 1.00 35.34 621 THR B N 1
ATOM 5451 C CA . THR B 1 341 ? 22.786 -12.784 68.941 1.00 36.00 621 THR B CA 1
ATOM 5452 C C . THR B 1 341 ? 22.574 -11.300 69.356 1.00 35.27 621 THR B C 1
ATOM 5453 O O . THR B 1 341 ? 21.904 -10.535 68.633 1.00 37.27 621 THR B O 1
ATOM 5457 N N . PHE B 1 342 ? 23.098 -10.934 70.524 1.00 34.76 622 PHE B N 1
ATOM 5458 C CA . PHE B 1 342 ? 22.945 -9.637 71.123 1.00 34.27 622 PHE B CA 1
ATOM 5459 C C . PHE B 1 342 ? 24.187 -8.757 70.929 1.00 35.01 622 PHE B C 1
ATOM 5460 O O . PHE B 1 342 ? 25.322 -9.213 71.097 1.00 35.72 622 PHE B O 1
ATOM 5468 N N . ALA B 1 343 ? 23.958 -7.515 70.530 1.00 35.07 623 ALA B N 1
ATOM 5469 C CA . ALA B 1 343 ? 24.993 -6.450 70.441 1.00 34.70 623 ALA B CA 1
ATOM 5470 C C . ALA B 1 343 ? 24.714 -5.393 71.470 1.00 34.57 623 ALA B C 1
ATOM 5471 O O . ALA B 1 343 ? 23.624 -4.783 71.446 1.00 33.54 623 ALA B O 1
ATOM 5473 N N . GLY B 1 344 ? 25.677 -5.166 72.374 1.00 33.68 624 GLY B N 1
ATOM 5474 C CA . GLY B 1 344 ? 25.607 -3.999 73.207 1.00 33.82 624 GLY B CA 1
ATOM 5475 C C . GLY B 1 344 ? 24.921 -4.173 74.517 1.00 34.87 624 GLY B C 1
ATOM 5476 O O . GLY B 1 344 ? 24.849 -3.209 75.281 1.00 36.57 624 GLY B O 1
ATOM 5477 N N . GLY B 1 345 ? 24.458 -5.366 74.825 1.00 34.46 625 GLY B N 1
ATOM 5478 C CA . GLY B 1 345 ? 23.783 -5.617 76.087 1.00 36.42 625 GLY B CA 1
ATOM 5479 C C . GLY B 1 345 ? 23.173 -7.057 76.168 1.00 37.97 625 GLY B C 1
ATOM 5480 O O . GLY B 1 345 ? 23.331 -7.838 75.241 1.00 39.33 625 GLY B O 1
ATOM 5481 N N . LEU B 1 346 ? 22.476 -7.373 77.258 1.00 39.14 626 LEU B N 1
ATOM 5482 C CA . LEU B 1 346 ? 21.805 -8.614 77.451 1.00 40.40 626 LEU B CA 1
ATOM 5483 C C . LEU B 1 346 ? 20.517 -8.382 78.146 1.00 44.60 626 LEU B C 1
ATOM 5484 O O . LEU B 1 346 ? 20.346 -7.392 78.869 1.00 46.75 626 LEU B O 1
ATOM 5489 N N . PRO B 1 347 ? 19.532 -9.260 77.899 1.00 47.84 627 PRO B N 1
ATOM 5490 C CA . PRO B 1 347 ? 18.342 -9.043 78.694 1.00 49.89 627 PRO B CA 1
ATOM 5491 C C . PRO B 1 347 ? 18.577 -9.366 80.171 1.00 52.69 627 PRO B C 1
ATOM 5492 O O . PRO B 1 347 ? 19.656 -9.817 80.573 1.00 57.93 627 PRO B O 1
ATOM 5496 N N . ASP B 1 348 ? 17.570 -9.146 80.972 1.00 62.17 628 ASP B N 1
ATOM 5497 C CA . ASP B 1 348 ? 17.720 -9.333 82.386 1.00 74.03 628 ASP B CA 1
ATOM 5498 C C . ASP B 1 348 ? 18.041 -10.797 82.644 1.00 74.42 628 ASP B C 1
ATOM 5499 O O . ASP B 1 348 ? 17.316 -11.701 82.225 1.00 67.24 628 ASP B O 1
ATOM 5504 N N . VAL B 1 349 ? 19.191 -10.997 83.268 1.00 72.90 629 VAL B N 1
ATOM 5505 C CA . VAL B 1 349 ? 19.865 -12.286 83.256 1.00 81.15 629 VAL B CA 1
ATOM 5506 C C . VAL B 1 349 ? 20.635 -12.429 84.570 1.00 78.82 629 VAL B C 1
ATOM 5507 O O . VAL B 1 349 ? 21.673 -11.739 84.784 1.00 76.52 629 VAL B O 1
ATOM 5511 N N . PRO B 1 350 ? 20.164 -13.340 85.432 1.00 75.74 630 PRO B N 1
ATOM 5512 C CA . PRO B 1 350 ? 20.827 -13.563 86.719 1.00 77.19 630 PRO B CA 1
ATOM 5513 C C . PRO B 1 350 ? 22.294 -13.171 86.712 1.00 85.59 630 PRO B C 1
ATOM 5514 O O . PRO B 1 350 ? 23.044 -13.521 85.780 1.00 92.43 630 PRO B O 1
ATOM 5518 N N . VAL B 1 351 ? 22.706 -12.458 87.757 1.00 97.00 631 VAL B N 1
ATOM 5519 C CA . VAL B 1 351 ? 24.138 -12.232 88.071 1.00 101.78 631 VAL B CA 1
ATOM 5520 C C . VAL B 1 351 ? 25.050 -13.490 87.843 1.00 86.10 631 VAL B C 1
ATOM 5521 O O . VAL B 1 351 ? 26.280 -13.379 87.755 1.00 82.97 631 VAL B O 1
ATOM 5525 N N . THR B 1 352 ? 24.398 -14.650 87.712 1.00 77.03 632 THR B N 1
ATOM 5526 C CA . THR B 1 352 ? 24.953 -15.998 87.859 1.00 73.78 632 THR B CA 1
ATOM 5527 C C . THR B 1 352 ? 25.040 -16.790 86.535 1.00 69.72 632 THR B C 1
ATOM 5528 O O . THR B 1 352 ? 25.487 -17.935 86.504 1.00 64.70 632 THR B O 1
ATOM 5532 N N . SER B 1 353 ? 24.509 -16.226 85.454 1.00 64.69 633 SER B N 1
ATOM 5533 C CA . SER B 1 353 ? 24.546 -16.917 84.175 1.00 62.12 633 SER B CA 1
ATOM 5534 C C . SER B 1 353 ? 25.586 -16.287 83.205 1.00 55.29 633 SER B C 1
ATOM 5535 O O . SER B 1 353 ? 25.767 -16.804 82.155 1.00 50.66 633 SER B O 1
ATOM 5538 N N . ALA B 1 354 ? 26.279 -15.222 83.599 1.00 51.24 634 ALA B N 1
ATOM 5539 C CA . ALA B 1 354 ? 27.152 -14.425 82.715 1.00 50.80 634 ALA B CA 1
ATOM 5540 C C . ALA B 1 354 ? 27.947 -13.474 83.584 1.00 50.23 634 ALA B C 1
ATOM 5541 O O . ALA B 1 354 ? 27.464 -13.049 84.601 1.00 49.78 634 ALA B O 1
ATOM 5543 N N . PRO B 1 355 ? 29.209 -13.211 83.250 1.00 51.73 635 PRO B N 1
ATOM 5544 C CA . PRO B 1 355 ? 29.830 -12.325 84.221 1.00 52.92 635 PRO B CA 1
ATOM 5545 C C . PRO B 1 355 ? 29.431 -10.865 84.119 1.00 52.37 635 PRO B C 1
ATOM 5546 O O . PRO B 1 355 ? 29.647 -10.143 85.068 1.00 56.36 635 PRO B O 1
ATOM 5550 N N . VAL B 1 356 ? 28.851 -10.422 83.009 1.00 51.86 636 VAL B N 1
ATOM 5551 C CA . VAL B 1 356 ? 28.513 -9.001 82.842 1.00 49.24 636 VAL B CA 1
ATOM 5552 C C . VAL B 1 356 ? 27.225 -8.913 82.118 1.00 49.06 636 VAL B C 1
ATOM 5553 O O . VAL B 1 356 ? 27.036 -9.623 81.114 1.00 51.23 636 VAL B O 1
ATOM 5557 N N . THR B 1 357 ? 26.324 -8.065 82.599 1.00 48.61 637 THR B N 1
ATOM 5558 C CA . THR B 1 357 ? 25.057 -7.896 81.903 1.00 51.33 637 THR B CA 1
ATOM 5559 C C . THR B 1 357 ? 24.789 -6.431 81.580 1.00 49.44 637 THR B C 1
ATOM 5560 O O . THR B 1 357 ? 23.814 -6.108 80.973 1.00 49.15 637 THR B O 1
ATOM 5564 N N . ALA B 1 358 ? 25.702 -5.542 81.925 1.00 50.36 638 ALA B N 1
ATOM 5565 C CA . ALA B 1 358 ? 25.484 -4.110 81.710 1.00 46.94 638 ALA B CA 1
ATOM 5566 C C . ALA B 1 358 ? 25.507 -3.786 80.253 1.00 45.55 638 ALA B C 1
ATOM 5567 O O . ALA B 1 358 ? 26.085 -4.536 79.446 1.00 44.66 638 ALA B O 1
ATOM 5569 N N . PHE B 1 359 ? 24.843 -2.679 79.922 1.00 43.87 639 PHE B N 1
ATOM 5570 C CA . PHE B 1 359 ? 24.776 -2.166 78.563 1.00 43.26 639 PHE B CA 1
ATOM 5571 C C . PHE B 1 359 ? 26.084 -1.492 78.153 1.00 43.62 639 PHE B C 1
ATOM 5572 O O . PHE B 1 359 ? 26.650 -0.782 78.948 1.00 41.73 639 PHE B O 1
ATOM 5580 N N . TYR B 1 360 ? 26.575 -1.744 76.930 1.00 42.54 640 TYR B N 1
ATOM 5581 C CA . TYR B 1 360 ? 27.752 -1.050 76.401 1.00 39.39 640 TYR B CA 1
ATOM 5582 C C . TYR B 1 360 ? 27.448 0.437 76.180 1.00 39.63 640 TYR B C 1
ATOM 5583 O O . TYR B 1 360 ? 26.377 0.755 75.680 1.00 40.93 640 TYR B O 1
ATOM 5592 N N . ARG B 1 361 ? 28.383 1.332 76.523 1.00 38.87 641 ARG B N 1
ATOM 5593 C CA . ARG B 1 361 ? 28.329 2.728 76.106 1.00 40.14 641 ARG B CA 1
ATOM 5594 C C . ARG B 1 361 ? 29.579 3.079 75.273 1.00 38.64 641 ARG B C 1
ATOM 5595 O O . ARG B 1 361 ? 30.673 2.830 75.674 1.00 36.61 641 ARG B O 1
ATOM 5603 N N . GLY B 1 362 ? 29.373 3.603 74.076 1.00 37.27 642 GLY B N 1
ATOM 5604 C CA . GLY B 1 362 ? 30.452 3.956 73.198 1.00 37.37 642 GLY B CA 1
ATOM 5605 C C . GLY B 1 362 ? 30.203 3.584 71.753 1.00 37.23 642 GLY B C 1
ATOM 5606 O O . GLY B 1 362 ? 29.109 3.216 71.381 1.00 36.94 642 GLY B O 1
ATOM 5607 N N . CYS B 1 363 ? 31.257 3.642 70.963 1.00 37.94 643 CYS B N 1
ATOM 5608 C CA . CYS B 1 363 ? 31.211 3.339 69.528 1.00 38.93 643 CYS B CA 1
ATOM 5609 C C . CYS B 1 363 ? 31.650 1.841 69.333 1.00 36.69 643 CYS B C 1
ATOM 5610 O O . CYS B 1 363 ? 32.526 1.372 70.014 1.00 34.99 643 CYS B O 1
ATOM 5613 N N . MET B 1 364 ? 30.988 1.129 68.417 1.00 34.69 644 MET B N 1
ATOM 5614 C CA . MET B 1 364 ? 31.293 -0.269 68.140 1.00 34.15 644 MET B CA 1
ATOM 5615 C C . MET B 1 364 ? 30.827 -0.692 66.740 1.00 34.94 644 MET B C 1
ATOM 5616 O O . MET B 1 364 ? 29.704 -0.397 66.323 1.00 32.88 644 MET B O 1
ATOM 5621 N N . THR B 1 365 ? 31.721 -1.369 66.033 1.00 34.04 645 THR B N 1
ATOM 5622 C CA . THR B 1 365 ? 31.423 -2.077 64.815 1.00 34.98 645 THR B CA 1
ATOM 5623 C C . THR B 1 365 ? 31.646 -3.572 65.066 1.00 35.99 645 THR B C 1
ATOM 5624 O O . THR B 1 365 ? 32.704 -4.008 65.637 1.00 36.39 645 THR B O 1
ATOM 5628 N N . LEU B 1 366 ? 30.695 -4.357 64.625 1.00 35.10 646 LEU B N 1
ATOM 5629 C CA . LEU B 1 366 ? 30.685 -5.772 64.897 1.00 35.42 646 LEU B CA 1
ATOM 5630 C C . LEU B 1 366 ? 30.638 -6.525 63.612 1.00 36.28 646 LEU B C 1
ATOM 5631 O O . LEU B 1 366 ? 29.750 -6.304 62.793 1.00 36.76 646 LEU B O 1
ATOM 5636 N N . GLU B 1 367 ? 31.575 -7.455 63.460 1.00 37.03 647 GLU B N 1
ATOM 5637 C CA . GLU B 1 367 ? 31.593 -8.370 62.346 1.00 38.35 647 GLU B CA 1
ATOM 5638 C C . GLU B 1 367 ? 31.532 -9.815 62.893 1.00 37.20 647 GLU B C 1
ATOM 5639 O O . GLU B 1 367 ? 32.351 -10.179 63.717 1.00 38.25 647 GLU B O 1
ATOM 5645 N N . VAL B 1 368 ? 30.613 -10.628 62.394 1.00 35.28 648 VAL B N 1
ATOM 5646 C CA . VAL B 1 368 ? 30.358 -11.932 62.974 1.00 35.15 648 VAL B CA 1
ATOM 5647 C C . VAL B 1 368 ? 30.395 -12.987 61.849 1.00 35.88 648 VAL B C 1
ATOM 5648 O O . VAL B 1 368 ? 29.689 -12.876 60.845 1.00 34.39 648 VAL B O 1
ATOM 5652 N N . ASN B 1 369 ? 31.242 -14.014 62.021 1.00 37.79 649 ASN B N 1
ATOM 5653 C CA . ASN B 1 369 ? 31.463 -15.008 60.971 1.00 39.38 649 ASN B CA 1
ATOM 5654 C C . ASN B 1 369 ? 31.609 -14.375 59.629 1.00 40.95 649 ASN B C 1
ATOM 5655 O O . ASN B 1 369 ? 30.934 -14.729 58.702 1.00 41.04 649 ASN B O 1
ATOM 5660 N N . ARG B 1 370 ? 32.467 -13.347 59.574 1.00 45.52 650 ARG B N 1
ATOM 5661 C CA . ARG B 1 370 ? 32.807 -12.599 58.361 1.00 47.49 650 ARG B CA 1
ATOM 5662 C C . ARG B 1 370 ? 31.670 -11.791 57.757 1.00 46.33 650 ARG B C 1
ATOM 5663 O O . ARG B 1 370 ? 31.787 -11.329 56.652 1.00 45.15 650 ARG B O 1
ATOM 5671 N N . ARG B 1 371 ? 30.593 -11.574 58.488 1.00 43.55 651 ARG B N 1
ATOM 5672 C CA . ARG B 1 371 ? 29.608 -10.644 58.005 1.00 48.74 651 ARG B CA 1
ATOM 5673 C C . ARG B 1 371 ? 29.446 -9.450 58.949 1.00 43.40 651 ARG B C 1
ATOM 5674 O O . ARG B 1 371 ? 29.236 -9.572 60.150 1.00 38.99 651 ARG B O 1
ATOM 5682 N N . LEU B 1 372 ? 29.545 -8.297 58.338 1.00 40.22 652 LEU B N 1
ATOM 5683 C CA . LEU B 1 372 ? 29.399 -7.047 59.030 1.00 40.12 652 LEU B CA 1
ATOM 5684 C C . LEU B 1 372 ? 27.963 -6.903 59.446 1.00 37.99 652 LEU B C 1
ATOM 5685 O O . LEU B 1 372 ? 27.113 -6.975 58.609 1.00 41.28 652 LEU B O 1
ATOM 5690 N N . LEU B 1 373 ? 27.679 -6.683 60.727 1.00 37.05 653 LEU B N 1
ATOM 5691 C CA . LEU B 1 373 ? 26.308 -6.462 61.135 1.00 37.10 653 LEU B CA 1
ATOM 5692 C C . LEU B 1 373 ? 25.880 -5.051 60.769 1.00 35.85 653 LEU B C 1
ATOM 5693 O O . LEU B 1 373 ? 26.577 -4.042 61.028 1.00 33.96 653 LEU B O 1
ATOM 5698 N N . ASP B 1 374 ? 24.767 -5.006 60.073 1.00 36.00 654 ASP B N 1
ATOM 5699 C CA . ASP B 1 374 ? 24.065 -3.762 59.774 1.00 33.81 654 ASP B CA 1
ATOM 5700 C C . ASP B 1 374 ? 22.936 -3.595 60.799 1.00 32.70 654 ASP B C 1
ATOM 5701 O O . ASP B 1 374 ? 21.936 -4.326 60.833 1.00 32.49 654 ASP B O 1
ATOM 5706 N N . LEU B 1 375 ? 23.056 -2.585 61.622 1.00 32.56 655 LEU B N 1
ATOM 5707 C CA . LEU B 1 375 ? 22.050 -2.333 62.635 1.00 33.13 655 LEU B CA 1
ATOM 5708 C C . LEU B 1 375 ? 20.698 -1.954 62.065 1.00 32.38 655 LEU B C 1
ATOM 5709 O O . LEU B 1 375 ? 19.702 -2.145 62.727 1.00 32.99 655 LEU B O 1
ATOM 5714 N N . ASP B 1 376 ? 20.608 -1.506 60.808 1.00 31.10 656 ASP B N 1
ATOM 5715 C CA . ASP B 1 376 ? 19.244 -1.360 60.206 1.00 30.74 656 ASP B CA 1
ATOM 5716 C C . ASP B 1 376 ? 18.509 -2.693 59.927 1.00 31.82 656 ASP B C 1
ATOM 5717 O O . ASP B 1 376 ? 17.306 -2.649 59.593 1.00 29.77 656 ASP B O 1
ATOM 5722 N N . GLU B 1 377 ? 19.234 -3.815 60.020 1.00 33.39 657 GLU B N 1
ATOM 5723 C CA . GLU B 1 377 ? 18.750 -5.183 59.638 1.00 37.07 657 GLU B CA 1
ATOM 5724 C C . GLU B 1 377 ? 18.547 -6.003 60.901 1.00 35.98 657 GLU B C 1
ATOM 5725 O O . GLU B 1 377 ? 18.228 -7.103 60.844 1.00 36.09 657 GLU B O 1
ATOM 5731 N N . ALA B 1 378 ? 18.686 -5.425 62.060 1.00 37.12 658 ALA B N 1
ATOM 5732 C CA . ALA B 1 378 ? 18.510 -6.208 63.279 1.00 36.25 658 ALA B CA 1
ATOM 5733 C C . ALA B 1 378 ? 17.098 -6.594 63.427 1.00 36.15 658 ALA B C 1
ATOM 5734 O O . ALA B 1 378 ? 16.231 -5.898 63.001 1.00 35.56 658 ALA B O 1
ATOM 5736 N N . ALA B 1 379 ? 16.817 -7.700 64.081 1.00 37.12 659 ALA B N 1
ATOM 5737 C CA . ALA B 1 379 ? 15.418 -7.991 64.314 1.00 35.84 659 ALA B CA 1
ATOM 5738 C C . ALA B 1 379 ? 14.815 -7.022 65.342 1.00 35.59 659 ALA B C 1
ATOM 5739 O O . ALA B 1 379 ? 13.624 -6.877 65.409 1.00 37.67 659 ALA B O 1
ATOM 5741 N N . TYR B 1 380 ? 15.633 -6.491 66.245 1.00 34.86 660 TYR B N 1
ATOM 5742 C CA . TYR B 1 380 ? 15.222 -5.529 67.260 1.00 33.65 660 TYR B CA 1
ATOM 5743 C C . TYR B 1 380 ? 16.455 -4.625 67.478 1.00 33.72 660 TYR B C 1
ATOM 5744 O O . TYR B 1 380 ? 17.570 -5.132 67.658 1.00 31.53 660 TYR B O 1
ATOM 5753 N N . LYS B 1 381 ? 16.238 -3.304 67.413 1.00 33.60 661 LYS B N 1
ATOM 5754 C CA . LYS B 1 381 ? 17.247 -2.296 67.777 1.00 33.32 661 LYS B CA 1
ATOM 5755 C C . LYS B 1 381 ? 16.659 -1.209 68.632 1.00 33.81 661 LYS B C 1
ATOM 5756 O O . LYS B 1 381 ? 15.817 -0.498 68.190 1.00 33.92 661 LYS B O 1
ATOM 5762 N N . HIS B 1 382 ? 17.109 -1.052 69.860 1.00 36.02 662 HIS B N 1
ATOM 5763 C CA . HIS B 1 382 ? 16.684 0.096 70.700 1.00 36.31 662 HIS B CA 1
ATOM 5764 C C . HIS B 1 382 ? 16.840 1.393 69.879 1.00 36.56 662 HIS B C 1
ATOM 5765 O O . HIS B 1 382 ? 17.868 1.614 69.280 1.00 35.05 662 HIS B O 1
ATOM 5772 N N . SER B 1 383 ? 15.776 2.196 69.842 1.00 37.79 663 SER B N 1
ATOM 5773 C CA . SER B 1 383 ? 15.638 3.422 69.020 1.00 40.01 663 SER B CA 1
ATOM 5774 C C . SER B 1 383 ? 16.812 4.465 69.150 1.00 37.84 663 SER B C 1
ATOM 5775 O O . SER B 1 383 ? 17.112 5.141 68.163 1.00 37.88 663 SER B O 1
ATOM 5778 N N . ASP B 1 384 ? 17.426 4.542 70.310 1.00 35.82 664 ASP B N 1
ATOM 5779 C CA . ASP B 1 384 ? 18.565 5.467 70.551 1.00 38.61 664 ASP B CA 1
ATOM 5780 C C . ASP B 1 384 ? 19.942 5.057 70.054 1.00 39.14 664 ASP B C 1
ATOM 5781 O O . ASP B 1 384 ? 20.843 5.905 70.004 1.00 42.55 664 ASP B O 1
ATOM 5786 N N . ILE B 1 385 ? 20.089 3.815 69.597 1.00 38.33 665 ILE B N 1
ATOM 5787 C CA . ILE B 1 385 ? 21.334 3.397 68.945 1.00 36.29 665 ILE B CA 1
ATOM 5788 C C . ILE B 1 385 ? 21.411 3.952 67.570 1.00 35.24 665 ILE B C 1
ATOM 5789 O O . ILE B 1 385 ? 20.462 3.826 66.803 1.00 39.48 665 ILE B O 1
ATOM 5794 N N . THR B 1 386 ? 22.529 4.550 67.228 1.00 36.29 666 THR B N 1
ATOM 5795 C CA . THR B 1 386 ? 22.671 5.113 65.904 1.00 36.61 666 THR B CA 1
ATOM 5796 C C . THR B 1 386 ? 23.483 4.140 65.005 1.00 34.96 666 THR B C 1
ATOM 5797 O O . THR B 1 386 ? 24.535 3.641 65.335 1.00 36.30 666 THR B O 1
ATOM 5801 N N . ALA B 1 387 ? 22.832 3.738 63.939 1.00 32.98 667 ALA B N 1
ATOM 5802 C CA . ALA B 1 387 ? 23.164 2.571 63.210 1.00 32.35 667 ALA B CA 1
ATOM 5803 C C . ALA B 1 387 ? 24.464 2.688 62.419 1.00 32.39 667 ALA B C 1
ATOM 5804 O O . ALA B 1 387 ? 25.186 1.714 62.284 1.00 30.78 667 ALA B O 1
ATOM 5806 N N . HIS B 1 388 ? 24.749 3.861 61.847 1.00 31.28 668 HIS B N 1
ATOM 5807 C CA . HIS B 1 388 ? 25.898 3.903 60.991 1.00 31.88 668 HIS B CA 1
ATOM 5808 C C . HIS B 1 388 ? 26.827 5.135 61.231 1.00 32.53 668 HIS B C 1
ATOM 5809 O O . HIS B 1 388 ? 27.517 5.516 60.344 1.00 34.02 668 HIS B O 1
ATOM 5816 N N . SER B 1 389 ? 26.764 5.790 62.367 1.00 32.47 669 SER B N 1
ATOM 5817 C CA . SER B 1 389 ? 27.682 6.864 62.650 1.00 35.03 669 SER B CA 1
ATOM 5818 C C . SER B 1 389 ? 27.802 6.988 64.188 1.00 35.58 669 SER B C 1
ATOM 5819 O O . SER B 1 389 ? 26.869 6.510 64.940 1.00 33.71 669 SER B O 1
ATOM 5822 N N . CYS B 1 390 ? 28.968 7.492 64.625 1.00 34.87 670 CYS B N 1
ATOM 5823 C CA . CYS B 1 390 ? 29.291 7.770 66.012 1.00 37.63 670 CYS B CA 1
ATOM 5824 C C . CYS B 1 390 ? 29.818 9.171 66.057 1.00 37.37 670 CYS B C 1
ATOM 5825 O O . CYS B 1 390 ? 30.528 9.566 65.120 1.00 35.18 670 CYS B O 1
ATOM 5828 N N . PRO B 1 391 ? 29.588 9.886 67.185 1.00 38.71 671 PRO B N 1
ATOM 5829 C CA . PRO B 1 391 ? 30.297 11.184 67.400 1.00 39.90 671 PRO B CA 1
ATOM 5830 C C . PRO B 1 391 ? 31.712 10.904 67.816 1.00 40.90 671 PRO B C 1
ATOM 5831 O O . PRO B 1 391 ? 31.993 9.772 68.264 1.00 38.36 671 PRO B O 1
ATOM 5835 N N . PRO B 1 392 ? 32.600 11.892 67.646 1.00 40.33 672 PRO B N 1
ATOM 5836 C CA . PRO B 1 392 ? 33.946 11.752 68.193 1.00 40.79 672 PRO B CA 1
ATOM 5837 C C . PRO B 1 392 ? 33.981 11.966 69.731 1.00 42.62 672 PRO B C 1
ATOM 5838 O O . PRO B 1 392 ? 33.009 12.483 70.328 1.00 39.25 672 PRO B O 1
ATOM 5842 N N . VAL B 1 393 ? 35.083 11.493 70.357 1.00 43.81 673 VAL B N 1
ATOM 5843 C CA . VAL B 1 393 ? 35.331 11.707 71.763 1.00 46.42 673 VAL B CA 1
ATOM 5844 C C . VAL B 1 393 ? 35.412 13.252 72.026 1.00 48.35 673 VAL B C 1
ATOM 5845 O O . VAL B 1 393 ? 35.932 13.982 71.185 1.00 47.79 673 VAL B O 1
ATOM 5849 N N . GLU B 1 394 ? 34.824 13.761 73.115 1.00 51.25 674 GLU B N 1
ATOM 5850 C CA . GLU B 1 394 ? 35.081 15.187 73.501 1.00 60.48 674 GLU B CA 1
ATOM 5851 C C . GLU B 1 394 ? 36.586 15.437 73.697 1.00 62.30 674 GLU B C 1
ATOM 5852 O O . GLU B 1 394 ? 37.220 14.707 74.457 1.00 65.18 674 GLU B O 1
ATOM 5858 N N . PRO B 1 395 ? 37.173 16.429 72.997 1.00 72.70 675 PRO B N 1
ATOM 5859 C CA . PRO B 1 395 ? 38.388 17.097 73.577 1.00 77.89 675 PRO B CA 1
ATOM 5860 C C . PRO B 1 395 ? 38.085 17.757 74.916 1.00 71.29 675 PRO B C 1
ATOM 5861 O O . PRO B 1 395 ? 38.369 17.161 75.944 1.00 72.55 675 PRO B O 1
ATOM 5865 N N . GLU C 2 1 ? 49.667 31.033 5.769 1.00 104.60 27 GLU C N 1
ATOM 5866 C CA . GLU C 2 1 ? 50.421 29.762 6.030 1.00 104.11 27 GLU C CA 1
ATOM 5867 C C . GLU C 2 1 ? 50.159 28.680 4.986 1.00 99.65 27 GLU C C 1
ATOM 5868 O O . GLU C 2 1 ? 49.012 28.416 4.581 1.00 92.26 27 GLU C O 1
ATOM 5874 N N . SER C 2 2 ? 51.251 28.031 4.598 1.00 97.68 28 SER C N 1
ATOM 5875 C CA . SER C 2 2 ? 51.295 27.186 3.411 1.00 89.35 28 SER C CA 1
ATOM 5876 C C . SER C 2 2 ? 50.455 25.921 3.592 1.00 82.26 28 SER C C 1
ATOM 5877 O O . SER C 2 2 ? 50.557 25.256 4.611 1.00 78.91 28 SER C O 1
ATOM 5880 N N . PRO C 2 3 ? 49.603 25.595 2.604 1.00 74.53 29 PRO C N 1
ATOM 5881 C CA . PRO C 2 3 ? 48.975 24.286 2.668 1.00 65.51 29 PRO C CA 1
ATOM 5882 C C . PRO C 2 3 ? 49.940 23.166 2.296 1.00 62.65 29 PRO C C 1
ATOM 5883 O O . PRO C 2 3 ? 49.643 22.018 2.542 1.00 59.58 29 PRO C O 1
ATOM 5887 N N . PHE C 2 4 ? 51.087 23.482 1.715 1.00 64.25 30 PHE C N 1
ATOM 5888 C CA . PHE C 2 4 ? 51.972 22.429 1.231 1.00 65.54 30 PHE C CA 1
ATOM 5889 C C . PHE C 2 4 ? 52.672 21.703 2.367 1.00 69.86 30 PHE C C 1
ATOM 5890 O O . PHE C 2 4 ? 53.478 22.271 3.090 1.00 76.22 30 PHE C O 1
ATOM 5898 N N . VAL C 2 5 ? 52.325 20.428 2.469 1.00 65.91 31 VAL C N 1
ATOM 5899 C CA . VAL C 2 5 ? 52.928 19.468 3.341 1.00 70.32 31 VAL C CA 1
ATOM 5900 C C . VAL C 2 5 ? 54.242 18.927 2.752 1.00 71.77 31 VAL C C 1
ATOM 5901 O O . VAL C 2 5 ? 55.109 18.492 3.504 1.00 78.08 31 VAL C O 1
ATOM 5905 N N . SER C 2 6 ? 54.387 18.904 1.426 1.00 68.41 32 SER C N 1
ATOM 5906 C CA . SER C 2 6 ? 55.674 18.532 0.834 1.00 68.83 32 SER C CA 1
ATOM 5907 C C . SER C 2 6 ? 55.885 19.232 -0.493 1.00 67.68 32 SER C C 1
ATOM 5908 O O . SER C 2 6 ? 54.917 19.660 -1.134 1.00 64.08 32 SER C O 1
ATOM 5911 N N . ASN C 2 7 ? 57.162 19.371 -0.864 1.00 64.66 33 ASN C N 1
ATOM 5912 C CA . ASN C 2 7 ? 57.578 20.195 -1.966 1.00 62.19 33 ASN C CA 1
ATOM 5913 C C . ASN C 2 7 ? 58.481 19.393 -2.911 1.00 61.80 33 ASN C C 1
ATOM 5914 O O . ASN C 2 7 ? 59.231 18.530 -2.499 1.00 67.45 33 ASN C O 1
ATOM 5919 N N . PRO C 2 8 ? 58.455 19.721 -4.188 1.00 59.79 34 PRO C N 1
ATOM 5920 C CA . PRO C 2 8 ? 59.239 18.970 -5.165 1.00 61.72 34 PRO C CA 1
ATOM 5921 C C . PRO C 2 8 ? 60.748 18.860 -4.869 1.00 65.66 34 PRO C C 1
ATOM 5922 O O . PRO C 2 8 ? 61.359 19.817 -4.441 1.00 68.31 34 PRO C O 1
ATOM 5926 N N . GLY C 2 9 ? 61.322 17.702 -5.170 1.00 69.93 35 GLY C N 1
ATOM 5927 C CA . GLY C 2 9 ? 62.748 17.436 -5.001 1.00 74.96 35 GLY C CA 1
ATOM 5928 C C . GLY C 2 9 ? 63.549 17.933 -6.190 1.00 75.29 35 GLY C C 1
ATOM 5929 O O . GLY C 2 9 ? 63.070 18.743 -6.952 1.00 72.57 35 GLY C O 1
ATOM 5930 N N . ASN C 2 10 ? 64.769 17.435 -6.346 1.00 77.79 36 ASN C N 1
ATOM 5931 C CA . ASN C 2 10 ? 65.635 17.837 -7.436 1.00 81.22 36 ASN C CA 1
ATOM 5932 C C . ASN C 2 10 ? 65.867 16.678 -8.387 1.00 84.14 36 ASN C C 1
ATOM 5933 O O . ASN C 2 10 ? 65.942 15.516 -7.949 1.00 83.08 36 ASN C O 1
ATOM 5938 N N . ILE C 2 11 ? 65.977 16.965 -9.684 1.00 82.79 37 ILE C N 1
ATOM 5939 C CA . ILE C 2 11 ? 66.571 15.972 -10.581 1.00 88.39 37 ILE C CA 1
ATOM 5940 C C . ILE C 2 11 ? 67.732 16.582 -11.353 1.00 89.51 37 ILE C C 1
ATOM 5941 O O . ILE C 2 11 ? 67.686 17.737 -11.766 1.00 87.38 37 ILE C O 1
ATOM 5946 N N . THR C 2 12 ? 68.765 15.769 -11.546 1.00 90.53 38 THR C N 1
ATOM 5947 C CA . THR C 2 12 ? 70.063 16.256 -11.956 1.00 90.93 38 THR C CA 1
ATOM 5948 C C . THR C 2 12 ? 70.735 15.040 -12.629 1.00 94.14 38 THR C C 1
ATOM 5949 O O . THR C 2 12 ? 70.946 14.017 -11.981 1.00 90.77 38 THR C O 1
ATOM 5953 N N . GLY C 2 13 ? 70.992 15.124 -13.939 1.00 93.89 39 GLY C N 1
ATOM 5954 C CA . GLY C 2 13 ? 71.504 13.966 -14.702 1.00 93.51 39 GLY C CA 1
ATOM 5955 C C . GLY C 2 13 ? 71.610 14.129 -16.218 1.00 92.17 39 GLY C C 1
ATOM 5956 O O . GLY C 2 13 ? 71.551 15.235 -16.738 1.00 87.55 39 GLY C O 1
ATOM 5957 N N . ALA C 2 14 ? 71.752 13.008 -16.922 1.00 96.93 40 ALA C N 1
ATOM 5958 C CA . ALA C 2 14 ? 72.013 12.986 -18.376 1.00 99.47 40 ALA C CA 1
ATOM 5959 C C . ALA C 2 14 ? 70.801 13.280 -19.263 1.00 94.98 40 ALA C C 1
ATOM 5960 O O . ALA C 2 14 ? 69.666 12.940 -18.914 1.00 98.48 40 ALA C O 1
ATOM 5962 N N . ARG C 2 15 ? 71.053 13.876 -20.428 1.00 92.35 41 ARG C N 1
ATOM 5963 C CA . ARG C 2 15 ? 70.097 13.830 -21.542 1.00 94.74 41 ARG C CA 1
ATOM 5964 C C . ARG C 2 15 ? 69.448 12.430 -21.565 1.00 90.71 41 ARG C C 1
ATOM 5965 O O . ARG C 2 15 ? 70.145 11.406 -21.505 1.00 87.59 41 ARG C O 1
ATOM 5973 N N . GLY C 2 16 ? 68.121 12.382 -21.612 1.00 86.17 42 GLY C N 1
ATOM 5974 C CA . GLY C 2 16 ? 67.407 11.084 -21.715 1.00 89.58 42 GLY C CA 1
ATOM 5975 C C . GLY C 2 16 ? 66.893 10.438 -20.421 1.00 89.29 42 GLY C C 1
ATOM 5976 O O . GLY C 2 16 ? 66.032 9.533 -20.461 1.00 84.86 42 GLY C O 1
ATOM 5977 N N . LEU C 2 17 ? 67.406 10.896 -19.276 1.00 91.78 43 LEU C N 1
ATOM 5978 C CA . LEU C 2 17 ? 66.927 10.427 -17.975 1.00 94.14 43 LEU C CA 1
ATOM 5979 C C . LEU C 2 17 ? 65.392 10.624 -17.863 1.00 88.73 43 LEU C C 1
ATOM 5980 O O . LEU C 2 17 ? 64.850 11.603 -18.375 1.00 79.47 43 LEU C O 1
ATOM 5985 N N . THR C 2 18 ? 64.716 9.656 -17.235 1.00 89.19 44 THR C N 1
ATOM 5986 C CA . THR C 2 18 ? 63.306 9.780 -16.819 1.00 88.64 44 THR C CA 1
ATOM 5987 C C . THR C 2 18 ? 63.184 9.846 -15.269 1.00 86.90 44 THR C C 1
ATOM 5988 O O . THR C 2 18 ? 63.840 9.102 -14.545 1.00 88.12 44 THR C O 1
ATOM 5992 N N . GLY C 2 19 ? 62.369 10.776 -14.773 1.00 83.96 45 GLY C N 1
ATOM 5993 C CA . GLY C 2 19 ? 62.139 10.927 -13.326 1.00 79.92 45 GLY C CA 1
ATOM 5994 C C . GLY C 2 19 ? 60.860 11.682 -13.017 1.00 74.91 45 GLY C C 1
ATOM 5995 O O . GLY C 2 19 ? 60.127 12.114 -13.925 1.00 70.76 45 GLY C O 1
ATOM 5996 N N . THR C 2 20 ? 60.599 11.867 -11.729 1.00 72.22 46 THR C N 1
ATOM 5997 C CA . THR C 2 20 ? 59.359 12.489 -11.277 1.00 64.12 46 THR C CA 1
ATOM 5998 C C . THR C 2 20 ? 59.607 13.484 -10.166 1.00 64.00 46 THR C C 1
ATOM 5999 O O . THR C 2 20 ? 60.627 13.441 -9.469 1.00 63.19 46 THR C O 1
ATOM 6003 N N . LEU C 2 21 ? 58.688 14.437 -10.056 1.00 59.19 47 LEU C N 1
ATOM 6004 C CA . LEU C 2 21 ? 58.683 15.325 -8.950 1.00 56.85 47 LEU C CA 1
ATOM 6005 C C . LEU C 2 21 ? 57.286 15.298 -8.471 1.00 58.20 47 LEU C C 1
ATOM 6006 O O . LEU C 2 21 ? 56.358 15.082 -9.285 1.00 61.47 47 LEU C O 1
ATOM 6011 N N . ARG C 2 22 ? 57.107 15.561 -7.185 1.00 57.17 48 ARG C N 1
ATOM 6012 C CA . ARG C 2 22 ? 55.776 15.655 -6.625 1.00 57.79 48 ARG C CA 1
ATOM 6013 C C . ARG C 2 22 ? 55.603 16.697 -5.560 1.00 55.42 48 ARG C C 1
ATOM 6014 O O . ARG C 2 22 ? 56.578 17.167 -4.959 1.00 56.23 48 ARG C O 1
ATOM 6022 N N . CYS C 2 23 ? 54.339 17.034 -5.315 1.00 50.70 49 CYS C N 1
ATOM 6023 C CA . CYS C 2 23 ? 53.992 17.900 -4.224 1.00 52.65 49 CYS C CA 1
ATOM 6024 C C . CYS C 2 23 ? 52.687 17.495 -3.635 1.00 53.01 49 CYS C C 1
ATOM 6025 O O . CYS C 2 23 ? 51.865 16.905 -4.302 1.00 54.42 49 CYS C O 1
ATOM 6028 N N . GLN C 2 24 ? 52.498 17.826 -2.371 1.00 56.86 50 GLN C N 1
ATOM 6029 C CA . GLN C 2 24 ? 51.291 17.467 -1.677 1.00 57.60 50 GLN C CA 1
ATOM 6030 C C . GLN C 2 24 ? 50.846 18.559 -0.722 1.00 59.57 50 GLN C C 1
ATOM 6031 O O . GLN C 2 24 ? 51.659 19.193 -0.040 1.00 58.07 50 GLN C O 1
ATOM 6037 N N . LEU C 2 25 ? 49.536 18.727 -0.635 1.00 61.24 51 LEU C N 1
ATOM 6038 C CA . LEU C 2 25 ? 48.953 19.698 0.258 1.00 62.01 51 LEU C CA 1
ATOM 6039 C C . LEU C 2 25 ? 47.687 19.190 0.938 1.00 60.02 51 LEU C C 1
ATOM 6040 O O . LEU C 2 25 ? 47.128 18.187 0.584 1.00 61.56 51 LEU C O 1
ATOM 6045 N N . GLN C 2 26 ? 47.257 19.904 1.962 1.00 66.63 52 GLN C N 1
ATOM 6046 C CA . GLN C 2 26 ? 45.995 19.619 2.619 1.00 66.52 52 GLN C CA 1
ATOM 6047 C C . GLN C 2 26 ? 45.153 20.874 2.770 1.00 67.93 52 GLN C C 1
ATOM 6048 O O . GLN C 2 26 ? 45.622 21.877 3.298 1.00 67.93 52 GLN C O 1
ATOM 6054 N N . VAL C 2 27 ? 43.898 20.782 2.351 1.00 68.19 53 VAL C N 1
ATOM 6055 C CA . VAL C 2 27 ? 43.008 21.914 2.307 1.00 70.27 53 VAL C CA 1
ATOM 6056 C C . VAL C 2 27 ? 41.663 21.600 2.900 1.00 72.16 53 VAL C C 1
ATOM 6057 O O . VAL C 2 27 ? 41.270 20.455 2.971 1.00 69.04 53 VAL C O 1
ATOM 6061 N N . GLN C 2 28 ? 40.943 22.643 3.283 1.00 77.33 54 GLN C N 1
ATOM 6062 C CA . GLN C 2 28 ? 39.604 22.498 3.826 1.00 83.94 54 GLN C CA 1
ATOM 6063 C C . GLN C 2 28 ? 38.651 22.787 2.669 1.00 78.21 54 GLN C C 1
ATOM 6064 O O . GLN C 2 28 ? 38.899 23.673 1.901 1.00 72.87 54 GLN C O 1
ATOM 6070 N N . GLY C 2 29 ? 37.607 21.995 2.477 1.00 79.65 55 GLY C N 1
ATOM 6071 C CA . GLY C 2 29 ? 36.617 22.286 1.411 1.00 80.12 55 GLY C CA 1
ATOM 6072 C C . GLY C 2 29 ? 37.024 21.837 0.014 1.00 80.17 55 GLY C C 1
ATOM 6073 O O . GLY C 2 29 ? 38.089 21.270 -0.162 1.00 81.40 55 GLY C O 1
ATOM 6074 N N . GLU C 2 30 ? 36.175 22.111 -0.983 1.00 84.21 56 GLU C N 1
ATOM 6075 C CA . GLU C 2 30 ? 36.384 21.655 -2.374 1.00 82.02 56 GLU C CA 1
ATOM 6076 C C . GLU C 2 30 ? 37.861 21.778 -2.788 1.00 74.14 56 GLU C C 1
ATOM 6077 O O . GLU C 2 30 ? 38.458 22.843 -2.670 1.00 67.78 56 GLU C O 1
ATOM 6083 N N . PRO C 2 31 ? 38.474 20.647 -3.173 1.00 65.95 57 PRO C N 1
ATOM 6084 C CA . PRO C 2 31 ? 39.893 20.636 -3.426 1.00 62.12 57 PRO C CA 1
ATOM 6085 C C . PRO C 2 31 ? 40.210 21.315 -4.724 1.00 59.88 57 PRO C C 1
ATOM 6086 O O . PRO C 2 31 ? 39.459 21.167 -5.686 1.00 64.04 57 PRO C O 1
ATOM 6090 N N . PRO C 2 32 ? 41.324 22.055 -4.757 1.00 57.65 58 PRO C N 1
ATOM 6091 C CA . PRO C 2 32 ? 41.788 22.773 -5.935 1.00 57.99 58 PRO C CA 1
ATOM 6092 C C . PRO C 2 32 ? 42.571 21.853 -6.882 1.00 57.62 58 PRO C C 1
ATOM 6093 O O . PRO C 2 32 ? 43.063 20.785 -6.473 1.00 57.58 58 PRO C O 1
ATOM 6097 N N . GLU C 2 33 ? 42.655 22.290 -8.122 1.00 58.37 59 GLU C N 1
ATOM 6098 C CA . GLU C 2 33 ? 43.533 21.738 -9.139 1.00 59.72 59 GLU C CA 1
ATOM 6099 C C . GLU C 2 33 ? 44.999 22.108 -8.870 1.00 56.03 59 GLU C C 1
ATOM 6100 O O . GLU C 2 33 ? 45.267 23.200 -8.382 1.00 53.53 59 GLU C O 1
ATOM 6106 N N . VAL C 2 34 ? 45.977 21.237 -9.145 1.00 54.75 60 VAL C N 1
ATOM 6107 C CA . VAL C 2 34 ? 47.335 21.723 -8.959 1.00 51.79 60 VAL C CA 1
ATOM 6108 C C . VAL C 2 34 ? 48.083 21.943 -10.227 1.00 53.79 60 VAL C C 1
ATOM 6109 O O . VAL C 2 34 ? 48.020 21.150 -11.156 1.00 52.51 60 VAL C O 1
ATOM 6113 N N . HIS C 2 35 ? 48.751 23.100 -10.263 1.00 52.81 61 HIS C N 1
ATOM 6114 C CA . HIS C 2 35 ? 49.345 23.620 -11.472 1.00 54.02 61 HIS C CA 1
ATOM 6115 C C . HIS C 2 35 ? 50.812 23.515 -11.271 1.00 55.44 61 HIS C C 1
ATOM 6116 O O . HIS C 2 35 ? 51.343 23.913 -10.225 1.00 61.70 61 HIS C O 1
ATOM 6123 N N . TRP C 2 36 ? 51.491 23.044 -12.292 1.00 52.91 62 TRP C N 1
ATOM 6124 C CA . TRP C 2 36 ? 52.911 22.945 -12.204 1.00 53.67 62 TRP C CA 1
ATOM 6125 C C . TRP C 2 36 ? 53.511 24.155 -12.850 1.00 52.53 62 TRP C C 1
ATOM 6126 O O . TRP C 2 36 ? 53.149 24.542 -13.983 1.00 50.54 62 TRP C O 1
ATOM 6137 N N . LEU C 2 37 ? 54.507 24.693 -12.168 1.00 53.87 63 LEU C N 1
ATOM 6138 C CA . LEU C 2 37 ? 55.209 25.881 -12.652 1.00 54.05 63 LEU C CA 1
ATOM 6139 C C . LEU C 2 37 ? 56.676 25.606 -13.050 1.00 54.08 63 LEU C C 1
ATOM 6140 O O . LEU C 2 37 ? 57.447 25.120 -12.252 1.00 51.16 63 LEU C O 1
ATOM 6145 N N . ARG C 2 38 ? 57.094 26.061 -14.226 1.00 56.36 64 ARG C N 1
ATOM 6146 C CA . ARG C 2 38 ? 58.517 26.081 -14.554 1.00 57.43 64 ARG C CA 1
ATOM 6147 C C . ARG C 2 38 ? 58.990 27.512 -14.833 1.00 53.04 64 ARG C C 1
ATOM 6148 O O . ARG C 2 38 ? 58.526 28.175 -15.749 1.00 49.28 64 ARG C O 1
ATOM 6156 N N . ASP C 2 39 ? 59.961 27.935 -14.039 1.00 54.92 65 ASP C N 1
ATOM 6157 C CA . ASP C 2 39 ? 60.383 29.313 -13.974 1.00 60.36 65 ASP C CA 1
ATOM 6158 C C . ASP C 2 39 ? 59.161 30.215 -14.086 1.00 59.53 65 ASP C C 1
ATOM 6159 O O . ASP C 2 39 ? 59.106 31.064 -14.967 1.00 60.87 65 ASP C O 1
ATOM 6164 N N . GLY C 2 40 ? 58.164 29.986 -13.225 1.00 57.68 66 GLY C N 1
ATOM 6165 C CA . GLY C 2 40 ? 57.043 30.927 -13.050 1.00 57.65 66 GLY C CA 1
ATOM 6166 C C . GLY C 2 40 ? 55.974 30.832 -14.111 1.00 60.05 66 GLY C C 1
ATOM 6167 O O . GLY C 2 40 ? 54.979 31.596 -14.100 1.00 59.76 66 GLY C O 1
ATOM 6168 N N . GLN C 2 41 ? 56.158 29.896 -15.036 1.00 57.73 67 GLN C N 1
ATOM 6169 C CA . GLN C 2 41 ? 55.192 29.686 -16.070 1.00 60.89 67 GLN C CA 1
ATOM 6170 C C . GLN C 2 41 ? 54.472 28.413 -15.753 1.00 62.82 67 GLN C C 1
ATOM 6171 O O . GLN C 2 41 ? 55.103 27.363 -15.525 1.00 66.64 67 GLN C O 1
ATOM 6177 N N . ILE C 2 42 ? 53.152 28.501 -15.745 1.00 60.46 68 ILE C N 1
ATOM 6178 C CA . ILE C 2 42 ? 52.344 27.351 -15.576 1.00 58.26 68 ILE C CA 1
ATOM 6179 C C . ILE C 2 42 ? 52.426 26.557 -16.852 1.00 58.89 68 ILE C C 1
ATOM 6180 O O . ILE C 2 42 ? 52.078 27.060 -17.908 1.00 59.61 68 ILE C O 1
ATOM 6185 N N . LEU C 2 43 ? 52.800 25.292 -16.726 1.00 61.53 69 LEU C N 1
ATOM 6186 C CA . LEU C 2 43 ? 52.968 24.401 -17.881 1.00 61.56 69 LEU C CA 1
ATOM 6187 C C . LEU C 2 43 ? 51.634 23.842 -18.255 1.00 63.59 69 LEU C C 1
ATOM 6188 O O . LEU C 2 43 ? 51.031 23.154 -17.457 1.00 74.14 69 LEU C O 1
ATOM 6193 N N . GLU C 2 44 ? 51.150 24.105 -19.445 1.00 68.37 70 GLU C N 1
ATOM 6194 C CA . GLU C 2 44 ? 49.924 23.445 -19.878 1.00 73.11 70 GLU C CA 1
ATOM 6195 C C . GLU C 2 44 ? 50.209 22.005 -20.363 1.00 69.21 70 GLU C C 1
ATOM 6196 O O . GLU C 2 44 ? 49.425 21.116 -20.120 1.00 71.12 70 GLU C O 1
ATOM 6202 N N . LEU C 2 45 ? 51.337 21.780 -21.021 1.00 69.70 71 LEU C N 1
ATOM 6203 C CA . LEU C 2 45 ? 51.647 20.474 -21.588 1.00 71.54 71 LEU C CA 1
ATOM 6204 C C . LEU C 2 45 ? 52.568 19.696 -20.627 1.00 70.72 71 LEU C C 1
ATOM 6205 O O . LEU C 2 45 ? 53.788 19.903 -20.608 1.00 71.88 71 LEU C O 1
ATOM 6210 N N . VAL C 2 46 ? 51.962 18.822 -19.822 1.00 63.04 72 VAL C N 1
ATOM 6211 C CA . VAL C 2 46 ? 52.710 18.014 -18.880 1.00 62.28 72 VAL C CA 1
ATOM 6212 C C . VAL C 2 46 ? 52.209 16.583 -18.812 1.00 63.03 72 VAL C C 1
ATOM 6213 O O . VAL C 2 46 ? 51.020 16.320 -19.079 1.00 60.31 72 VAL C O 1
ATOM 6217 N N . ASP C 2 47 ? 53.121 15.660 -18.501 1.00 63.73 73 ASP C N 1
ATOM 6218 C CA . ASP C 2 47 ? 52.726 14.333 -17.993 1.00 64.80 73 ASP C CA 1
ATOM 6219 C C . ASP C 2 47 ? 52.463 14.489 -16.475 1.00 58.24 73 ASP C C 1
ATOM 6220 O O . ASP C 2 47 ? 53.417 14.426 -15.693 1.00 61.02 73 ASP C O 1
ATOM 6225 N N . SER C 2 48 ? 51.209 14.672 -16.039 1.00 53.90 74 SER C N 1
ATOM 6226 C CA . SER C 2 48 ? 50.922 14.820 -14.602 1.00 50.97 74 SER C CA 1
ATOM 6227 C C . SER C 2 48 ? 49.799 13.884 -14.081 1.00 50.72 74 SER C C 1
ATOM 6228 O O . SER C 2 48 ? 48.870 13.580 -14.817 1.00 47.74 74 SER C O 1
ATOM 6231 N N . THR C 2 49 ? 49.891 13.451 -12.813 1.00 51.16 75 THR C N 1
ATOM 6232 C CA . THR C 2 49 ? 48.852 12.612 -12.138 1.00 51.16 75 THR C CA 1
ATOM 6233 C C . THR C 2 49 ? 48.514 13.347 -10.846 1.00 52.35 75 THR C C 1
ATOM 6234 O O . THR C 2 49 ? 49.384 13.564 -9.974 1.00 52.36 75 THR C O 1
ATOM 6238 N N . GLN C 2 50 ? 47.253 13.767 -10.753 1.00 49.56 76 GLN C N 1
ATOM 6239 C CA . GLN C 2 50 ? 46.731 14.452 -9.597 1.00 50.03 76 GLN C CA 1
ATOM 6240 C C . GLN C 2 50 ? 45.832 13.515 -8.767 1.00 49.43 76 GLN C C 1
ATOM 6241 O O . GLN C 2 50 ? 45.003 12.788 -9.323 1.00 51.65 76 GLN C O 1
ATOM 6247 N N . THR C 2 51 ? 45.988 13.540 -7.452 1.00 47.69 77 THR C N 1
ATOM 6248 C CA . THR C 2 51 ? 45.189 12.677 -6.568 1.00 50.14 77 THR C CA 1
ATOM 6249 C C . THR C 2 51 ? 44.461 13.538 -5.547 1.00 49.63 77 THR C C 1
ATOM 6250 O O . THR C 2 51 ? 45.078 14.406 -4.917 1.00 53.53 77 THR C O 1
ATOM 6254 N N . GLN C 2 52 ? 43.164 13.327 -5.393 1.00 48.53 78 GLN C N 1
ATOM 6255 C CA . GLN C 2 52 ? 42.434 13.951 -4.306 1.00 50.29 78 GLN C CA 1
ATOM 6256 C C . GLN C 2 52 ? 41.797 12.875 -3.418 1.00 48.86 78 GLN C C 1
ATOM 6257 O O . GLN C 2 52 ? 41.105 12.016 -3.934 1.00 48.89 78 GLN C O 1
ATOM 6263 N N . VAL C 2 53 ? 42.031 12.955 -2.100 1.00 49.87 79 VAL C N 1
ATOM 6264 C CA . VAL C 2 53 ? 41.423 12.036 -1.122 1.00 50.77 79 VAL C CA 1
ATOM 6265 C C . VAL C 2 53 ? 40.651 12.802 -0.088 1.00 51.14 79 VAL C C 1
ATOM 6266 O O . VAL C 2 53 ? 41.235 13.608 0.678 1.00 53.56 79 VAL C O 1
ATOM 6270 N N . PRO C 2 54 ? 39.340 12.556 -0.014 1.00 51.01 80 PRO C N 1
ATOM 6271 C CA . PRO C 2 54 ? 38.570 13.236 1.035 1.00 53.14 80 PRO C CA 1
ATOM 6272 C C . PRO C 2 54 ? 38.823 12.556 2.367 1.00 56.08 80 PRO C C 1
ATOM 6273 O O . PRO C 2 54 ? 38.692 11.334 2.444 1.00 61.40 80 PRO C O 1
ATOM 6277 N N . LEU C 2 55 ? 39.174 13.335 3.391 1.00 59.40 81 LEU C N 1
ATOM 6278 C CA . LEU C 2 55 ? 39.501 12.816 4.722 1.00 64.15 81 LEU C CA 1
ATOM 6279 C C . LEU C 2 55 ? 38.316 12.756 5.673 1.00 66.58 81 LEU C C 1
ATOM 6280 O O . LEU C 2 55 ? 38.340 11.978 6.578 1.00 67.37 81 LEU C O 1
ATOM 6285 N N . GLY C 2 56 ? 37.339 13.637 5.503 1.00 70.10 82 GLY C N 1
ATOM 6286 C CA . GLY C 2 56 ? 36.164 13.686 6.376 1.00 78.06 82 GLY C CA 1
ATOM 6287 C C . GLY C 2 56 ? 35.124 12.736 5.813 1.00 80.57 82 GLY C C 1
ATOM 6288 O O . GLY C 2 56 ? 35.452 11.931 4.973 1.00 76.20 82 GLY C O 1
ATOM 6289 N N . GLU C 2 57 ? 33.869 12.862 6.228 1.00 88.87 83 GLU C N 1
ATOM 6290 C CA . GLU C 2 57 ? 32.815 11.955 5.739 1.00 104.53 83 GLU C CA 1
ATOM 6291 C C . GLU C 2 57 ? 31.907 12.690 4.750 1.00 96.69 83 GLU C C 1
ATOM 6292 O O . GLU C 2 57 ? 30.837 12.219 4.395 1.00 102.10 83 GLU C O 1
ATOM 6298 N N . ASP C 2 58 ? 32.420 13.804 4.257 1.00 95.65 84 ASP C N 1
ATOM 6299 C CA . ASP C 2 58 ? 31.648 14.816 3.605 1.00 93.25 84 ASP C CA 1
ATOM 6300 C C . ASP C 2 58 ? 32.588 15.592 2.658 1.00 87.41 84 ASP C C 1
ATOM 6301 O O . ASP C 2 58 ? 33.713 15.935 3.043 1.00 87.04 84 ASP C O 1
ATOM 6306 N N . GLU C 2 59 ? 32.142 15.866 1.430 1.00 83.23 85 GLU C N 1
ATOM 6307 C CA . GLU C 2 59 ? 33.017 16.487 0.413 1.00 79.00 85 GLU C CA 1
ATOM 6308 C C . GLU C 2 59 ? 33.409 17.931 0.752 1.00 74.52 85 GLU C C 1
ATOM 6309 O O . GLU C 2 59 ? 34.312 18.487 0.136 1.00 68.91 85 GLU C O 1
ATOM 6315 N N . GLN C 2 60 ? 32.733 18.510 1.743 1.00 77.06 86 GLN C N 1
ATOM 6316 C CA . GLN C 2 60 ? 33.050 19.839 2.304 1.00 78.52 86 GLN C CA 1
ATOM 6317 C C . GLN C 2 60 ? 34.124 19.832 3.432 1.00 72.91 86 GLN C C 1
ATOM 6318 O O . GLN C 2 60 ? 34.680 20.862 3.765 1.00 70.93 86 GLN C O 1
ATOM 6324 N N . GLY C 2 61 ? 34.426 18.683 4.021 1.00 71.56 87 GLY C N 1
ATOM 6325 C CA . GLY C 2 61 ? 35.495 18.595 5.026 1.00 67.43 87 GLY C CA 1
ATOM 6326 C C . GLY C 2 61 ? 36.858 18.712 4.384 1.00 63.68 87 GLY C C 1
ATOM 6327 O O . GLY C 2 61 ? 36.975 19.113 3.244 1.00 61.91 87 GLY C O 1
ATOM 6328 N N . ASP C 2 62 ? 37.885 18.331 5.114 1.00 64.85 88 ASP C N 1
ATOM 6329 C CA . ASP C 2 62 ? 39.224 18.276 4.581 1.00 65.47 88 ASP C CA 1
ATOM 6330 C C . ASP C 2 62 ? 39.515 17.231 3.480 1.00 63.98 88 ASP C C 1
ATOM 6331 O O . ASP C 2 62 ? 38.944 16.118 3.453 1.00 59.72 88 ASP C O 1
ATOM 6336 N N . TRP C 2 63 ? 40.430 17.644 2.595 1.00 60.79 89 TRP C N 1
ATOM 6337 C CA . TRP C 2 63 ? 41.010 16.824 1.544 1.00 60.05 89 TRP C CA 1
ATOM 6338 C C . TRP C 2 63 ? 42.536 16.813 1.515 1.00 57.86 89 TRP C C 1
ATOM 6339 O O . TRP C 2 63 ? 43.171 17.798 1.844 1.00 61.34 89 TRP C O 1
ATOM 6350 N N . ILE C 2 64 ? 43.099 15.686 1.090 1.00 57.87 90 ILE C N 1
ATOM 6351 C CA . ILE C 2 64 ? 44.484 15.600 0.691 1.00 57.19 90 ILE C CA 1
ATOM 6352 C C . ILE C 2 64 ? 44.583 15.693 -0.841 1.00 54.43 90 ILE C C 1
ATOM 6353 O O . ILE C 2 64 ? 43.805 15.067 -1.583 1.00 54.97 90 ILE C O 1
ATOM 6358 N N . VAL C 2 65 ? 45.521 16.510 -1.307 1.00 51.86 91 VAL C N 1
ATOM 6359 C CA . VAL C 2 65 ? 45.732 16.734 -2.742 1.00 51.80 91 VAL C CA 1
ATOM 6360 C C . VAL C 2 65 ? 47.189 16.591 -3.061 1.00 52.06 91 VAL C C 1
ATOM 6361 O O . VAL C 2 65 ? 48.037 17.226 -2.422 1.00 49.48 91 VAL C O 1
ATOM 6365 N N . ALA C 2 66 ? 47.478 15.711 -4.015 1.00 50.51 92 ALA C N 1
ATOM 6366 C CA . ALA C 2 66 ? 48.837 15.511 -4.465 1.00 53.44 92 ALA C CA 1
ATOM 6367 C C . ALA C 2 66 ? 48.931 15.609 -5.993 1.00 51.68 92 ALA C C 1
ATOM 6368 O O . ALA C 2 66 ? 47.951 15.375 -6.695 1.00 52.76 92 ALA C O 1
ATOM 6370 N N . SER C 2 67 ? 50.101 16.003 -6.495 1.00 50.73 93 SER C N 1
ATOM 6371 C CA . SER C 2 67 ? 50.373 15.953 -7.916 1.00 50.44 93 SER C CA 1
ATOM 6372 C C . SER C 2 67 ? 51.785 15.418 -8.195 1.00 55.06 93 SER C C 1
ATOM 6373 O O . SER C 2 67 ? 52.763 15.699 -7.476 1.00 53.25 93 SER C O 1
ATOM 6376 N N . GLN C 2 68 ? 51.879 14.645 -9.267 1.00 55.73 94 GLN C N 1
ATOM 6377 C CA . GLN C 2 68 ? 53.136 14.087 -9.693 1.00 57.40 94 GLN C CA 1
ATOM 6378 C C . GLN C 2 68 ? 53.371 14.450 -11.116 1.00 54.04 94 GLN C C 1
ATOM 6379 O O . GLN C 2 68 ? 52.532 14.215 -11.929 1.00 51.41 94 GLN C O 1
ATOM 6385 N N . LEU C 2 69 ? 54.527 15.038 -11.388 1.00 56.72 95 LEU C N 1
ATOM 6386 C CA . LEU C 2 69 ? 54.902 15.459 -12.706 1.00 54.90 95 LEU C CA 1
ATOM 6387 C C . LEU C 2 69 ? 55.960 14.468 -13.078 1.00 55.48 95 LEU C C 1
ATOM 6388 O O . LEU C 2 69 ? 56.743 14.051 -12.224 1.00 55.01 95 LEU C O 1
ATOM 6393 N N . ARG C 2 70 ? 56.008 14.128 -14.353 1.00 58.62 96 ARG C N 1
ATOM 6394 C CA . ARG C 2 70 ? 56.959 13.152 -14.895 1.00 61.66 96 ARG C CA 1
ATOM 6395 C C . ARG C 2 70 ? 57.734 13.780 -16.069 1.00 61.75 96 ARG C C 1
ATOM 6396 O O . ARG C 2 70 ? 57.166 14.504 -16.926 1.00 55.48 96 ARG C O 1
ATOM 6404 N N . ILE C 2 71 ? 59.035 13.536 -16.099 1.00 65.95 97 ILE C N 1
ATOM 6405 C CA . ILE C 2 71 ? 59.849 13.994 -17.237 1.00 74.23 97 ILE C CA 1
ATOM 6406 C C . ILE C 2 71 ? 60.333 12.769 -17.922 1.00 75.08 97 ILE C C 1
ATOM 6407 O O . ILE C 2 71 ? 61.052 11.978 -17.316 1.00 79.44 97 ILE C O 1
ATOM 6412 N N . THR C 2 72 ? 59.888 12.548 -19.146 1.00 82.56 98 THR C N 1
ATOM 6413 C CA . THR C 2 72 ? 60.197 11.257 -19.784 1.00 85.33 98 THR C CA 1
ATOM 6414 C C . THR C 2 72 ? 61.636 11.258 -20.303 1.00 86.99 98 THR C C 1
ATOM 6415 O O . THR C 2 72 ? 62.398 10.352 -19.976 1.00 91.37 98 THR C O 1
ATOM 6419 N N . SER C 2 73 ? 62.026 12.283 -21.060 1.00 85.70 99 SER C N 1
ATOM 6420 C CA . SER C 2 73 ? 63.408 12.358 -21.555 1.00 86.80 99 SER C CA 1
ATOM 6421 C C . SER C 2 73 ? 64.007 13.698 -21.281 1.00 88.31 99 SER C C 1
ATOM 6422 O O . SER C 2 73 ? 63.564 14.722 -21.808 1.00 89.69 99 SER C O 1
ATOM 6425 N N . LEU C 2 74 ? 65.018 13.696 -20.425 1.00 89.83 100 LEU C N 1
ATOM 6426 C CA . LEU C 2 74 ? 65.529 14.944 -19.941 1.00 89.78 100 LEU C CA 1
ATOM 6427 C C . LEU C 2 74 ? 66.228 15.659 -21.084 1.00 91.28 100 LEU C C 1
ATOM 6428 O O . LEU C 2 74 ? 66.851 15.043 -21.946 1.00 98.52 100 LEU C O 1
ATOM 6433 N N . GLN C 2 75 ? 66.038 16.964 -21.123 1.00 92.79 101 GLN C N 1
ATOM 6434 C CA . GLN C 2 75 ? 66.663 17.776 -22.115 1.00 96.16 101 GLN C CA 1
ATOM 6435 C C . GLN C 2 75 ? 66.637 19.217 -21.647 1.00 89.29 101 GLN C C 1
ATOM 6436 O O . GLN C 2 75 ? 66.015 19.530 -20.654 1.00 88.29 101 GLN C O 1
ATOM 6442 N N . LEU C 2 76 ? 67.305 20.091 -22.386 1.00 90.36 102 LEU C N 1
ATOM 6443 C CA . LEU C 2 76 ? 67.499 21.443 -21.933 1.00 90.87 102 LEU C CA 1
ATOM 6444 C C . LEU C 2 76 ? 66.197 22.176 -21.668 1.00 87.60 102 LEU C C 1
ATOM 6445 O O . LEU C 2 76 ? 66.084 22.905 -20.670 1.00 81.87 102 LEU C O 1
ATOM 6450 N N . SER C 2 77 ? 65.216 22.012 -22.545 1.00 85.02 103 SER C N 1
ATOM 6451 C CA . SER C 2 77 ? 63.981 22.767 -22.383 1.00 84.41 103 SER C CA 1
ATOM 6452 C C . SER C 2 77 ? 63.194 22.306 -21.152 1.00 83.19 103 SER C C 1
ATOM 6453 O O . SER C 2 77 ? 62.346 23.045 -20.690 1.00 83.38 103 SER C O 1
ATOM 6456 N N . ASP C 2 78 ? 63.472 21.108 -20.615 1.00 82.04 104 ASP C N 1
ATOM 6457 C CA . ASP C 2 78 ? 62.882 20.671 -19.321 1.00 77.48 104 ASP C CA 1
ATOM 6458 C C . ASP C 2 78 ? 63.590 21.279 -18.100 1.00 72.18 104 ASP C C 1
ATOM 6459 O O . ASP C 2 78 ? 63.084 21.204 -16.994 1.00 74.01 104 ASP C O 1
ATOM 6464 N N . THR C 2 79 ? 64.774 21.822 -18.307 1.00 72.08 105 THR C N 1
ATOM 6465 C CA . THR C 2 79 ? 65.598 22.460 -17.254 1.00 75.29 105 THR C CA 1
ATOM 6466 C C . THR C 2 79 ? 64.888 23.660 -16.618 1.00 71.10 105 THR C C 1
ATOM 6467 O O . THR C 2 79 ? 64.185 24.432 -17.284 1.00 68.47 105 THR C O 1
ATOM 6471 N N . GLY C 2 80 ? 65.062 23.824 -15.323 1.00 67.31 106 GLY C N 1
ATOM 6472 C CA . GLY C 2 80 ? 64.466 24.966 -14.668 1.00 67.08 106 GLY C CA 1
ATOM 6473 C C . GLY C 2 80 ? 64.121 24.749 -13.216 1.00 67.00 106 GLY C C 1
ATOM 6474 O O . GLY C 2 80 ? 64.537 23.782 -12.574 1.00 65.83 106 GLY C O 1
ATOM 6475 N N . GLN C 2 81 ? 63.360 25.706 -12.717 1.00 66.92 107 GLN C N 1
ATOM 6476 C CA . GLN C 2 81 ? 62.940 25.773 -11.341 1.00 64.67 107 GLN C CA 1
ATOM 6477 C C . GLN C 2 81 ? 61.478 25.353 -11.339 1.00 61.73 107 GLN C C 1
ATOM 6478 O O . GLN C 2 81 ? 60.643 26.022 -11.961 1.00 56.93 107 GLN C O 1
ATOM 6484 N N . TYR C 2 82 ? 61.178 24.253 -10.650 1.00 59.23 108 TYR C N 1
ATOM 6485 C CA . TYR C 2 82 ? 59.821 23.724 -10.582 1.00 58.94 108 TYR C CA 1
ATOM 6486 C C . TYR C 2 82 ? 59.094 24.021 -9.230 1.00 57.01 108 TYR C C 1
ATOM 6487 O O . TYR C 2 82 ? 59.640 23.827 -8.143 1.00 59.63 108 TYR C O 1
ATOM 6496 N N . GLN C 2 83 ? 57.854 24.479 -9.303 1.00 55.00 109 GLN C N 1
ATOM 6497 C CA . GLN C 2 83 ? 57.032 24.707 -8.112 1.00 53.24 109 GLN C CA 1
ATOM 6498 C C . GLN C 2 83 ? 55.567 24.365 -8.442 1.00 55.12 109 GLN C C 1
ATOM 6499 O O . GLN C 2 83 ? 55.123 24.421 -9.602 1.00 55.77 109 GLN C O 1
ATOM 6505 N N . CYS C 2 84 ? 54.816 23.992 -7.415 1.00 55.53 110 CYS C N 1
ATOM 6506 C CA . CYS C 2 84 ? 53.395 23.758 -7.547 1.00 52.99 110 CYS C CA 1
ATOM 6507 C C . CYS C 2 84 ? 52.708 24.999 -7.117 1.00 56.68 110 CYS C C 1
ATOM 6508 O O . CYS C 2 84 ? 53.194 25.704 -6.225 1.00 58.11 110 CYS C O 1
ATOM 6511 N N . LEU C 2 85 ? 51.547 25.247 -7.708 1.00 55.39 111 LEU C N 1
ATOM 6512 C CA . LEU C 2 85 ? 50.784 26.411 -7.354 1.00 57.31 111 LEU C CA 1
ATOM 6513 C C . LEU C 2 85 ? 49.343 26.011 -7.333 1.00 56.65 111 LEU C C 1
ATOM 6514 O O . LEU C 2 85 ? 48.909 25.341 -8.257 1.00 55.04 111 LEU C O 1
ATOM 6519 N N . VAL C 2 86 ? 48.604 26.507 -6.330 1.00 55.94 112 VAL C N 1
ATOM 6520 C CA . VAL C 2 86 ? 47.166 26.359 -6.254 1.00 55.46 112 VAL C CA 1
ATOM 6521 C C . VAL C 2 86 ? 46.473 27.692 -5.978 1.00 59.39 112 VAL C C 1
ATOM 6522 O O . VAL C 2 86 ? 47.058 28.638 -5.401 1.00 54.57 112 VAL C O 1
ATOM 6526 N N . PHE C 2 87 ? 45.209 27.738 -6.379 1.00 62.89 113 PHE C N 1
ATOM 6527 C CA . PHE C 2 87 ? 44.325 28.881 -6.102 1.00 65.01 113 PHE C CA 1
ATOM 6528 C C . PHE C 2 87 ? 43.280 28.428 -5.113 1.00 70.83 113 PHE C C 1
ATOM 6529 O O . PHE C 2 87 ? 42.440 27.589 -5.445 1.00 76.56 113 PHE C O 1
ATOM 6537 N N . LEU C 2 88 ? 43.348 28.959 -3.899 1.00 77.19 114 LEU C N 1
ATOM 6538 C CA . LEU C 2 88 ? 42.304 28.781 -2.897 1.00 82.16 114 LEU C CA 1
ATOM 6539 C C . LEU C 2 88 ? 41.539 30.098 -2.798 1.00 88.34 114 LEU C C 1
ATOM 6540 O O . LEU C 2 88 ? 42.017 31.061 -2.190 1.00 91.60 114 LEU C O 1
ATOM 6545 N N . GLY C 2 89 ? 40.363 30.140 -3.419 1.00 94.95 115 GLY C N 1
ATOM 6546 C CA . GLY C 2 89 ? 39.632 31.393 -3.587 1.00 102.32 115 GLY C CA 1
ATOM 6547 C C . GLY C 2 89 ? 40.430 32.287 -4.519 1.00 109.82 115 GLY C C 1
ATOM 6548 O O . GLY C 2 89 ? 40.969 31.818 -5.545 1.00 100.74 115 GLY C O 1
ATOM 6549 N N . HIS C 2 90 ? 40.533 33.567 -4.165 1.00 120.90 116 HIS C N 1
ATOM 6550 C CA . HIS C 2 90 ? 41.366 34.512 -4.944 1.00 131.67 116 HIS C CA 1
ATOM 6551 C C . HIS C 2 90 ? 42.842 34.435 -4.490 1.00 124.63 116 HIS C C 1
ATOM 6552 O O . HIS C 2 90 ? 43.747 34.998 -5.142 1.00 113.12 116 HIS C O 1
ATOM 6559 N N . GLN C 2 91 ? 43.071 33.717 -3.385 1.00 112.25 117 GLN C N 1
ATOM 6560 C CA . GLN C 2 91 ? 44.409 33.580 -2.827 1.00 102.09 117 GLN C CA 1
ATOM 6561 C C . GLN C 2 91 ? 45.254 32.602 -3.639 1.00 85.84 117 GLN C C 1
ATOM 6562 O O . GLN C 2 91 ? 44.740 31.712 -4.293 1.00 83.72 117 GLN C O 1
ATOM 6568 N N . THR C 2 92 ? 46.560 32.798 -3.582 1.00 77.07 118 THR C N 1
ATOM 6569 C CA . THR C 2 92 ? 47.509 31.962 -4.272 1.00 77.36 118 THR C CA 1
ATOM 6570 C C . THR C 2 92 ? 48.602 31.465 -3.311 1.00 72.52 118 THR C C 1
ATOM 6571 O O . THR C 2 92 ? 48.975 32.170 -2.375 1.00 66.21 118 THR C O 1
ATOM 6575 N N . PHE C 2 93 ? 49.085 30.231 -3.527 1.00 62.43 119 PHE C N 1
ATOM 6576 C CA . PHE C 2 93 ? 50.173 29.719 -2.714 1.00 60.94 119 PHE C CA 1
ATOM 6577 C C . PHE C 2 93 ? 51.128 28.942 -3.601 1.00 60.28 119 PHE C C 1
ATOM 6578 O O . PHE C 2 93 ? 50.729 28.067 -4.378 1.00 58.73 119 PHE C O 1
ATOM 6586 N N . VAL C 2 94 ? 52.409 29.214 -3.430 1.00 60.35 120 VAL C N 1
ATOM 6587 C CA . VAL C 2 94 ? 53.460 28.537 -4.195 1.00 57.02 120 VAL C CA 1
ATOM 6588 C C . VAL C 2 94 ? 54.333 27.686 -3.276 1.00 56.08 120 VAL C C 1
ATOM 6589 O O . VAL C 2 94 ? 54.584 28.010 -2.138 1.00 61.08 120 VAL C O 1
ATOM 6593 N N . SER C 2 95 ? 54.776 26.568 -3.771 1.00 54.95 121 SER C N 1
ATOM 6594 C CA . SER C 2 95 ? 55.582 25.670 -2.988 1.00 53.96 121 SER C CA 1
ATOM 6595 C C . SER C 2 95 ? 57.033 26.082 -3.031 1.00 54.27 121 SER C C 1
ATOM 6596 O O . SER C 2 95 ? 57.461 26.822 -3.911 1.00 56.31 121 SER C O 1
ATOM 6599 N N . GLN C 2 96 ? 57.800 25.566 -2.083 1.00 58.71 122 GLN C N 1
ATOM 6600 C CA . GLN C 2 96 ? 59.261 25.589 -2.127 1.00 61.70 122 GLN C CA 1
ATOM 6601 C C . GLN C 2 96 ? 59.637 24.989 -3.488 1.00 57.27 122 GLN C C 1
ATOM 6602 O O . GLN C 2 96 ? 58.966 24.082 -3.972 1.00 61.80 122 GLN C O 1
ATOM 6608 N N . PRO C 2 97 ? 60.673 25.521 -4.133 1.00 55.28 123 PRO C N 1
ATOM 6609 C CA . PRO C 2 97 ? 60.979 25.023 -5.447 1.00 59.49 123 PRO C CA 1
ATOM 6610 C C . PRO C 2 97 ? 61.789 23.718 -5.435 1.00 60.72 123 PRO C C 1
ATOM 6611 O O . PRO C 2 97 ? 62.314 23.307 -4.396 1.00 66.36 123 PRO C O 1
ATOM 6615 N N . GLY C 2 98 ? 61.856 23.087 -6.594 1.00 60.18 124 GLY C N 1
ATOM 6616 C CA . GLY C 2 98 ? 62.786 21.973 -6.851 1.00 62.78 124 GLY C CA 1
ATOM 6617 C C . GLY C 2 98 ? 63.541 22.341 -8.110 1.00 64.73 124 GLY C C 1
ATOM 6618 O O . GLY C 2 98 ? 63.116 23.243 -8.850 1.00 67.13 124 GLY C O 1
ATOM 6619 N N . TYR C 2 99 ? 64.653 21.671 -8.381 1.00 67.95 125 TYR C N 1
ATOM 6620 C CA . TYR C 2 99 ? 65.491 22.091 -9.496 1.00 65.96 125 TYR C CA 1
ATOM 6621 C C . TYR C 2 99 ? 65.840 20.939 -10.442 1.00 66.48 125 TYR C C 1
ATOM 6622 O O . TYR C 2 99 ? 66.371 19.891 -10.020 1.00 70.52 125 TYR C O 1
ATOM 6631 N N . VAL C 2 100 ? 65.545 21.127 -11.722 1.00 66.23 126 VAL C N 1
ATOM 6632 C CA . VAL C 2 100 ? 66.061 20.201 -12.724 1.00 70.37 126 VAL C CA 1
ATOM 6633 C C . VAL C 2 100 ? 67.043 20.830 -13.704 1.00 72.41 126 VAL C C 1
ATOM 6634 O O . VAL C 2 100 ? 66.717 21.810 -14.381 1.00 73.56 126 VAL C O 1
ATOM 6638 N N . ARG C 2 101 ? 68.254 20.243 -13.737 1.00 79.92 127 ARG C N 1
ATOM 6639 C CA . ARG C 2 101 ? 69.332 20.611 -14.685 1.00 91.07 127 ARG C CA 1
ATOM 6640 C C . ARG C 2 101 ? 70.284 19.421 -15.004 1.00 90.00 127 ARG C C 1
ATOM 6641 O O . ARG C 2 101 ? 70.142 18.355 -14.423 1.00 91.75 127 ARG C O 1
ATOM 6649 N N . LEU C 2 102 ? 71.227 19.589 -15.938 1.00 94.56 128 LEU C N 1
ATOM 6650 C CA . LEU C 2 102 ? 72.139 18.483 -16.347 1.00 99.90 128 LEU C CA 1
ATOM 6651 C C . LEU C 2 102 ? 73.619 18.695 -15.994 1.00 100.26 128 LEU C C 1
ATOM 6652 O O . LEU C 2 102 ? 74.444 17.795 -16.220 1.00 103.32 128 LEU C O 1
ATOM 6657 N N . GLU D 2 1 ? -10.554 26.660 70.052 1.00 111.60 27 GLU D N 1
ATOM 6658 C CA . GLU D 2 1 ? -9.096 26.566 70.320 1.00 112.30 27 GLU D CA 1
ATOM 6659 C C . GLU D 2 1 ? -8.326 26.456 69.012 1.00 109.20 27 GLU D C 1
ATOM 6660 O O . GLU D 2 1 ? -8.114 25.345 68.514 1.00 103.76 27 GLU D O 1
ATOM 6666 N N . SER D 2 2 ? -7.901 27.591 68.458 1.00 106.83 28 SER D N 1
ATOM 6667 C CA . SER D 2 2 ? -7.291 27.621 67.129 1.00 97.76 28 SER D CA 1
ATOM 6668 C C . SER D 2 2 ? -6.055 26.728 67.120 1.00 94.28 28 SER D C 1
ATOM 6669 O O . SER D 2 2 ? -5.304 26.756 68.062 1.00 93.13 28 SER D O 1
ATOM 6672 N N . PRO D 2 3 ? -5.857 25.908 66.058 1.00 89.62 29 PRO D N 1
ATOM 6673 C CA . PRO D 2 3 ? -4.594 25.166 65.890 1.00 80.24 29 PRO D CA 1
ATOM 6674 C C . PRO D 2 3 ? -3.551 26.048 65.246 1.00 74.37 29 PRO D C 1
ATOM 6675 O O . PRO D 2 3 ? -2.368 25.752 65.261 1.00 72.30 29 PRO D O 1
ATOM 6679 N N . PHE D 2 4 ? -3.979 27.147 64.663 1.00 73.21 30 PHE D N 1
ATOM 6680 C CA . PHE D 2 4 ? -3.003 28.049 64.147 1.00 69.47 30 PHE D CA 1
ATOM 6681 C C . PHE D 2 4 ? -2.153 28.560 65.258 1.00 73.93 30 PHE D C 1
ATOM 6682 O O . PHE D 2 4 ? -2.637 28.952 66.323 1.00 77.51 30 PHE D O 1
ATOM 6690 N N . VAL D 2 5 ? -0.876 28.571 64.939 1.00 70.91 31 VAL D N 1
ATOM 6691 C CA . VAL D 2 5 ? 0.172 29.106 65.760 1.00 73.12 31 VAL D CA 1
ATOM 6692 C C . VAL D 2 5 ? 0.697 30.388 65.111 1.00 72.18 31 VAL D C 1
ATOM 6693 O O . VAL D 2 5 ? 1.211 31.255 65.774 1.00 76.55 31 VAL D O 1
ATOM 6697 N N . SER D 2 6 ? 0.555 30.529 63.803 1.00 69.57 32 SER D N 1
ATOM 6698 C CA . SER D 2 6 ? 0.870 31.817 63.180 1.00 73.54 32 SER D CA 1
ATOM 6699 C C . SER D 2 6 ? -0.068 32.159 61.951 1.00 71.26 32 SER D C 1
ATOM 6700 O O . SER D 2 6 ? -0.375 31.329 61.123 1.00 72.63 32 SER D O 1
ATOM 6703 N N . ASN D 2 7 ? -0.538 33.391 61.881 1.00 72.39 33 ASN D N 1
ATOM 6704 C CA . ASN D 2 7 ? -1.526 33.806 60.861 1.00 70.35 33 ASN D CA 1
ATOM 6705 C C . ASN D 2 7 ? -0.907 34.640 59.736 1.00 65.86 33 ASN D C 1
ATOM 6706 O O . ASN D 2 7 ? 0.177 35.174 59.893 1.00 67.01 33 ASN D O 1
ATOM 6711 N N . PRO D 2 8 ? -1.589 34.748 58.589 1.00 61.05 34 PRO D N 1
ATOM 6712 C CA . PRO D 2 8 ? -0.967 35.488 57.506 1.00 58.96 34 PRO D CA 1
ATOM 6713 C C . PRO D 2 8 ? -0.739 36.904 57.878 1.00 64.36 34 PRO D C 1
ATOM 6714 O O . PRO D 2 8 ? -1.581 37.500 58.555 1.00 71.47 34 PRO D O 1
ATOM 6718 N N . GLY D 2 9 ? 0.363 37.459 57.406 1.00 66.08 35 GLY D N 1
ATOM 6719 C CA . GLY D 2 9 ? 0.661 38.873 57.581 1.00 66.28 35 GLY D CA 1
ATOM 6720 C C . GLY D 2 9 ? -0.015 39.782 56.554 1.00 68.71 35 GLY D C 1
ATOM 6721 O O . GLY D 2 9 ? -0.826 39.357 55.773 1.00 68.28 35 GLY D O 1
ATOM 6722 N N . ASN D 2 10 ? 0.294 41.074 56.589 1.00 74.05 36 ASN D N 1
ATOM 6723 C CA . ASN D 2 10 ? -0.268 42.011 55.633 1.00 76.87 36 ASN D CA 1
ATOM 6724 C C . ASN D 2 10 ? 0.792 42.303 54.575 1.00 73.55 36 ASN D C 1
ATOM 6725 O O . ASN D 2 10 ? 1.962 42.153 54.833 1.00 67.46 36 ASN D O 1
ATOM 6730 N N . ILE D 2 11 ? 0.383 42.663 53.375 1.00 69.47 37 ILE D N 1
ATOM 6731 C CA . ILE D 2 11 ? 1.305 43.173 52.400 1.00 67.68 37 ILE D CA 1
ATOM 6732 C C . ILE D 2 11 ? 0.675 44.386 51.809 1.00 73.33 37 ILE D C 1
ATOM 6733 O O . ILE D 2 11 ? -0.531 44.360 51.461 1.00 75.33 37 ILE D O 1
ATOM 6738 N N . THR D 2 12 ? 1.465 45.434 51.632 1.00 77.20 38 THR D N 1
ATOM 6739 C CA . THR D 2 12 ? 1.004 46.553 50.824 1.00 85.15 38 THR D CA 1
ATOM 6740 C C . THR D 2 12 ? 2.161 47.174 50.039 1.00 86.09 38 THR D C 1
ATOM 6741 O O . THR D 2 12 ? 3.203 47.432 50.598 1.00 89.39 38 THR D O 1
ATOM 6745 N N . GLY D 2 13 ? 1.954 47.388 48.738 1.00 83.55 39 GLY D N 1
ATOM 6746 C CA . GLY D 2 13 ? 3.001 47.867 47.836 1.00 84.61 39 GLY D CA 1
ATOM 6747 C C . GLY D 2 13 ? 2.469 48.185 46.441 1.00 85.38 39 GLY D C 1
ATOM 6748 O O . GLY D 2 13 ? 1.265 48.043 46.170 1.00 81.54 39 GLY D O 1
ATOM 6749 N N . ALA D 2 14 ? 3.358 48.604 45.539 1.00 87.51 40 ALA D N 1
ATOM 6750 C CA . ALA D 2 14 ? 2.931 49.021 44.194 1.00 88.66 40 ALA D CA 1
ATOM 6751 C C . ALA D 2 14 ? 2.744 47.831 43.259 1.00 86.49 40 ALA D C 1
ATOM 6752 O O . ALA D 2 14 ? 3.171 46.709 43.571 1.00 88.51 40 ALA D O 1
ATOM 6754 N N . ARG D 2 15 ? 2.130 48.074 42.109 1.00 83.91 41 ARG D N 1
ATOM 6755 C CA . ARG D 2 15 ? 2.024 47.055 41.083 1.00 85.60 41 ARG D CA 1
ATOM 6756 C C . ARG D 2 15 ? 3.360 46.406 40.689 1.00 84.14 41 ARG D C 1
ATOM 6757 O O . ARG D 2 15 ? 4.418 47.072 40.613 1.00 84.78 41 ARG D O 1
ATOM 6765 N N . GLY D 2 16 ? 3.280 45.092 40.448 1.00 80.12 42 GLY D N 1
ATOM 6766 C CA . GLY D 2 16 ? 4.442 44.247 40.082 1.00 77.97 42 GLY D CA 1
ATOM 6767 C C . GLY D 2 16 ? 5.252 43.707 41.234 1.00 76.47 42 GLY D C 1
ATOM 6768 O O . GLY D 2 16 ? 6.126 42.871 41.024 1.00 77.54 42 GLY D O 1
ATOM 6769 N N . LEU D 2 17 ? 4.960 44.135 42.458 1.00 75.23 43 LEU D N 1
ATOM 6770 C CA . LEU D 2 17 ? 5.668 43.589 43.635 1.00 77.35 43 LEU D CA 1
ATOM 6771 C C . LEU D 2 17 ? 5.355 42.101 43.851 1.00 69.65 43 LEU D C 1
ATOM 6772 O O . LEU D 2 17 ? 4.240 41.666 43.799 1.00 64.47 43 LEU D O 1
ATOM 6777 N N . THR D 2 18 ? 6.398 41.348 44.066 1.00 70.18 44 THR D N 1
ATOM 6778 C CA . THR D 2 18 ? 6.316 39.951 44.358 1.00 68.10 44 THR D CA 1
ATOM 6779 C C . THR D 2 18 ? 6.480 39.832 45.869 1.00 66.91 44 THR D C 1
ATOM 6780 O O . THR D 2 18 ? 7.332 40.513 46.457 1.00 69.38 44 THR D O 1
ATOM 6784 N N . GLY D 2 19 ? 5.668 38.988 46.513 1.00 61.99 45 GLY D N 1
ATOM 6785 C CA . GLY D 2 19 ? 5.887 38.710 47.942 1.00 58.17 45 GLY D CA 1
ATOM 6786 C C . GLY D 2 19 ? 5.156 37.467 48.347 1.00 54.82 45 GLY D C 1
ATOM 6787 O O . GLY D 2 19 ? 4.522 36.840 47.526 1.00 49.80 45 GLY D O 1
ATOM 6788 N N . THR D 2 20 ? 5.267 37.114 49.621 1.00 54.89 46 THR D N 1
ATOM 6789 C CA . THR D 2 20 ? 4.701 35.905 50.140 1.00 53.67 46 THR D CA 1
ATOM 6790 C C . THR D 2 20 ? 3.891 36.127 51.417 1.00 52.39 46 THR D C 1
ATOM 6791 O O . THR D 2 20 ? 4.087 37.081 52.111 1.00 54.87 46 THR D O 1
ATOM 6795 N N . LEU D 2 21 ? 3.006 35.193 51.718 1.00 49.16 47 LEU D N 1
ATOM 6796 C CA . LEU D 2 21 ? 2.307 35.161 52.980 1.00 49.30 47 LEU D CA 1
ATOM 6797 C C . LEU D 2 21 ? 2.458 33.747 53.454 1.00 49.12 47 LEU D C 1
ATOM 6798 O O . LEU D 2 21 ? 2.635 32.848 52.636 1.00 46.80 47 LEU D O 1
ATOM 6803 N N . ARG D 2 22 ? 2.286 33.553 54.750 1.00 52.27 48 ARG D N 1
ATOM 6804 C CA . ARG D 2 22 ? 2.314 32.246 55.305 1.00 53.89 48 ARG D CA 1
ATOM 6805 C C . ARG D 2 22 ? 1.536 32.114 56.576 1.00 53.38 48 ARG D C 1
ATOM 6806 O O . ARG D 2 22 ? 1.159 33.109 57.180 1.00 56.31 48 ARG D O 1
ATOM 6814 N N . CYS D 2 23 ? 1.301 30.868 56.953 1.00 53.68 49 CYS D N 1
ATOM 6815 C CA . CYS D 2 23 ? 0.559 30.481 58.160 1.00 57.36 49 CYS D CA 1
ATOM 6816 C C . CYS D 2 23 ? 1.138 29.197 58.699 1.00 55.85 49 CYS D C 1
ATOM 6817 O O . CYS D 2 23 ? 1.613 28.419 57.915 1.00 57.94 49 CYS D O 1
ATOM 6820 N N . GLN D 2 24 ? 1.143 28.982 60.008 1.00 61.43 50 GLN D N 1
ATOM 6821 C CA . GLN D 2 24 ? 1.384 27.635 60.502 1.00 64.72 50 GLN D CA 1
ATOM 6822 C C . GLN D 2 24 ? 0.526 27.194 61.613 1.00 63.80 50 GLN D C 1
ATOM 6823 O O . GLN D 2 24 ? -0.002 27.994 62.348 1.00 68.55 50 GLN D O 1
ATOM 6829 N N . LEU D 2 25 ? 0.412 25.883 61.722 1.00 60.61 51 LEU D N 1
ATOM 6830 C CA . LEU D 2 25 ? -0.334 25.306 62.785 1.00 66.45 51 LEU D CA 1
ATOM 6831 C C . LEU D 2 25 ? 0.387 24.183 63.433 1.00 69.38 51 LEU D C 1
ATOM 6832 O O . LEU D 2 25 ? 1.331 23.628 62.881 1.00 70.13 51 LEU D O 1
ATOM 6837 N N . GLN D 2 26 ? -0.015 23.884 64.654 1.00 75.13 52 GLN D N 1
ATOM 6838 C CA . GLN D 2 26 ? 0.418 22.665 65.279 1.00 70.77 52 GLN D CA 1
ATOM 6839 C C . GLN D 2 26 ? -0.803 21.843 65.532 1.00 72.22 52 GLN D C 1
ATOM 6840 O O . GLN D 2 26 ? -1.828 22.361 65.991 1.00 75.57 52 GLN D O 1
ATOM 6846 N N . VAL D 2 27 ? -0.744 20.587 65.127 1.00 69.71 53 VAL D N 1
ATOM 6847 C CA . VAL D 2 27 ? -1.854 19.708 65.343 1.00 73.54 53 VAL D CA 1
ATOM 6848 C C . VAL D 2 27 ? -1.381 18.452 65.953 1.00 77.08 53 VAL D C 1
ATOM 6849 O O . VAL D 2 27 ? -0.202 18.141 65.885 1.00 77.68 53 VAL D O 1
ATOM 6853 N N . GLN D 2 28 ? -2.332 17.758 66.560 1.00 82.52 54 GLN D N 1
ATOM 6854 C CA . GLN D 2 28 ? -2.139 16.448 67.122 1.00 88.56 54 GLN D CA 1
ATOM 6855 C C . GLN D 2 28 ? -2.765 15.485 66.131 1.00 87.69 54 GLN D C 1
ATOM 6856 O O . GLN D 2 28 ? -3.799 15.779 65.588 1.00 94.40 54 GLN D O 1
ATOM 6862 N N . GLY D 2 29 ? -2.164 14.332 65.910 1.00 88.24 55 GLY D N 1
ATOM 6863 C CA . GLY D 2 29 ? -2.726 13.383 64.972 1.00 88.99 55 GLY D CA 1
ATOM 6864 C C . GLY D 2 29 ? -2.458 13.803 63.537 1.00 87.60 55 GLY D C 1
ATOM 6865 O O . GLY D 2 29 ? -1.531 14.556 63.269 1.00 88.69 55 GLY D O 1
ATOM 6866 N N . GLU D 2 30 ? -3.289 13.312 62.624 1.00 87.59 56 GLU D N 1
ATOM 6867 C CA . GLU D 2 30 ? -3.083 13.409 61.177 1.00 85.37 56 GLU D CA 1
ATOM 6868 C C . GLU D 2 30 ? -3.039 14.870 60.652 1.00 75.97 56 GLU D C 1
ATOM 6869 O O . GLU D 2 30 ? -3.922 15.653 60.924 1.00 76.46 56 GLU D O 1
ATOM 6875 N N . PRO D 2 31 ? -2.009 15.229 59.884 1.00 66.62 57 PRO D N 1
ATOM 6876 C CA . PRO D 2 31 ? -1.896 16.636 59.463 1.00 62.72 57 PRO D CA 1
ATOM 6877 C C . PRO D 2 31 ? -2.794 16.970 58.294 1.00 57.70 57 PRO D C 1
ATOM 6878 O O . PRO D 2 31 ? -3.006 16.153 57.444 1.00 58.04 57 PRO D O 1
ATOM 6882 N N . PRO D 2 32 ? -3.356 18.161 58.249 1.00 57.16 58 PRO D N 1
ATOM 6883 C CA . PRO D 2 32 ? -4.194 18.383 57.112 1.00 55.99 58 PRO D CA 1
ATOM 6884 C C . PRO D 2 32 ? -3.504 19.117 55.951 1.00 52.39 58 PRO D C 1
ATOM 6885 O O . PRO D 2 32 ? -2.381 19.581 56.087 1.00 48.69 58 PRO D O 1
ATOM 6889 N N . GLU D 2 33 ? -4.260 19.243 54.860 1.00 51.46 59 GLU D N 1
ATOM 6890 C CA . GLU D 2 33 ? -3.979 20.044 53.732 1.00 47.61 59 GLU D CA 1
ATOM 6891 C C . GLU D 2 33 ? -4.324 21.452 54.090 1.00 49.35 59 GLU D C 1
ATOM 6892 O O . GLU D 2 33 ? -5.358 21.675 54.735 1.00 54.19 59 GLU D O 1
ATOM 6898 N N . VAL D 2 34 ? -3.533 22.423 53.627 1.00 45.28 60 VAL D N 1
ATOM 6899 C CA . VAL D 2 34 ? -3.908 23.766 53.816 1.00 49.60 60 VAL D CA 1
ATOM 6900 C C . VAL D 2 34 ? -4.317 24.525 52.563 1.00 50.54 60 VAL D C 1
ATOM 6901 O O . VAL D 2 34 ? -3.643 24.499 51.506 1.00 51.92 60 VAL D O 1
ATOM 6905 N N . HIS D 2 35 ? -5.482 25.168 52.719 1.00 47.01 61 HIS D N 1
ATOM 6906 C CA . HIS D 2 35 ? -6.148 25.892 51.633 1.00 47.19 61 HIS D CA 1
ATOM 6907 C C . HIS D 2 35 ? -6.047 27.353 51.958 1.00 47.36 61 HIS D C 1
ATOM 6908 O O . HIS D 2 35 ? -6.206 27.779 53.138 1.00 49.03 61 HIS D O 1
ATOM 6915 N N . TRP D 2 36 ? -5.796 28.118 50.925 1.00 44.01 62 TRP D N 1
ATOM 6916 C CA . TRP D 2 36 ? -5.784 29.528 51.019 1.00 43.75 62 TRP D CA 1
ATOM 6917 C C . TRP D 2 36 ? -7.152 30.059 50.588 1.00 44.20 62 TRP D C 1
ATOM 6918 O O . TRP D 2 36 ? -7.693 29.630 49.561 1.00 44.49 62 TRP D O 1
ATOM 6929 N N . LEU D 2 37 ? -7.701 30.988 51.359 1.00 45.29 63 LEU D N 1
ATOM 6930 C CA . LEU D 2 37 ? -8.917 31.759 50.959 1.00 48.15 63 LEU D CA 1
ATOM 6931 C C . LEU D 2 37 ? -8.544 33.155 50.596 1.00 48.02 63 LEU D C 1
ATOM 6932 O O . LEU D 2 37 ? -7.803 33.785 51.356 1.00 47.36 63 LEU D O 1
ATOM 6937 N N . ARG D 2 38 ? -9.098 33.677 49.495 1.00 45.79 64 ARG D N 1
ATOM 6938 C CA . ARG D 2 38 ? -9.080 35.126 49.254 1.00 46.03 64 ARG D CA 1
ATOM 6939 C C . ARG D 2 38 ? -10.518 35.684 49.224 1.00 44.36 64 ARG D C 1
ATOM 6940 O O . ARG D 2 38 ? -11.330 35.222 48.450 1.00 43.99 64 ARG D O 1
ATOM 6948 N N . ASP D 2 39 ? -10.831 36.641 50.080 1.00 45.19 65 ASP D N 1
ATOM 6949 C CA . ASP D 2 39 ? -12.153 37.136 50.250 1.00 47.11 65 ASP D CA 1
ATOM 6950 C C . ASP D 2 39 ? -13.174 35.990 50.467 1.00 47.70 65 ASP D C 1
ATOM 6951 O O . ASP D 2 39 ? -14.182 35.883 49.803 1.00 48.84 65 ASP D O 1
ATOM 6956 N N . GLY D 2 40 ? -12.832 35.081 51.373 1.00 49.72 66 GLY D N 1
ATOM 6957 C CA . GLY D 2 40 ? -13.716 34.001 51.772 1.00 50.79 66 GLY D CA 1
ATOM 6958 C C . GLY D 2 40 ? -13.910 32.900 50.759 1.00 49.26 66 GLY D C 1
ATOM 6959 O O . GLY D 2 40 ? -14.717 32.008 50.979 1.00 51.43 66 GLY D O 1
ATOM 6960 N N . GLN D 2 41 ? -13.206 32.986 49.644 1.00 48.72 67 GLN D N 1
ATOM 6961 C CA . GLN D 2 41 ? -13.289 32.011 48.578 1.00 50.60 67 GLN D CA 1
ATOM 6962 C C . GLN D 2 41 ? -11.982 31.205 48.495 1.00 47.81 67 GLN D C 1
ATOM 6963 O O . GLN D 2 41 ? -10.946 31.806 48.285 1.00 43.50 67 GLN D O 1
ATOM 6969 N N . ILE D 2 42 ? -12.046 29.886 48.593 1.00 45.96 68 ILE D N 1
ATOM 6970 C CA . ILE D 2 42 ? -10.870 29.058 48.418 1.00 49.10 68 ILE D CA 1
ATOM 6971 C C . ILE D 2 42 ? -10.233 29.313 47.088 1.00 49.16 68 ILE D C 1
ATOM 6972 O O . ILE D 2 42 ? -10.932 29.278 46.118 1.00 49.76 68 ILE D O 1
ATOM 6977 N N . LEU D 2 43 ? -8.920 29.599 47.041 1.00 48.52 69 LEU D N 1
ATOM 6978 C CA . LEU D 2 43 ? -8.234 29.798 45.756 1.00 48.71 69 LEU D CA 1
ATOM 6979 C C . LEU D 2 43 ? -7.926 28.448 45.133 1.00 50.06 69 LEU D C 1
ATOM 6980 O O . LEU D 2 43 ? -7.151 27.646 45.681 1.00 52.91 69 LEU D O 1
ATOM 6985 N N . GLU D 2 44 ? -8.495 28.182 43.984 1.00 55.29 70 GLU D N 1
ATOM 6986 C CA . GLU D 2 44 ? -8.250 26.899 43.346 1.00 65.48 70 GLU D CA 1
ATOM 6987 C C . GLU D 2 44 ? -7.154 27.039 42.310 1.00 58.69 70 GLU D C 1
ATOM 6988 O O . GLU D 2 44 ? -6.702 26.068 41.813 1.00 61.70 70 GLU D O 1
ATOM 6994 N N . LEU D 2 45 ? -6.746 28.263 42.000 1.00 55.74 71 LEU D N 1
ATOM 6995 C CA . LEU D 2 45 ? -5.550 28.512 41.248 1.00 52.49 71 LEU D CA 1
ATOM 6996 C C . LEU D 2 45 ? -4.581 29.270 42.152 1.00 49.96 71 LEU D C 1
ATOM 6997 O O . LEU D 2 45 ? -4.738 30.482 42.405 1.00 50.85 71 LEU D O 1
ATOM 7002 N N . VAL D 2 46 ? -3.553 28.582 42.611 1.00 48.77 72 VAL D N 1
ATOM 7003 C CA . VAL D 2 46 ? -2.632 29.199 43.626 1.00 48.95 72 VAL D CA 1
ATOM 7004 C C . VAL D 2 46 ? -1.156 28.694 43.457 1.00 47.36 72 VAL D C 1
ATOM 7005 O O . VAL D 2 46 ? -0.939 27.580 42.953 1.00 42.41 72 VAL D O 1
ATOM 7009 N N . ASP D 2 47 ? -0.166 29.530 43.796 1.00 45.45 73 ASP D N 1
ATOM 7010 C CA . ASP D 2 47 ? 1.238 29.097 43.919 1.00 47.70 73 ASP D CA 1
ATOM 7011 C C . ASP D 2 47 ? 1.424 28.883 45.444 1.00 42.31 73 ASP D C 1
ATOM 7012 O O . ASP D 2 47 ? 1.597 29.872 46.175 1.00 38.90 73 ASP D O 1
ATOM 7017 N N . SER D 2 48 ? 1.367 27.650 45.945 1.00 38.70 74 SER D N 1
ATOM 7018 C CA . SER D 2 48 ? 1.527 27.450 47.371 1.00 37.90 74 SER D CA 1
ATOM 7019 C C . SER D 2 48 ? 2.472 26.322 47.674 1.00 37.27 74 SER D C 1
ATOM 7020 O O . SER D 2 48 ? 2.688 25.474 46.887 1.00 39.14 74 SER D O 1
ATOM 7023 N N . THR D 2 49 ? 3.049 26.326 48.856 1.00 37.82 75 THR D N 1
ATOM 7024 C CA . THR D 2 49 ? 4.073 25.369 49.203 1.00 38.29 75 THR D CA 1
ATOM 7025 C C . THR D 2 49 ? 3.731 25.030 50.623 1.00 37.75 75 THR D C 1
ATOM 7026 O O . THR D 2 49 ? 3.756 25.891 51.519 1.00 38.39 75 THR D O 1
ATOM 7030 N N . GLN D 2 50 ? 3.390 23.773 50.807 1.00 36.71 76 GLN D N 1
ATOM 7031 C CA . GLN D 2 50 ? 2.970 23.241 52.098 1.00 38.59 76 GLN D CA 1
ATOM 7032 C C . GLN D 2 50 ? 4.054 22.307 52.647 1.00 37.33 76 GLN D C 1
ATOM 7033 O O . GLN D 2 50 ? 4.555 21.447 51.928 1.00 37.49 76 GLN D O 1
ATOM 7039 N N . THR D 2 51 ? 4.316 22.448 53.935 1.00 37.04 77 THR D N 1
ATOM 7040 C CA . THR D 2 51 ? 5.293 21.704 54.681 1.00 37.91 77 THR D CA 1
ATOM 7041 C C . THR D 2 51 ? 4.671 21.002 55.906 1.00 38.13 77 THR D C 1
ATOM 7042 O O . THR D 2 51 ? 3.915 21.593 56.625 1.00 42.39 77 THR D O 1
ATOM 7046 N N . GLN D 2 52 ? 4.930 19.724 56.086 1.00 37.30 78 GLN D N 1
ATOM 7047 C CA . GLN D 2 52 ? 4.504 19.006 57.253 1.00 39.46 78 GLN D CA 1
ATOM 7048 C C . GLN D 2 52 ? 5.711 18.339 57.854 1.00 39.23 78 GLN D C 1
ATOM 7049 O O . GLN D 2 52 ? 6.521 17.729 57.143 1.00 38.11 78 GLN D O 1
ATOM 7055 N N . VAL D 2 53 ? 5.847 18.469 59.150 1.00 41.10 79 VAL D N 1
ATOM 7056 C CA . VAL D 2 53 ? 6.954 17.847 59.860 1.00 42.67 79 VAL D CA 1
ATOM 7057 C C . VAL D 2 53 ? 6.410 17.138 61.100 1.00 44.44 79 VAL D C 1
ATOM 7058 O O . VAL D 2 53 ? 5.747 17.771 61.930 1.00 46.84 79 VAL D O 1
ATOM 7062 N N . PRO D 2 54 ? 6.701 15.856 61.257 1.00 43.82 80 PRO D N 1
ATOM 7063 C CA . PRO D 2 54 ? 6.241 15.231 62.496 1.00 47.97 80 PRO D CA 1
ATOM 7064 C C . PRO D 2 54 ? 7.252 15.550 63.594 1.00 52.69 80 PRO D C 1
ATOM 7065 O O . PRO D 2 54 ? 8.451 15.582 63.348 1.00 48.21 80 PRO D O 1
ATOM 7069 N N . LEU D 2 55 ? 6.746 15.929 64.756 1.00 59.41 81 LEU D N 1
ATOM 7070 C CA . LEU D 2 55 ? 7.591 16.510 65.777 1.00 63.15 81 LEU D CA 1
ATOM 7071 C C . LEU D 2 55 ? 8.208 15.469 66.663 1.00 64.77 81 LEU D C 1
ATOM 7072 O O . LEU D 2 55 ? 9.300 15.690 67.237 1.00 64.79 81 LEU D O 1
ATOM 7077 N N . GLY D 2 56 ? 7.513 14.354 66.811 1.00 67.39 82 GLY D N 1
ATOM 7078 C CA . GLY D 2 56 ? 8.093 13.225 67.537 1.00 73.83 82 GLY D CA 1
ATOM 7079 C C . GLY D 2 56 ? 8.275 12.104 66.545 1.00 73.33 82 GLY D C 1
ATOM 7080 O O . GLY D 2 56 ? 8.077 12.306 65.354 1.00 75.32 82 GLY D O 1
ATOM 7081 N N . GLU D 2 57 ? 8.627 10.923 67.022 1.00 75.60 83 GLU D N 1
ATOM 7082 C CA . GLU D 2 57 ? 8.785 9.771 66.135 1.00 75.50 83 GLU D CA 1
ATOM 7083 C C . GLU D 2 57 ? 7.438 8.997 66.137 1.00 76.45 83 GLU D C 1
ATOM 7084 O O . GLU D 2 57 ? 7.353 7.828 65.776 1.00 75.93 83 GLU D O 1
ATOM 7090 N N . ASP D 2 58 ? 6.398 9.676 66.589 1.00 74.99 84 ASP D N 1
ATOM 7091 C CA . ASP D 2 58 ? 5.030 9.175 66.505 1.00 81.36 84 ASP D CA 1
ATOM 7092 C C . ASP D 2 58 ? 4.295 10.037 65.439 1.00 76.28 84 ASP D C 1
ATOM 7093 O O . ASP D 2 58 ? 4.033 11.206 65.716 1.00 71.26 84 ASP D O 1
ATOM 7098 N N . GLU D 2 59 ? 3.995 9.506 64.238 1.00 78.65 85 GLU D N 1
ATOM 7099 C CA . GLU D 2 59 ? 3.093 10.247 63.271 1.00 78.57 85 GLU D CA 1
ATOM 7100 C C . GLU D 2 59 ? 1.719 10.595 63.906 1.00 80.09 85 GLU D C 1
ATOM 7101 O O . GLU D 2 59 ? 1.050 11.498 63.446 1.00 70.75 85 GLU D O 1
ATOM 7107 N N . GLN D 2 60 ? 1.310 9.879 64.949 1.00 84.89 86 GLN D N 1
ATOM 7108 C CA . GLN D 2 60 ? 0.065 10.203 65.661 1.00 97.25 86 GLN D CA 1
ATOM 7109 C C . GLN D 2 60 ? 0.349 11.276 66.734 1.00 97.38 86 GLN D C 1
ATOM 7110 O O . GLN D 2 60 ? -0.603 11.826 67.379 1.00 88.69 86 GLN D O 1
ATOM 7116 N N . GLY D 2 61 ? 1.655 11.550 66.923 1.00 85.95 87 GLY D N 1
ATOM 7117 C CA . GLY D 2 61 ? 2.120 12.698 67.702 1.00 83.69 87 GLY D CA 1
ATOM 7118 C C . GLY D 2 61 ? 1.755 14.029 67.049 1.00 78.61 87 GLY D C 1
ATOM 7119 O O . GLY D 2 61 ? 1.066 14.088 66.063 1.00 80.39 87 GLY D O 1
ATOM 7120 N N . ASP D 2 62 ? 2.223 15.101 67.635 1.00 76.64 88 ASP D N 1
ATOM 7121 C CA . ASP D 2 62 ? 2.089 16.420 67.090 1.00 74.73 88 ASP D CA 1
ATOM 7122 C C . ASP D 2 62 ? 2.755 16.627 65.689 1.00 73.28 88 ASP D C 1
ATOM 7123 O O . ASP D 2 62 ? 3.765 15.971 65.320 1.00 71.40 88 ASP D O 1
ATOM 7128 N N . TRP D 2 63 ? 2.197 17.554 64.908 1.00 71.67 89 TRP D N 1
ATOM 7129 C CA . TRP D 2 63 ? 2.852 18.030 63.649 1.00 66.23 89 TRP D CA 1
ATOM 7130 C C . TRP D 2 63 ? 2.973 19.521 63.541 1.00 65.65 89 TRP D C 1
ATOM 7131 O O . TRP D 2 63 ? 2.106 20.259 64.033 1.00 64.68 89 TRP D O 1
ATOM 7142 N N . ILE D 2 64 ? 4.030 19.968 62.889 1.00 61.82 90 ILE D N 1
ATOM 7143 C CA . ILE D 2 64 ? 4.079 21.337 62.439 1.00 62.93 90 ILE D CA 1
ATOM 7144 C C . ILE D 2 64 ? 3.577 21.241 61.034 1.00 60.01 90 ILE D C 1
ATOM 7145 O O . ILE D 2 64 ? 3.818 20.248 60.373 1.00 59.55 90 ILE D O 1
ATOM 7150 N N . VAL D 2 65 ? 2.707 22.184 60.654 1.00 58.50 91 VAL D N 1
ATOM 7151 C CA . VAL D 2 65 ? 2.259 22.319 59.283 1.00 53.03 91 VAL D CA 1
ATOM 7152 C C . VAL D 2 65 ? 2.288 23.782 58.868 1.00 51.11 91 VAL D C 1
ATOM 7153 O O . VAL D 2 65 ? 1.885 24.632 59.629 1.00 55.50 91 VAL D O 1
ATOM 7157 N N . ALA D 2 66 ? 2.761 24.085 57.671 1.00 46.08 92 ALA D N 1
ATOM 7158 C CA . ALA D 2 66 ? 2.886 25.464 57.242 1.00 44.76 92 ALA D CA 1
ATOM 7159 C C . ALA D 2 66 ? 2.548 25.534 55.784 1.00 43.32 92 ALA D C 1
ATOM 7160 O O . ALA D 2 66 ? 2.716 24.549 55.069 1.00 41.37 92 ALA D O 1
ATOM 7162 N N . SER D 2 67 ? 2.058 26.690 55.349 1.00 42.03 93 SER D N 1
ATOM 7163 C CA . SER D 2 67 ? 1.888 26.962 53.924 1.00 40.10 93 SER D CA 1
ATOM 7164 C C . SER D 2 67 ? 2.407 28.321 53.634 1.00 40.15 93 SER D C 1
ATOM 7165 O O . SER D 2 67 ? 2.346 29.193 54.471 1.00 39.41 93 SER D O 1
ATOM 7168 N N . GLN D 2 68 ? 3.006 28.460 52.470 1.00 42.29 94 GLN D N 1
ATOM 7169 C CA . GLN D 2 68 ? 3.471 29.742 51.988 1.00 45.33 94 GLN D CA 1
ATOM 7170 C C . GLN D 2 68 ? 2.819 29.920 50.638 1.00 45.02 94 GLN D C 1
ATOM 7171 O O . GLN D 2 68 ? 2.893 29.015 49.831 1.00 42.83 94 GLN D O 1
ATOM 7177 N N . LEU D 2 69 ? 2.130 31.059 50.453 1.00 43.45 95 LEU D N 1
ATOM 7178 C CA . LEU D 2 69 ? 1.564 31.450 49.192 1.00 45.60 95 LEU D CA 1
ATOM 7179 C C . LEU D 2 69 ? 2.387 32.566 48.597 1.00 46.39 95 LEU D C 1
ATOM 7180 O O . LEU D 2 69 ? 2.893 33.437 49.295 1.00 50.47 95 LEU D O 1
ATOM 7185 N N . ARG D 2 70 ? 2.501 32.548 47.284 1.00 47.49 96 ARG D N 1
ATOM 7186 C CA . ARG D 2 70 ? 3.333 33.453 46.570 1.00 49.28 96 ARG D CA 1
ATOM 7187 C C . ARG D 2 70 ? 2.486 34.288 45.625 1.00 48.78 96 ARG D C 1
ATOM 7188 O O . ARG D 2 70 ? 1.628 33.787 44.959 1.00 44.30 96 ARG D O 1
ATOM 7196 N N . ILE D 2 71 ? 2.710 35.589 45.613 1.00 54.15 97 ILE D N 1
ATOM 7197 C CA . ILE D 2 71 ? 2.038 36.496 44.671 1.00 57.52 97 ILE D CA 1
ATOM 7198 C C . ILE D 2 71 ? 3.167 36.982 43.816 1.00 60.89 97 ILE D C 1
ATOM 7199 O O . ILE D 2 71 ? 4.112 37.624 44.330 1.00 61.88 97 ILE D O 1
ATOM 7204 N N . THR D 2 72 ? 3.113 36.646 42.527 1.00 63.58 98 THR D N 1
ATOM 7205 C CA . THR D 2 72 ? 4.295 36.793 41.672 1.00 70.18 98 THR D CA 1
ATOM 7206 C C . THR D 2 72 ? 4.472 38.197 41.153 1.00 73.01 98 THR D C 1
ATOM 7207 O O . THR D 2 72 ? 5.617 38.661 41.043 1.00 78.95 98 THR D O 1
ATOM 7211 N N . SER D 2 73 ? 3.361 38.847 40.819 1.00 69.31 99 SER D N 1
ATOM 7212 C CA . SER D 2 73 ? 3.400 40.181 40.250 1.00 73.57 99 SER D CA 1
ATOM 7213 C C . SER D 2 73 ? 2.102 40.943 40.588 1.00 70.29 99 SER D C 1
ATOM 7214 O O . SER D 2 73 ? 1.127 40.893 39.833 1.00 61.72 99 SER D O 1
ATOM 7217 N N . LEU D 2 74 ? 2.141 41.663 41.716 1.00 70.05 100 LEU D N 1
ATOM 7218 C CA . LEU D 2 74 ? 0.927 42.180 42.366 1.00 70.51 100 LEU D CA 1
ATOM 7219 C C . LEU D 2 74 ? 0.084 43.038 41.438 1.00 70.17 100 LEU D C 1
ATOM 7220 O O . LEU D 2 74 ? 0.573 43.974 40.794 1.00 70.88 100 LEU D O 1
ATOM 7225 N N . GLN D 2 75 ? -1.185 42.671 41.358 1.00 68.59 101 GLN D N 1
ATOM 7226 C CA . GLN D 2 75 ? -2.176 43.370 40.562 1.00 69.22 101 GLN D CA 1
ATOM 7227 C C . GLN D 2 75 ? -3.458 43.471 41.391 1.00 64.27 101 GLN D C 1
ATOM 7228 O O . GLN D 2 75 ? -3.524 42.948 42.504 1.00 60.45 101 GLN D O 1
ATOM 7234 N N . LEU D 2 76 ? -4.449 44.189 40.880 1.00 63.54 102 LEU D N 1
ATOM 7235 C CA . LEU D 2 76 ? -5.638 44.528 41.644 1.00 66.12 102 LEU D CA 1
ATOM 7236 C C . LEU D 2 76 ? -6.449 43.319 42.088 1.00 64.44 102 LEU D C 1
ATOM 7237 O O . LEU D 2 76 ? -6.983 43.328 43.230 1.00 58.28 102 LEU D O 1
ATOM 7242 N N . SER D 2 77 ? -6.541 42.317 41.186 1.00 59.26 103 SER D N 1
ATOM 7243 C CA . SER D 2 77 ? -7.171 41.038 41.477 1.00 60.38 103 SER D CA 1
ATOM 7244 C C . SER D 2 77 ? -6.470 40.195 42.551 1.00 60.70 103 SER D C 1
ATOM 7245 O O . SER D 2 77 ? -7.066 39.262 43.064 1.00 59.09 103 SER D O 1
ATOM 7248 N N . ASP D 2 78 ? -5.227 40.510 42.895 1.00 60.02 104 ASP D N 1
ATOM 7249 C CA . ASP D 2 78 ? -4.531 39.762 43.935 1.00 55.79 104 ASP D CA 1
ATOM 7250 C C . ASP D 2 78 ? -4.882 40.319 45.324 1.00 55.92 104 ASP D C 1
ATOM 7251 O O . ASP D 2 78 ? -4.452 39.810 46.354 1.00 53.39 104 ASP D O 1
ATOM 7256 N N . THR D 2 79 ? -5.696 41.357 45.358 1.00 53.76 105 THR D N 1
ATOM 7257 C CA . THR D 2 79 ? -5.820 42.179 46.531 1.00 56.77 105 THR D CA 1
ATOM 7258 C C . THR D 2 79 ? -6.999 41.680 47.392 1.00 55.47 105 THR D C 1
ATOM 7259 O O . THR D 2 79 ? -7.952 41.101 46.870 1.00 53.24 105 THR D O 1
ATOM 7263 N N . GLY D 2 80 ? -6.937 41.868 48.706 1.00 54.36 106 GLY D N 1
ATOM 7264 C CA . GLY D 2 80 ? -8.082 41.542 49.524 1.00 52.95 106 GLY D CA 1
ATOM 7265 C C . GLY D 2 80 ? -7.614 40.849 50.773 1.00 54.54 106 GLY D C 1
ATOM 7266 O O . GLY D 2 80 ? -6.469 40.969 51.195 1.00 56.42 106 GLY D O 1
ATOM 7267 N N . GLN D 2 81 ? -8.525 40.102 51.351 1.00 53.90 107 GLN D N 1
ATOM 7268 C CA . GLN D 2 81 ? -8.368 39.512 52.642 1.00 54.33 107 GLN D CA 1
ATOM 7269 C C . GLN D 2 81 ? -7.967 38.036 52.471 1.00 51.05 107 GLN D C 1
ATOM 7270 O O . GLN D 2 81 ? -8.684 37.266 51.850 1.00 48.93 107 GLN D O 1
ATOM 7276 N N . TYR D 2 82 ? -6.786 37.672 52.989 1.00 49.89 108 TYR D N 1
ATOM 7277 C CA . TYR D 2 82 ? -6.293 36.304 52.876 1.00 48.28 108 TYR D CA 1
ATOM 7278 C C . TYR D 2 82 ? -6.256 35.525 54.147 1.00 49.95 108 TYR D C 1
ATOM 7279 O O . TYR D 2 82 ? -5.782 35.997 55.183 1.00 49.95 108 TYR D O 1
ATOM 7288 N N . GLN D 2 83 ? -6.663 34.268 54.033 1.00 51.84 109 GLN D N 1
ATOM 7289 C CA . GLN D 2 83 ? -6.529 33.406 55.137 1.00 52.61 109 GLN D CA 1
ATOM 7290 C C . GLN D 2 83 ? -6.401 31.924 54.808 1.00 49.04 109 GLN D C 1
ATOM 7291 O O . GLN D 2 83 ? -6.561 31.497 53.675 1.00 45.60 109 GLN D O 1
ATOM 7297 N N . CYS D 2 84 ? -5.999 31.152 55.806 1.00 47.73 110 CYS D N 1
ATOM 7298 C CA . CYS D 2 84 ? -5.828 29.750 55.648 1.00 49.74 110 CYS D CA 1
ATOM 7299 C C . CYS D 2 84 ? -6.993 29.069 56.272 1.00 52.03 110 CYS D C 1
ATOM 7300 O O . CYS D 2 84 ? -7.512 29.508 57.288 1.00 55.09 110 CYS D O 1
ATOM 7303 N N . LEU D 2 85 ? -7.319 27.917 55.722 1.00 53.55 111 LEU D N 1
ATOM 7304 C CA . LEU D 2 85 ? -8.346 27.083 56.260 1.00 56.21 111 LEU D CA 1
ATOM 7305 C C . LEU D 2 85 ? -7.880 25.619 56.274 1.00 54.10 111 LEU D C 1
ATOM 7306 O O . LEU D 2 85 ? -7.295 25.158 55.312 1.00 48.84 111 LEU D O 1
ATOM 7311 N N . VAL D 2 86 ? -8.200 24.878 57.327 1.00 57.58 112 VAL D N 1
ATOM 7312 C CA . VAL D 2 86 ? -8.050 23.405 57.299 1.00 57.62 112 VAL D CA 1
ATOM 7313 C C . VAL D 2 86 ? -9.307 22.741 57.830 1.00 64.27 112 VAL D C 1
ATOM 7314 O O . VAL D 2 86 ? -10.060 23.330 58.608 1.00 65.00 112 VAL D O 1
ATOM 7318 N N . PHE D 2 87 ? -9.509 21.518 57.376 1.00 68.09 113 PHE D N 1
ATOM 7319 C CA . PHE D 2 87 ? -10.454 20.593 57.944 1.00 73.85 113 PHE D CA 1
ATOM 7320 C C . PHE D 2 87 ? -9.709 19.570 58.774 1.00 74.67 113 PHE D C 1
ATOM 7321 O O . PHE D 2 87 ? -8.702 19.001 58.309 1.00 72.19 113 PHE D O 1
ATOM 7329 N N . LEU D 2 88 ? -10.229 19.338 59.976 1.00 78.87 114 LEU D N 1
ATOM 7330 C CA . LEU D 2 88 ? -9.808 18.269 60.855 1.00 88.82 114 LEU D CA 1
ATOM 7331 C C . LEU D 2 88 ? -11.049 17.455 61.203 1.00 93.85 114 LEU D C 1
ATOM 7332 O O . LEU D 2 88 ? -11.978 17.994 61.798 1.00 90.77 114 LEU D O 1
ATOM 7337 N N . GLY D 2 89 ? -11.073 16.174 60.823 1.00 98.47 115 GLY D N 1
ATOM 7338 C CA . GLY D 2 89 ? -12.198 15.280 61.162 1.00 106.76 115 GLY D CA 1
ATOM 7339 C C . GLY D 2 89 ? -13.543 15.767 60.660 1.00 113.59 115 GLY D C 1
ATOM 7340 O O . GLY D 2 89 ? -13.820 15.664 59.464 1.00 115.76 115 GLY D O 1
ATOM 7341 N N . HIS D 2 90 ? -14.385 16.284 61.562 1.00 123.89 116 HIS D N 1
ATOM 7342 C CA . HIS D 2 90 ? -15.625 16.976 61.156 1.00 133.68 116 HIS D CA 1
ATOM 7343 C C . HIS D 2 90 ? -15.603 18.513 61.444 1.00 129.81 116 HIS D C 1
ATOM 7344 O O . HIS D 2 90 ? -16.410 19.276 60.878 1.00 123.81 116 HIS D O 1
ATOM 7351 N N . GLN D 2 91 ? -14.662 18.963 62.283 1.00 123.16 117 GLN D N 1
ATOM 7352 C CA . GLN D 2 91 ? -14.486 20.404 62.581 1.00 117.14 117 GLN D CA 1
ATOM 7353 C C . GLN D 2 91 ? -13.706 21.103 61.463 1.00 105.55 117 GLN D C 1
ATOM 7354 O O . GLN D 2 91 ? -13.113 20.427 60.592 1.00 95.91 117 GLN D O 1
ATOM 7360 N N . THR D 2 92 ? -13.704 22.444 61.485 1.00 95.57 118 THR D N 1
ATOM 7361 C CA . THR D 2 92 ? -12.921 23.238 60.521 1.00 82.98 118 THR D CA 1
ATOM 7362 C C . THR D 2 92 ? -12.477 24.574 61.070 1.00 78.91 118 THR D C 1
ATOM 7363 O O . THR D 2 92 ? -13.254 25.312 61.604 1.00 73.82 118 THR D O 1
ATOM 7367 N N . PHE D 2 93 ? -11.208 24.905 60.867 1.00 75.06 119 PHE D N 1
ATOM 7368 C CA . PHE D 2 93 ? -10.670 26.148 61.394 1.00 71.61 119 PHE D CA 1
ATOM 7369 C C . PHE D 2 93 ? -10.141 26.969 60.291 1.00 64.97 119 PHE D C 1
ATOM 7370 O O . PHE D 2 93 ? -9.714 26.464 59.263 1.00 62.72 119 PHE D O 1
ATOM 7378 N N . VAL D 2 94 ? -10.108 28.246 60.584 1.00 65.82 120 VAL D N 1
ATOM 7379 C CA . VAL D 2 94 ? -9.789 29.273 59.665 1.00 65.30 120 VAL D CA 1
ATOM 7380 C C . VAL D 2 94 ? -8.921 30.262 60.392 1.00 65.81 120 VAL D C 1
ATOM 7381 O O . VAL D 2 94 ? -9.254 30.689 61.489 1.00 69.58 120 VAL D O 1
ATOM 7385 N N . SER D 2 95 ? -7.843 30.681 59.763 1.00 63.65 121 SER D N 1
ATOM 7386 C CA . SER D 2 95 ? -6.891 31.524 60.438 1.00 64.62 121 SER D CA 1
ATOM 7387 C C . SER D 2 95 ? -7.539 32.853 60.618 1.00 68.59 121 SER D C 1
ATOM 7388 O O . SER D 2 95 ? -8.647 33.077 60.166 1.00 69.15 121 SER D O 1
ATOM 7391 N N . GLN D 2 96 ? -6.811 33.716 61.306 1.00 73.60 122 GLN D N 1
ATOM 7392 C CA . GLN D 2 96 ? -6.996 35.142 61.300 1.00 77.34 122 GLN D CA 1
ATOM 7393 C C . GLN D 2 96 ? -6.702 35.544 59.875 1.00 70.86 122 GLN D C 1
ATOM 7394 O O . GLN D 2 96 ? -5.917 34.884 59.235 1.00 64.96 122 GLN D O 1
ATOM 7400 N N . PRO D 2 97 ? -7.289 36.671 59.392 1.00 70.23 123 PRO D N 1
ATOM 7401 C CA . PRO D 2 97 ? -7.002 37.154 58.035 1.00 65.70 123 PRO D CA 1
ATOM 7402 C C . PRO D 2 97 ? -5.846 38.1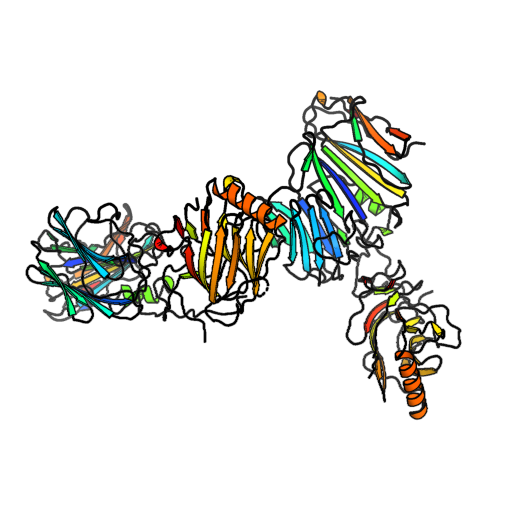32 57.983 1.00 63.49 123 PRO D C 1
ATOM 7403 O O . PRO D 2 97 ? -5.651 38.808 58.952 1.00 64.06 123 PRO D O 1
ATOM 7407 N N . GLY D 2 98 ? -5.059 38.127 56.887 1.00 61.42 124 GLY D N 1
ATOM 7408 C CA . GLY D 2 98 ? -4.075 39.174 56.567 1.00 59.36 124 GLY D CA 1
ATOM 7409 C C . GLY D 2 98 ? -4.569 39.826 55.305 1.00 57.46 124 GLY D C 1
ATOM 7410 O O . GLY D 2 98 ? -5.329 39.233 54.601 1.00 55.65 124 GLY D O 1
ATOM 7411 N N . TYR D 2 99 ? -4.122 41.038 55.021 1.00 61.41 125 TYR D N 1
ATOM 7412 C CA . TYR D 2 99 ? -4.703 41.925 54.001 1.00 61.19 125 TYR D CA 1
ATOM 7413 C C . TYR D 2 99 ? -3.649 42.233 52.967 1.00 62.30 125 TYR D C 1
ATOM 7414 O O . TYR D 2 99 ? -2.512 42.575 53.339 1.00 64.80 125 TYR D O 1
ATOM 7423 N N . VAL D 2 100 ? -3.980 42.090 51.679 1.00 57.97 126 VAL D N 1
ATOM 7424 C CA . VAL D 2 100 ? -3.074 42.605 50.684 1.00 57.58 126 VAL D CA 1
ATOM 7425 C C . VAL D 2 100 ? -3.727 43.734 49.962 1.00 62.03 126 VAL D C 1
ATOM 7426 O O . VAL D 2 100 ? -4.881 43.619 49.539 1.00 60.84 126 VAL D O 1
ATOM 7430 N N . ARG D 2 101 ? -3.012 44.860 49.941 1.00 68.79 127 ARG D N 1
ATOM 7431 C CA . ARG D 2 101 ? -3.536 46.138 49.414 1.00 74.94 127 ARG D CA 1
ATOM 7432 C C . ARG D 2 101 ? -2.535 46.729 48.421 1.00 74.82 127 ARG D C 1
ATOM 7433 O O . ARG D 2 101 ? -1.311 46.577 48.572 1.00 74.70 127 ARG D O 1
ATOM 7441 N N . LEU D 2 102 ? -3.100 47.300 47.366 1.00 73.73 128 LEU D N 1
ATOM 7442 C CA . LEU D 2 102 ? -2.368 47.914 46.276 1.00 77.31 128 LEU D CA 1
ATOM 7443 C C . LEU D 2 102 ? -1.876 49.308 46.705 1.00 83.98 128 LEU D C 1
ATOM 7444 O O . LEU D 2 102 ? -2.550 49.991 47.480 1.00 83.63 128 LEU D O 1
#

GO terms:
  GO:0005576 extracellular region (C, IDA)
  GO:0048146 positive regulation of fibroblast proliferation (P, IDA)
  GO:0070374 positive regulation of ERK1 and ERK2 cascade (P, IDA)
  GO:0048018 receptor ligand activity (F, IDA)
  GO:0031904 endosome lumen (C, TAS)
  GO:0005576 extracellular region (C, TAS)
  GO:0005788 endoplasmic reticulum lumen (C, TAS)
  GO:0005796 Golgi lumen (C, TAS)
  GO:0031093 platelet alpha granule lumen (C, TAS)
  GO:0051897 positive regulation of phosphatidylinositol 3-kinase/protein kinase B signal transduction (P, IDA)
  GO:0001934 positive regulation of protein phosphorylation (P, IDA)
  GO:0005102 signaling receptor binding (F, IDA)
  GO:0035457 cellular response to interferon-alpha (P, IDA)
  GO:0035754 B cell chemotaxis (P, IDA)
  GO:0005737 cytoplasm (C, IDA)
  GO:0001786 phosphatidylserine binding (F, IDA)
  GO:0043066 negative regulation of apoptotic process (P, IDA)
  GO:0043277 apoptotic cell clearance (P, IDA)
  GO:0030674 protein-macromolecule adaptor activity (F, IDA)
  GO:0045860 positive regulation of protein kinase activity (P, IDA)

InterPro domains:
  IPR000152 EGF-type aspartate/asparagine hydroxylation site [PS00010] (133-144)
  IPR000152 EGF-type aspartate/asparagine hydroxylation site [PS00010] (171-182)
  IPR000152 EGF-type aspartate/asparagine hydroxylation site [PS00010] (212-223)
  IPR000152 EGF-type aspartate/asparagine hydroxylation site [PS00010] (251-262)
  IPR000294 Gamma-carboxyglutamic acid-rich (GLA) domain [PF00594] (53-92)
  IPR000294 Gamma-carboxyglutamic acid-rich (GLA) domain [PR00001] (52-65)
  IPR000294 Gamma-carboxyglutamic acid-rich (GLA) domain [PR00001] (66-79)
  IPR000294 Gamma-carboxyglutamic acid-rich (GLA) domain [PR00001] (80-94)
  IPR000294 Gamma-carboxyglutamic acid-rich (GLA) domain [PS00011] (64-89)
  IPR000294 Gamma-carboxyglutamic acid-rich (GLA) domain [PS50998] (48-94)
  IPR000294 Gamma-carboxyglutamic acid-rich (GLA) domain [SM00069] (29-93)
  IPR000742 EGF-like domain [PS00022] (142-153)
  IPR000742 EGF-like domain [PS01186] (142-153)
  IPR000742 EGF-like domain [PS01186] (180-195)
  IPR000742 EGF-like domain [PS50026] (116-154)
  IPR000742 EGF-like domain [PS50026] (156-196)
  IPR000742 EGF-like domain [PS50026] (197-233)
  IPR000742 EGF-like domain [SM00181] (119-154)
  IPR000742 EGF-like domain [SM00181] (159-196)
  IPR000742 EGF-like domain [SM00181] (200-237)

Foldseek 3Di:
DFLFFFDPDFDLQKFWLQLDPAQPFPDKDKDKDQADAKWKKKWKKFALDQWAWFKKKADDLQAWIKTWIGHRQWIKIWIDHNRDIDIDTWDDGHNPGDIWMWMWIDDDQWIFIAINNHTIDIDGHDDGRFDDDPSMTIMMMTGSHDPDDQVRTPDRGRHNGRMMIGPMQTRNDPDCVVSVVSNVPVSRTGFPGWDWFKFDQFDDWFKAWDAFPLGWKKKKKKFQFRHQWWWFKWKAQVVVLATQWTWIQDPPWIFTDGFADTQWIDGDPNNPRDIKMWMWIDHQLDTWIDIRRDTTDTPDDSVVVNVSVVVSVVSSVHTIMMMGQADDPGDPRRYVGGGGTGGGMWMAIPRHTDQRSPTPDDDSPMRRTTGGGTDD/DFLFFFDPDFDLQKFWLQQDDQQDFPDKDKDKALDDAKWKKKWKKFALDQWAWFKKKADDLQAWIWTWMGHRQWIKIWIDHRNDIDIDTWDDGRNPGDIWMWMWIQDPQWIFIDINNHTTDTGHDDDGRFDDDPSMTIMMMTGSHDDDDQVSTPDHTRHRGRMMIGPMATRNDDDCVVSVVSNVPVSRTGHPGWDWFKFFAFDDWFKAFDAFPLGKKKKKKKWQARHQWWWAKWKAQPVVRATQWTWIQDPPWIFTAGFAGTFFIDDDPNNPRDIKIWIWMDHQPDTWIDINPHTTDTPDDSVVVNVSNVSSVVSSVDTIMMMGFFDPDGPCRGYVGGGGTGGGMWMAIPNRTDFRSPTPDDDSPMGGTIGGGTDD/DAQWPDWWAEDEDDFFDKDKTKTKGKDAAQDWDKFKDFVRDTDPDFDKDKDKDADDPDRRGMIMIMMMTMDRGDDDVVFGKMWIWTDDDPDIDIGDIYGYDD/DAQWPAWWAAAEDDWFDKDKTKTKGKDAAADWDKFKDFPNHTDPDFDKDKDWDAPDPDNNGMIMIMMMTIDRTDDPVVWGWMWMKTDDDPDIDIGHIYTYYD

Secondary structure (DSSP, 8-state):
--SSPBP--B-TT-EETT-STTS--SEEEEEEESS----EEEEEEEE--SSEEEEEEES-SSS-EEEEEEETTEEEEEEEETTEEEEEEESS---SSS-EEEEEEEETTEEEEEETTEEEEEEE-SS-SSEEETTEEEEEEEESS-SS-GGGSSS-------EEEEEEEETT----HHHHHHHT-GGGS-BSS-BSSEEE-SS--EEE--------EEEEEEEEESSS-EEEEEEEETTTTEEEEEEEEE--EEEEEETTEEEEEEE--GGG---EEEEEEEETTEEEEEETTEEPEE-S-HHHHHHHHHHHHHHHTS--EEEES--SS--GGGSS--SBP-EEEEEEETTEEPPGGG-SEE-TTSBSS-BPPB--/--SS-B---B-TT-EESS-STTS--SEEEEEEESS----EEEEEEEE---SEEEEEEES-TTS-EEEEEEETTEEEEEEEETTEEEEEEESS---SSS-EEEEEEEETTEEEEEETTEEEEEEE-SS-SSEEETTEEEEEEEESS-SS-GGGSSS-------EEEEEEEETT----HHHHHHHT-GGGSPBSS-BSSEEE-SS--EEE--------EEEEEEEEESSS-EEEEEEEETTTTEEEEEEEEE--EEEEEETTEEEEEEE--TTS---EEEEEEEETTEEEEEETTEEPEESS-HHHHHHHHHHHHHHTTS--EEEES---S--TTSSS--PBP-EEEEEEETTEE--GGG-SEE-TTSBSS-BPPBP-/---EEE----EE--TT--EEEEEEEEEESSPPP-EEEETTEE-SS-EEEEEEEE-SSSTTSEEEEEEEEEESS--GGG-EEEEEEEEETTEEEEPPPEEEE-/---EEE----EE--TT--EEEEEEEEEESS----EEEETTEE-SS--EEEEEEESSS-TTSEEEEEEEEEESS--GGG-EEEEEEEEETTEEEE---EEEE-

Nearest PDB structures (foldseek):
  5vxz-assembly2_D  TM=9.947E-01  e=3.673E-19  Homo sapiens
  4ra0-assembly1_D  TM=9.874E-01  e=1.982E-18  Homo sapiens
  2c5d-assembly1_D  TM=9.841E-01  e=3.483E-17  Homo sapiens
  3so5-assembly2_A  TM=8.726E-01  e=1.613E-06  Mus musculus
  3so5-assembly2_B-2  TM=8.683E-01  e=2.993E-06  Mus musculus

Sequence (956 aa):
LPCVPFSVAKSVKSLYLGRMFSGTPVIRLRFKRLQPTRLVAEFDFRTFDPEGILLFAGGHQDSTWIVLALRAGRLELQLRYNGVGRVTSSGPVINHGMWQTISVEELARNLVIKVNRDAVMKIAVAGDLFQPERGLYHLNLTVGGIPFHEKDLVQPINPRLDGCMRSWNWLNGEDTTIQETVKVNTRMQCFSVTERGSFYPGSGFAFYSLDYMTWEVEVVAHIRPAADTGVLFALWAPDLRAVPLSVALVDQLVVLAVEHTALALMEIKVCDGQEHVVTVSLRDGEATLEVDGTRGQSEVSAAQLQERLAVLERHLRSPVLTFAGGLPDVPVTSAPVTAFYRGCMTLEVNRRLLDLDEAAYKHSDITAHSCPPVEPLPCVPFSVAKSVKSLYLGRMFSGTPVIRLRFKRLQPTRLVAEFDFRTFDPEGILLFAGGHQDSTWIVLALRAGRLELQLRYNGVGRVTSSGPVINHGMWQTISVEELARNLVIKVNRDAVMKIAVAGDLFQPERGLYHLNLTVGGIPFHEKDLVQPINPRLDGCMRSWNWLNGEDTTIQETVKVNTRMQCFSVTERGSFYPGSGFAFYSLDYMTWEVEVVAHIRPAADTGVLFALWAPDLRAVPLSVALVDQLVVLAVEHTALALMEIKVCDGQEHVVTVSLRDGEATLEVDGTRGQSEVSAAQLQERLAVLERHLRSPVLTFAGGLPDVPVTSAPVTAFYRGCMTLEVNRRLLDLDEAAYKHSDITAHSCPPVEPESPFVSNPGNITGARGLTGTLRCQLQVQGEPPEVHWLRDGQILELVDSTQTQVPLGEDEQGDWIVASQLRITSLQLSDTGQYQCLVFLGHQTFVSQPGYVRLESPFVSNPGNITGARGLTGTLRCQLQVQGEPPEVHWLRDGQILELVDSTQTQVPLGEDEQGDWIVASQLRITSLQLSDTGQYQCLVFLGHQTFVSQPGYVRL

B-factor: mean 61.6, std 20.65, range [20.66, 168.6]